Protein 4Y90 (pdb70)

CATH classification: 3.20.20.70

Organism: Deinococcus radiodurans (strain ATCC 13939 / DSM 20539 / JCM 16871 / CCUG 27074 / LMG 4051 / NBRC 15346 / NCIMB 9279 / VKM B-1422 / R1) (NCBI:txid243230)

Foldseek 3Di:
DAQEAEEEADPDDDLVRLLVLQQVCQVVDDADPRYAYEYEDDQNNLLSCVPRHDPRYAYFYAFAFLDADDDDPPGHHLLRGVVSRHQAYEFPDVCCCPVVVQALQRLLSRLVRNVVNNHAYEYEFAEEPVCVVVVNGQVVRLVSVCSNNPVPDLSYAYEYEHPCQAPPLDFDALVVLLVNLVSNLVSCCVVPNPSSVVHAYEYEGNDFLVHFLSNCPRPRHRYYNYYPLSSDSVRVVSVSVSND/DQFEAEEEADADDDLVRLLVQQQVCVVVDDDDPSYEYEYEDDQNNLLSCVVRHDDRHAYFYAFAFLDQDDDDPPGHHLQRGVVSRHAAYEFPDVCCCPVVVQALQRLLSRLVRNVVRNHAYEYEFAEEPVCVVVVNGQVVRLVSVCSNNPVHDLSYAYEYEHPCQAPPLDDDALVRLLVNLVSNLVSCCVVPNPSSVVHAYAYEGNDWLVRFLSNCVHDRHRYYHYYPLSSHSVRVVSNSVSPD/DAFEAEEEADPDDDLVRLLVQQQVCVVPDDADPRYAAEYADDQVNLLSCVPRHDPRHAYFYAFAFLDQDDDDPPGHHLLNGVVSPHQAYEFADVCCCPPVVQALQRLLSRLVRNVVNNHAYEYEFWEEPVCVVVVNGQVVRLVSVCSNNPVHDLSYAYEYEHPCQAPPLDFDALVVLLVNLVSNLVSCCVVPNPSSVVHAYAYEGNDFLVRFLSNCPRPRHRYYHYYPLSSHSVRVVSNSVSND/DAFEAEEEADPDDDLVRLLVQQQVCQVVPDDDPRYAYEYEDDQVNLLSNVPRHDPRHAYFYAFAFLDQDDDDPPGHHLLRGVVSPHQAYEFPDVCCCPVVVQALQRLLSRLVRNVVRNHAYAYEFAEEPVCVVVVNGQVVRLVSVCSNNPVPDLSYAYEYEHPCQAPPLDFDALVRLLVNLVSNLVSVCVVPNPSSVVHAYAYEGNDFLVHFLSNCVHPRHRYYHYYPLNSHSVRVVSNSVSND

Nearest PDB structures (foldseek):
  4y90-assembly2_D  TM=1.002E+00  e=3.759E-53  Deinococcus radiodurans R1 = ATCC 13939 = DSM 20539
  7skj-assembly2_C  TM=9.363E-01  e=6.442E-25  Cuscuta australis
  3psv-assembly1_A  TM=9.261E-01  e=1.115E-23  Plasmodium falciparum
  4zz9-assembly1_A  TM=9.182E-01  e=5.998E-24  Plasmodium falciparum
  4z0j-assembly1_A  TM=9.176E-01  e=5.637E-24  Plasmodium falciparum

Sequence (976 aa):
MQTLLALNWKMNKTPTEARSWAEELTTKYAPAEGVDLAVLAPALDLSALAANLPAGIAFGGQDVSAHESGAYTGEISAAMLKDAGASCVVVGHSERREYHDESDATVAAKARQAQANGLLPIVCVGENLDVRERGEHVPQTLAQLRGSLEGVGADVVVAYEPVWAIGTGKTATADDAEELAAAIRGALREQYGARAEGIRRVLYGGSVKPENIAEICGKPNVNGALVGGASLKVPDVLGMLDALRMQTLLALNWKMNKTPTEARSWAEELTTKYAPAEGVDLAVLAPALDLSALAANLPAGIAFGGQDVSAHESGAYTGEISAAMLKDAGASCVVVGHSERREYHDESDATVAAKARQAQANGLLPIVCVGENLDVRERGEHVPQTLAQLRGSLEGVGADVVVAYEPVWAIGTGKTATADDAEELAAAIRGALREQYGARAEGIRVLYGGSVKPENIAEICGKPNVNGALVGGASLKVPDVLGMLDALRMQTLLALNWKMNKTPTEARSWAEELTTKYAPAEGVDLAVLAPALDLSALAANLPAGIAFGGQDVSAHESGAYTGEISAAMLKDAGASCVVVGHSSERREYHDESDATVAAKARQAQANGLLPIVCVGENLDVRERGEHVPQTLAQLRRGSLEGVGADVVVAYEPVWAIGTGKTATADDAEELAAAIRGALREQQYGARAEGIRVLYGGSVKPENIAEICGKPNVNGALVGGASLKVPDVLGMLDALRMQTLLALNWKMNKTPTEARSSWAEELTTKYAPAEGVDLAVLAPALDLSALAANLPAGIAFGGQDVSAHESGAYTGEISAAMLKDAGASCVVVGHSSERREYHDESDATVAAKARQAQANGLLPIVCVGENLDVRERGEHVPQTLAQLRGSLEGVGADVVVAYEPVWAIGTGKTATADDAEELAAAIRGALREQYGARAEGIRVLYGGSVKPENIAEICGKPNVNGALVGGASLKVPDVLGMLDALR

Structure (mmCIF, N/CA/C/O backbone):
data_4Y90
#
_entry.id   4Y90
#
_cell.length_a   169.620
_cell.length_b   169.620
_cell.length_c   202.266
_cell.angle_alpha   90.00
_cell.angle_beta   90.00
_cell.angle_gamma   120.00
#
_symmetry.space_group_name_H-M   'H 3 2'
#
loop_
_entity.id
_entity.type
_entity.pdbx_description
1 polymer 'Triosephosphate isomerase'
2 non-polymer 'SULFATE ION'
3 non-polymer GLYCEROL
4 non-polymer 'CALCIUM ION'
5 non-polymer 'SODIUM ION'
6 water water
#
loop_
_atom_site.group_PDB
_atom_site.id
_atom_site.type_symbol
_atom_site.label_atom_id
_atom_site.label_alt_id
_atom_site.label_comp_id
_atom_site.label_asym_id
_atom_site.label_entity_id
_atom_site.label_seq_id
_atom_site.pdbx_PDB_ins_code
_atom_site.Cartn_x
_atom_site.Cartn_y
_atom_site.Cartn_z
_atom_site.occupancy
_atom_site.B_iso_or_equiv
_atom_site.auth_seq_id
_atom_site.auth_comp_id
_atom_site.auth_asym_id
_atom_site.auth_atom_id
_atom_site.pdbx_PDB_model_num
ATOM 1 N N . MET A 1 4 ? -6.989 137.508 219.955 1.00 59.09 4 MET A N 1
ATOM 2 C CA . MET A 1 4 ? -8.386 137.224 219.622 1.00 67.36 4 MET A CA 1
ATOM 3 C C . MET A 1 4 ? -9.017 136.201 220.605 1.00 58.96 4 MET A C 1
ATOM 4 O O . MET A 1 4 ? -8.391 135.797 221.592 1.00 61.42 4 MET A O 1
ATOM 17 N N . GLN A 1 5 ? -10.263 135.811 220.336 1.00 56.02 5 GLN A N 1
ATOM 18 C CA . GLN A 1 5 ? -10.989 134.849 221.171 1.00 55.08 5 GLN A CA 1
ATOM 19 C C . GLN A 1 5 ? -10.462 133.418 221.001 1.00 49.02 5 GLN A C 1
ATOM 20 O O . GLN A 1 5 ? -10.357 132.939 219.862 1.00 56.40 5 GLN A O 1
ATOM 34 N N . THR A 1 6 ? -10.126 132.739 222.103 1.00 23.43 6 THR A N 1
ATOM 35 C CA . THR A 1 6 ? -9.970 131.282 222.050 1.00 26.07 6 THR A CA 1
ATOM 36 C C . THR A 1 6 ? -11.292 130.633 221.613 1.00 22.51 6 THR A C 1
ATOM 37 O O . THR A 1 6 ? -12.340 130.973 222.144 1.00 28.49 6 THR A O 1
ATOM 48 N N . LEU A 1 7 ? -11.256 129.755 220.608 1.00 23.86 7 LEU A N 1
ATOM 49 C CA . LEU A 1 7 ? -12.468 129.022 220.177 1.00 16.53 7 LEU A CA 1
ATOM 50 C C . LEU A 1 7 ? -12.418 127.573 220.612 1.00 24.48 7 LEU A C 1
ATOM 51 O O . LEU A 1 7 ? -11.509 126.830 220.240 1.00 20.97 7 LEU A O 1
ATOM 67 N N . LEU A 1 8 ? -13.367 127.199 221.456 1.00 18.81 8 LEU A N 1
ATOM 68 C CA . LEU A 1 8 ? -13.570 125.802 221.847 1.00 18.01 8 LEU A CA 1
ATOM 69 C C . LEU A 1 8 ? -14.657 125.178 220.984 1.00 24.36 8 LEU A C 1
ATOM 70 O O . LEU A 1 8 ? -15.846 125.298 221.277 1.00 20.01 8 LEU A O 1
ATOM 86 N N . ALA A 1 9 ? -14.225 124.576 21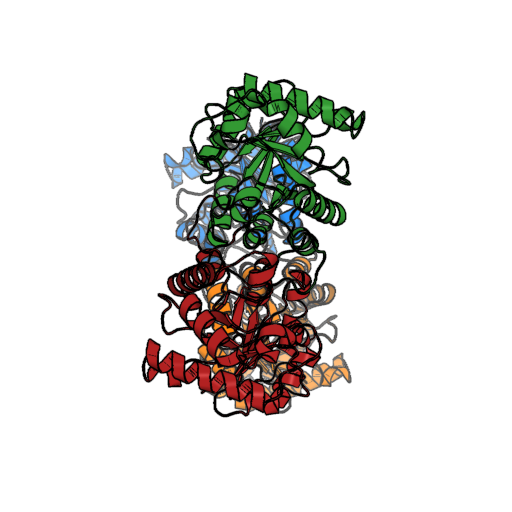9.878 1.00 20.04 9 ALA A N 1
ATOM 87 C CA . ALA A 1 9 ? -15.099 123.931 218.899 1.00 18.46 9 ALA A CA 1
ATOM 88 C C . ALA A 1 9 ? -15.334 122.476 219.285 1.00 25.58 9 ALA A C 1
ATOM 89 O O . ALA A 1 9 ? -14.387 121.703 219.427 1.00 24.37 9 ALA A O 1
ATOM 96 N N . LEU A 1 10 ? -16.593 122.110 219.475 1.00 14.84 10 LEU A N 1
ATOM 97 C CA . LEU A 1 10 ? -16.947 120.806 220.042 1.00 14.77 10 LEU A CA 1
ATOM 98 C C . LEU A 1 10 ? -17.602 119.920 218.977 1.00 19.30 10 LEU A C 1
ATOM 99 O O . LEU A 1 10 ? -18.758 120.141 218.618 1.00 17.75 10 LEU A O 1
ATOM 115 N N . ASN A 1 11 ? -16.862 118.923 218.491 1.00 14.49 11 ASN A N 1
ATOM 116 C CA . ASN A 1 11 ? -17.323 118.043 217.430 1.00 15.15 11 ASN A CA 1
ATOM 117 C C . ASN A 1 11 ? -17.797 116.725 217.997 1.00 16.23 11 ASN A C 1
ATOM 118 O O . ASN A 1 11 ? -16.999 115.854 218.346 1.00 17.48 11 ASN A O 1
ATOM 129 N N . TRP A 1 12 ? -19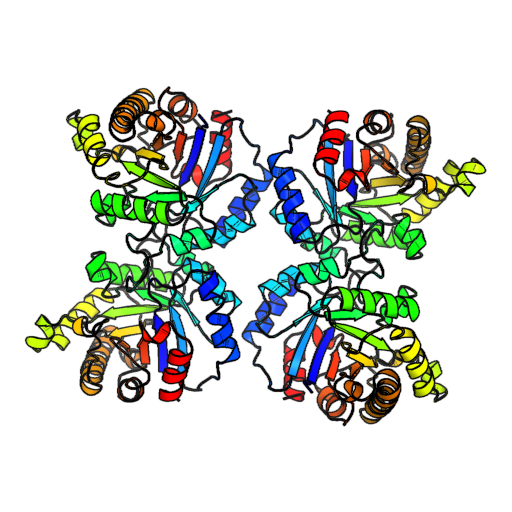.111 116.594 218.097 1.00 12.19 12 TRP A N 1
ATOM 130 C CA . TRP A 1 12 ? -19.741 115.379 218.581 1.00 16.18 12 TRP A CA 1
ATOM 131 C C . TRP A 1 12 ? -19.552 114.177 217.650 1.00 18.61 12 TRP A C 1
ATOM 132 O O . TRP A 1 12 ? -19.764 113.040 218.069 1.00 16.15 12 TRP A O 1
ATOM 153 N N . LYS A 1 13 ? -19.203 114.441 216.388 1.00 15.19 13 LYS A N 1
ATOM 154 C CA . LYS A 1 13 ? -19.178 113.414 215.324 1.00 14.75 13 LYS A CA 1
ATOM 155 C C . LYS A 1 13 ? -20.529 112.714 215.275 1.00 18.61 13 LYS A C 1
ATOM 156 O O . LYS A 1 13 ? -21.557 113.374 215.502 1.00 14.04 13 LYS A O 1
ATOM 175 N N . MET A 1 14 ? -20.575 111.412 214.974 1.00 12.90 14 MET A N 1
ATOM 176 C CA . MET A 1 14 ? -21.881 110.736 214.878 1.00 16.34 14 MET A CA 1
ATOM 177 C C . MET A 1 14 ? -22.316 110.203 216.238 1.00 16.27 14 MET A C 1
ATOM 178 O O . MET A 1 14 ? -22.333 108.983 216.520 1.00 13.35 14 MET A O 1
ATOM 192 N N . ASN A 1 15 ? -22.692 111.156 217.086 1.00 12.77 15 ASN A N 1
ATOM 193 C CA . ASN A 1 15 ? -23.222 110.870 218.419 1.00 17.09 15 ASN A CA 1
ATOM 194 C C . ASN A 1 15 ? -24.374 111.805 218.770 1.00 21.38 15 ASN A C 1
ATOM 195 O O . ASN A 1 15 ? -24.321 112.987 218.423 1.00 16.55 15 ASN A O 1
ATOM 206 N N . LYS A 1 16 ? -25.375 111.236 219.461 1.00 17.02 16 LYS A N 1
ATOM 207 C CA . LYS A 1 16 ? -26.505 111.919 220.096 1.00 16.76 16 LYS A CA 1
ATOM 208 C C . LYS A 1 16 ? -27.701 112.095 219.175 1.00 17.34 16 LYS A C 1
ATOM 209 O O . LYS A 1 16 ? -27.638 112.753 218.144 1.00 16.06 16 LYS A O 1
ATOM 228 N N . THR A 1 17 ? -28.798 111.488 219.588 1.00 17.95 17 THR A N 1
ATOM 229 C CA . THR A 1 17 ? -30.103 111.700 218.977 1.00 22.15 17 THR A CA 1
ATOM 230 C C . THR A 1 17 ? -30.597 113.092 219.316 1.00 20.33 17 THR A C 1
ATOM 231 O O . THR A 1 17 ? -30.042 113.728 220.197 1.00 16.27 17 THR A O 1
ATOM 242 N N . PRO A 1 18 ? -31.636 113.579 218.615 1.00 14.23 18 PRO A N 1
ATOM 243 C CA . PRO A 1 18 ? -32.154 114.891 218.987 1.00 19.07 18 PRO A CA 1
ATOM 244 C C . PRO A 1 18 ? -32.583 114.953 220.469 1.00 17.12 18 PRO A C 1
ATOM 245 O O . PRO A 1 18 ? -32.339 115.975 221.117 1.00 19.42 18 PRO A O 1
ATOM 256 N N . THR A 1 19 ? -33.222 113.898 220.975 1.00 17.96 19 THR A N 1
ATOM 257 C CA . THR A 1 19 ? -33.564 113.822 222.407 1.00 17.78 19 THR A CA 1
ATOM 258 C C . THR A 1 19 ? -32.308 114.001 223.279 1.00 19.74 19 THR A C 1
ATOM 259 O O . THR A 1 19 ? -32.312 114.794 224.204 1.00 19.77 19 THR A O 1
ATOM 270 N N . GLU A 1 20 ? -31.222 113.298 222.968 1.00 18.11 20 GLU A N 1
ATOM 271 C CA . GLU A 1 20 ? -29.993 113.450 223.730 1.00 23.78 20 GLU A CA 1
ATOM 272 C C . GLU A 1 20 ? -29.361 114.822 223.568 1.00 19.86 20 GLU A C 1
ATOM 273 O O . GLU A 1 20 ? -28.815 115.361 224.509 1.00 19.89 20 GLU A O 1
ATOM 285 N N . ALA A 1 21 ? -29.437 115.385 222.374 1.00 19.70 21 ALA A N 1
ATOM 286 C CA . ALA A 1 21 ? -28.895 116.708 222.125 1.00 18.17 21 ALA A CA 1
ATOM 287 C C . ALA A 1 21 ? -29.578 117.739 223.012 1.00 18.29 21 ALA A C 1
ATOM 288 O O . ALA A 1 21 ? -28.930 118.588 223.626 1.00 19.91 21 ALA A O 1
ATOM 295 N N . ARG A 1 22 ? -30.894 117.662 223.060 1.00 15.97 22 ARG A N 1
ATOM 296 C CA . ARG A 1 22 ? -31.693 118.545 223.913 1.00 28.90 22 ARG A CA 1
ATOM 297 C C . ARG A 1 22 ? -31.264 118.432 225.378 1.00 20.28 22 ARG A C 1
ATOM 298 O O . ARG A 1 22 ? -31.045 119.439 226.029 1.00 19.86 22 ARG A O 1
ATOM 319 N N . SER A 1 23 ? -31.139 117.206 225.876 1.00 19.05 23 SER A N 1
ATOM 320 C CA . SER A 1 23 ? -30.717 116.957 227.266 1.00 24.99 23 SER A CA 1
ATOM 321 C C . SER A 1 23 ? -29.339 117.534 227.548 1.00 23.32 23 SER A C 1
ATOM 322 O O . SER A 1 23 ? -29.105 118.168 228.561 1.00 26.02 23 SER A O 1
ATOM 330 N N . TRP A 1 24 ? -28.420 117.298 226.635 1.00 20.47 24 TRP A N 1
ATOM 331 C CA . TRP A 1 24 ? -27.089 117.877 226.741 1.00 19.99 24 TRP A CA 1
ATOM 332 C C . TRP A 1 24 ? -27.134 119.413 226.784 1.00 16.11 24 TRP A C 1
ATOM 333 O O . TRP A 1 24 ? -26.524 120.012 227.655 1.00 17.50 24 TRP A O 1
ATOM 354 N N . ALA A 1 25 ? -27.880 120.051 225.880 1.00 16.03 25 ALA A N 1
ATOM 355 C CA . ALA A 1 25 ? -27.927 121.516 225.864 1.00 19.36 25 ALA A CA 1
ATOM 356 C C . ALA A 1 25 ? -28.599 122.044 227.156 1.00 21.11 25 ALA A C 1
ATOM 357 O O . ALA A 1 25 ? -28.200 123.069 227.704 1.00 15.68 25 ALA A O 1
ATOM 364 N N . GLU A 1 26 ? -29.598 121.326 227.655 1.00 18.13 26 GLU A N 1
ATOM 365 C CA . GLU A 1 26 ? -30.272 121.739 228.895 1.00 18.61 26 GLU A CA 1
ATOM 366 C C . GLU A 1 26 ? -29.335 121.645 230.080 1.00 25.81 26 GLU A C 1
ATOM 367 O O . GLU A 1 26 ? -29.224 122.595 230.874 1.00 20.31 26 GLU A O 1
ATOM 379 N N . GLU A 1 27 ? -28.645 120.514 230.195 1.00 22.65 27 GLU A N 1
ATOM 380 C CA . GLU A 1 27 ? -27.658 120.353 231.257 1.00 20.36 27 GLU A CA 1
ATOM 381 C C . GLU A 1 27 ? -26.585 121.428 231.144 1.00 21.38 27 GLU A C 1
ATOM 382 O O . GLU A 1 27 ? -26.149 122.020 232.148 1.00 18.16 27 GLU A O 1
ATOM 394 N N . LEU A 1 28 ? -26.120 121.675 229.932 1.00 17.77 28 LEU A N 1
ATOM 395 C CA . LEU A 1 28 ? -25.110 122.705 229.766 1.00 12.47 28 LEU A CA 1
ATOM 396 C C . LEU A 1 28 ? -25.660 124.080 230.181 1.00 17.53 28 LEU A C 1
ATOM 397 O O . LEU A 1 28 ? -24.964 124.879 230.825 1.00 22.64 28 LEU A O 1
ATOM 413 N N . THR A 1 29 ? -26.910 124.358 229.841 1.00 21.44 29 THR A N 1
ATOM 414 C CA . THR A 1 29 ? -27.517 125.623 230.248 1.00 23.45 29 THR A CA 1
ATOM 415 C C . THR A 1 29 ? -27.445 125.803 231.762 1.00 21.28 29 THR A C 1
ATOM 416 O O . THR A 1 29 ? -27.139 126.887 232.244 1.00 19.36 29 THR A O 1
ATOM 427 N N . THR A 1 30 ? -27.694 124.747 232.521 1.00 22.18 30 THR A N 1
ATOM 428 C CA . THR A 1 30 ? -27.757 124.921 233.967 1.00 34.95 30 THR A CA 1
ATOM 429 C C . THR A 1 30 ? -26.357 125.018 234.597 1.00 29.10 30 THR A C 1
ATOM 430 O O . THR A 1 30 ? -26.206 125.575 235.692 1.00 25.95 30 THR A O 1
ATOM 441 N N . LYS A 1 31 ? -25.334 124.541 233.895 1.00 22.81 31 LYS A N 1
ATOM 442 C CA . LYS A 1 31 ? -23.989 124.473 234.482 1.00 20.06 31 LYS A CA 1
ATOM 443 C C . LYS A 1 31 ? -22.961 125.363 233.857 1.00 21.91 31 LYS A C 1
ATOM 444 O O . LYS A 1 31 ? -21.837 125.410 234.341 1.00 22.30 31 LYS A O 1
ATOM 463 N N . TYR A 1 32 ? -23.320 126.050 232.774 1.00 21.57 32 TYR A N 1
ATOM 464 C CA . TYR A 1 32 ? -22.355 126.824 232.022 1.00 19.80 32 TYR A CA 1
ATOM 465 C C . TYR A 1 32 ? -22.124 128.205 232.622 1.00 24.46 32 TYR A C 1
ATOM 466 O O . TYR A 1 32 ? -23.050 128.980 232.821 1.00 24.06 32 TYR A O 1
ATOM 484 N N . ALA A 1 33 ? -20.865 128.498 232.893 1.00 21.06 33 ALA A N 1
ATOM 485 C CA . ALA A 1 33 ? -20.438 129.817 233.337 1.00 28.64 33 ALA A CA 1
ATOM 486 C C . ALA A 1 33 ? -19.352 130.283 232.374 1.00 22.93 33 ALA A C 1
ATOM 487 O O . ALA A 1 33 ? -18.273 129.650 232.306 1.00 22.36 33 ALA A O 1
ATOM 494 N N . PRO A 1 34 ? -19.638 131.347 231.586 1.00 23.79 34 PRO A N 1
ATOM 495 C CA . PRO A 1 34 ? -18.690 131.713 230.528 1.00 25.71 34 PRO A CA 1
ATOM 496 C C . PRO A 1 34 ? -17.307 132.005 231.051 1.00 31.83 34 PRO A C 1
ATOM 497 O O . PRO A 1 34 ? -17.160 132.577 232.140 1.00 29.40 34 PRO A O 1
ATOM 508 N N . ALA A 1 35 ? -16.311 131.573 230.290 1.00 20.44 35 ALA A N 1
ATOM 509 C CA . ALA A 1 35 ? -14.924 131.923 230.540 1.00 20.07 35 ALA A CA 1
ATOM 510 C C . ALA A 1 35 ? -14.487 133.101 229.674 1.00 26.75 35 ALA A C 1
ATOM 511 O O . ALA A 1 35 ? -14.741 133.114 228.459 1.00 24.93 35 ALA A O 1
ATOM 518 N N . GLU A 1 36 ? -13.766 134.039 230.285 1.00 24.59 36 GLU A N 1
ATOM 519 C CA . GLU A 1 36 ? -13.210 135.211 229.591 1.00 32.78 36 GLU A CA 1
ATOM 520 C C . GLU A 1 36 ? -12.479 134.913 228.281 1.00 31.08 36 GLU A C 1
ATOM 521 O O . GLU A 1 36 ? -11.470 134.221 228.264 1.00 25.33 36 GLU A O 1
ATOM 533 N N . GLY A 1 37 ? -12.988 135.451 227.180 1.00 32.46 37 GLY A N 1
ATOM 534 C CA . GLY A 1 37 ? -12.317 135.300 225.902 1.00 34.03 37 GLY A CA 1
ATOM 535 C C . GLY A 1 37 ? -12.441 133.920 225.268 1.00 36.21 37 GLY A C 1
ATOM 536 O O . GLY A 1 37 ? -11.775 133.624 224.276 1.00 32.14 37 GLY A O 1
ATOM 540 N N . VAL A 1 38 ? -13.309 133.085 225.822 1.00 23.45 38 VAL A N 1
ATOM 541 C CA . VAL A 1 38 ? -13.548 131.766 225.269 1.00 22.68 38 VAL A CA 1
ATOM 542 C C . VAL A 1 38 ? -14.941 131.695 224.661 1.00 23.51 38 VAL A C 1
ATOM 543 O O . VAL A 1 38 ? -15.945 131.931 225.329 1.00 20.36 38 VAL A O 1
ATOM 556 N N . ASP A 1 39 ? -14.971 131.378 223.375 1.00 23.07 39 ASP A N 1
ATOM 557 C CA . ASP A 1 39 ? -16.201 131.140 222.629 1.00 27.46 39 ASP A CA 1
ATOM 558 C C . ASP A 1 39 ? -16.358 129.653 222.467 1.00 23.76 39 ASP A C 1
ATOM 559 O O . ASP A 1 39 ? -15.374 128.958 222.253 1.00 22.11 39 ASP A O 1
ATOM 568 N N . LEU A 1 40 ? -17.588 129.172 222.547 1.00 16.68 40 LEU A N 1
ATOM 569 C CA . LEU A 1 40 ? -17.893 127.772 222.263 1.00 15.67 40 LEU A CA 1
ATOM 570 C C . LEU A 1 40 ? -18.712 127.649 221.013 1.00 18.00 40 LEU A C 1
ATOM 571 O O . LEU A 1 40 ? -19.527 128.523 220.709 1.00 23.00 40 LEU A O 1
ATOM 587 N N . ALA A 1 41 ? -18.497 126.552 220.298 1.00 16.31 41 ALA A N 1
ATOM 588 C CA . ALA A 1 41 ? -19.342 126.179 219.199 1.00 15.88 41 ALA A CA 1
ATOM 589 C C . ALA A 1 41 ? -19.558 124.683 219.224 1.00 25.67 41 ALA A C 1
ATOM 590 O O . ALA A 1 41 ? -18.618 123.916 219.431 1.00 21.13 41 ALA A O 1
ATOM 597 N N . VAL A 1 42 ? -20.807 124.288 219.017 1.00 17.30 42 VAL A N 1
ATOM 598 C CA . VAL A 1 42 ? -21.191 122.906 219.012 1.00 13.78 42 VAL A CA 1
ATOM 599 C C . VAL A 1 42 ? -21.472 122.427 217.590 1.00 16.76 42 VAL A C 1
ATOM 600 O O . VAL A 1 42 ? -22.389 122.924 216.921 1.00 15.31 42 VAL A O 1
ATOM 613 N N . LEU A 1 43 ? -20.706 121.419 217.159 1.00 13.36 43 LEU A N 1
ATOM 614 C CA . LEU A 1 43 ? -20.775 120.891 215.801 1.00 14.21 43 LEU A CA 1
ATOM 615 C C . LEU A 1 43 ? -21.483 119.542 215.811 1.00 18.44 43 LEU A C 1
ATOM 616 O O . LEU A 1 43 ? -20.937 118.509 216.237 1.00 18.69 43 LEU A O 1
ATOM 632 N N . ALA A 1 44 ? -22.713 119.545 215.326 1.00 17.09 44 ALA A N 1
ATOM 633 C CA . ALA A 1 44 ? -23.587 118.414 215.548 1.00 16.09 44 ALA A CA 1
ATOM 634 C C . ALA A 1 44 ? -24.103 117.772 214.277 1.00 17.85 44 ALA A C 1
ATOM 635 O O . ALA A 1 44 ? -24.029 118.357 213.183 1.00 20.24 44 ALA A O 1
ATOM 642 N N . PRO A 1 45 ? -24.602 116.526 214.411 1.00 17.39 45 PRO A N 1
ATOM 643 C CA . PRO A 1 45 ? -25.412 115.909 213.362 1.00 18.43 45 PRO A CA 1
ATOM 644 C C . PRO A 1 45 ? -26.532 116.860 212.966 1.00 20.58 45 PRO A C 1
ATOM 645 O O . PRO A 1 45 ? -27.135 117.509 213.849 1.00 17.90 45 PRO A O 1
ATOM 656 N N . ALA A 1 46 ? -26.796 116.956 211.668 1.00 19.07 46 ALA A N 1
ATOM 657 C CA . ALA A 1 46 ? -27.671 117.999 211.150 1.00 17.30 46 ALA A CA 1
ATOM 658 C C . ALA A 1 46 ? -29.089 117.967 211.763 1.00 18.68 46 ALA A C 1
ATOM 659 O O . ALA A 1 46 ? -29.703 119.019 211.946 1.00 18.68 46 ALA A O 1
ATOM 666 N N . LEU A 1 47 ? -29.601 116.785 212.095 1.00 14.32 47 LEU A N 1
ATOM 667 C CA . LEU A 1 47 ? -30.954 116.697 212.639 1.00 18.76 47 LEU A CA 1
ATOM 668 C C . LEU A 1 47 ? -30.986 117.001 214.139 1.00 18.58 47 LEU A C 1
ATOM 669 O O . LEU A 1 47 ? -32.030 116.868 214.766 1.00 19.21 47 LEU A O 1
ATOM 685 N N . ASP A 1 48 ? -29.858 117.444 214.696 1.00 13.66 48 ASP A N 1
ATOM 686 C CA . ASP A 1 48 ? -29.815 117.873 216.087 1.00 13.91 48 ASP A CA 1
ATOM 687 C C . ASP A 1 48 ? -29.823 119.389 216.216 1.00 17.11 48 ASP A C 1
ATOM 688 O O . ASP A 1 48 ? -29.844 119.923 217.325 1.00 21.56 48 ASP A O 1
ATOM 697 N N . LEU A 1 49 ? -29.749 120.083 215.083 1.00 24.92 49 LEU A N 1
ATOM 698 C CA . LEU A 1 49 ? -29.559 121.528 215.093 1.00 20.12 49 LEU A CA 1
ATOM 699 C C . LEU A 1 49 ? -30.762 122.247 215.723 1.00 20.89 49 LEU A C 1
ATOM 700 O O . LEU A 1 49 ? -30.596 123.233 216.433 1.00 17.83 49 LEU A O 1
ATOM 716 N N . SER A 1 50 ? -31.957 121.740 215.453 1.00 16.90 50 SER A N 1
ATOM 717 C CA . SER A 1 50 ? -33.184 122.347 215.950 1.00 23.12 50 SER A CA 1
ATOM 718 C C . SER A 1 50 ? -33.196 122.329 217.485 1.00 21.26 50 SER A C 1
ATOM 719 O O . SER A 1 50 ? -33.487 123.348 218.116 1.00 21.62 50 SER A O 1
ATOM 727 N N . ALA A 1 51 ? -32.846 121.178 218.070 1.00 23.60 51 ALA A N 1
ATOM 728 C CA . ALA A 1 51 ? -32.699 121.034 219.526 1.00 18.52 51 ALA A CA 1
ATOM 729 C C . ALA A 1 51 ? -31.697 121.995 220.101 1.00 22.02 51 ALA A C 1
ATOM 730 O O . ALA A 1 51 ? -31.935 122.603 221.142 1.00 18.77 51 ALA A O 1
ATOM 737 N N . LEU A 1 52 ? -30.578 122.164 219.410 1.00 17.42 52 LEU A N 1
ATOM 738 C CA . LEU A 1 52 ? -29.556 123.063 219.890 1.00 17.60 52 LEU A CA 1
ATOM 739 C C . LEU A 1 52 ? -30.007 124.517 219.801 1.00 16.71 52 LEU A C 1
ATOM 740 O O . LEU A 1 52 ? -29.730 125.316 220.699 1.00 20.46 52 LEU A O 1
ATOM 756 N N . ALA A 1 53 ? -30.694 124.853 218.716 1.00 17.04 53 ALA A N 1
ATOM 757 C CA . ALA A 1 53 ? -31.139 126.218 218.499 1.00 18.20 53 ALA A CA 1
ATOM 758 C C . ALA A 1 53 ? -32.043 126.653 219.648 1.00 21.76 53 ALA A C 1
ATOM 759 O O . ALA A 1 53 ? -31.893 127.750 220.173 1.00 18.99 53 ALA A O 1
ATOM 766 N N . ALA A 1 54 ? -32.961 125.771 220.040 1.00 19.82 54 ALA A N 1
ATOM 767 C CA . ALA A 1 54 ? -33.915 126.068 221.107 1.00 21.18 54 ALA A CA 1
ATOM 768 C C . ALA A 1 54 ? -33.369 126.001 222.530 1.00 25.08 54 ALA A C 1
ATOM 769 O O . ALA A 1 54 ? -33.954 126.608 223.418 1.00 24.99 54 ALA A O 1
ATOM 776 N N . ASN A 1 55 ? -32.268 125.275 222.760 1.00 26.06 55 ASN A N 1
ATOM 777 C CA . ASN A 1 55 ? -31.865 124.929 224.123 1.00 21.07 55 ASN A CA 1
ATOM 778 C C . ASN A 1 55 ? -30.455 125.304 224.544 1.00 27.31 55 ASN A C 1
ATOM 779 O O . ASN A 1 55 ? -30.153 125.206 225.725 1.00 24.87 55 ASN A O 1
ATOM 790 N N . LEU A 1 56 ? -29.580 125.689 223.610 1.00 20.19 56 LEU A N 1
ATOM 791 C CA . LEU A 1 56 ? -28.233 126.073 224.006 1.00 23.96 56 LEU A CA 1
ATOM 792 C C . LEU A 1 56 ? -28.270 127.396 224.709 1.00 23.26 56 LEU A C 1
ATOM 793 O O . LEU A 1 56 ? -29.059 128.262 224.340 1.00 21.93 56 LEU A O 1
ATOM 809 N N . PRO A 1 57 ? -27.359 127.586 225.666 1.00 19.05 57 PRO A N 1
ATOM 810 C CA . PRO A 1 57 ? -27.339 128.863 226.367 1.00 25.82 57 PRO A CA 1
ATOM 811 C C . PRO A 1 57 ? -26.693 129.976 225.570 1.00 31.88 57 PRO A C 1
ATOM 812 O O . PRO A 1 57 ? -26.062 129.734 224.531 1.00 18.88 57 PRO A O 1
ATOM 823 N N . ALA A 1 58 ? -26.848 131.189 226.093 1.00 29.84 58 ALA A N 1
ATOM 824 C CA . ALA A 1 58 ? -26.481 132.407 225.405 1.00 32.52 58 ALA A CA 1
ATOM 825 C C . ALA A 1 58 ? -25.027 132.415 224.991 1.00 31.03 58 ALA A C 1
ATOM 826 O O . ALA A 1 58 ? -24.151 132.111 225.790 1.00 32.51 58 ALA A O 1
ATOM 833 N N . GLY A 1 59 ? -24.775 132.784 223.747 1.00 25.95 59 GLY A N 1
ATOM 834 C CA . GLY A 1 59 ? -23.415 132.979 223.291 1.00 30.88 59 GLY A CA 1
ATOM 835 C C . GLY A 1 59 ? -22.733 131.717 222.758 1.00 35.66 59 GLY A C 1
ATOM 836 O O . GLY A 1 59 ? -21.573 131.773 222.351 1.00 48.27 59 GLY A O 1
ATOM 840 N N . ILE A 1 60 ? -23.436 130.589 222.753 1.00 28.25 60 ILE A N 1
ATOM 841 C CA . ILE A 1 60 ? -22.872 129.350 222.222 1.00 27.52 60 ILE A CA 1
ATOM 842 C C . ILE A 1 60 ? -23.396 129.088 220.813 1.00 27.17 60 ILE A C 1
ATOM 843 O O . ILE A 1 60 ? -24.578 128.834 220.601 1.00 30.29 60 ILE A O 1
ATOM 859 N N . ALA A 1 61 ? -22.488 129.157 219.852 1.00 22.10 61 ALA A N 1
ATOM 860 C CA . ALA A 1 61 ? -22.814 128.933 218.451 1.00 16.97 61 ALA A CA 1
ATOM 861 C C . ALA A 1 61 ? -23.000 127.459 218.216 1.00 17.23 61 ALA A C 1
ATOM 862 O O . ALA A 1 61 ? -22.585 126.639 219.032 1.00 23.52 61 ALA A O 1
ATOM 869 N N . PHE A 1 62 ? -23.620 127.117 217.095 1.00 16.68 62 PHE A N 1
ATOM 870 C CA . PHE A 1 62 ? -23.756 125.722 216.722 1.00 15.13 62 PHE A CA 1
ATOM 871 C C . PHE A 1 62 ? -23.690 125.641 215.213 1.00 15.74 62 PHE A C 1
ATOM 872 O O . PHE A 1 62 ? -23.880 126.628 214.509 1.00 16.71 62 PHE A O 1
ATOM 889 N N . GLY A 1 63 ? -23.361 124.464 214.724 1.00 19.50 63 GLY A N 1
ATOM 890 C CA . GLY A 1 63 ? -23.092 124.283 213.324 1.00 17.40 63 GLY A CA 1
ATOM 891 C C . GLY A 1 63 ? -23.054 122.829 212.904 1.00 22.39 63 GLY A C 1
ATOM 892 O O . GLY A 1 63 ? -23.295 121.914 213.714 1.00 18.32 63 GLY A O 1
ATOM 896 N N . GLY A 1 64 ? -22.764 122.619 211.623 1.00 17.65 64 GLY A N 1
ATOM 897 C CA . GLY A 1 64 ? -22.755 121.287 211.041 1.00 16.21 64 GLY A CA 1
ATOM 898 C C . GLY A 1 64 ? -21.368 120.645 210.965 1.00 18.83 64 GLY A C 1
ATOM 899 O O . GLY A 1 64 ? -20.349 121.256 211.302 1.00 11.45 64 GLY A O 1
ATOM 903 N N . GLN A 1 65 ? -21.342 119.391 210.513 1.00 15.17 65 GLN A N 1
ATOM 904 C CA . GLN A 1 65 ? -20.122 118.590 210.463 1.00 17.83 65 GLN A CA 1
ATOM 905 C C . GLN A 1 65 ? -19.656 118.334 209.015 1.00 14.72 65 GLN A C 1
ATOM 906 O O . GLN A 1 65 ? -18.605 117.722 208.788 1.00 18.36 65 GLN A O 1
ATOM 920 N N . ASP A 1 66 ? -20.451 118.815 208.063 1.00 13.21 66 ASP A N 1
ATOM 921 C CA . ASP A 1 66 ? -20.226 118.650 206.637 1.00 17.20 66 ASP A CA 1
ATOM 922 C C . ASP A 1 66 ? -21.315 119.442 205.913 1.00 23.02 66 ASP A C 1
ATOM 923 O O . ASP A 1 66 ? -22.340 119.759 206.507 1.00 17.22 66 ASP A O 1
ATOM 932 N N . VAL A 1 67 ? -21.101 119.727 204.633 1.00 17.77 67 VAL A N 1
ATOM 933 C CA . VAL A 1 67 ? -22.033 120.492 203.812 1.00 10.93 67 VAL A CA 1
ATOM 934 C C . VAL A 1 67 ? -21.775 120.072 202.355 1.00 13.48 67 VAL A C 1
ATOM 935 O O . VAL A 1 67 ? -20.666 119.672 202.007 1.00 14.40 67 VAL A O 1
ATOM 948 N N . SER A 1 68 ? -22.809 120.094 201.530 1.00 9.27 68 SER A N 1
ATOM 949 C CA . SER A 1 68 ? -22.683 119.720 200.149 1.00 14.07 68 SER A CA 1
ATOM 950 C C . SER A 1 68 ? -21.786 120.677 199.383 1.00 19.49 68 SER A C 1
ATOM 951 O O . SER A 1 68 ? -21.676 121.837 199.718 1.00 14.20 68 SER A O 1
ATOM 959 N N . ALA A 1 69 ? -21.162 120.181 198.327 1.00 20.62 69 ALA A N 1
ATOM 960 C CA . ALA A 1 69 ? -20.456 121.071 197.407 1.00 15.75 69 ALA A CA 1
ATOM 961 C C . ALA A 1 69 ? -21.419 121.773 196.463 1.00 21.89 69 ALA A C 1
ATOM 962 O O . ALA A 1 69 ? -20.999 122.688 195.757 1.00 20.16 69 ALA A O 1
ATOM 969 N N . HIS A 1 70 ? -22.700 121.378 196.462 1.00 20.39 70 HIS A N 1
ATOM 970 C CA . HIS A 1 70 ? -23.675 121.992 195.546 1.00 12.36 70 HIS A CA 1
ATOM 971 C C . HIS A 1 70 ? -24.703 122.786 196.318 1.00 18.57 70 HIS A C 1
ATOM 972 O O . HIS A 1 70 ? -24.879 122.624 197.527 1.00 17.69 70 HIS A O 1
ATOM 986 N N . GLU A 1 71 ? -25.401 123.631 195.589 1.00 15.94 71 GLU A N 1
ATOM 987 C CA . GLU A 1 71 ? -26.322 124.580 196.169 1.00 18.69 71 GLU A CA 1
ATOM 988 C C . GLU A 1 71 ? -27.659 123.911 196.493 1.00 22.96 71 GLU A C 1
ATOM 989 O O . GLU A 1 71 ? -28.275 124.172 197.533 1.00 22.33 71 GLU A O 1
ATOM 1001 N N . SER A 1 72 ? -28.093 123.063 195.570 1.00 19.48 72 SER A N 1
ATOM 1002 C CA . SER A 1 72 ? -29.381 122.385 195.631 1.00 19.74 72 SER A CA 1
ATOM 1003 C C . SER A 1 72 ? -29.414 121.368 194.512 1.00 22.93 72 SER A C 1
ATOM 1004 O O . SER A 1 72 ? -28.628 121.465 193.569 1.00 24.02 72 SER A O 1
ATOM 1012 N N . GLY A 1 73 ? -30.321 120.405 194.596 1.00 17.85 73 GLY A N 1
ATOM 1013 C CA . GLY A 1 73 ? -30.615 119.569 193.447 1.00 19.91 73 GLY A CA 1
ATOM 1014 C C . GLY A 1 73 ? -30.583 118.079 193.725 1.00 25.50 73 GLY A C 1
ATOM 1015 O O . GLY A 1 73 ? -30.815 117.620 194.854 1.00 18.20 73 GLY A O 1
ATOM 1019 N N . ALA A 1 74 ? -30.262 117.338 192.673 1.00 18.99 74 ALA A N 1
ATOM 1020 C CA . ALA A 1 74 ? -30.384 115.878 192.649 1.00 18.46 74 ALA A CA 1
ATOM 1021 C C . ALA A 1 74 ? -29.176 115.193 193.298 1.00 16.91 74 ALA A C 1
ATOM 1022 O O . ALA A 1 74 ? -28.411 114.480 192.649 1.00 20.12 74 ALA A O 1
ATOM 1029 N N . TYR A 1 75 ? -29.039 115.406 194.601 1.00 18.21 75 TYR A N 1
ATOM 1030 C CA . TYR A 1 75 ? -27.950 114.834 195.386 1.00 19.50 75 TYR A CA 1
ATOM 1031 C C . TYR A 1 75 ? -28.485 114.152 196.648 1.00 13.45 75 TYR A C 1
ATOM 1032 O O . TYR A 1 75 ? -28.363 114.675 197.755 1.00 18.38 75 TYR A O 1
ATOM 1050 N N . THR A 1 76 ? -29.062 112.968 196.472 1.00 16.09 76 THR A N 1
ATOM 1051 C CA . THR A 1 76 ? -29.804 112.305 197.546 1.00 16.26 76 THR A CA 1
ATOM 1052 C C . THR A 1 76 ? -28.902 112.093 198.733 1.00 15.98 76 THR A C 1
ATOM 1053 O O . THR A 1 76 ? -27.763 111.604 198.589 1.00 16.54 76 THR A O 1
ATOM 1064 N N . GLY A 1 77 ? -29.399 112.492 199.896 1.00 14.61 77 GLY A N 1
ATOM 1065 C CA . GLY A 1 77 ? -28.690 112.311 201.142 1.00 20.37 77 GLY A CA 1
ATOM 1066 C C . GLY A 1 77 ? -27.728 113.428 201.500 1.00 20.53 77 GLY A C 1
ATOM 1067 O O . GLY A 1 77 ? -27.148 113.415 202.592 1.00 18.44 77 GLY A O 1
ATOM 1071 N N . GLU A 1 78 ? -27.573 114.409 200.622 1.00 18.38 78 GLU A N 1
ATOM 1072 C CA . GLU A 1 78 ? -26.686 115.531 200.927 1.00 12.44 78 GLU A CA 1
ATOM 1073 C C . GLU A 1 78 ? -27.470 116.679 201.523 1.00 20.18 78 GLU A C 1
ATOM 1074 O O . GLU A 1 78 ? -28.682 116.810 201.294 1.00 19.53 78 GLU A O 1
ATOM 1086 N N . ILE A 1 79 ? -26.757 117.503 202.292 1.00 15.91 79 ILE A N 1
ATOM 1087 C CA . ILE A 1 79 ? -27.342 118.648 202.967 1.00 15.51 79 ILE A CA 1
ATOM 1088 C C . ILE A 1 79 ? -26.607 119.926 202.589 1.00 16.89 79 ILE A C 1
ATOM 1089 O O . ILE A 1 79 ? -25.378 119.974 202.626 1.00 16.27 79 ILE A O 1
ATOM 1105 N N . SER A 1 80 ? -27.371 120.951 202.212 1.00 16.69 80 SER A N 1
ATOM 1106 C CA . SER A 1 80 ? -26.786 122.168 201.642 1.00 24.13 80 SER A CA 1
ATOM 1107 C C . SER A 1 80 ? -26.510 123.280 202.647 1.00 19.67 80 SER A C 1
ATOM 1108 O O . SER A 1 80 ? -27.075 123.313 203.738 1.00 15.76 80 SER A O 1
ATOM 1116 N N . ALA A 1 81 ? -25.633 124.199 202.250 1.00 14.04 81 ALA A N 1
ATOM 1117 C CA . ALA A 1 81 ? -25.305 125.335 203.080 1.00 15.23 81 ALA A CA 1
ATOM 1118 C C . ALA A 1 81 ? -26.530 126.180 203.402 1.00 14.29 81 ALA A C 1
ATOM 1119 O O . ALA A 1 81 ? -26.657 126.704 204.519 1.00 20.91 81 ALA A O 1
ATOM 1126 N N . ALA A 1 82 ? -27.415 126.327 202.429 1.00 16.29 82 ALA A N 1
ATOM 1127 C CA . ALA A 1 82 ? -28.617 127.123 202.633 1.00 16.07 82 ALA A CA 1
ATOM 1128 C C . ALA A 1 82 ? -29.491 126.440 203.681 1.00 18.77 82 ALA A C 1
ATOM 1129 O O . ALA A 1 82 ? -30.077 127.103 204.527 1.00 16.32 82 ALA A O 1
ATOM 1136 N N . MET A 1 83 ? -29.528 125.107 203.677 1.00 17.09 83 MET A N 1
ATOM 1137 C CA . MET A 1 83 ? -30.313 124.385 204.692 1.00 17.26 83 MET A CA 1
ATOM 1138 C C . MET A 1 83 ? -29.749 124.616 206.107 1.00 19.50 83 MET A C 1
ATOM 1139 O O . MET A 1 83 ? -30.488 124.819 207.081 1.00 22.27 83 MET A O 1
ATOM 1153 N N . LEU A 1 84 ? -28.437 124.542 206.226 1.00 18.63 84 LEU A N 1
ATOM 1154 C CA . LEU A 1 84 ? -27.779 124.666 207.524 1.00 16.77 84 LEU A CA 1
ATOM 1155 C C . LEU A 1 84 ? -28.018 126.078 208.079 1.00 14.73 84 LEU A C 1
ATOM 1156 O O . LEU A 1 84 ? -28.328 126.251 209.254 1.00 19.97 84 LEU A O 1
ATOM 1172 N N . LYS A 1 85 ? -27.897 127.071 207.202 1.00 13.56 85 LYS A N 1
ATOM 1173 C CA . LYS A 1 85 ? -28.057 128.455 207.603 1.00 15.93 85 LYS A CA 1
ATOM 1174 C C . LYS A 1 85 ? -29.469 128.651 208.147 1.00 22.18 85 LYS A C 1
ATOM 1175 O O . LYS A 1 85 ? -29.665 129.204 209.223 1.00 19.61 85 LYS A O 1
ATOM 1194 N N . ASP A 1 86 ? -30.440 128.172 207.388 1.00 23.66 86 ASP A N 1
ATOM 1195 C CA . ASP A 1 86 ? -31.836 128.329 207.746 1.00 22.18 86 ASP A CA 1
ATOM 1196 C C . ASP A 1 86 ? -32.164 127.659 209.069 1.00 23.17 86 ASP A C 1
ATOM 1197 O O . ASP A 1 86 ? -33.094 128.059 209.759 1.00 19.44 86 ASP A O 1
ATOM 1206 N N . ALA A 1 87 ? -31.402 126.630 209.408 1.00 19.54 87 ALA A N 1
ATOM 1207 C CA . ALA A 1 87 ? -31.582 125.917 210.661 1.00 15.73 87 ALA A CA 1
ATOM 1208 C C . ALA A 1 87 ? -30.942 126.653 211.846 1.00 19.62 87 ALA A C 1
ATOM 1209 O O . ALA A 1 87 ? -31.115 126.237 212.977 1.00 23.75 87 ALA A O 1
ATOM 1216 N N . GLY A 1 88 ? -30.194 127.724 211.584 1.00 18.02 88 GLY A N 1
ATOM 1217 C CA . GLY A 1 88 ? -29.537 128.488 212.650 1.00 23.72 88 GLY A CA 1
ATOM 1218 C C . GLY A 1 88 ? -28.030 128.270 212.769 1.00 21.01 88 GLY A C 1
ATOM 1219 O O . GLY A 1 88 ? -27.365 128.931 213.565 1.00 21.12 88 GLY A O 1
ATOM 1223 N N . ALA A 1 89 ? -27.490 127.337 211.988 1.00 17.69 89 ALA A N 1
ATOM 1224 C CA . ALA A 1 89 ? -26.041 127.080 211.987 1.00 18.77 89 ALA A CA 1
ATOM 1225 C C . ALA A 1 89 ? -25.324 128.386 211.682 1.00 16.39 89 ALA A C 1
ATOM 1226 O O . ALA A 1 89 ? -25.818 129.205 210.895 1.00 20.58 89 ALA A O 1
ATOM 1233 N N . SER A 1 90 ? -24.199 128.602 212.333 1.00 16.74 90 SER A N 1
ATOM 1234 C CA . SER A 1 90 ? -23.338 129.735 211.997 1.00 24.17 90 SER A CA 1
ATOM 1235 C C . SER A 1 90 ? -21.946 129.266 211.550 1.00 20.45 90 SER A C 1
ATOM 1236 O O . SER A 1 90 ? -21.104 130.074 211.162 1.00 19.62 90 SER A O 1
ATOM 1244 N N . CYS A 1 91 ? -21.704 127.959 211.586 1.00 25.22 91 CYS A N 1
ATOM 1245 C CA . CYS A 1 91 ? -20.427 127.417 211.129 1.00 19.59 91 CYS A CA 1
ATOM 1246 C C . CYS A 1 91 ? -20.589 125.980 210.659 1.00 22.06 91 CYS A C 1
ATOM 1247 O O . CYS A 1 91 ? -21.650 125.365 210.853 1.00 17.50 91 CYS A O 1
ATOM 1255 N N . VAL A 1 92 ? -19.549 125.436 210.036 1.00 16.43 92 VAL A N 1
ATOM 1256 C CA . VAL A 1 92 ? -19.596 124.036 209.592 1.00 18.29 92 VAL A CA 1
ATOM 1257 C C . VAL A 1 92 ? -18.192 123.507 209.347 1.00 14.03 92 VAL A C 1
ATOM 1258 O O . VAL A 1 92 ? -17.331 124.213 208.810 1.00 17.30 92 VAL A O 1
ATOM 1271 N N . VAL A 1 93 ? -17.975 122.267 209.780 1.00 13.90 93 VAL A N 1
ATOM 1272 C CA . VAL A 1 93 ? -16.732 121.559 209.540 1.00 15.97 93 VAL A CA 1
ATOM 1273 C C . VAL A 1 93 ? -16.697 121.119 208.106 1.00 13.68 93 VAL A C 1
ATOM 1274 O O . VAL A 1 93 ? -17.673 120.606 207.595 1.00 18.81 93 VAL A O 1
ATOM 1287 N N . VAL A 1 94 ? -15.573 121.347 207.452 1.00 10.86 94 VAL A N 1
ATOM 1288 C CA . VAL A 1 94 ? -15.340 120.790 206.126 1.00 8.20 94 VAL A CA 1
ATOM 1289 C C . VAL A 1 94 ? -13.951 120.142 206.031 1.00 16.25 94 VAL A C 1
ATOM 1290 O O . VAL A 1 94 ? -12.973 120.637 206.591 1.00 16.01 94 VAL A O 1
ATOM 1303 N N . GLY A 1 95 ? -13.871 119.030 205.306 1.00 16.46 95 GLY A N 1
ATOM 1304 C CA . GLY A 1 95 ? -12.610 118.338 205.126 1.00 10.83 95 GLY A CA 1
ATOM 1305 C C . GLY A 1 95 ? -12.065 117.632 206.354 1.00 18.09 95 GLY A C 1
ATOM 1306 O O . GLY A 1 95 ? -10.850 117.399 206.468 1.00 15.98 95 GLY A O 1
ATOM 1310 N N . HIS A 1 96 ? -12.936 117.278 207.294 1.00 15.23 96 HIS A N 1
ATOM 1311 C CA . HIS A 1 96 ? -12.465 116.479 208.422 1.00 14.71 96 HIS A CA 1
ATOM 1312 C C . HIS A 1 96 ? -11.762 115.229 207.895 1.00 16.37 96 HIS A C 1
ATOM 1313 O O . HIS A 1 96 ? -12.179 114.646 206.895 1.00 12.95 96 HIS A O 1
ATOM 1327 N N . SER A 1 97 ? -10.678 114.849 208.563 1.00 15.08 97 SER A N 1
ATOM 1328 C CA . SER A 1 97 ? -9.906 113.676 208.197 1.00 18.82 97 SER A CA 1
ATOM 1329 C C . SER A 1 97 ? -10.802 112.430 207.964 1.00 15.30 97 SER A C 1
ATOM 1330 O O . SER A 1 97 ? -10.561 111.643 207.061 1.00 17.75 97 SER A O 1
ATOM 1338 N N . GLU A 1 98 ? -11.834 112.259 208.780 1.00 14.42 98 GLU A N 1
ATOM 1339 C CA . GLU A 1 98 ? -12.706 111.091 208.640 1.00 14.84 98 GLU A CA 1
ATOM 1340 C C . GLU A 1 98 ? -13.432 111.118 207.299 1.00 12.09 98 GLU A C 1
ATOM 1341 O O . GLU A 1 98 ? -13.648 110.070 206.692 1.00 16.45 98 GLU A O 1
ATOM 1353 N N . ARG A 1 99 ? -13.777 112.309 206.816 1.00 14.11 99 ARG A N 1
ATOM 1354 C CA . ARG A 1 99 ? -14.420 112.424 205.531 1.00 14.62 99 ARG A CA 1
ATOM 1355 C C . ARG A 1 99 ? -13.437 112.364 204.354 1.00 17.14 99 ARG A C 1
ATOM 1356 O O . ARG A 1 99 ? -13.786 111.872 203.290 1.00 16.60 99 ARG A O 1
ATOM 1377 N N . ARG A 1 100 ? -12.222 112.877 204.525 1.00 15.66 100 ARG A N 1
ATOM 1378 C CA . ARG A 1 100 ? -11.200 112.687 203.497 1.00 19.11 100 ARG A CA 1
ATOM 1379 C C . ARG A 1 100 ? -10.909 111.211 203.302 1.00 20.51 100 ARG A C 1
ATOM 1380 O O . ARG A 1 100 ? -10.724 110.765 202.176 1.00 20.81 100 ARG A O 1
ATOM 1401 N N . GLU A 1 101 ? -10.887 110.458 204.403 1.00 21.98 101 GLU A N 1
ATOM 1402 C CA . GLU A 1 101 ? -10.524 109.053 204.361 1.00 19.82 101 GLU A CA 1
ATOM 1403 C C . GLU A 1 101 ? -11.710 108.195 203.982 1.00 26.80 101 GLU A C 1
ATOM 1404 O O . GLU A 1 101 ? -11.597 107.395 203.073 1.00 23.32 101 GLU A O 1
ATOM 1416 N N . TYR A 1 102 ? -12.848 108.368 204.662 1.00 26.18 102 TYR A N 1
ATOM 1417 C CA . TYR A 1 102 ? -14.011 107.493 204.434 1.00 18.00 102 TYR A CA 1
ATOM 1418 C C . TYR A 1 102 ? -14.842 107.902 203.246 1.00 25.35 102 TYR A C 1
ATOM 1419 O O . TYR A 1 102 ? -15.533 107.067 202.672 1.00 22.61 102 TYR A O 1
ATOM 1437 N N . HIS A 1 103 ? -14.821 109.185 202.891 1.00 18.00 103 HIS A N 1
ATOM 1438 C CA . HIS A 1 103 ? -15.674 109.639 201.811 1.00 17.73 103 HIS A CA 1
ATOM 1439 C C . HIS A 1 103 ? -14.880 110.232 200.647 1.00 18.83 103 HIS A C 1
ATOM 1440 O O . HIS A 1 103 ? -15.426 110.918 199.802 1.00 16.94 103 HIS A O 1
ATOM 1454 N N . ASP A 1 104 ? -13.580 109.948 200.620 1.00 23.04 104 ASP A N 1
ATOM 1455 C CA . ASP A 1 104 ? -12.698 110.332 199.511 1.00 24.14 104 ASP A CA 1
ATOM 1456 C C . ASP A 1 104 ? -12.780 111.795 199.121 1.00 24.53 104 ASP A C 1
ATOM 1457 O O . ASP A 1 104 ? -12.693 112.129 197.945 1.00 23.69 104 ASP A O 1
ATOM 1466 N N . GLU A 1 105 ? -12.946 112.673 200.094 1.00 19.93 105 GLU A N 1
ATOM 1467 C CA . GLU A 1 105 ? -13.049 114.098 199.783 1.00 16.31 105 GLU A CA 1
ATOM 1468 C C . GLU A 1 105 ? -11.662 114.622 199.423 1.00 18.68 105 GLU A C 1
ATOM 1469 O O . GLU A 1 105 ? -10.723 114.497 200.213 1.00 18.58 105 GLU A O 1
ATOM 1481 N N . SER A 1 106 ? -11.530 115.147 198.205 1.00 15.96 106 SER A N 1
ATOM 1482 C CA . SER A 1 106 ? -10.317 115.831 197.764 1.00 12.94 106 SER A CA 1
ATOM 1483 C C . SER A 1 106 ? -10.207 117.268 198.307 1.00 17.80 106 SER A C 1
ATOM 1484 O O . SER A 1 106 ? -11.201 117.862 198.777 1.00 21.31 106 SER A O 1
ATOM 1492 N N . ASP A 1 107 ? -9.008 117.833 198.201 1.00 16.65 107 ASP A N 1
ATOM 1493 C CA . ASP A 1 107 ? -8.767 119.244 198.543 1.00 14.27 107 ASP A CA 1
ATOM 1494 C C . ASP A 1 107 ? -9.729 120.165 197.802 1.00 14.44 107 ASP A C 1
ATOM 1495 O O . ASP A 1 107 ? -10.300 121.105 198.379 1.00 16.36 107 ASP A O 1
ATOM 1504 N N . ALA A 1 108 ? -9.906 119.906 196.516 1.00 15.50 108 ALA A N 1
ATOM 1505 C CA . ALA A 1 108 ? -10.750 120.774 195.672 1.00 18.44 108 ALA A CA 1
ATOM 1506 C C . ALA A 1 108 ? -12.204 120.696 196.128 1.00 18.14 108 ALA A C 1
ATOM 1507 O O . ALA A 1 108 ? -12.928 121.690 196.098 1.00 16.52 108 ALA A O 1
ATOM 1514 N N . THR A 1 109 ? -12.633 119.501 196.532 1.00 14.77 109 THR A N 1
ATOM 1515 C CA . THR A 1 109 ? -13.986 119.329 197.082 1.00 17.27 109 THR A CA 1
ATOM 1516 C C . THR A 1 109 ? -14.161 120.129 198.382 1.00 17.64 109 THR A C 1
ATOM 1517 O O . THR A 1 109 ? -15.179 120.787 198.602 1.00 13.17 109 THR A O 1
ATOM 1528 N N . VAL A 1 110 ? -13.150 120.086 199.237 1.00 12.71 110 VAL A N 1
ATOM 1529 C CA . VAL A 1 110 ? -13.214 120.814 200.492 1.00 15.69 110 VAL A CA 1
ATOM 1530 C C . VAL A 1 110 ? -13.326 122.312 200.201 1.00 15.41 110 VAL A C 1
ATOM 1531 O O . VAL A 1 110 ? -14.113 123.022 200.825 1.00 17.39 110 VAL A O 1
ATOM 1544 N N . ALA A 1 111 ? -12.554 122.783 199.227 1.00 18.36 111 ALA A N 1
ATOM 1545 C CA . ALA A 1 111 ? -12.557 124.187 198.893 1.00 17.16 111 ALA A CA 1
ATOM 1546 C C . ALA A 1 111 ? -13.934 124.577 198.386 1.00 12.39 111 ALA A C 1
ATOM 1547 O O . ALA A 1 111 ? -14.447 125.622 198.742 1.00 17.25 111 ALA A O 1
ATOM 1554 N N . ALA A 1 112 ? -14.549 123.723 197.577 1.00 13.07 112 ALA A N 1
ATOM 1555 C CA . ALA A 1 112 ? -15.906 124.002 197.092 1.00 14.60 112 ALA A CA 1
ATOM 1556 C C . ALA A 1 112 ? -16.919 124.029 198.239 1.00 14.91 112 ALA A C 1
ATOM 1557 O O . ALA A 1 112 ? -17.845 124.843 198.239 1.00 15.45 112 ALA A O 1
ATOM 1564 N N . LYS A 1 113 ? -16.759 123.134 199.216 1.00 14.42 113 LYS A N 1
ATOM 1565 C CA . LYS A 1 113 ? -17.667 123.094 200.329 1.00 11.57 113 LYS A CA 1
ATOM 1566 C C . LYS A 1 113 ? -17.509 124.359 201.143 1.00 12.20 113 LYS A C 1
ATOM 1567 O O . LYS A 1 113 ? -18.493 124.928 201.630 1.00 16.13 113 LYS A O 1
ATOM 1586 N N . ALA A 1 114 ? -16.261 124.785 201.311 1.00 16.18 114 ALA A N 1
ATOM 1587 C CA . ALA A 1 114 ? -15.978 125.969 202.108 1.00 15.19 114 ALA A CA 1
ATOM 1588 C C . ALA A 1 114 ? -16.621 127.203 201.455 1.00 19.95 114 ALA A C 1
ATOM 1589 O O . ALA A 1 114 ? -17.164 128.063 202.155 1.00 14.13 114 ALA A O 1
ATOM 1596 N N . ARG A 1 115 ? -16.595 127.254 200.123 1.00 14.65 115 ARG A N 1
ATOM 1597 C CA . ARG A 1 115 ? -17.177 128.368 199.393 1.00 20.77 115 ARG A CA 1
ATOM 1598 C C . ARG A 1 115 ? -18.703 128.373 199.495 1.00 19.64 115 ARG A C 1
ATOM 1599 O O . ARG A 1 115 ? -19.300 129.443 199.572 1.00 20.41 115 ARG A O 1
ATOM 1620 N N . GLN A 1 116 ? -19.333 127.194 199.518 1.00 16.77 116 GLN A N 1
ATOM 1621 C CA . GLN A 1 116 ? -20.782 127.124 199.716 1.00 15.18 116 GLN A CA 1
ATOM 1622 C C . GLN A 1 116 ? -21.126 127.688 201.086 1.00 17.27 116 GLN A C 1
ATOM 1623 O O . GLN A 1 116 ? -22.110 128.405 201.241 1.00 19.53 116 GLN A O 1
ATOM 1637 N N . ALA A 1 117 ? -20.331 127.325 202.086 1.00 14.07 117 ALA A N 1
ATOM 1638 C CA . ALA A 1 117 ? -20.528 127.814 203.442 1.00 15.27 117 ALA A CA 1
ATOM 1639 C C . ALA A 1 117 ? -20.510 129.346 203.442 1.00 21.22 117 ALA A C 1
ATOM 1640 O O . ALA A 1 117 ? -21.451 129.998 203.927 1.00 14.93 117 ALA A O 1
ATOM 1647 N N . GLN A 1 118 ? -19.443 129.913 202.885 1.00 21.62 118 GLN A N 1
ATOM 1648 C CA . GLN A 1 118 ? -19.251 131.365 202.882 1.00 19.11 118 GLN A CA 1
ATOM 1649 C C . GLN A 1 118 ? -20.333 132.074 202.068 1.00 21.35 118 GLN A C 1
ATOM 1650 O O . GLN A 1 118 ? -20.711 133.174 202.391 1.00 19.81 118 GLN A O 1
ATOM 1664 N N . ALA A 1 119 ? -20.818 131.450 201.004 1.00 20.17 119 ALA A N 1
ATOM 1665 C CA . ALA A 1 119 ? -21.903 132.039 200.211 1.00 24.10 119 ALA A CA 1
ATOM 1666 C C . ALA A 1 119 ? -23.236 132.072 200.955 1.00 21.99 119 ALA A C 1
ATOM 1667 O O . ALA A 1 119 ? -24.155 132.753 200.534 1.00 22.55 119 ALA A O 1
ATOM 1674 N N . ASN A 1 120 ? -23.350 131.331 202.045 1.00 22.27 120 ASN A N 1
ATOM 1675 C CA . ASN A 1 120 ? -24.592 131.279 202.816 1.00 24.05 120 ASN A CA 1
ATOM 1676 C C . ASN A 1 120 ? -24.400 131.701 204.271 1.00 25.25 120 ASN A C 1
ATOM 1677 O O . ASN A 1 120 ? -25.100 131.236 205.167 1.00 27.83 120 ASN A O 1
ATOM 1688 N N . GLY A 1 121 ? -23.436 132.580 204.494 1.00 22.60 121 GLY A N 1
ATOM 1689 C CA . GLY A 1 121 ? -23.224 133.171 205.799 1.00 19.08 121 GLY A CA 1
ATOM 1690 C C . GLY A 1 121 ? -22.822 132.201 206.901 1.00 22.26 121 GLY A C 1
ATOM 1691 O O . GLY A 1 121 ? -23.203 132.408 208.055 1.00 23.62 121 GLY A O 1
ATOM 1695 N N . LEU A 1 122 ? -22.087 131.144 206.534 1.00 18.81 122 LEU A N 1
ATOM 1696 C CA . LEU A 1 122 ? -21.559 130.154 207.473 1.00 16.60 122 LEU A CA 1
ATOM 1697 C C . LEU A 1 122 ? -20.034 130.284 207.531 1.00 17.06 122 LEU A C 1
ATOM 1698 O O . LEU A 1 122 ? -19.391 130.553 206.513 1.00 17.77 122 LEU A O 1
ATOM 1714 N N . LEU A 1 123 ? -19.467 130.100 208.720 1.00 14.60 123 LEU A N 1
ATOM 1715 C CA . LEU A 1 123 ? -18.012 130.118 208.882 1.00 17.00 123 LEU A CA 1
ATOM 1716 C C . LEU A 1 123 ? -17.474 128.698 208.680 1.00 19.07 123 LEU A C 1
ATOM 1717 O O . LEU A 1 123 ? -17.742 127.827 209.497 1.00 15.82 123 LEU A O 1
ATOM 1733 N N . PRO A 1 124 ? -16.747 128.446 207.572 1.00 16.18 124 PRO A N 1
ATOM 1734 C CA . PRO A 1 124 ? -16.179 127.102 207.433 1.00 16.22 124 PRO A CA 1
ATOM 1735 C C . PRO A 1 124 ? -14.992 126.852 208.364 1.00 16.02 124 PRO A C 1
ATOM 1736 O O . PRO A 1 124 ? -14.161 127.750 208.560 1.00 15.48 124 PRO A O 1
ATOM 1747 N N . ILE A 1 125 ? -14.929 125.633 208.906 1.00 14.17 125 ILE A N 1
ATOM 1748 C CA . ILE A 1 125 ? -13.788 125.149 209.682 1.00 15.85 125 ILE A CA 1
ATOM 1749 C C . ILE A 1 125 ? -13.103 124.098 208.845 1.00 14.91 125 ILE A C 1
ATOM 1750 O O . ILE A 1 125 ? -13.568 122.960 208.761 1.00 14.83 125 ILE A O 1
ATOM 1766 N N . VAL A 1 126 ? -12.004 124.504 208.217 1.00 13.82 126 VAL A N 1
ATOM 1767 C CA . VAL A 1 126 ? -11.278 123.690 207.247 1.00 13.86 126 VAL A CA 1
ATOM 1768 C C . VAL A 1 126 ? -10.196 122.873 207.952 1.00 15.06 126 VAL A C 1
ATOM 1769 O O . VAL A 1 126 ? -9.278 123.440 208.558 1.00 16.26 126 VAL A O 1
ATOM 1782 N N . CYS A 1 127 ? -10.313 121.551 207.882 1.00 12.08 127 CYS A N 1
ATOM 1783 C CA . CYS A 1 127 ? -9.376 120.665 208.561 1.00 11.74 127 CYS A CA 1
ATOM 1784 C C . CYS A 1 127 ? -8.285 120.203 207.631 1.00 13.04 127 CYS A C 1
ATOM 1785 O O . CYS A 1 127 ? -8.536 119.859 206.484 1.00 13.35 127 CYS A O 1
ATOM 1793 N N . VAL A 1 128 ? -7.071 120.211 208.153 1.00 14.18 128 VAL A N 1
ATOM 1794 C CA . VAL A 1 128 ? -5.903 119.708 207.458 1.00 15.87 128 VAL A CA 1
ATOM 1795 C C . VAL A 1 128 ? -5.046 118.933 208.446 1.00 21.00 128 VAL A C 1
ATOM 1796 O O . VAL A 1 128 ? -5.154 119.129 209.668 1.00 19.08 128 VAL A O 1
ATOM 1809 N N . GLY A 1 129 ? -4.195 118.052 207.931 1.00 15.15 129 GLY A N 1
ATOM 1810 C CA . GLY A 1 129 ? -3.285 117.332 208.801 1.00 15.41 129 GLY A CA 1
ATOM 1811 C C . GLY A 1 129 ? -2.759 116.073 208.173 1.00 15.15 129 GLY A C 1
ATOM 1812 O O . GLY A 1 129 ? -3.441 115.458 207.358 1.00 15.12 129 GLY A O 1
ATOM 1816 N N . GLU A 1 130 ? -1.550 115.698 208.574 1.00 12.24 130 GLU A N 1
ATOM 1817 C CA . GLU A 1 130 ? -0.796 114.591 207.965 1.00 17.99 130 GLU A CA 1
ATOM 1818 C C . GLU A 1 130 ? -0.970 113.241 208.658 1.00 13.75 130 GLU A C 1
ATOM 1819 O O . GLU A 1 130 ? -1.258 113.197 209.824 1.00 17.72 130 GLU A O 1
ATOM 1831 N N . ASN A 1 131 ? -0.761 112.146 207.933 1.00 18.15 131 ASN A N 1
ATOM 1832 C CA . ASN A 1 131 ? -0.782 110.841 208.557 1.00 18.24 131 ASN A CA 1
ATOM 1833 C C . ASN A 1 131 ? 0.568 110.518 209.179 1.00 20.21 131 ASN A C 1
ATOM 1834 O O . ASN A 1 131 ? 1.506 111.305 209.079 1.00 16.87 131 ASN A O 1
ATOM 1845 N N . LEU A 1 132 ? 0.648 109.354 209.814 1.00 21.37 132 LEU A N 1
ATOM 1846 C CA . LEU A 1 132 ? 1.815 108.965 210.592 1.00 27.57 132 LEU A CA 1
ATOM 1847 C C . LEU A 1 132 ? 3.035 108.835 209.704 1.00 20.93 132 LEU A C 1
ATOM 1848 O O . LEU A 1 132 ? 4.135 109.222 210.073 1.00 16.33 132 LEU A O 1
ATOM 1864 N N . ASP A 1 133 ? 2.813 108.282 208.528 1.00 16.00 133 ASP A N 1
ATOM 1865 C CA . ASP A 1 133 ? 3.872 108.098 207.538 1.00 19.01 133 ASP A CA 1
ATOM 1866 C C . ASP A 1 133 ? 4.585 109.425 207.195 1.00 21.68 133 ASP A C 1
ATOM 1867 O O . ASP A 1 133 ? 5.815 109.519 207.204 1.00 20.97 133 ASP A O 1
ATOM 1876 N N . VAL A 1 134 ? 3.797 110.450 206.897 1.00 14.86 134 VAL A N 1
ATOM 1877 C CA . VAL A 1 134 ? 4.333 111.756 206.558 1.00 20.17 134 VAL A CA 1
ATOM 1878 C C . VAL A 1 134 ? 5.062 112.326 207.773 1.00 21.20 134 VAL A C 1
ATOM 1879 O O . VAL A 1 134 ? 6.123 112.931 207.645 1.00 17.95 134 VAL A O 1
ATOM 1892 N N . ARG A 1 135 ? 4.490 112.132 208.955 1.00 17.23 135 ARG A N 1
ATOM 1893 C CA . ARG A 1 135 ? 5.107 112.643 210.175 1.00 19.20 135 ARG A CA 1
ATOM 1894 C C . ARG A 1 135 ? 6.481 111.963 210.388 1.00 24.76 135 ARG A C 1
ATOM 1895 O O . ARG A 1 135 ? 7.462 112.624 210.691 1.00 23.38 135 ARG A O 1
ATOM 1916 N N . GLU A 1 136 ? 6.554 110.650 210.176 1.00 19.41 136 GLU A N 1
ATOM 1917 C CA . GLU A 1 136 ? 7.793 109.899 210.379 1.00 17.26 136 GLU A CA 1
ATOM 1918 C C . GLU A 1 136 ? 8.880 110.262 209.366 1.00 20.66 136 GLU A C 1
ATOM 1919 O O . GLU A 1 136 ? 10.059 110.109 209.658 1.00 20.91 136 GLU A O 1
ATOM 1931 N N . ARG A 1 137 ? 8.494 110.759 208.196 1.00 18.57 137 ARG A N 1
ATOM 1932 C CA . ARG A 1 137 ? 9.452 111.321 207.250 1.00 24.81 137 ARG A CA 1
ATOM 1933 C C . ARG A 1 137 ? 9.877 112.717 207.626 1.00 17.34 137 ARG A C 1
ATOM 1934 O O . ARG A 1 137 ? 10.745 113.301 206.975 1.00 21.87 137 ARG A O 1
ATOM 1955 N N . GLY A 1 138 ? 9.241 113.272 208.644 1.00 17.70 138 GLY A N 1
ATOM 1956 C CA . GLY A 1 138 ? 9.489 114.650 209.037 1.00 15.99 138 GLY A CA 1
ATOM 1957 C C . GLY A 1 138 ? 8.982 115.699 208.063 1.00 17.35 138 GLY A C 1
ATOM 1958 O O . GLY A 1 138 ? 9.452 116.846 208.093 1.00 17.96 138 GLY A O 1
ATOM 1962 N N . GLU A 1 139 ? 8.013 115.332 207.220 1.00 16.55 139 GLU A N 1
ATOM 1963 C CA . GLU A 1 139 ? 7.500 116.251 206.208 1.00 16.62 139 GLU A CA 1
ATOM 1964 C C . GLU A 1 139 ? 6.107 116.772 206.514 1.00 17.14 139 GLU A C 1
ATOM 1965 O O . GLU A 1 139 ? 5.366 117.187 205.613 1.00 19.15 139 GLU A O 1
ATOM 1977 N N . HIS A 1 140 ? 5.773 116.790 207.788 1.00 13.83 140 HIS A N 1
ATOM 1978 C CA . HIS A 1 140 ? 4.442 117.194 208.232 1.00 13.36 140 HIS A CA 1
ATOM 1979 C C . HIS A 1 140 ? 4.099 118.652 207.851 1.00 15.35 140 HIS A C 1
ATOM 1980 O O . HIS A 1 140 ? 2.960 118.930 207.494 1.00 13.09 140 HIS A O 1
ATOM 1994 N N . VAL A 1 141 ? 5.069 119.565 207.901 1.00 18.25 141 VAL A N 1
ATOM 1995 C CA . VAL A 1 141 ? 4.788 120.969 207.578 1.00 17.40 141 VAL A CA 1
ATOM 1996 C C . VAL A 1 141 ? 4.570 121.165 206.081 1.00 16.37 141 VAL A C 1
ATOM 1997 O O . VAL A 1 141 ? 3.497 121.610 205.683 1.00 16.23 141 VAL A O 1
ATOM 2010 N N . PRO A 1 142 ? 5.551 120.815 205.231 1.00 15.32 142 PRO A N 1
ATOM 2011 C CA . PRO A 1 142 ? 5.295 121.055 203.794 1.00 17.43 142 PRO A CA 1
ATOM 2012 C C . PRO A 1 142 ? 4.074 120.304 203.250 1.00 16.66 142 PRO A C 1
ATOM 2013 O O . PRO A 1 142 ? 3.338 120.855 202.432 1.00 20.33 142 PRO A O 1
ATOM 2024 N N . GLN A 1 143 ? 3.812 119.087 203.702 1.00 15.32 143 GLN A N 1
ATOM 2025 C CA . GLN A 1 143 ? 2.629 118.380 203.178 1.00 18.48 143 GLN A CA 1
ATOM 2026 C C . GLN A 1 143 ? 1.314 118.976 203.707 1.00 20.74 143 GLN A C 1
ATOM 2027 O O . GLN A 1 143 ? 0.338 119.113 202.977 1.00 15.80 143 GLN A O 1
ATOM 2041 N N . THR A 1 144 ? 1.273 119.338 204.973 1.00 17.24 144 THR A N 1
ATOM 2042 C CA . THR A 1 144 ? 0.077 119.990 205.485 1.00 16.93 144 THR A CA 1
ATOM 2043 C C . THR A 1 144 ? -0.170 121.356 204.811 1.00 16.76 144 THR A C 1
ATOM 2044 O O . THR A 1 144 ? -1.307 121.704 204.518 1.00 16.66 144 THR A O 1
ATOM 2055 N N . LEU A 1 145 ? 0.880 122.135 204.566 1.00 14.36 145 LEU A N 1
ATOM 2056 C CA . LEU A 1 145 ? 0.705 123.407 203.884 1.00 17.10 145 LEU A CA 1
ATOM 2057 C C . LEU A 1 145 ? 0.277 123.206 202.425 1.00 19.95 145 LEU A C 1
ATOM 2058 O O . LEU A 1 145 ? -0.467 124.023 201.876 1.00 18.90 145 LEU A O 1
ATOM 2074 N N . ALA A 1 146 ? 0.727 122.128 201.792 1.00 13.58 146 ALA A N 1
ATOM 2075 C CA . ALA A 1 146 ? 0.290 121.870 200.422 1.00 17.38 146 ALA A CA 1
ATOM 2076 C C . ALA A 1 146 ? -1.203 121.536 200.457 1.00 21.98 146 ALA A C 1
ATOM 2077 O O . ALA A 1 146 ? -1.969 121.988 199.622 1.00 16.07 146 ALA A O 1
ATOM 2084 N N . GLN A 1 147 ? -1.612 120.753 201.449 1.00 16.80 147 GLN A N 1
ATOM 2085 C CA . GLN A 1 147 ? -3.022 120.437 201.636 1.00 14.65 147 GLN A CA 1
ATOM 2086 C C . GLN A 1 147 ? -3.847 121.703 201.932 1.00 17.52 147 GLN A C 1
ATOM 2087 O O . GLN A 1 147 ? -4.963 121.849 201.453 1.00 15.30 147 GLN A O 1
ATOM 2101 N N . LEU A 1 148 ? -3.280 122.636 202.694 1.00 15.83 148 LEU A N 1
ATOM 2102 C CA . LEU A 1 148 ? -3.980 123.856 203.032 1.00 18.89 148 LEU A CA 1
ATOM 2103 C C . LEU A 1 148 ? -4.226 124.722 201.788 1.00 17.75 148 LEU A C 1
ATOM 2104 O O . LEU A 1 148 ? -5.327 125.225 201.600 1.00 18.26 148 LEU A O 1
ATOM 2120 N N . ARG A 1 149 ? -3.209 124.884 200.950 1.00 16.04 149 ARG A N 1
ATOM 2121 C CA . ARG A 1 149 ? -3.340 125.694 199.742 1.00 20.50 149 ARG A CA 1
ATOM 2122 C C . ARG A 1 149 ? -4.481 125.190 198.888 1.00 15.57 149 ARG A C 1
ATOM 2123 O O . ARG A 1 149 ? -5.317 125.954 198.419 1.00 13.45 149 ARG A O 1
ATOM 2144 N N . GLY A 1 150 ? -4.513 123.883 198.706 1.00 14.55 150 GLY A N 1
ATOM 2145 C CA . GLY A 1 150 ? -5.532 123.279 197.882 1.00 16.16 150 GLY A CA 1
ATOM 2146 C C . GLY A 1 150 ? -6.924 123.403 198.494 1.00 21.47 150 GLY A C 1
ATOM 2147 O O . GLY A 1 150 ? -7.900 123.614 197.773 1.00 22.47 150 GLY A O 1
ATOM 2151 N N . SER A 1 151 ? -7.019 123.268 199.815 1.00 17.74 151 SER A N 1
ATOM 2152 C CA . SER A 1 151 ? -8.327 123.280 200.486 1.00 12.67 151 SER A CA 1
ATOM 2153 C C . SER A 1 151 ? -8.888 124.693 200.634 1.00 16.10 151 SER A C 1
ATOM 2154 O O . SER A 1 151 ? -10.090 124.869 200.850 1.00 18.48 151 SER A O 1
ATOM 2162 N N . LEU A 1 152 ? -8.021 125.699 200.501 1.00 13.97 152 LEU A N 1
ATOM 2163 C CA . LEU A 1 152 ? -8.434 127.102 200.598 1.00 16.13 152 LEU A CA 1
ATOM 2164 C C . LEU A 1 152 ? -8.441 127.804 199.232 1.00 17.42 152 LEU A C 1
ATOM 2165 O O . LEU A 1 152 ? -8.537 129.028 199.141 1.00 14.27 152 LEU A O 1
ATOM 2181 N N . GLU A 1 153 ? -8.331 127.031 198.169 1.00 18.01 153 GLU A N 1
ATOM 2182 C CA . GLU A 1 153 ? -8.292 127.606 196.826 1.00 19.49 153 GLU A CA 1
ATOM 2183 C C . GLU A 1 153 ? -9.609 128.326 196.517 1.00 21.23 153 GLU A C 1
ATOM 2184 O O . GLU A 1 153 ? -10.625 127.673 196.387 1.00 22.41 153 GLU A O 1
ATOM 2196 N N . GLY A 1 154 ? -9.599 129.668 196.460 1.00 19.40 154 GLY A N 1
ATOM 2197 C CA . GLY A 1 154 ? -10.820 130.443 196.264 1.00 17.85 154 GLY A CA 1
ATOM 2198 C C . GLY A 1 154 ? -11.706 130.665 197.504 1.00 21.11 154 GLY A C 1
ATOM 2199 O O . GLY A 1 154 ? -12.852 131.115 197.420 1.00 20.20 154 GLY A O 1
ATOM 2203 N N . VAL A 1 155 ? -11.178 130.308 198.661 1.00 22.55 155 VAL A N 1
ATOM 2204 C CA . VAL A 1 155 ? -11.854 130.511 199.930 1.00 19.13 155 VAL A CA 1
ATOM 2205 C C . VAL A 1 155 ? -11.471 131.858 200.498 1.00 20.47 155 VAL A C 1
ATOM 2206 O O . VAL A 1 155 ? -10.287 132.230 200.497 1.00 16.63 155 VAL A O 1
ATOM 2219 N N . GLY A 1 156 ? -12.477 132.598 200.958 1.00 17.43 156 GLY A N 1
ATOM 2220 C CA . GLY A 1 156 ? -12.269 133.899 201.569 1.00 18.81 156 GLY A CA 1
ATOM 2221 C C . GLY A 1 156 ? -11.691 133.845 202.982 1.00 24.74 156 GLY A C 1
ATOM 2222 O O . GLY A 1 156 ? -11.588 132.775 203.592 1.00 20.88 156 GLY A O 1
ATOM 2226 N N . ALA A 1 157 ? -11.281 135.003 203.493 1.00 18.33 157 ALA A N 1
ATOM 2227 C CA . ALA A 1 157 ? -10.559 135.067 204.777 1.00 24.93 157 ALA A CA 1
ATOM 2228 C C . ALA A 1 157 ? -11.428 134.794 206.005 1.00 23.28 157 ALA A C 1
ATOM 2229 O O . ALA A 1 157 ? -10.907 134.614 207.093 1.00 28.05 157 ALA A O 1
ATOM 2236 N N . ASP A 1 158 ? -12.740 134.774 205.841 1.00 20.10 158 ASP A N 1
ATOM 2237 C CA . ASP A 1 158 ? -13.625 134.403 206.935 1.00 23.42 158 ASP A CA 1
ATOM 2238 C C . ASP A 1 158 ? -13.691 132.876 207.023 1.00 18.37 158 ASP A C 1
ATOM 2239 O O . ASP A 1 158 ? -14.643 132.222 206.571 1.00 19.19 158 ASP A O 1
ATOM 2248 N N . VAL A 1 159 ? -12.644 132.326 207.620 1.00 19.78 159 VAL A N 1
ATOM 2249 C CA . VAL A 1 159 ? -12.420 130.898 207.658 1.00 13.43 159 VAL A CA 1
ATOM 2250 C C . VAL A 1 159 ? -11.696 130.599 208.961 1.00 17.12 159 VAL A C 1
ATOM 2251 O O . VAL A 1 159 ? -11.041 131.464 209.529 1.00 18.52 159 VAL A O 1
ATOM 2264 N N . VAL A 1 160 ? -11.853 129.374 209.424 1.00 14.82 160 VAL A N 1
ATOM 2265 C CA . VAL A 1 160 ? -11.100 128.842 210.529 1.00 13.88 160 VAL A CA 1
ATOM 2266 C C . VAL A 1 160 ? -10.335 127.639 209.973 1.00 18.80 160 VAL A C 1
ATOM 2267 O O . VAL A 1 160 ? -10.896 126.840 209.212 1.00 18.40 160 VAL A O 1
ATOM 2280 N N . VAL A 1 161 ? -9.060 127.525 210.340 1.00 13.28 161 VAL A N 1
ATOM 2281 C CA . VAL A 1 161 ? -8.248 126.384 209.966 1.00 11.38 161 VAL A CA 1
ATOM 2282 C C . VAL A 1 161 ? -8.020 125.513 211.194 1.00 12.33 161 VAL A C 1
ATOM 2283 O O . VAL A 1 161 ? -7.619 126.007 212.238 1.00 19.45 161 VAL A O 1
ATOM 2296 N N . ALA A 1 162 ? -8.293 124.222 211.069 1.00 14.08 162 ALA A N 1
ATOM 2297 C CA . ALA A 1 162 ? -8.090 123.285 212.168 1.00 12.04 162 ALA A CA 1
ATOM 2298 C C . ALA A 1 162 ? -7.013 122.294 211.770 1.00 12.88 162 ALA A C 1
ATOM 2299 O O . ALA A 1 162 ? -7.170 121.548 210.810 1.00 16.55 162 ALA A O 1
ATOM 2306 N N . TYR A 1 163 ? -5.904 122.307 212.493 1.00 12.86 163 TYR A N 1
ATOM 2307 C CA . TYR A 1 163 ? -4.856 121.338 212.271 1.00 14.14 163 TYR A CA 1
ATOM 2308 C C . TYR A 1 163 ? -5.103 120.105 213.159 1.00 15.61 163 TYR A C 1
ATOM 2309 O O . TYR A 1 163 ? -5.004 120.175 214.374 1.00 15.74 163 TYR A O 1
ATOM 2327 N N . GLU A 1 164 ? -5.411 118.975 212.541 1.00 12.25 164 GLU A N 1
ATOM 2328 C CA . GLU A 1 164 ? -5.605 117.720 213.261 1.00 15.25 164 GLU A CA 1
ATOM 2329 C C . GLU A 1 164 ? -4.695 116.683 212.664 1.00 18.87 164 GLU A C 1
ATOM 2330 O O . GLU A 1 164 ? -4.956 116.181 211.581 1.00 17.82 164 GLU A O 1
ATOM 2342 N N . PRO A 1 165 ? -3.621 116.347 213.364 1.00 14.47 165 PRO A N 1
ATOM 2343 C CA . PRO A 1 165 ? -2.805 115.294 212.761 1.00 15.55 165 PRO A CA 1
ATOM 2344 C C . PRO A 1 165 ? -3.539 113.965 212.852 1.00 21.65 165 PRO A C 1
ATOM 2345 O O . PRO A 1 165 ? -4.072 113.653 213.900 1.00 17.61 165 PRO A O 1
ATOM 2356 N N . VAL A 1 166 ? -3.601 113.222 211.749 1.00 12.10 166 VAL A N 1
ATOM 2357 C CA . VAL A 1 166 ? -4.441 112.036 211.673 1.00 20.72 166 VAL A CA 1
ATOM 2358 C C . VAL A 1 166 ? -4.083 111.033 212.757 1.00 18.21 166 VAL A C 1
ATOM 2359 O O . VAL A 1 166 ? -4.954 110.369 213.306 1.00 18.58 166 VAL A O 1
ATOM 2372 N N . TRP A 1 167 ? -2.801 110.952 213.084 1.00 16.29 167 TRP A N 1
ATOM 2373 C CA . TRP A 1 167 ? -2.336 110.011 214.090 1.00 16.61 167 TRP A CA 1
ATOM 2374 C C . TRP A 1 167 ? -2.752 110.430 215.485 1.00 19.79 167 TRP A C 1
ATOM 2375 O O . TRP A 1 167 ? -2.539 109.671 216.406 1.00 17.84 167 TRP A O 1
ATOM 2396 N N . ALA A 1 168 ? -3.321 111.630 215.640 1.00 16.12 168 ALA A N 1
ATOM 2397 C CA . ALA A 1 168 ? -3.802 112.076 216.957 1.00 21.34 168 ALA A CA 1
ATOM 2398 C C . ALA A 1 168 ? -5.311 111.889 217.123 1.00 24.61 168 ALA A C 1
ATOM 2399 O O . ALA A 1 168 ? -5.840 112.122 218.212 1.00 21.95 168 ALA A O 1
ATOM 2406 N N . ILE A 1 169 ? -6.004 111.497 216.050 1.00 21.68 169 ILE A N 1
ATOM 2407 C CA . ILE A 1 169 ? -7.473 111.430 216.074 1.00 23.92 169 ILE A CA 1
ATOM 2408 C C . ILE A 1 169 ? -7.993 110.074 216.618 1.00 24.99 169 ILE A C 1
ATOM 2409 O O . ILE A 1 169 ? -7.802 109.029 216.004 1.00 20.31 169 ILE A O 1
ATOM 2425 N N . GLY A 1 170 ? -8.628 110.116 217.790 1.00 20.41 170 GLY A N 1
ATOM 2426 C CA . GLY A 1 170 ? -9.208 108.948 218.430 1.00 21.31 170 GLY A CA 1
ATOM 2427 C C . GLY A 1 170 ? -8.196 107.979 219.022 1.00 28.93 170 GLY A C 1
ATOM 2428 O O . GLY A 1 170 ? -8.564 106.923 219.491 1.00 25.12 170 GLY A O 1
ATOM 2432 N N . THR A 1 171 ? -6.917 108.337 218.995 1.00 30.60 171 THR A N 1
ATOM 2433 C CA . THR A 1 171 ? -5.849 107.415 219.355 1.00 17.95 171 THR A CA 1
ATOM 2434 C C . THR A 1 171 ? -5.336 107.626 220.777 1.00 26.58 171 THR A C 1
ATOM 2435 O O . THR A 1 171 ? -4.610 106.790 221.307 1.00 27.01 171 THR A O 1
ATOM 2446 N N . GLY A 1 172 ? -5.685 108.756 221.382 1.00 28.96 172 GLY A N 1
ATOM 2447 C CA . GLY A 1 172 ? -5.086 109.138 222.641 1.00 20.98 172 GLY A CA 1
ATOM 2448 C C . GLY A 1 172 ? -3.732 109.807 222.491 1.00 23.55 172 GLY A C 1
ATOM 2449 O O . GLY A 1 172 ? -3.200 110.337 223.453 1.00 20.18 172 GLY A O 1
ATOM 2453 N N . LYS A 1 173 ? -3.154 109.791 221.296 1.00 19.17 173 LYS A N 1
ATOM 2454 C CA . LYS A 1 173 ? -1.809 110.353 221.133 1.00 25.39 173 LYS A CA 1
ATOM 2455 C C . LYS A 1 173 ? -1.842 111.833 220.733 1.00 28.04 173 LYS A C 1
ATOM 2456 O O . LYS A 1 173 ? -1.661 112.193 219.565 1.00 27.46 173 LYS A O 1
ATOM 2475 N N . THR A 1 174 ? -2.056 112.690 221.726 1.00 23.15 174 THR A N 1
ATOM 2476 C CA . THR A 1 174 ? -2.113 114.121 221.505 1.00 19.12 174 THR A CA 1
ATOM 2477 C C . THR A 1 174 ? -0.777 114.642 221.026 1.00 22.08 174 THR A C 1
ATOM 2478 O O . THR A 1 174 ? 0.256 114.251 221.550 1.00 21.87 174 THR A O 1
ATOM 2489 N N . ALA A 1 175 ? -0.777 115.524 220.034 1.00 21.61 175 ALA A N 1
ATOM 2490 C CA . ALA A 1 175 ? 0.455 116.242 219.717 1.00 21.99 175 ALA A CA 1
ATOM 2491 C C . ALA A 1 175 ? 0.929 117.003 220.965 1.00 18.89 175 ALA A C 1
ATOM 2492 O O . ALA A 1 175 ? 0.109 117.433 221.789 1.00 19.21 175 ALA A O 1
ATOM 2499 N N . THR A 1 176 ? 2.234 117.179 221.104 1.00 20.15 176 THR A N 1
ATOM 2500 C CA . THR A 1 176 ? 2.759 118.066 222.123 1.00 23.48 176 THR A CA 1
ATOM 2501 C C . THR A 1 176 ? 2.374 119.500 221.775 1.00 20.45 176 THR A C 1
ATOM 2502 O O . THR A 1 176 ? 2.109 119.817 220.615 1.00 19.19 176 THR A O 1
ATOM 2513 N N . ALA A 1 177 ? 2.341 120.368 222.779 1.00 19.57 177 ALA A N 1
ATOM 2514 C CA . ALA A 1 177 ? 2.020 121.774 222.540 1.00 19.07 177 ALA A CA 1
ATOM 2515 C C . ALA A 1 177 ? 3.009 122.371 221.566 1.00 20.26 177 ALA A C 1
ATOM 2516 O O . ALA A 1 177 ? 2.652 123.224 220.766 1.00 21.61 177 ALA A O 1
ATOM 2523 N N . ASP A 1 178 ? 4.264 121.935 221.658 1.00 22.27 178 ASP A N 1
ATOM 2524 C CA . ASP A 1 178 ? 5.305 122.424 220.775 1.00 20.21 178 ASP A CA 1
ATOM 2525 C C . ASP A 1 178 ? 5.035 122.029 219.335 1.00 16.61 178 ASP A C 1
ATOM 2526 O O . ASP A 1 178 ? 5.277 122.807 218.427 1.00 23.07 178 ASP A O 1
ATOM 2535 N N . ASP A 1 179 ? 4.590 120.791 219.121 1.00 20.39 179 ASP A N 1
ATOM 2536 C CA . ASP A 1 179 ? 4.275 120.345 217.768 1.00 19.90 179 ASP A CA 1
ATOM 2537 C C . ASP A 1 179 ? 3.002 121.015 217.224 1.00 20.88 179 ASP A C 1
ATOM 2538 O O . ASP A 1 179 ? 2.893 121.256 216.005 1.00 20.61 179 ASP A O 1
ATOM 2547 N N . ALA A 1 180 ? 2.035 121.307 218.099 1.00 17.19 180 ALA A N 1
ATOM 2548 C CA . ALA A 1 180 ? 0.844 122.052 217.662 1.00 18.25 180 ALA A CA 1
ATOM 2549 C C . ALA A 1 180 ? 1.257 123.478 217.239 1.00 20.46 180 ALA A C 1
ATOM 2550 O O . ALA A 1 180 ? 0.796 123.986 216.221 1.00 18.72 180 ALA A O 1
ATOM 2557 N N . GLU A 1 181 ? 2.140 124.114 218.012 1.00 13.75 181 GLU A N 1
ATOM 2558 C CA . GLU A 1 181 ? 2.584 125.458 217.683 1.00 17.47 181 GLU A CA 1
ATOM 2559 C C . GLU A 1 181 ? 3.425 125.434 216.404 1.00 18.49 181 GLU A C 1
ATOM 2560 O O . GLU A 1 181 ? 3.362 126.374 215.639 1.00 17.94 181 GLU A O 1
ATOM 2572 N N . GLU A 1 182 ? 4.182 124.367 216.155 1.00 16.76 182 GLU A N 1
ATOM 2573 C CA . GLU A 1 182 ? 5.001 124.316 214.951 1.00 20.99 182 GLU A CA 1
ATOM 2574 C C . GLU A 1 182 ? 4.105 124.437 213.734 1.00 17.27 182 GLU A C 1
ATOM 2575 O O . GLU A 1 182 ? 4.348 125.261 212.848 1.00 17.89 182 GLU A O 1
ATOM 2587 N N . LEU A 1 183 ? 3.029 123.667 213.715 1.00 13.97 183 LEU A N 1
ATOM 2588 C CA . LEU A 1 183 ? 2.145 123.715 212.575 1.00 17.02 183 LEU A CA 1
ATOM 2589 C C . LEU A 1 183 ? 1.354 125.018 212.557 1.00 19.86 183 LEU A C 1
ATOM 2590 O O . LEU A 1 183 ? 1.141 125.567 211.499 1.00 22.11 183 LEU A O 1
ATOM 2606 N N . ALA A 1 184 ? 0.913 125.511 213.718 1.00 17.50 184 ALA A N 1
ATOM 2607 C CA . ALA A 1 184 ? 0.097 126.728 213.743 1.00 20.15 184 ALA A CA 1
ATOM 2608 C C . ALA A 1 184 ? 0.872 127.938 213.190 1.00 22.64 184 ALA A C 1
ATOM 2609 O O . ALA A 1 184 ? 0.321 128.771 212.466 1.00 24.91 184 ALA A O 1
ATOM 2616 N N . ALA A 1 185 ? 2.145 128.019 213.549 1.00 15.33 185 ALA A N 1
ATOM 2617 C CA . ALA A 1 185 ? 3.029 129.094 213.118 1.00 15.66 185 ALA A CA 1
ATOM 2618 C C . ALA A 1 185 ? 3.338 128.984 211.615 1.00 16.99 185 ALA A C 1
ATOM 2619 O O . ALA A 1 185 ? 3.411 129.974 210.919 1.00 17.15 185 ALA A O 1
ATOM 2626 N N . ALA A 1 186 ? 3.508 127.767 211.121 1.00 16.66 186 ALA A N 1
ATOM 2627 C CA . ALA A 1 186 ? 3.741 127.563 209.685 1.00 23.52 186 ALA A CA 1
ATOM 2628 C C . ALA A 1 186 ? 2.478 127.876 208.880 1.00 25.11 186 ALA A C 1
ATOM 2629 O O . ALA A 1 186 ? 2.527 128.491 207.789 1.00 22.04 186 ALA A O 1
ATOM 2636 N N . ILE A 1 187 ? 1.345 127.444 209.427 1.00 18.03 187 ILE A N 1
ATOM 2637 C CA . ILE A 1 187 ? 0.047 127.722 208.814 1.00 17.43 187 ILE A CA 1
ATOM 2638 C C . ILE A 1 187 ? -0.179 129.235 208.764 1.00 15.00 187 ILE A C 1
ATOM 2639 O O . ILE A 1 187 ? -0.592 129.770 207.738 1.00 16.66 187 ILE A O 1
ATOM 2655 N N . ARG A 1 188 ? 0.113 129.937 209.845 1.00 15.67 188 ARG A N 1
ATOM 2656 C CA . ARG A 1 188 ? -0.053 131.368 209.798 1.00 16.48 188 ARG A CA 1
ATOM 2657 C C . ARG A 1 188 ? 0.853 132.021 208.738 1.00 15.75 188 ARG A C 1
ATOM 2658 O O . ARG A 1 188 ? 0.435 132.955 208.069 1.00 19.47 188 ARG A O 1
ATOM 2679 N N . GLY A 1 189 ? 2.052 131.494 208.522 1.00 19.35 189 GLY A N 1
ATOM 2680 C CA . GLY A 1 189 ? 2.907 132.046 207.477 1.00 22.51 189 GLY A CA 1
ATOM 2681 C C . GLY A 1 189 ? 2.279 131.847 206.108 1.00 23.14 189 GLY A C 1
ATOM 2682 O O . GLY A 1 189 ? 2.351 132.708 205.249 1.00 24.77 189 GLY A O 1
ATOM 2686 N N . ALA A 1 190 ? 1.626 130.715 205.897 1.00 24.07 190 ALA A N 1
ATOM 2687 C CA . ALA A 1 190 ? 0.979 130.489 204.608 1.00 19.95 190 ALA A CA 1
ATOM 2688 C C . ALA A 1 190 ? -0.259 131.396 204.441 1.00 22.47 190 ALA A C 1
ATOM 2689 O O . ALA A 1 190 ? -0.558 131.880 203.340 1.00 17.35 190 ALA A O 1
ATOM 2696 N N . LEU A 1 191 ? -0.997 131.596 205.531 1.00 16.05 191 LEU A N 1
ATOM 2697 C CA . LEU A 1 191 ? -2.170 132.459 205.519 1.00 19.33 191 LEU A CA 1
ATOM 2698 C C . LEU A 1 191 ? -1.790 133.897 205.172 1.00 22.25 191 LEU A C 1
ATOM 2699 O O . LEU A 1 191 ? -2.577 134.610 204.541 1.00 16.66 191 LEU A O 1
ATOM 2715 N N . ARG A 1 192 ? -0.605 134.335 205.597 1.00 21.64 192 ARG A N 1
ATOM 2716 C CA . ARG A 1 192 ? -0.156 135.687 205.270 1.00 21.83 192 ARG A CA 1
ATOM 2717 C C . ARG A 1 192 ? 0.129 135.784 203.768 1.00 24.66 192 ARG A C 1
ATOM 2718 O O . ARG A 1 192 ? -0.175 136.792 203.174 1.00 22.72 192 ARG A O 1
ATOM 2739 N N . GLU A 1 193 ? 0.693 134.736 203.159 1.00 20.70 193 GLU A N 1
ATOM 2740 C CA . GLU A 1 193 ? 0.921 134.755 201.714 1.00 25.59 193 GLU A CA 1
ATOM 2741 C C . GLU A 1 193 ? -0.410 134.880 200.984 1.00 26.51 193 GLU A C 1
ATOM 2742 O O . GLU A 1 193 ? -0.516 135.580 199.987 1.00 26.58 193 GLU A O 1
ATOM 2754 N N . GLN A 1 194 ? -1.428 134.198 201.485 1.00 25.26 194 GLN A N 1
ATOM 2755 C CA . GLN A 1 194 ? -2.683 134.098 200.747 1.00 25.89 194 GLN A CA 1
ATOM 2756 C C . GLN A 1 194 ? -3.601 135.253 201.038 1.00 21.46 194 GLN A C 1
ATOM 2757 O O . GLN A 1 194 ? -4.304 135.691 200.147 1.00 23.98 194 GLN A O 1
ATOM 2771 N N . TYR A 1 195 ? -3.591 135.731 202.290 1.00 18.72 195 TYR A N 1
ATOM 2772 C CA . TYR A 1 195 ? -4.571 136.695 202.775 1.00 25.41 195 TYR A CA 1
ATOM 2773 C C . TYR A 1 195 ? -3.984 137.997 203.300 1.00 27.68 195 TYR A C 1
ATOM 2774 O O . TYR A 1 195 ? -4.735 138.899 203.688 1.00 22.64 195 TYR A O 1
ATOM 2792 N N . GLY A 1 196 ? -2.661 138.096 203.354 1.00 21.40 196 GLY A N 1
ATOM 2793 C CA . GLY A 1 196 ? -2.040 139.331 203.835 1.00 21.41 196 GLY A CA 1
ATOM 2794 C C . GLY A 1 196 ? -2.366 139.617 205.285 1.00 23.68 196 GLY A C 1
ATOM 2795 O O . GLY A 1 196 ? -2.302 138.731 206.132 1.00 31.09 196 GLY A O 1
ATOM 2799 N N . ALA A 1 197 ? -2.753 140.853 205.576 1.00 26.22 197 ALA A N 1
ATOM 2800 C CA . ALA A 1 197 ? -2.902 141.289 206.954 1.00 30.79 197 ALA A CA 1
ATOM 2801 C C . ALA A 1 197 ? -4.070 140.609 207.649 1.00 28.44 197 ALA A C 1
ATOM 2802 O O . ALA A 1 197 ? -4.053 140.453 208.858 1.00 25.92 197 ALA A O 1
ATOM 2809 N N . ARG A 1 198 ? -5.084 140.226 206.880 1.00 31.42 198 ARG A N 1
ATOM 2810 C CA . ARG A 1 198 ? -6.223 139.493 207.414 1.00 27.94 198 ARG A CA 1
ATOM 2811 C C . ARG A 1 198 ? -5.783 138.189 208.124 1.00 27.11 198 ARG A C 1
ATOM 2812 O O . ARG A 1 198 ? -6.479 137.698 209.009 1.00 30.85 198 ARG A O 1
ATOM 2833 N N . ALA A 1 199 ? -4.624 137.649 207.748 1.00 21.57 199 ALA A N 1
ATOM 2834 C CA . ALA A 1 199 ? -4.132 136.388 208.337 1.00 26.07 199 ALA A CA 1
ATOM 2835 C C . ALA A 1 199 ? -4.017 136.458 209.858 1.00 26.80 199 ALA A C 1
ATOM 2836 O O . ALA A 1 199 ? -4.175 135.450 210.542 1.00 24.39 199 ALA A O 1
ATOM 2843 N N . GLU A 1 200 ? -3.743 137.646 210.390 1.00 28.33 200 GLU A N 1
ATOM 2844 C CA . GLU A 1 200 ? -3.538 137.790 211.836 1.00 27.14 200 GLU A CA 1
ATOM 2845 C C . GLU A 1 200 ? -4.826 137.543 212.631 1.00 26.33 200 GLU A C 1
ATOM 2846 O O . GLU A 1 200 ? -4.787 137.226 213.823 1.00 33.75 200 GLU A O 1
ATOM 2858 N N . GLY A 1 201 ? -5.967 137.679 211.981 1.00 18.15 201 GLY A N 1
ATOM 2859 C CA . GLY A 1 201 ? -7.241 137.415 212.638 1.00 24.17 201 GLY A CA 1
ATOM 2860 C C . GLY A 1 201 ? -7.863 136.062 212.329 1.00 22.37 201 GLY A C 1
ATOM 2861 O O . GLY A 1 201 ? -8.934 135.738 212.855 1.00 22.36 201 GLY A O 1
ATOM 2865 N N . ILE A 1 202 ? -7.216 135.276 211.465 1.00 18.46 202 ILE A N 1
ATOM 2866 C CA . ILE A 1 202 ? -7.731 133.968 211.120 1.00 21.89 202 ILE A CA 1
ATOM 2867 C C . ILE A 1 202 ? -7.400 133.009 212.257 1.00 21.56 202 ILE A C 1
ATOM 2868 O O . ILE A 1 202 ? -6.250 132.859 212.653 1.00 20.87 202 ILE A O 1
ATOM 2884 N N . ARG A 1 203 ? -8.427 132.399 212.809 1.00 18.19 203 ARG A N 1
ATOM 2885 C CA A ARG A 1 203 ? -8.267 131.479 213.919 0.48 19.48 203 ARG A CA 1
ATOM 2886 C CA B ARG A 1 203 ? -8.244 131.485 213.917 0.52 19.57 203 ARG A CA 1
ATOM 2887 C C . ARG A 1 203 ? -7.699 130.155 213.428 1.00 19.49 203 ARG A C 1
ATOM 2888 O O . ARG A 1 203 ? -8.212 129.571 212.463 1.00 16.85 203 ARG A O 1
ATOM 2929 N N . VAL A 1 204 ? -6.649 129.699 214.097 1.00 15.71 204 VAL A N 1
ATOM 2930 C CA . VAL A 1 204 ? -6.033 128.403 213.829 1.00 16.00 204 VAL A CA 1
ATOM 2931 C C . VAL A 1 204 ? -6.200 127.509 215.055 1.00 18.83 204 VAL A C 1
ATOM 2932 O O . VAL A 1 204 ? -5.757 127.865 216.162 1.00 20.58 204 VAL A O 1
ATOM 2945 N N . LEU A 1 205 ? -6.840 126.360 214.862 1.00 14.01 205 LEU A N 1
ATOM 2946 C CA . LEU A 1 205 ? -7.129 125.433 215.955 1.00 16.87 205 LEU A CA 1
ATOM 2947 C C . LEU A 1 205 ? -6.214 124.217 215.875 1.00 18.24 205 LEU A C 1
ATOM 2948 O O . LEU A 1 205 ? -5.796 123.840 214.782 1.00 18.17 205 LEU A O 1
ATOM 2964 N N . TYR A 1 206 ? -5.925 123.615 217.031 1.00 15.56 206 TYR A N 1
ATOM 2965 C CA . TYR A 1 206 ? -5.410 122.260 217.102 1.00 11.34 206 TYR A CA 1
ATOM 2966 C C . TYR A 1 206 ? -6.519 121.259 217.467 1.00 18.38 206 TYR A C 1
ATOM 2967 O O . TYR A 1 206 ? -7.358 121.527 218.338 1.00 17.80 206 TYR A O 1
ATOM 2985 N N . GLY A 1 207 ? -6.511 120.089 216.839 1.00 19.66 207 GLY A N 1
ATOM 2986 C CA . GLY A 1 207 ? -7.414 119.016 217.241 1.00 16.69 207 GLY A CA 1
ATOM 2987 C C . GLY A 1 207 ? -6.732 117.650 217.225 1.00 13.92 207 GLY A C 1
ATOM 2988 O O . GLY A 1 207 ? -5.772 117.442 216.509 1.00 13.10 207 GLY A O 1
ATOM 2992 N N . GLY A 1 208 ? -7.216 116.731 218.050 1.00 17.54 208 GLY A N 1
ATOM 2993 C CA . GLY A 1 208 ? -6.701 115.379 218.074 1.00 21.28 208 GLY A CA 1
ATOM 2994 C C . GLY A 1 208 ? -6.328 115.025 219.487 1.00 19.35 208 GLY A C 1
ATOM 2995 O O . GLY A 1 208 ? -5.285 115.457 220.000 1.00 17.78 208 GLY A O 1
ATOM 2999 N N . SER A 1 209 ? -7.199 114.244 220.112 1.00 16.97 209 SER A N 1
ATOM 3000 C CA . SER A 1 209 ? -7.008 113.811 221.489 1.00 19.83 209 SER A CA 1
ATOM 3001 C C . SER A 1 209 ? -6.827 114.995 222.467 1.00 16.72 209 SER A C 1
ATOM 3002 O O . SER A 1 209 ? -6.025 114.945 223.393 1.00 19.04 209 SER A O 1
ATOM 3010 N N . VAL A 1 210 ? -7.603 116.049 222.269 1.00 18.75 210 VAL A N 1
ATOM 3011 C CA . VAL A 1 210 ? -7.623 117.160 223.222 1.00 22.34 210 VAL A CA 1
ATOM 3012 C C . VAL A 1 210 ? -8.430 116.751 224.459 1.00 20.51 210 VAL A C 1
ATOM 3013 O O . VAL A 1 210 ? -9.505 116.161 224.352 1.00 20.89 210 VAL A O 1
ATOM 3026 N N . LYS A 1 211 ? -7.869 117.046 225.626 1.00 19.68 211 LYS A N 1
ATOM 3027 C CA . LYS A 1 211 ? -8.503 116.765 226.914 1.00 18.84 211 LYS A CA 1
ATOM 3028 C C . LYS A 1 211 ? -8.404 117.965 227.857 1.00 14.05 211 LYS A C 1
ATOM 3029 O O . LYS A 1 211 ? -7.555 118.856 227.664 1.00 18.97 211 LYS A O 1
ATOM 3048 N N . PRO A 1 212 ? -9.231 117.966 228.913 1.00 19.25 212 PRO A N 1
ATOM 3049 C CA . PRO A 1 212 ? -9.114 119.008 229.936 1.00 20.39 212 PRO A CA 1
ATOM 3050 C C . PRO A 1 212 ? -7.667 119.153 230.410 1.00 26.40 212 PRO A C 1
ATOM 3051 O O . PRO A 1 212 ? -7.198 120.268 230.572 1.00 20.94 212 PRO A O 1
ATOM 3062 N N . GLU A 1 213 ? -6.954 118.037 230.552 1.00 18.66 213 GLU A N 1
ATOM 3063 C CA . GLU A 1 213 ? -5.597 118.079 231.073 1.00 22.67 213 GLU A CA 1
ATOM 3064 C C . GLU A 1 213 ? -4.543 118.626 230.106 1.00 18.79 213 GLU A C 1
ATOM 3065 O O . GLU A 1 213 ? -3.454 118.953 230.547 1.00 20.75 213 GLU A O 1
ATOM 3077 N N . ASN A 1 214 ? -4.801 118.667 228.798 1.00 19.18 214 ASN A N 1
ATOM 3078 C CA . ASN A 1 214 ? -3.760 119.125 227.869 1.00 18.17 214 ASN A CA 1
ATOM 3079 C C . ASN A 1 214 ? -4.123 120.399 227.107 1.00 17.82 214 ASN A C 1
ATOM 3080 O O . ASN A 1 214 ? -3.274 120.982 226.434 1.00 19.87 214 ASN A O 1
ATOM 3091 N N . ILE A 1 215 ? -5.353 120.882 227.262 1.00 19.96 215 ILE A N 1
ATOM 3092 C CA . ILE A 1 215 ? -5.833 121.899 226.353 1.00 20.18 215 ILE A CA 1
ATOM 3093 C C . ILE A 1 215 ? -5.224 123.258 226.633 1.00 19.11 215 ILE A C 1
ATOM 3094 O O . ILE A 1 215 ? -4.960 124.012 225.704 1.00 15.29 215 ILE A O 1
ATOM 3110 N N . ALA A 1 216 ? -4.958 123.567 227.896 1.00 14.49 216 ALA A N 1
ATOM 3111 C CA . ALA A 1 216 ? -4.439 124.886 228.246 1.00 18.08 216 ALA A CA 1
ATOM 3112 C C . ALA A 1 216 ? -3.051 125.137 227.632 1.00 21.90 216 ALA A C 1
ATOM 3113 O O . ALA A 1 216 ? -2.797 126.200 227.086 1.00 21.34 216 ALA A O 1
ATOM 3120 N N . GLU A 1 217 ? -2.150 124.171 227.734 1.00 23.39 217 GLU A N 1
ATOM 3121 C CA . GLU A 1 217 ? -0.801 124.380 227.215 1.00 21.22 217 GLU A CA 1
ATOM 3122 C C . GLU A 1 217 ? -0.784 124.503 225.685 1.00 23.17 217 GLU A C 1
ATOM 3123 O O . GLU A 1 217 ? -0.020 125.286 225.120 1.00 24.04 217 GLU A O 1
ATOM 3135 N N . ILE A 1 218 ? -1.627 123.729 225.015 1.00 18.56 218 ILE A N 1
ATOM 3136 C CA . ILE A 1 218 ? -1.807 123.868 223.562 1.00 21.45 218 ILE A CA 1
ATOM 3137 C C . ILE A 1 218 ? -2.394 125.241 223.209 1.00 23.43 218 ILE A C 1
ATOM 3138 O O . ILE A 1 218 ? -1.841 125.949 222.381 1.00 18.60 218 ILE A O 1
ATOM 3154 N N . CYS A 1 219 ? -3.502 125.634 223.836 1.00 24.83 219 CYS A N 1
ATOM 3155 C CA . CYS A 1 219 ? -4.163 126.869 223.440 1.00 24.27 219 CYS A CA 1
ATOM 3156 C C . CYS A 1 219 ? -3.358 128.118 223.811 1.00 20.38 219 CYS A C 1
ATOM 3157 O O . CYS A 1 219 ? -3.552 129.182 223.214 1.00 20.50 219 CYS A O 1
ATOM 3165 N N . GLY A 1 220 ? -2.437 127.978 224.760 1.00 17.43 220 GLY A N 1
ATOM 3166 C CA . GLY A 1 220 ? -1.589 129.090 225.178 1.00 18.16 220 GLY A CA 1
ATOM 3167 C C . GLY A 1 220 ? -0.463 129.405 224.217 1.00 21.92 220 GLY A C 1
ATOM 3168 O O . GLY A 1 220 ? 0.213 130.419 224.366 1.00 23.76 220 GLY A O 1
ATOM 3172 N N . LYS A 1 221 ? -0.246 128.546 223.221 1.00 24.39 221 LYS A N 1
ATOM 3173 C CA . LYS A 1 221 ? 0.826 128.792 222.257 1.00 17.34 221 LYS A CA 1
ATOM 3174 C C . LYS A 1 221 ? 0.472 129.990 221.399 1.00 15.90 221 LYS A C 1
ATOM 3175 O O . LYS A 1 221 ? -0.708 130.213 221.115 1.00 25.64 221 LYS A O 1
ATOM 3194 N N . PRO A 1 222 ? 1.491 130.750 220.953 1.00 27.57 222 PRO A N 1
ATOM 3195 C CA . PRO A 1 222 ? 1.325 132.058 220.291 1.00 27.29 222 PRO A CA 1
ATOM 3196 C C . PRO A 1 222 ? 0.417 132.048 219.069 1.00 22.29 222 PRO A C 1
ATOM 3197 O O . PRO A 1 222 ? -0.306 133.007 218.823 1.00 24.65 222 PRO A O 1
ATOM 3208 N N . ASN A 1 223 ? 0.480 130.981 218.291 1.00 23.23 223 ASN A N 1
ATOM 3209 C CA . ASN A 1 223 ? -0.297 130.901 217.071 1.00 21.12 223 ASN A CA 1
ATOM 3210 C C . ASN A 1 223 ? -1.497 129.960 217.111 1.00 16.76 223 ASN A C 1
ATOM 3211 O O . ASN A 1 223 ? -2.171 129.798 216.097 1.00 19.14 223 ASN A O 1
ATOM 3222 N N . VAL A 1 224 ? -1.763 129.357 218.264 1.00 14.36 224 VAL A N 1
ATOM 3223 C CA . VAL A 1 224 ? -2.931 128.478 218.429 1.00 19.88 224 VAL A CA 1
ATOM 3224 C C . VAL A 1 224 ? -4.076 129.275 219.055 1.00 23.77 224 VAL A C 1
ATOM 3225 O O . VAL A 1 224 ? -3.885 129.868 220.106 1.00 24.89 224 VAL A O 1
ATOM 3238 N N . ASN A 1 225 ? -5.249 129.281 218.419 1.00 19.83 225 ASN A N 1
ATOM 3239 C CA . ASN A 1 225 ? -6.358 130.141 218.838 1.00 20.29 225 ASN A CA 1
ATOM 3240 C C . ASN A 1 225 ? -7.560 129.326 219.328 1.00 19.07 225 ASN A C 1
ATOM 3241 O O . ASN A 1 225 ? -8.674 129.841 219.467 1.00 19.61 225 ASN A O 1
ATOM 3252 N N . GLY A 1 226 ? -7.338 128.046 219.566 1.00 20.80 226 GLY A N 1
ATOM 3253 C CA . GLY A 1 226 ? -8.370 127.220 220.155 1.00 24.82 226 GLY A CA 1
ATOM 3254 C C . GLY A 1 226 ? -8.201 125.762 219.825 1.00 21.16 226 GLY A C 1
ATOM 3255 O O . GLY A 1 226 ? -7.143 125.350 219.354 1.00 15.95 226 GLY A O 1
ATOM 3259 N N . ALA A 1 227 ? -9.241 124.978 220.085 1.00 16.09 227 ALA A N 1
ATOM 3260 C CA . ALA A 1 227 ? -9.177 123.537 219.890 1.00 19.40 227 ALA A CA 1
ATOM 3261 C C . ALA A 1 227 ? -10.395 123.015 219.167 1.00 23.34 227 ALA A C 1
ATOM 3262 O O . ALA A 1 227 ? -11.493 123.557 219.307 1.00 17.10 227 ALA A O 1
ATOM 3269 N N . LEU A 1 228 ? -10.189 121.969 218.378 1.00 16.04 228 LEU A N 1
ATOM 3270 C CA . LEU A 1 228 ? -11.303 121.243 217.798 1.00 23.25 228 LEU A CA 1
ATOM 3271 C C . LEU A 1 228 ? -11.357 119.935 218.550 1.00 21.99 228 LEU A C 1
ATOM 3272 O O . LEU A 1 228 ? -10.433 119.108 218.448 1.00 17.86 228 LEU A O 1
ATOM 3288 N N . VAL A 1 229 ? -12.415 119.762 219.333 1.00 15.72 229 VAL A N 1
ATOM 3289 C CA . VAL A 1 229 ? -12.461 118.675 220.308 1.00 18.18 229 VAL A CA 1
ATOM 3290 C C . VAL A 1 229 ? -13.442 117.585 219.879 1.00 18.85 229 VAL A C 1
ATOM 3291 O O . VAL A 1 229 ? -14.596 117.870 219.544 1.00 20.77 229 VAL A O 1
ATOM 3304 N N . GLY A 1 230 ? -12.970 116.337 219.914 1.00 15.03 230 GLY A N 1
ATOM 3305 C CA . GLY A 1 230 ? -13.761 115.175 219.581 1.00 17.04 230 GLY A CA 1
ATOM 3306 C C . GLY A 1 230 ? -14.399 114.527 220.810 1.00 19.54 230 GLY A C 1
ATOM 3307 O O . GLY A 1 230 ? -15.375 115.045 221.357 1.00 18.20 230 GLY A O 1
ATOM 3311 N N . GLY A 1 231 ? -13.853 113.396 221.237 1.00 19.48 231 GLY A N 1
ATOM 3312 C CA . GLY A 1 231 ? -14.451 112.619 222.315 1.00 24.50 231 GLY A CA 1
ATOM 3313 C C . GLY A 1 231 ? -14.731 113.385 223.606 1.00 19.37 231 GLY A C 1
ATOM 3314 O O . GLY A 1 231 ? -15.725 113.129 224.288 1.00 16.55 231 GLY A O 1
ATOM 3318 N N . ALA A 1 232 ? -13.846 114.307 223.970 1.00 19.00 232 ALA A N 1
ATOM 3319 C CA . ALA A 1 232 ? -14.039 115.074 225.187 1.00 16.46 232 ALA A CA 1
ATOM 3320 C C . ALA A 1 232 ? -15.240 116.026 225.117 1.00 17.77 232 ALA A C 1
ATOM 3321 O O . ALA A 1 232 ? -15.583 116.655 226.119 1.00 18.81 232 ALA A O 1
ATOM 3328 N N . SER A 1 233 ? -15.873 116.142 223.955 1.00 19.78 233 SER A N 1
ATOM 3329 C CA . SER A 1 233 ? -17.012 117.039 223.814 1.00 19.48 233 SER A CA 1
ATOM 3330 C C . SER A 1 233 ? -18.317 116.383 224.201 1.00 21.98 233 SER A C 1
ATOM 3331 O O . SER A 1 233 ? -19.331 117.060 224.324 1.00 24.55 233 SER A O 1
ATOM 3339 N N . LEU A 1 234 ? -18.313 115.069 224.388 1.00 21.52 234 LEU A N 1
ATOM 3340 C CA . LEU A 1 234 ? -19.576 114.348 224.493 1.00 17.20 234 LEU A CA 1
ATOM 3341 C C . LEU A 1 234 ? -20.243 114.454 225.882 1.00 17.54 234 LEU A C 1
ATOM 3342 O O . LEU A 1 234 ? -21.450 114.438 225.989 1.00 13.55 234 LEU A O 1
ATOM 3358 N N . LYS A 1 235 ? -19.442 114.529 226.928 1.00 19.20 235 LYS A N 1
ATOM 3359 C CA . LYS A 1 235 ? -19.939 114.672 228.290 1.00 20.80 235 LYS A CA 1
ATOM 3360 C C . LYS A 1 235 ? -19.795 116.111 228.766 1.00 17.28 235 LYS A C 1
ATOM 3361 O O . LYS A 1 235 ? -18.732 116.703 228.629 1.00 18.62 235 LYS A O 1
ATOM 3380 N N . VAL A 1 236 ? -20.876 116.683 229.289 1.00 17.39 236 VAL A N 1
ATOM 3381 C CA . VAL A 1 236 ? -20.848 118.062 229.737 1.00 20.52 236 VAL A CA 1
ATOM 3382 C C . VAL A 1 236 ? -19.741 118.284 230.769 1.00 17.65 236 VAL A C 1
ATOM 3383 O O . VAL A 1 236 ? -19.067 119.298 230.703 1.00 20.54 236 VAL A O 1
ATOM 3396 N N . PRO A 1 237 ? -19.539 117.348 231.725 1.00 24.88 237 PRO A N 1
ATOM 3397 C CA . PRO A 1 237 ? -18.439 117.561 232.678 1.00 22.54 237 PRO A CA 1
ATOM 3398 C C . PRO A 1 237 ? -17.060 117.736 232.023 1.00 25.07 237 PRO A C 1
ATOM 3399 O O . PRO A 1 237 ? -16.254 118.517 232.525 1.00 20.87 237 PRO A O 1
ATOM 3410 N N . ASP A 1 238 ? -16.795 117.032 230.921 1.00 22.09 238 ASP A N 1
ATOM 3411 C CA . ASP A 1 238 ? -15.547 117.235 230.199 1.00 20.69 238 ASP A CA 1
ATOM 3412 C C . ASP A 1 238 ? -15.489 118.629 229.548 1.00 17.14 238 ASP A C 1
ATOM 3413 O O . ASP A 1 238 ? -14.457 119.271 229.548 1.00 19.55 238 ASP A O 1
ATOM 3422 N N . VAL A 1 239 ? -16.603 119.092 228.997 1.00 17.40 239 VAL A N 1
ATOM 3423 C CA . VAL A 1 239 ? -16.661 120.453 228.487 1.00 18.31 239 VAL A CA 1
ATOM 3424 C C . VAL A 1 239 ? -16.348 121.454 229.610 1.00 21.13 239 VAL A C 1
ATOM 3425 O O . VAL A 1 239 ? -15.575 122.395 229.422 1.00 17.77 239 VAL A O 1
ATOM 3438 N N . LEU A 1 240 ? -16.913 121.242 230.792 1.00 16.83 240 LEU A N 1
ATOM 3439 C CA . LEU A 1 240 ? -16.684 122.161 231.889 1.00 13.92 240 LEU A CA 1
ATOM 3440 C C . LEU A 1 240 ? -15.217 122.177 232.377 1.00 17.28 240 LEU A C 1
ATOM 3441 O O . LEU A 1 240 ? -14.720 123.213 232.810 1.00 19.61 240 LEU A O 1
ATOM 3457 N N . GLY A 1 241 ? -14.546 121.035 232.340 1.00 18.49 241 GLY A N 1
ATOM 3458 C CA . GLY A 1 241 ? -13.144 120.959 232.708 1.00 21.39 241 GLY A CA 1
ATOM 3459 C C . GLY A 1 241 ? -12.258 121.648 231.685 1.00 22.56 241 GLY A C 1
ATOM 3460 O O . GLY A 1 241 ? -11.309 122.324 232.055 1.00 19.50 241 GLY A O 1
ATOM 3464 N N . MET A 1 242 ? -12.593 121.531 230.404 1.00 15.36 242 MET A N 1
ATOM 3465 C CA . MET A 1 242 ? -11.782 122.170 229.357 1.00 19.27 242 MET A CA 1
ATOM 3466 C C . MET A 1 242 ? -11.942 123.651 229.534 1.00 12.89 242 MET A C 1
ATOM 3467 O O . MET A 1 242 ? -10.978 124.419 229.418 1.00 19.76 242 MET A O 1
ATOM 3481 N N . LEU A 1 243 ? -13.178 124.054 229.807 1.00 14.65 243 LEU A N 1
ATOM 3482 C CA . LEU A 1 243 ? -13.467 125.453 230.068 1.00 19.66 243 LEU A CA 1
ATOM 3483 C C . LEU A 1 243 ? -12.655 125.977 231.249 1.00 26.82 243 LEU A C 1
ATOM 3484 O O . LEU A 1 243 ? -12.051 127.044 231.154 1.00 19.52 243 LEU A O 1
ATOM 3500 N N . ASP A 1 244 ? -12.625 125.217 232.348 1.00 20.62 244 ASP A N 1
ATOM 3501 C CA . ASP A 1 244 ? -11.825 125.601 233.528 1.00 18.70 244 ASP A CA 1
ATOM 3502 C C . ASP A 1 244 ? -10.360 125.818 233.181 1.00 20.22 244 ASP A C 1
ATOM 3503 O O . ASP A 1 244 ? -9.718 126.739 233.679 1.00 16.16 244 ASP A O 1
ATOM 3512 N N . ALA A 1 245 ? -9.832 124.917 232.365 1.00 19.60 245 ALA A N 1
ATOM 3513 C CA . ALA A 1 245 ? -8.427 124.959 231.967 1.00 17.00 245 ALA A CA 1
ATOM 3514 C C . ALA A 1 245 ? -8.116 126.220 231.149 1.00 21.78 245 ALA A C 1
ATOM 3515 O O . ALA A 1 245 ? -6.978 126.659 231.093 1.00 20.02 245 ALA A O 1
ATOM 3522 N N . LEU A 1 246 ? -9.137 126.808 230.526 1.00 18.32 246 LEU A N 1
ATOM 3523 C CA . LEU A 1 246 ? -8.942 128.026 229.746 1.00 20.78 246 LEU A CA 1
ATOM 3524 C C . LEU A 1 246 ? -9.307 129.303 230.522 1.00 24.99 246 LEU A C 1
ATOM 3525 O O . LEU A 1 246 ? -9.213 130.400 229.990 1.00 23.41 246 LEU A O 1
ATOM 3541 N N . ARG A 1 247 ? -9.735 129.171 231.772 1.00 23.39 247 ARG A N 1
ATOM 3542 C CA . ARG A 1 247 ? -10.184 130.344 232.527 1.00 24.57 247 ARG A CA 1
ATOM 3543 C C . ARG A 1 247 ? -9.005 131.271 232.897 1.00 31.78 247 ARG A C 1
ATOM 3544 O O . ARG A 1 247 ? -9.186 132.468 233.131 1.00 31.74 247 ARG A O 1
ATOM 3566 N N . MET B 1 4 ? -51.807 94.347 199.832 1.00 57.75 4 MET B N 1
ATOM 3567 C CA . MET B 1 4 ? -50.634 95.174 199.538 1.00 58.02 4 MET B CA 1
ATOM 3568 C C . MET B 1 4 ? -51.015 96.665 199.474 1.00 46.42 4 MET B C 1
ATOM 3569 O O . MET B 1 4 ? -51.786 97.077 198.609 1.00 46.66 4 MET B O 1
ATOM 3582 N N . GLN B 1 5 ? -50.484 97.464 200.399 1.00 43.17 5 GLN B N 1
ATOM 3583 C CA . GLN B 1 5 ? -50.602 98.913 200.314 1.00 40.82 5 GLN B CA 1
ATOM 3584 C C . GLN B 1 5 ? -49.730 99.452 199.179 1.00 47.08 5 GLN B C 1
ATOM 3585 O O . GLN B 1 5 ? -48.512 99.250 199.179 1.00 49.91 5 GLN B O 1
ATOM 3599 N N . THR B 1 6 ? -50.345 100.114 198.202 1.00 30.28 6 THR B N 1
ATOM 3600 C CA . THR B 1 6 ? -49.578 100.873 197.231 1.00 33.16 6 THR B CA 1
ATOM 3601 C C . THR B 1 6 ? -48.782 101.944 197.988 1.00 32.54 6 THR B C 1
ATOM 3602 O O . THR B 1 6 ? -49.267 102.497 198.970 1.00 32.51 6 THR B O 1
ATOM 3613 N N . LEU B 1 7 ? -47.557 102.211 197.544 1.00 28.90 7 LEU B N 1
ATOM 3614 C CA . LEU B 1 7 ? -46.669 103.148 198.250 1.00 29.29 7 LEU B CA 1
ATOM 3615 C C . LEU B 1 7 ? -46.182 104.252 197.328 1.00 24.41 7 LEU B C 1
ATOM 3616 O O . LEU B 1 7 ? -45.539 104.002 196.306 1.00 23.01 7 LEU B O 1
ATOM 3632 N N . LEU B 1 8 ? -46.503 105.483 197.698 1.00 23.42 8 LEU B N 1
ATOM 3633 C CA . LEU B 1 8 ? -46.044 106.636 196.952 1.00 18.51 8 LEU B CA 1
ATOM 3634 C C . LEU B 1 8 ? -44.934 107.323 197.753 1.00 20.99 8 LEU B C 1
ATOM 3635 O O . LEU B 1 8 ? -45.202 108.098 198.668 1.00 20.53 8 LEU B O 1
ATOM 3651 N N . ALA B 1 9 ? -43.691 107.014 197.397 1.00 22.04 9 ALA B N 1
ATOM 3652 C CA . ALA B 1 9 ? -42.507 107.500 198.113 1.00 23.49 9 ALA B CA 1
ATOM 3653 C C . ALA B 1 9 ? -41.991 108.749 197.404 1.00 18.91 9 ALA B C 1
ATOM 3654 O O . ALA B 1 9 ? -41.805 108.743 196.185 1.00 18.00 9 ALA B O 1
ATOM 3661 N N . LEU B 1 10 ? -41.782 109.811 198.174 1.00 16.12 10 LEU B N 1
ATOM 3662 C CA . LEU B 1 10 ? -41.473 111.137 197.640 1.00 16.92 10 LEU B CA 1
ATOM 3663 C C . LEU B 1 10 ? -40.073 111.590 198.029 1.00 17.33 10 LEU B C 1
ATOM 3664 O O . LEU B 1 10 ? -39.855 112.050 199.154 1.00 18.34 10 LEU B O 1
ATOM 3680 N N . ASN B 1 11 ? -39.128 111.438 197.107 1.00 17.31 11 ASN B N 1
ATOM 3681 C CA . ASN B 1 11 ? -37.733 111.794 197.367 1.00 22.77 11 ASN B CA 1
ATOM 3682 C C . ASN B 1 11 ? -37.404 113.224 196.933 1.00 18.57 11 ASN B C 1
ATOM 3683 O O . ASN B 1 11 ? -37.165 113.457 195.758 1.00 18.51 11 ASN B O 1
ATOM 3694 N N . TRP B 1 12 ? -37.375 114.159 197.888 1.00 17.29 12 TRP B N 1
ATOM 3695 C CA . TRP B 1 12 ? -37.001 115.542 197.631 1.00 15.96 12 TRP B CA 1
ATOM 3696 C C . TRP B 1 12 ? -35.565 115.726 197.197 1.00 20.96 12 TRP B C 1
ATOM 3697 O O . TRP B 1 12 ? -35.217 116.775 196.665 1.00 16.76 12 TRP B O 1
ATOM 3718 N N . LYS B 1 13 ? -34.730 114.726 197.432 1.00 13.12 13 LYS B N 1
ATOM 3719 C CA . LYS B 1 13 ? -33.296 114.886 197.240 1.00 21.27 13 LYS B CA 1
ATOM 3720 C C . LYS B 1 13 ? -32.848 116.121 198.001 1.00 20.66 13 LYS B C 1
ATOM 3721 O O . LYS B 1 13 ? -33.389 116.404 199.065 1.00 18.99 13 LYS B O 1
ATOM 3740 N N . MET B 1 14 ? -31.867 116.855 197.483 1.00 15.42 14 MET B N 1
ATOM 3741 C CA . MET B 1 14 ? -31.322 117.959 198.253 1.00 14.75 14 MET B CA 1
ATOM 3742 C C . MET B 1 14 ? -32.063 119.230 197.907 1.00 17.77 14 MET B C 1
ATOM 3743 O O . MET B 1 14 ? -31.541 120.124 197.227 1.00 17.70 14 MET B O 1
ATOM 3757 N N . ASN B 1 15 ? -33.305 119.277 198.374 1.00 23.63 15 ASN B N 1
ATOM 3758 C CA . ASN B 1 15 ? -34.169 120.435 198.206 1.00 21.89 15 ASN B CA 1
ATOM 3759 C C . ASN B 1 15 ? -34.973 120.691 199.486 1.00 16.75 15 ASN B C 1
ATOM 3760 O O . ASN B 1 15 ? -35.371 119.756 200.172 1.00 18.07 15 ASN B O 1
ATOM 3771 N N . LYS B 1 16 ? -35.158 121.977 199.777 1.00 18.45 16 LYS B N 1
ATOM 3772 C CA . LYS B 1 16 ? -36.002 122.525 200.838 1.00 14.72 16 LYS B CA 1
ATOM 3773 C C . LYS B 1 16 ? -35.264 122.687 202.172 1.00 18.31 16 LYS B C 1
ATOM 3774 O O . LYS B 1 16 ? -34.803 121.748 202.819 1.00 18.24 16 LYS B O 1
ATOM 3793 N N . THR B 1 17 ? -35.174 123.938 202.570 1.00 15.79 17 THR B N 1
ATOM 3794 C CA . THR B 1 17 ? -34.756 124.275 203.906 1.00 19.95 17 THR B CA 1
ATOM 3795 C C . THR B 1 17 ? -35.833 123.848 204.875 1.00 20.84 17 THR B C 1
ATOM 3796 O O . THR B 1 17 ? -36.943 123.531 204.460 1.00 20.65 17 THR B O 1
ATOM 3807 N N . PRO B 1 18 ? -35.530 123.862 206.178 1.00 21.92 18 PRO B N 1
ATOM 3808 C CA . PRO B 1 18 ? -36.585 123.555 207.154 1.00 20.83 18 PRO B CA 1
ATOM 3809 C C . PRO B 1 18 ? -37.808 124.495 207.035 1.00 20.49 18 PRO B C 1
ATOM 3810 O O . PRO B 1 18 ? -38.934 124.065 207.216 1.00 19.47 18 PRO B O 1
ATOM 3821 N N . THR B 1 19 ? -37.584 125.756 206.700 1.00 21.10 19 THR B N 1
ATOM 3822 C CA . THR B 1 19 ? -38.687 126.687 206.510 1.00 24.25 19 THR B CA 1
ATOM 3823 C C . THR B 1 19 ? -39.566 126.250 205.332 1.00 23.60 19 THR B C 1
ATOM 3824 O O . THR B 1 19 ? -40.789 126.200 205.457 1.00 20.01 19 THR B O 1
ATOM 3835 N N . GLU B 1 20 ? -38.952 125.880 204.209 1.00 25.82 20 GLU B N 1
ATOM 3836 C CA . GLU B 1 20 ? -39.716 125.452 203.040 1.00 22.09 20 GLU B CA 1
ATOM 3837 C C . GLU B 1 20 ? -40.397 124.105 203.309 1.00 26.09 20 GLU B C 1
ATOM 3838 O O . GLU B 1 20 ? -41.464 123.837 202.782 1.00 24.47 20 GLU B O 1
ATOM 3850 N N . ALA B 1 21 ? -39.776 123.237 204.108 1.00 19.33 21 ALA B N 1
ATOM 3851 C CA . ALA B 1 21 ? -40.397 121.961 204.416 1.00 22.06 21 ALA B CA 1
ATOM 3852 C C . ALA B 1 21 ? -41.696 122.204 205.199 1.00 17.49 21 ALA B C 1
ATOM 3853 O O . ALA B 1 21 ? -42.686 121.535 204.989 1.00 21.57 21 ALA B O 1
ATOM 3860 N N . ARG B 1 22 ? -41.681 123.172 206.097 1.00 25.28 22 ARG B N 1
ATOM 3861 C CA . ARG B 1 22 ? -42.846 123.416 206.944 1.00 29.04 22 ARG B CA 1
ATOM 3862 C C . ARG B 1 22 ? -44.024 123.967 206.082 1.00 26.77 22 ARG B C 1
ATOM 3863 O O . ARG B 1 22 ? -45.148 123.471 206.159 1.00 24.19 22 ARG B O 1
ATOM 3884 N N . SER B 1 23 ? -43.741 124.944 205.227 1.00 23.16 23 SER B N 1
ATOM 3885 C CA . SER B 1 23 ? -44.726 125.485 204.289 1.00 30.38 23 SER B CA 1
ATOM 3886 C C . SER B 1 23 ? -45.317 124.417 203.358 1.00 32.11 23 SER B C 1
ATOM 3887 O O . SER B 1 23 ? -46.517 124.405 203.098 1.00 30.73 23 SER B O 1
ATOM 3895 N N . TRP B 1 24 ? -44.456 123.547 202.836 1.00 21.14 24 TRP B N 1
ATOM 3896 C CA . TRP B 1 24 ? -44.869 122.451 201.966 1.00 22.52 24 TRP B CA 1
ATOM 3897 C C . TRP B 1 24 ? -45.803 121.519 202.727 1.00 24.82 24 TRP B C 1
ATOM 3898 O O . TRP B 1 24 ? -46.840 121.110 202.223 1.00 21.69 24 TRP B O 1
ATOM 3919 N N . ALA B 1 25 ? -45.439 121.193 203.954 1.00 23.40 25 ALA B N 1
ATOM 3920 C CA . ALA B 1 25 ? -46.232 120.248 204.712 1.00 21.26 25 ALA B CA 1
ATOM 3921 C C . ALA B 1 25 ? -47.537 120.911 205.152 1.00 29.71 25 ALA B C 1
ATOM 3922 O O . ALA B 1 25 ? -48.565 120.245 205.230 1.00 20.18 25 ALA B O 1
ATOM 3929 N N . GLU B 1 26 ? -47.490 122.209 205.457 1.00 28.02 26 GLU B N 1
ATOM 3930 C CA . GLU B 1 26 ? -48.715 122.956 205.739 1.00 26.45 26 GLU B CA 1
ATOM 3931 C C . GLU B 1 26 ? -49.632 122.936 204.494 1.00 26.95 26 GLU B C 1
ATOM 3932 O O . GLU B 1 26 ? -50.817 122.670 204.608 1.00 26.38 26 GLU B O 1
ATOM 3944 N N . GLU B 1 27 ? -49.079 123.186 203.314 1.00 25.21 27 GLU B N 1
ATOM 3945 C CA . GLU B 1 27 ? -49.870 123.147 202.084 1.00 24.76 27 GLU B CA 1
ATOM 3946 C C . GLU B 1 27 ? -50.426 121.746 201.804 1.00 29.38 27 GLU B C 1
ATOM 3947 O O . GLU B 1 27 ? -51.610 121.608 201.466 1.00 28.00 27 GLU B O 1
ATOM 3959 N N . LEU B 1 28 ? -49.614 120.702 201.972 1.00 21.37 28 LEU B N 1
ATOM 3960 C CA . LEU B 1 28 ? -50.105 119.337 201.786 1.00 25.38 28 LEU B CA 1
ATOM 3961 C C . LEU B 1 28 ? -51.265 119.022 202.738 1.00 25.25 28 LEU B C 1
ATOM 3962 O O . LEU B 1 28 ? -52.214 118.360 202.370 1.00 24.77 28 LEU B O 1
ATOM 3978 N N . THR B 1 29 ? -51.145 119.474 203.969 1.00 22.19 29 THR B N 1
ATOM 3979 C CA . THR B 1 29 ? -52.194 119.315 204.967 1.00 30.20 29 THR B CA 1
ATOM 3980 C C . THR B 1 29 ? -53.542 119.868 204.511 1.00 33.48 29 THR B C 1
ATOM 3981 O O . THR B 1 29 ? -54.576 119.228 204.710 1.00 35.18 29 THR B O 1
ATOM 3992 N N . THR B 1 30 ? -53.539 121.047 203.903 1.00 27.32 30 THR B N 1
ATOM 3993 C CA . THR B 1 30 ? -54.800 121.663 203.524 1.00 30.70 30 THR B CA 1
ATOM 3994 C C . THR B 1 30 ? -55.415 120.872 202.393 1.00 33.35 30 THR B C 1
ATOM 3995 O O . THR B 1 30 ? -56.631 120.813 202.265 1.00 35.41 30 THR B O 1
ATOM 4006 N N . LYS B 1 31 ? -54.571 120.253 201.572 1.00 28.88 31 LYS B N 1
ATOM 4007 C CA . LYS B 1 31 ? -55.067 119.643 200.351 1.00 28.91 31 LYS B CA 1
ATOM 4008 C C . LYS B 1 31 ? -55.094 118.113 200.361 1.00 26.20 31 LYS B C 1
ATOM 4009 O O . LYS B 1 31 ? -55.524 117.496 199.391 1.00 29.99 31 LYS B O 1
ATOM 4028 N N . TYR B 1 32 ? -54.709 117.489 201.468 1.00 26.36 32 TYR B N 1
ATOM 4029 C CA . TYR B 1 32 ? -54.543 116.037 201.452 1.00 28.64 32 TYR B CA 1
ATOM 4030 C C . TYR B 1 32 ? -55.847 115.361 201.808 1.00 20.98 32 TYR B C 1
ATOM 4031 O O . TYR B 1 32 ? -56.422 115.622 202.870 1.00 22.57 32 TYR B O 1
ATOM 4049 N N . ALA B 1 33 ? -56.303 114.505 200.901 1.00 25.34 33 ALA B N 1
ATOM 4050 C CA . ALA B 1 33 ? -57.418 113.594 201.158 1.00 24.49 33 ALA B CA 1
ATOM 4051 C C . ALA B 1 33 ? -56.978 112.134 200.898 1.00 32.55 33 ALA B C 1
ATOM 4052 O O . ALA B 1 33 ? -56.657 111.767 199.745 1.00 26.30 33 ALA B O 1
ATOM 4059 N N . PRO B 1 34 ? -56.956 111.303 201.958 1.00 24.41 34 PRO B N 1
ATOM 4060 C CA . PRO B 1 34 ? -56.472 109.916 201.862 1.00 27.08 34 PRO B CA 1
ATOM 4061 C C . PRO B 1 34 ? -57.135 109.105 200.759 1.00 32.41 34 PRO B C 1
ATOM 4062 O O . PRO B 1 34 ? -58.332 109.230 200.484 1.00 36.21 34 PRO B O 1
ATOM 4073 N N . ALA B 1 35 ? -56.320 108.292 200.102 1.00 28.66 35 ALA B N 1
ATOM 4074 C CA . ALA B 1 35 ? -56.801 107.344 199.111 1.00 23.19 35 ALA B CA 1
ATOM 4075 C C . ALA B 1 35 ? -56.658 105.960 199.671 1.00 34.79 35 ALA B C 1
ATOM 4076 O O . ALA B 1 35 ? -55.551 105.574 200.073 1.00 25.03 35 ALA B O 1
ATOM 4083 N N . GLU B 1 36 ? -57.749 105.193 199.717 1.00 33.62 36 GLU B N 1
ATOM 4084 C CA . GLU B 1 36 ? -57.642 103.909 200.385 1.00 36.65 36 GLU B CA 1
ATOM 4085 C C . GLU B 1 36 ? -56.783 103.041 199.502 1.00 33.05 36 GLU B C 1
ATOM 4086 O O . GLU B 1 36 ? -56.881 103.091 198.275 1.00 31.43 36 GLU B O 1
ATOM 4098 N N . GLY B 1 37 ? -55.884 102.303 200.141 1.00 40.61 37 GLY B N 1
ATOM 4099 C CA . GLY B 1 37 ? -54.896 101.518 199.424 1.00 39.36 37 GLY B CA 1
ATOM 4100 C C . GLY B 1 37 ? -53.566 102.215 199.177 1.00 36.97 37 GLY B C 1
ATOM 4101 O O . GLY B 1 37 ? -52.671 101.597 198.625 1.00 31.78 37 GLY B O 1
ATOM 4105 N N . VAL B 1 38 ? -53.418 103.486 199.557 1.00 37.67 38 VAL B N 1
ATOM 4106 C CA . VAL B 1 38 ? -52.187 104.225 199.218 1.00 29.41 38 VAL B CA 1
ATOM 4107 C C . VAL B 1 38 ? -51.571 104.883 200.445 1.00 31.34 38 VAL B C 1
ATOM 4108 O O . VAL B 1 38 ? -52.241 105.659 201.138 1.00 25.60 38 VAL B O 1
ATOM 4121 N N . ASP B 1 39 ? -50.304 104.534 200.720 1.00 25.52 39 ASP B N 1
ATOM 4122 C CA . ASP B 1 39 ? -49.479 105.220 201.716 1.00 27.84 39 ASP B CA 1
ATOM 4123 C C . ASP B 1 39 ? -48.547 106.223 201.044 1.00 25.46 39 ASP B C 1
ATOM 4124 O O . ASP B 1 39 ? -47.979 105.938 199.995 1.00 29.39 39 ASP B O 1
ATOM 4133 N N . LEU B 1 40 ? -48.370 107.377 201.674 1.00 25.43 40 LEU B N 1
ATOM 4134 C CA . LEU B 1 40 ? -47.375 108.352 201.245 1.00 29.53 40 LEU B CA 1
ATOM 4135 C C . LEU B 1 40 ? -46.220 108.368 202.215 1.00 31.00 40 LEU B C 1
ATOM 4136 O O . LEU B 1 40 ? -46.407 108.223 203.426 1.00 24.27 40 LEU B O 1
ATOM 4152 N N . ALA B 1 41 ? -45.028 108.571 201.677 1.00 23.36 41 ALA B N 1
ATOM 4153 C CA . ALA B 1 41 ? -43.858 108.772 202.505 1.00 22.01 41 ALA B CA 1
ATOM 4154 C C . ALA B 1 41 ? -42.993 109.859 201.878 1.00 20.17 41 ALA B C 1
ATOM 4155 O O . ALA B 1 41 ? -42.739 109.851 200.666 1.00 25.78 41 ALA B O 1
ATOM 4162 N N . VAL B 1 42 ? -42.581 110.794 202.722 1.00 18.41 42 VAL B N 1
ATOM 4163 C CA . VAL B 1 42 ? -41.773 111.913 202.329 1.00 18.09 42 VAL B CA 1
ATOM 4164 C C . VAL B 1 42 ? -40.355 111.669 202.811 1.00 25.74 42 VAL B C 1
ATOM 4165 O O . VAL B 1 42 ? -40.108 111.544 204.023 1.00 18.44 42 VAL B O 1
ATOM 4178 N N . LEU B 1 43 ? -39.439 111.602 201.851 1.00 15.68 43 LEU B N 1
ATOM 4179 C CA . LEU B 1 43 ? -38.033 111.340 202.124 1.00 20.88 43 LEU B CA 1
ATOM 4180 C C . LEU B 1 43 ? -37.258 112.642 201.945 1.00 19.19 43 LEU B C 1
ATOM 4181 O O . LEU B 1 43 ? -37.082 113.157 200.833 1.00 20.78 43 LEU B O 1
ATOM 4197 N N . ALA B 1 44 ? -36.850 113.189 203.078 1.00 18.22 44 ALA B N 1
ATOM 4198 C CA . ALA B 1 44 ? -36.335 114.540 203.129 1.00 19.53 44 ALA B CA 1
ATOM 4199 C C . ALA B 1 44 ? -34.926 114.594 203.711 1.00 25.00 44 ALA B C 1
ATOM 4200 O O . ALA B 1 44 ? -34.473 113.634 204.357 1.00 18.74 44 ALA B O 1
ATOM 4207 N N . PRO B 1 45 ? -34.233 115.723 203.478 1.00 17.77 45 PRO B N 1
ATOM 4208 C CA . PRO B 1 45 ? -32.978 116.057 204.141 1.00 22.62 45 PRO B CA 1
ATOM 4209 C C . PRO B 1 45 ? -33.135 115.952 205.639 1.00 22.76 45 PRO B C 1
ATOM 4210 O O . PRO B 1 45 ? -34.187 116.331 206.162 1.00 19.98 45 PRO B O 1
ATOM 4221 N N . ALA B 1 46 ? -32.112 115.461 206.323 1.00 15.81 46 ALA B N 1
ATOM 4222 C CA . ALA B 1 46 ? -32.315 115.005 207.705 1.00 15.72 46 ALA B CA 1
ATOM 4223 C C . ALA B 1 46 ? -32.727 116.169 208.622 1.00 17.51 46 ALA B C 1
ATOM 4224 O O . ALA B 1 46 ? -33.502 115.962 209.541 1.00 20.54 46 ALA B O 1
ATOM 4231 N N . LEU B 1 47 ? -32.252 117.384 208.341 1.00 16.28 47 LEU B N 1
ATOM 4232 C CA . LEU B 1 47 ? -32.596 118.526 209.167 1.00 17.01 47 LEU B CA 1
ATOM 4233 C C . LEU B 1 47 ? -33.978 119.129 208.882 1.00 22.32 47 LEU B C 1
ATOM 4234 O O . LEU B 1 47 ? -34.330 120.148 209.485 1.00 21.86 47 LEU B O 1
ATOM 4250 N N . ASP B 1 48 ? -34.745 118.496 207.989 1.00 22.37 48 ASP B N 1
ATOM 4251 C CA . ASP B 1 48 ? -36.129 118.875 207.715 1.00 20.84 48 ASP B CA 1
ATOM 4252 C C . ASP B 1 48 ? -37.113 117.966 208.429 1.00 22.03 48 ASP B C 1
ATOM 4253 O O . ASP B 1 48 ? -38.320 118.190 208.364 1.00 20.17 48 ASP B O 1
ATOM 4262 N N . LEU B 1 49 ? -36.611 116.931 209.090 1.00 20.98 49 LEU B N 1
ATOM 4263 C CA . LEU B 1 49 ? -37.474 115.906 209.661 1.00 24.44 49 LEU B CA 1
ATOM 4264 C C . LEU B 1 49 ? -38.315 116.452 210.811 1.00 26.80 49 LEU B C 1
ATOM 4265 O O . LEU B 1 49 ? -39.478 116.077 210.971 1.00 24.26 49 LEU B O 1
ATOM 4281 N N . SER B 1 50 ? -37.722 117.335 211.602 1.00 22.47 50 SER B N 1
ATOM 4282 C CA . SER B 1 50 ? -38.428 117.952 212.722 1.00 22.53 50 SER B CA 1
ATOM 4283 C C . SER B 1 50 ? -39.647 118.766 212.225 1.00 29.64 50 SER B C 1
ATOM 4284 O O . SER B 1 50 ? -40.744 118.686 212.762 1.00 24.31 50 SER B O 1
ATOM 4292 N N . ALA B 1 51 ? -39.447 119.541 211.176 1.00 21.52 51 ALA B N 1
ATOM 4293 C CA . ALA B 1 51 ? -40.558 120.253 210.546 1.00 27.32 51 ALA B CA 1
ATOM 4294 C C . ALA B 1 51 ? -41.621 119.284 210.025 1.00 22.59 51 ALA B C 1
ATOM 4295 O O . ALA B 1 51 ? -42.821 119.529 210.149 1.00 32.77 51 ALA B O 1
ATOM 4302 N N . LEU B 1 52 ? -41.211 118.185 209.423 1.00 20.51 52 LEU B N 1
ATOM 4303 C CA . LEU B 1 52 ? -42.208 117.257 208.909 1.00 21.00 52 LEU B CA 1
ATOM 4304 C C . LEU B 1 52 ? -42.991 116.591 210.039 1.00 27.81 52 LEU B C 1
ATOM 4305 O O . LEU B 1 52 ? -44.193 116.365 209.905 1.00 28.08 52 LEU B O 1
ATOM 4321 N N . ALA B 1 53 ? -42.337 116.288 211.157 1.00 23.20 53 ALA B N 1
ATOM 4322 C CA . ALA B 1 53 ? -43.012 115.560 212.235 1.00 24.64 53 ALA B CA 1
ATOM 4323 C C . ALA B 1 53 ? -44.077 116.481 212.817 1.00 30.47 53 ALA B C 1
ATOM 4324 O O . ALA B 1 53 ? -45.151 116.044 213.181 1.00 32.98 53 ALA B O 1
ATOM 4331 N N . ALA B 1 54 ? -43.770 117.770 212.863 1.00 27.89 54 ALA B N 1
ATOM 4332 C CA . ALA B 1 54 ? -44.706 118.772 213.370 1.00 30.47 54 ALA B CA 1
ATOM 4333 C C . ALA B 1 54 ? -45.855 119.103 212.409 1.00 31.40 54 ALA B C 1
ATOM 4334 O O . ALA B 1 54 ? -46.957 119.371 212.860 1.00 27.88 54 ALA B O 1
ATOM 4341 N N . ASN B 1 55 ? -45.615 119.077 211.101 1.00 30.78 55 ASN B N 1
ATOM 4342 C CA . ASN B 1 55 ? -46.580 119.664 210.163 1.00 24.70 55 ASN B CA 1
ATOM 4343 C C . ASN B 1 55 ? -47.230 118.736 209.152 1.00 27.40 55 ASN B C 1
ATOM 4344 O O . ASN B 1 55 ? -48.149 119.158 208.469 1.00 30.88 55 ASN B O 1
ATOM 4355 N N . LEU B 1 56 ? -46.762 117.494 209.015 1.00 30.29 56 LEU B N 1
ATOM 4356 C CA . LEU B 1 56 ? -47.405 116.563 208.099 1.00 29.06 56 LEU B CA 1
ATOM 4357 C C . LEU B 1 56 ? -48.699 115.995 208.689 1.00 30.32 56 LEU B C 1
ATOM 4358 O O . LEU B 1 56 ? -48.815 115.846 209.906 1.00 34.09 56 LEU B O 1
ATOM 4374 N N . PRO B 1 57 ? -49.655 115.649 207.813 1.00 28.36 57 PRO B N 1
ATOM 4375 C CA . PRO B 1 57 ? -50.859 114.900 208.182 1.00 35.19 57 PRO B CA 1
ATOM 4376 C C . PRO B 1 57 ? -50.574 113.542 208.778 1.00 39.26 57 PRO B C 1
ATOM 4377 O O . PRO B 1 57 ? -49.526 112.929 208.532 1.00 41.11 57 PRO B O 1
ATOM 4388 N N . ALA B 1 58 ? -51.568 113.059 209.504 1.00 40.82 58 ALA B N 1
ATOM 4389 C CA . ALA B 1 58 ? -51.462 111.887 210.356 1.00 49.10 58 ALA B CA 1
ATOM 4390 C C . ALA B 1 58 ? -50.764 110.691 209.720 1.00 46.54 58 ALA B C 1
ATOM 4391 O O . ALA B 1 58 ? -49.766 110.165 210.250 1.00 54.62 58 ALA B O 1
ATOM 4398 N N . GLY B 1 59 ? -51.296 110.255 208.589 1.00 32.18 59 GLY B N 1
ATOM 4399 C CA . GLY B 1 59 ? -50.910 108.971 208.052 1.00 34.20 59 GLY B CA 1
ATOM 4400 C C . GLY B 1 59 ? -49.867 109.099 206.974 1.00 35.09 59 GLY B C 1
ATOM 4401 O O . GLY B 1 59 ? -49.657 108.172 206.196 1.00 38.51 59 GLY B O 1
ATOM 4405 N N . ILE B 1 60 ? -49.194 110.239 206.926 1.00 31.92 60 ILE B N 1
ATOM 4406 C CA . ILE B 1 60 ? -48.111 110.381 205.971 1.00 26.24 60 ILE B CA 1
ATOM 4407 C C . ILE B 1 60 ? -46.779 110.140 206.674 1.00 21.25 60 ILE B C 1
ATOM 4408 O O . ILE B 1 60 ? -46.384 110.865 207.580 1.00 24.64 60 ILE B O 1
ATOM 4424 N N . ALA B 1 61 ? -46.094 109.089 206.253 1.00 22.39 61 ALA B N 1
ATOM 4425 C CA . ALA B 1 61 ? -44.837 108.749 206.884 1.00 23.54 61 ALA B CA 1
ATOM 4426 C C . ALA B 1 61 ? -43.738 109.677 206.344 1.00 25.22 61 ALA B C 1
ATOM 4427 O O . ALA B 1 61 ? -43.892 110.315 205.291 1.00 25.97 61 ALA B O 1
ATOM 4434 N N . PHE B 1 62 ? -42.647 109.793 207.085 1.00 23.57 62 PHE B N 1
ATOM 4435 C CA . PHE B 1 62 ? -41.513 110.547 206.606 1.00 17.17 62 PHE B CA 1
ATOM 4436 C C . PHE B 1 62 ? -40.253 109.825 207.025 1.00 22.75 62 PHE B C 1
ATOM 4437 O O . PHE B 1 62 ? -40.282 108.955 207.905 1.00 24.32 62 PHE B O 1
ATOM 4454 N N . GLY B 1 63 ? -39.158 110.133 206.334 1.00 23.46 63 GLY B N 1
ATOM 4455 C CA . GLY B 1 63 ? -37.921 109.403 206.514 1.00 21.20 63 GLY B CA 1
ATOM 4456 C C . GLY B 1 63 ? -36.729 110.070 205.876 1.00 22.40 63 GLY B C 1
ATOM 4457 O O . GLY B 1 63 ? -36.834 111.170 205.337 1.00 21.99 63 GLY B O 1
ATOM 4461 N N . GLY B 1 64 ? -35.590 109.392 205.947 1.00 17.62 64 GLY B N 1
ATOM 4462 C CA . GLY B 1 64 ? -34.345 109.939 205.457 1.00 14.61 64 GLY B CA 1
ATOM 4463 C C . GLY B 1 64 ? -34.003 109.487 204.044 1.00 14.07 64 GLY B C 1
ATOM 4464 O O . GLY B 1 64 ? -34.667 108.632 203.450 1.00 19.66 64 GLY B O 1
ATOM 4468 N N . GLN B 1 65 ? -32.960 110.107 203.512 1.00 15.45 65 GLN B N 1
ATOM 4469 C CA . GLN B 1 65 ? -32.456 109.843 202.164 1.00 19.78 65 GLN B CA 1
ATOM 4470 C C . GLN B 1 65 ? -31.175 109.005 202.194 1.00 19.51 65 GLN B C 1
ATOM 4471 O O . GLN B 1 65 ? -30.652 108.639 201.141 1.00 21.90 65 GLN B O 1
ATOM 4485 N N . ASP B 1 66 ? -30.671 108.731 203.399 1.00 16.99 66 ASP B N 1
ATOM 4486 C CA . ASP B 1 66 ? -29.452 107.944 203.577 1.00 17.65 66 ASP B CA 1
ATOM 4487 C C . ASP B 1 66 ? -29.287 107.669 205.073 1.00 18.36 66 ASP B C 1
ATOM 4488 O O . ASP B 1 66 ? -29.984 108.267 205.877 1.00 15.66 66 ASP B O 1
ATOM 4497 N N . VAL B 1 67 ? -28.383 106.765 205.444 1.00 20.69 67 VAL B N 1
ATOM 4498 C CA . VAL B 1 67 ? -28.118 106.469 206.852 1.00 17.35 67 VAL B CA 1
ATOM 4499 C C . VAL B 1 67 ? -26.734 105.847 206.919 1.00 14.41 67 VAL B C 1
ATOM 4500 O O . VAL B 1 67 ? -26.323 105.168 205.994 1.00 14.89 67 VAL B O 1
ATOM 4513 N N . SER B 1 68 ? -26.039 106.063 208.022 1.00 16.42 68 SER B N 1
ATOM 4514 C CA . SER B 1 68 ? -24.729 105.469 208.235 1.00 14.99 68 SER B CA 1
ATOM 4515 C C . SER B 1 68 ? -24.751 103.945 208.258 1.00 18.52 68 SER B C 1
ATOM 4516 O O . SER B 1 68 ? -25.737 103.309 208.637 1.00 19.50 68 SER B O 1
ATOM 4524 N N . ALA B 1 69 ? -23.635 103.367 207.857 1.00 14.39 69 ALA B N 1
ATOM 4525 C CA . ALA B 1 69 ? -23.428 101.938 208.010 1.00 17.61 69 ALA B CA 1
ATOM 4526 C C . ALA B 1 69 ? -23.094 101.582 209.453 1.00 18.88 69 ALA B C 1
ATOM 4527 O O . ALA B 1 69 ? -23.145 100.411 209.826 1.00 21.93 69 ALA B O 1
ATOM 4534 N N . HIS B 1 70 ? -22.758 102.590 210.262 1.00 16.97 70 HIS B N 1
ATOM 4535 C CA . HIS B 1 70 ? -22.308 102.376 211.646 1.00 14.68 70 HIS B CA 1
ATOM 4536 C C . HIS B 1 70 ? -23.377 102.771 212.638 1.00 21.62 70 HIS B C 1
ATOM 4537 O O . HIS B 1 70 ? -24.261 103.571 212.339 1.00 17.78 70 HIS B O 1
ATOM 4551 N N . GLU B 1 71 ? -23.292 102.214 213.836 1.00 17.03 71 GLU B N 1
ATOM 4552 C CA . GLU B 1 71 ? -24.287 102.504 214.864 1.00 21.13 71 GLU B CA 1
ATOM 4553 C C . GLU B 1 71 ? -24.119 103.877 215.531 1.00 21.70 71 GLU B C 1
ATOM 4554 O O . GLU B 1 71 ? -25.082 104.590 215.819 1.00 19.25 71 GLU B O 1
ATOM 4566 N N . SER B 1 72 ? -22.875 104.211 215.803 1.00 16.69 72 SER B N 1
ATOM 4567 C CA . SER B 1 72 ? -22.495 105.489 216.378 1.00 22.90 72 SER B CA 1
ATOM 4568 C C . SER B 1 72 ? -20.981 105.611 216.303 1.00 25.22 72 SER B C 1
ATOM 4569 O O . SER B 1 72 ? -20.297 104.645 215.998 1.00 20.89 72 SER B O 1
ATOM 4577 N N . GLY B 1 73 ? -20.455 106.786 216.605 1.00 16.54 73 GLY B N 1
ATOM 4578 C CA . GLY B 1 73 ? -19.013 106.951 216.681 1.00 17.96 73 GLY B CA 1
ATOM 4579 C C . GLY B 1 73 ? -18.363 108.044 215.846 1.00 20.06 73 GLY B C 1
ATOM 4580 O O . GLY B 1 73 ? -18.975 109.057 215.493 1.00 14.95 73 GLY B O 1
ATOM 4584 N N . ALA B 1 74 ? -17.077 107.833 215.579 1.00 14.48 74 ALA B N 1
ATOM 4585 C CA . ALA B 1 74 ? -16.209 108.841 215.021 1.00 13.08 74 ALA B CA 1
ATOM 4586 C C . ALA B 1 74 ? -16.312 108.853 213.510 1.00 15.48 74 ALA B C 1
ATOM 4587 O O . ALA B 1 74 ? -15.349 108.526 212.795 1.00 15.18 74 ALA B O 1
ATOM 4594 N N . TYR B 1 75 ? -17.491 109.239 213.037 1.00 16.56 75 TYR B N 1
ATOM 4595 C CA . TYR B 1 75 ? -17.800 109.299 211.614 1.00 16.49 75 TYR B CA 1
ATOM 4596 C C . TYR B 1 75 ? -18.349 110.687 211.291 1.00 17.70 75 TYR B C 1
ATOM 4597 O O . TYR B 1 75 ? -19.550 110.870 211.098 1.00 14.45 75 TYR B O 1
ATOM 4615 N N . THR B 1 76 ? -17.461 111.676 211.259 1.00 15.11 76 THR B N 1
ATOM 4616 C CA . THR B 1 76 ? -17.898 113.069 211.129 1.00 9.88 76 THR B CA 1
ATOM 4617 C C . THR B 1 76 ? -18.786 113.256 209.902 1.00 10.89 76 THR B C 1
ATOM 4618 O O . THR B 1 76 ? -18.485 112.779 208.802 1.00 15.28 76 THR B O 1
ATOM 4629 N N . GLY B 1 77 ? -19.916 113.914 210.123 1.00 14.46 77 GLY B N 1
ATOM 4630 C CA . GLY B 1 77 ? -20.850 114.208 209.056 1.00 14.40 77 GLY B CA 1
ATOM 4631 C C . GLY B 1 77 ? -21.884 113.136 208.787 1.00 18.43 77 GLY B C 1
ATOM 4632 O O . GLY B 1 77 ? -22.808 113.391 208.021 1.00 16.66 77 GLY B O 1
ATOM 4636 N N . GLU B 1 78 ? -21.733 111.947 209.364 1.00 16.41 78 GLU B N 1
ATOM 4637 C CA . GLU B 1 78 ? -22.728 110.887 209.160 1.00 18.91 78 GLU B CA 1
ATOM 4638 C C . GLU B 1 78 ? -23.861 110.942 210.199 1.00 17.52 78 GLU B C 1
ATOM 4639 O O . GLU B 1 78 ? -23.710 111.511 211.292 1.00 14.97 78 GLU B O 1
ATOM 4651 N N . ILE B 1 79 ? -24.999 110.355 209.821 1.00 14.34 79 ILE B N 1
ATOM 4652 C CA . ILE B 1 79 ? -26.226 110.367 210.618 1.00 17.84 79 ILE B CA 1
ATOM 4653 C C . ILE B 1 79 ? -26.712 108.941 210.751 1.00 16.89 79 ILE B C 1
ATOM 4654 O O . ILE B 1 79 ? -26.863 108.232 209.749 1.00 15.39 79 ILE B O 1
ATOM 4670 N N . SER B 1 80 ? -26.976 108.521 211.987 1.00 14.31 80 SER B N 1
ATOM 4671 C CA . SER B 1 80 ? -27.285 107.118 212.249 1.00 18.21 80 SER B CA 1
ATOM 4672 C C . SER B 1 80 ? -28.777 106.762 212.195 1.00 16.68 80 SER B C 1
ATOM 4673 O O . SER B 1 80 ? -29.662 107.631 212.253 1.00 15.56 80 SER B O 1
ATOM 4681 N N . ALA B 1 81 ? -29.044 105.460 212.150 1.00 13.16 81 ALA B N 1
ATOM 4682 C CA . ALA B 1 81 ? -30.405 104.961 212.140 1.00 16.47 81 ALA B CA 1
ATOM 4683 C C . ALA B 1 81 ? -31.088 105.286 213.470 1.00 16.94 81 ALA B C 1
ATOM 4684 O O . ALA B 1 81 ? -32.259 105.616 213.488 1.00 14.20 81 ALA B O 1
ATOM 4691 N N . ALA B 1 82 ? -30.346 105.231 214.580 1.00 17.01 82 ALA B N 1
ATOM 4692 C CA . ALA B 1 82 ? -30.909 105.624 215.872 1.00 17.40 82 ALA B CA 1
ATOM 4693 C C . ALA B 1 82 ? -31.360 107.074 215.861 1.00 19.22 82 ALA B C 1
ATOM 4694 O O . ALA B 1 82 ? -32.403 107.396 216.419 1.00 21.98 82 ALA B O 1
ATOM 4701 N N . MET B 1 83 ? -30.573 107.947 215.223 1.00 14.64 83 MET B N 1
ATOM 4702 C CA . MET B 1 83 ? -30.909 109.364 215.141 1.00 15.91 83 MET B CA 1
ATOM 4703 C C . MET B 1 83 ? -32.167 109.601 214.314 1.00 14.20 83 MET B C 1
ATOM 4704 O O . MET B 1 83 ? -33.054 110.354 214.732 1.00 17.37 83 MET B O 1
ATOM 4718 N N . LEU B 1 84 ? -32.245 108.961 213.151 1.00 15.00 84 LEU B N 1
ATOM 4719 C CA . LEU B 1 84 ? -33.410 109.088 212.294 1.00 16.17 84 LEU B CA 1
ATOM 4720 C C . LEU B 1 84 ? -34.682 108.664 213.013 1.00 18.20 84 LEU B C 1
ATOM 4721 O O . LEU B 1 84 ? -35.701 109.375 213.005 1.00 17.15 84 LEU B O 1
ATOM 4737 N N . LYS B 1 85 ? -34.596 107.499 213.626 1.00 16.83 85 LYS B N 1
ATOM 4738 C CA . LYS B 1 85 ? -35.715 106.918 214.347 1.00 24.12 85 LYS B CA 1
ATOM 4739 C C . LYS B 1 85 ? -36.208 107.870 215.434 1.00 17.86 85 LYS B C 1
ATOM 4740 O O . LYS B 1 85 ? -37.413 108.058 215.618 1.00 20.02 85 LYS B O 1
ATOM 4759 N N . ASP B 1 86 ? -35.270 108.482 216.140 1.00 20.50 86 ASP B N 1
ATOM 4760 C CA . ASP B 1 86 ? -35.620 109.318 217.267 1.00 21.16 86 ASP B CA 1
ATOM 4761 C C . ASP B 1 86 ? -36.291 110.583 216.783 1.00 21.67 86 ASP B C 1
ATOM 4762 O O . ASP B 1 86 ? -37.107 111.166 217.482 1.00 16.66 86 ASP B O 1
ATOM 4771 N N . ALA B 1 87 ? -35.934 110.998 215.580 1.00 16.96 87 ALA B N 1
ATOM 4772 C CA . ALA B 1 87 ? -36.546 112.146 214.945 1.00 18.86 87 ALA B CA 1
ATOM 4773 C C . ALA B 1 87 ? -37.945 111.847 214.405 1.00 26.41 87 ALA B C 1
ATOM 4774 O O . ALA B 1 87 ? -38.629 112.749 213.919 1.00 26.15 87 ALA B O 1
ATOM 4781 N N . GLY B 1 88 ? -38.353 110.581 214.469 1.00 22.50 88 GLY B N 1
ATOM 4782 C CA . GLY B 1 88 ? -39.678 110.191 214.022 1.00 24.50 88 GLY B CA 1
ATOM 4783 C C . GLY B 1 88 ? -39.746 109.615 212.617 1.00 24.73 88 GLY B C 1
ATOM 4784 O O . GLY B 1 88 ? -40.848 109.380 212.110 1.00 24.07 88 GLY B O 1
ATOM 4788 N N . ALA B 1 89 ? -38.592 109.402 211.983 1.00 20.97 89 ALA B N 1
ATOM 4789 C CA . ALA B 1 89 ? -38.538 108.645 210.735 1.00 16.76 89 ALA B CA 1
ATOM 4790 C C . ALA B 1 89 ? -39.107 107.258 210.905 1.00 22.35 89 ALA B C 1
ATOM 4791 O O . ALA B 1 89 ? -38.937 106.629 211.959 1.00 20.01 89 ALA B O 1
ATOM 4798 N N . SER B 1 90 ? -39.765 106.769 209.854 1.00 17.23 90 SER B N 1
ATOM 4799 C CA . SER B 1 90 ? -40.182 105.359 209.832 1.00 24.56 90 SER B CA 1
ATOM 4800 C C . SER B 1 90 ? -39.603 104.581 208.641 1.00 22.45 90 SER B C 1
ATOM 4801 O O . SER B 1 90 ? -39.810 103.369 208.544 1.00 25.84 90 SER B O 1
ATOM 4809 N N . CYS B 1 91 ? -38.847 105.265 207.780 1.00 15.06 91 CYS B N 1
ATOM 4810 C CA . CYS B 1 91 ? -38.276 104.664 206.568 1.00 18.37 91 CYS B CA 1
ATOM 4811 C C . CYS B 1 91 ? -37.031 105.427 206.144 1.00 19.79 91 CYS B C 1
ATOM 4812 O O . CYS B 1 91 ? -36.772 106.523 206.646 1.00 19.60 91 CYS B O 1
ATOM 4820 N N . VAL B 1 92 ? -36.221 104.832 205.275 1.00 19.29 92 VAL B N 1
ATOM 4821 C CA . VAL B 1 92 ? -35.048 105.524 204.757 1.00 14.30 92 VAL B CA 1
ATOM 4822 C C . VAL B 1 92 ? -34.574 104.912 203.436 1.00 13.26 92 VAL B C 1
ATOM 4823 O O . VAL B 1 92 ? -34.584 103.696 203.251 1.00 17.80 92 VAL B O 1
ATOM 4836 N N . VAL B 1 93 ? -34.174 105.786 202.522 1.00 17.41 93 VAL B N 1
ATOM 4837 C CA . VAL B 1 93 ? -33.615 105.371 201.238 1.00 21.63 93 VAL B CA 1
ATOM 4838 C C . VAL B 1 93 ? -32.184 104.951 201.456 1.00 17.53 93 VAL B C 1
ATOM 4839 O O . VAL B 1 93 ? -31.429 105.675 202.091 1.00 22.73 93 VAL B O 1
ATOM 4852 N N . VAL B 1 94 ? -31.821 103.792 200.930 1.00 17.87 94 VAL B N 1
ATOM 4853 C CA . VAL B 1 94 ? -30.428 103.343 200.937 1.00 14.83 94 VAL B CA 1
ATOM 4854 C C . VAL B 1 94 ? -30.025 102.845 199.554 1.00 20.78 94 VAL B C 1
ATOM 4855 O O . VAL B 1 94 ? -30.826 102.233 198.838 1.00 17.28 94 VAL B O 1
ATOM 4868 N N . GLY B 1 95 ? -28.790 103.155 199.169 1.00 13.30 95 GLY B N 1
ATOM 4869 C CA . GLY B 1 95 ? -28.276 102.777 197.872 1.00 18.99 95 GLY B CA 1
ATOM 4870 C C . GLY B 1 95 ? -28.871 103.504 196.679 1.00 15.78 95 GLY B C 1
ATOM 4871 O O . GLY B 1 95 ? -28.836 102.992 195.558 1.00 14.22 95 GLY B O 1
ATOM 4875 N N . HIS B 1 96 ? -29.392 104.711 196.890 1.00 13.80 96 HIS B N 1
ATOM 4876 C CA . HIS B 1 96 ? -29.826 105.508 195.746 1.00 18.88 96 HIS B CA 1
ATOM 4877 C C . HIS B 1 96 ? -28.654 105.625 194.772 1.00 24.26 96 HIS B C 1
ATOM 4878 O O . HIS B 1 96 ? -27.494 105.715 195.180 1.00 16.11 96 HIS B O 1
ATOM 4892 N N . SER B 1 97 ? -28.975 105.598 193.490 1.00 17.59 97 SER B N 1
ATOM 4893 C CA . SER B 1 97 ? -27.978 105.691 192.417 1.00 20.32 97 SER B CA 1
ATOM 4894 C C . SER B 1 97 ? -27.024 106.879 192.561 1.00 17.70 97 SER B C 1
ATOM 4895 O O . SER B 1 97 ? -25.842 106.770 192.279 1.00 17.01 97 SER B O 1
ATOM 4903 N N . GLU B 1 98 ? -27.541 108.022 193.002 1.00 14.56 98 GLU B N 1
ATOM 4904 C CA . GLU B 1 98 ? -26.708 109.180 193.191 1.00 18.08 98 GLU B CA 1
ATOM 4905 C C . GLU B 1 98 ? -25.659 108.929 194.284 1.00 20.95 98 GLU B C 1
ATOM 4906 O O . GLU B 1 98 ? -24.542 109.440 194.204 1.00 20.52 98 GLU B O 1
ATOM 4918 N N . ARG B 1 99 ? -25.989 108.122 195.288 1.00 15.16 99 ARG B N 1
ATOM 4919 C CA . ARG B 1 99 ? -25.006 107.800 196.318 1.00 21.07 99 ARG B CA 1
ATOM 4920 C C . ARG B 1 99 ? -24.058 106.673 195.870 1.00 21.13 99 ARG B C 1
ATOM 4921 O O . ARG B 1 99 ? -22.892 106.681 196.223 1.00 17.76 99 ARG B O 1
ATOM 4942 N N . ARG B 1 100 ? -24.538 105.730 195.070 1.00 13.79 100 ARG B N 1
ATOM 4943 C CA . ARG B 1 100 ? -23.655 104.702 194.541 1.00 17.80 100 ARG B CA 1
ATOM 4944 C C . ARG B 1 100 ? -22.624 105.347 193.638 1.00 20.97 100 ARG B C 1
ATOM 4945 O O . ARG B 1 100 ? -21.471 104.954 193.623 1.00 22.73 100 ARG B O 1
ATOM 4966 N N . GLU B 1 101 ? -23.052 106.345 192.883 1.00 20.23 101 GLU B N 1
ATOM 4967 C CA . GLU B 1 101 ? -22.172 106.984 191.926 1.00 22.39 101 GLU B CA 1
ATOM 4968 C C . GLU B 1 101 ? -21.290 108.059 192.583 1.00 28.59 101 GLU B C 1
ATOM 4969 O O . GLU B 1 101 ? -20.066 108.001 192.505 1.00 27.55 101 GLU B O 1
ATOM 4981 N N . TYR B 1 102 ? -21.906 109.044 193.222 1.00 25.43 102 TYR B N 1
ATOM 4982 C CA . TYR B 1 102 ? -21.160 110.180 193.738 1.00 20.02 102 TYR B CA 1
ATOM 4983 C C . TYR B 1 102 ? -20.381 109.827 195.013 1.00 27.06 102 TYR B C 1
ATOM 4984 O O . TYR B 1 102 ? -19.400 110.476 195.347 1.00 24.25 102 TYR B O 1
ATOM 5002 N N . HIS B 1 103 ? -20.846 108.828 195.749 1.00 23.29 103 HIS B N 1
ATOM 5003 C CA . HIS B 1 103 ? -20.266 108.531 197.043 1.00 16.22 103 HIS B CA 1
ATOM 5004 C C . HIS B 1 103 ? -19.787 107.087 197.104 1.00 18.52 103 HIS B C 1
ATOM 5005 O O . HIS B 1 103 ? -19.523 106.548 198.179 1.00 19.20 103 HIS B O 1
ATOM 5019 N N . ASP B 1 104 ? -19.707 106.457 195.941 1.00 21.86 104 ASP B N 1
ATOM 5020 C CA . ASP B 1 104 ? -19.047 105.169 195.819 1.00 22.52 104 ASP B CA 1
ATOM 5021 C C . ASP B 1 104 ? -19.597 104.122 196.780 1.00 25.39 104 ASP B C 1
ATOM 5022 O O . ASP B 1 104 ? -18.845 103.317 197.304 1.00 26.15 104 ASP B O 1
ATOM 5031 N N . GLU B 1 105 ? -20.902 104.126 197.008 1.00 22.38 105 GLU B N 1
ATOM 5032 C CA . GLU B 1 105 ? -21.494 103.090 197.834 1.00 17.68 105 GLU B CA 1
ATOM 5033 C C . GLU B 1 105 ? -21.596 101.758 197.084 1.00 19.09 105 GLU B C 1
ATOM 5034 O O . GLU B 1 105 ? -22.158 101.689 195.999 1.00 17.63 105 GLU B O 1
ATOM 5046 N N . SER B 1 106 ? -21.019 100.715 197.684 1.00 12.81 106 SER B N 1
ATOM 5047 C CA . SER B 1 106 ? -21.065 99.357 197.149 1.00 20.83 106 SER B CA 1
ATOM 5048 C C . SER B 1 106 ? -22.344 98.617 197.564 1.00 19.98 106 SER B C 1
ATOM 5049 O O . SER B 1 106 ? -23.055 99.040 198.484 1.00 16.46 106 SER B O 1
ATOM 5057 N N . ASP B 1 107 ? -22.615 97.482 196.929 1.00 15.16 107 ASP B N 1
ATOM 5058 C CA . ASP B 1 107 ? -23.716 96.637 197.366 1.00 10.58 107 ASP B CA 1
ATOM 5059 C C . ASP B 1 107 ? -23.624 96.308 198.890 1.00 12.93 107 ASP B C 1
ATOM 5060 O O . ASP B 1 107 ? -24.618 96.374 199.614 1.00 19.23 107 ASP B O 1
ATOM 5069 N N . ALA B 1 108 ? -22.443 95.964 199.369 1.00 14.66 108 ALA B N 1
ATOM 5070 C CA . ALA B 1 108 ? -22.314 95.488 200.762 1.00 15.76 108 ALA B CA 1
ATOM 5071 C C . ALA B 1 108 ? -22.510 96.631 201.740 1.00 13.96 108 ALA B C 1
ATOM 5072 O O . ALA B 1 108 ? -23.066 96.444 202.826 1.00 14.11 108 ALA B O 1
ATOM 5079 N N . THR B 1 109 ? -22.066 97.827 201.343 1.00 13.28 109 THR B N 1
ATOM 5080 C CA . THR B 1 109 ? -22.379 99.033 202.088 1.00 14.10 109 THR B CA 1
ATOM 5081 C C . THR B 1 109 ? -23.890 99.267 202.170 1.00 14.97 109 THR B C 1
ATOM 5082 O O . THR B 1 109 ? -24.417 99.611 203.231 1.00 13.31 109 THR B O 1
ATOM 5093 N N . VAL B 1 110 ? -24.588 99.092 201.056 1.00 13.08 110 VAL B N 1
ATOM 5094 C CA . VAL B 1 110 ? -26.042 99.237 201.060 1.00 15.24 110 VAL B CA 1
ATOM 5095 C C . VAL B 1 110 ? -26.732 98.209 201.979 1.00 14.05 110 VAL B C 1
ATOM 5096 O O . VAL B 1 110 ? -27.635 98.553 202.752 1.00 14.03 110 VAL B O 1
ATOM 5109 N N . ALA B 1 111 ? -26.280 96.963 201.926 1.00 14.52 111 ALA B N 1
ATOM 5110 C CA . ALA B 1 111 ? -26.817 95.938 202.804 1.00 14.51 111 ALA B CA 1
ATOM 5111 C C . ALA B 1 111 ? -26.592 96.325 204.253 1.00 14.11 111 ALA B C 1
ATOM 5112 O O . ALA B 1 111 ? -27.491 96.203 205.083 1.00 18.67 111 ALA B O 1
ATOM 5119 N N . ALA B 1 112 ? -25.388 96.788 204.558 1.00 16.82 112 ALA B N 1
ATOM 5120 C CA . ALA B 1 112 ? -25.066 97.174 205.917 1.00 13.47 112 ALA B CA 1
ATOM 5121 C C . ALA B 1 112 ? -25.976 98.333 206.377 1.00 15.04 112 ALA B C 1
ATOM 5122 O O . ALA B 1 112 ? -26.482 98.326 207.494 1.00 16.81 112 ALA B O 1
ATOM 5129 N N . LYS B 1 113 ? -26.218 99.304 205.488 1.00 16.03 113 LYS B N 1
ATOM 5130 C CA . LYS B 1 113 ? -27.067 100.447 205.824 1.00 14.21 113 LYS B CA 1
ATOM 5131 C C . LYS B 1 113 ? -28.513 99.992 206.061 1.00 19.68 113 LYS B C 1
ATOM 5132 O O . LYS B 1 113 ? -29.176 100.404 207.034 1.00 16.82 113 LYS B O 1
ATOM 5151 N N . ALA B 1 114 ? -28.995 99.116 205.192 1.00 19.70 114 ALA B N 1
ATOM 5152 C CA . ALA B 1 114 ? -30.339 98.563 205.348 1.00 16.12 114 ALA B CA 1
ATOM 5153 C C . ALA B 1 114 ? -30.484 97.802 206.680 1.00 15.45 114 ALA B C 1
ATOM 5154 O O . ALA B 1 114 ? -31.523 97.867 207.347 1.00 12.92 114 ALA B O 1
ATOM 5161 N N . ARG B 1 115 ? -29.437 97.075 207.050 1.00 12.37 115 ARG B N 1
ATOM 5162 C CA . ARG B 1 115 ? -29.439 96.337 208.300 1.00 18.54 115 ARG B CA 1
ATOM 5163 C C . ARG B 1 115 ? -29.468 97.303 209.467 1.00 19.27 115 ARG B C 1
ATOM 5164 O O . ARG B 1 115 ? -30.184 97.060 210.435 1.00 21.17 115 ARG B O 1
ATOM 5185 N N . GLN B 1 116 ? -28.766 98.435 209.375 1.00 19.60 116 GLN B N 1
ATOM 5186 C CA . GLN B 1 116 ? -28.885 99.428 210.458 1.00 15.83 116 GLN B CA 1
ATOM 5187 C C . GLN B 1 116 ? -30.308 99.961 210.573 1.00 15.60 116 GLN B C 1
ATOM 5188 O O . GLN B 1 116 ? -30.833 100.181 211.674 1.00 15.43 116 GLN B O 1
ATOM 5202 N N . ALA B 1 117 ? -30.939 100.176 209.437 1.00 16.68 117 ALA B N 1
ATOM 5203 C CA . ALA B 1 117 ? -32.290 100.696 209.449 1.00 20.90 117 ALA B CA 1
ATOM 5204 C C . ALA B 1 117 ? -33.191 99.718 210.191 1.00 16.16 117 ALA B C 1
ATOM 5205 O O . ALA B 1 117 ? -33.945 100.094 211.077 1.00 14.22 117 ALA B O 1
ATOM 5212 N N . GLN B 1 118 ? -33.093 98.456 209.813 1.00 18.15 118 GLN B N 1
ATOM 5213 C CA . GLN B 1 118 ? -33.979 97.440 210.346 1.00 19.05 118 GLN B CA 1
ATOM 5214 C C . GLN B 1 118 ? -33.719 97.235 211.826 1.00 24.84 118 GLN B C 1
ATOM 5215 O O . GLN B 1 118 ? -34.624 96.915 212.559 1.00 22.98 118 GLN B O 1
ATOM 5229 N N . ALA B 1 119 ? -32.482 97.432 212.270 1.00 19.16 119 ALA B N 1
ATOM 5230 C CA . ALA B 1 119 ? -32.169 97.245 213.682 1.00 19.26 119 ALA B CA 1
ATOM 5231 C C . ALA B 1 119 ? -32.779 98.347 214.521 1.00 18.08 119 ALA B C 1
ATOM 5232 O O . ALA B 1 119 ? -32.873 98.235 215.749 1.00 22.01 119 ALA B O 1
ATOM 5239 N N . ASN B 1 120 ? -33.195 99.418 213.867 1.00 18.39 120 ASN B N 1
ATOM 5240 C CA . ASN B 1 120 ? -33.720 100.585 214.580 1.00 22.04 120 ASN B CA 1
ATOM 5241 C C . ASN B 1 120 ? -35.172 100.928 214.221 1.00 20.18 120 ASN B C 1
ATOM 5242 O O . ASN B 1 120 ? -35.568 102.072 214.287 1.00 24.18 120 ASN B O 1
ATOM 5253 N N . GLY B 1 121 ? -35.946 99.941 213.796 1.00 16.96 121 GLY B N 1
ATOM 5254 C CA . GLY B 1 121 ? -37.353 100.162 213.496 1.00 19.63 121 GLY B CA 1
ATOM 5255 C C . GLY B 1 121 ? -37.652 101.024 212.286 1.00 21.76 121 GLY B C 1
ATOM 5256 O O . GLY B 1 121 ? -38.713 101.649 212.238 1.00 25.95 121 GLY B O 1
ATOM 5260 N N . LEU B 1 122 ? -36.716 101.092 211.335 1.00 19.17 122 LEU B N 1
ATOM 5261 C CA . LEU B 1 122 ? -36.932 101.812 210.077 1.00 18.56 122 LEU B CA 1
ATOM 5262 C C . LEU B 1 122 ? -37.119 100.846 208.900 1.00 26.83 122 LEU B C 1
ATOM 5263 O O . LEU B 1 122 ? -36.442 99.826 208.815 1.00 20.17 122 LEU B O 1
ATOM 5279 N N . LEU B 1 123 ? -38.025 101.193 207.991 1.00 23.59 123 LEU B N 1
ATOM 5280 C CA . LEU B 1 123 ? -38.216 100.463 206.746 1.00 21.08 123 LEU B CA 1
ATOM 5281 C C . LEU B 1 123 ? -37.225 100.951 205.686 1.00 22.71 123 LEU B C 1
ATOM 5282 O O . LEU B 1 123 ? -37.377 102.066 205.186 1.00 20.86 123 LEU B O 1
ATOM 5298 N N . PRO B 1 124 ? -36.207 100.135 205.341 1.00 17.57 124 PRO B N 1
ATOM 5299 C CA . PRO B 1 124 ? -35.301 100.602 204.294 1.00 17.82 124 PRO B CA 1
ATOM 5300 C C . PRO B 1 124 ? -35.893 100.443 202.898 1.00 18.98 124 PRO B C 1
ATOM 5301 O O . PRO B 1 124 ? -36.539 99.454 202.602 1.00 15.20 124 PRO B O 1
ATOM 5312 N N . ILE B 1 125 ? -35.702 101.464 202.079 1.00 17.04 125 ILE B N 1
ATOM 5313 C CA . ILE B 1 125 ? -36.056 101.452 200.677 1.00 14.47 125 ILE B CA 1
ATOM 5314 C C . ILE B 1 125 ? -34.770 101.262 199.882 1.00 20.74 125 ILE B C 1
ATOM 5315 O O . ILE B 1 125 ? -33.994 102.207 199.712 1.00 16.29 125 ILE B O 1
ATOM 5331 N N . VAL B 1 126 ? -34.545 100.040 199.403 1.00 16.95 126 VAL B N 1
ATOM 5332 C CA . VAL B 1 126 ? -33.281 99.669 198.768 1.00 17.54 126 VAL B CA 1
ATOM 5333 C C . VAL B 1 126 ? -33.351 99.864 197.264 1.00 21.08 126 VAL B C 1
ATOM 5334 O O . VAL B 1 126 ? -34.152 99.199 196.605 1.00 18.11 126 VAL B O 1
ATOM 5347 N N . CYS B 1 127 ? -32.515 100.763 196.733 1.00 17.70 127 CYS B N 1
ATOM 5348 C CA . CYS B 1 127 ? -32.523 101.110 195.309 1.00 18.76 127 CYS B CA 1
ATOM 5349 C C . CYS B 1 127 ? -31.550 100.292 194.500 1.00 21.70 127 CYS B C 1
ATOM 5350 O O . CYS B 1 127 ? -30.383 100.122 194.891 1.00 18.85 127 CYS B O 1
ATOM 5358 N N . VAL B 1 128 ? -32.061 99.780 193.380 1.00 19.19 128 VAL B N 1
ATOM 5359 C CA . VAL B 1 128 ? -31.262 99.075 192.390 1.00 13.68 128 VAL B CA 1
ATOM 5360 C C . VAL B 1 128 ? -31.632 99.549 190.973 1.00 13.93 128 VAL B C 1
ATOM 5361 O O . VAL B 1 128 ? -32.707 100.070 190.745 1.00 19.84 128 VAL B O 1
ATOM 5374 N N . GLY B 1 129 ? -30.748 99.331 190.019 1.00 21.33 129 GLY B N 1
ATOM 5375 C CA . GLY B 1 129 ? -31.040 99.721 188.644 1.00 22.36 129 GLY B CA 1
ATOM 5376 C C . GLY B 1 129 ? -29.787 99.878 187.817 1.00 19.99 129 GLY B C 1
ATOM 5377 O O . GLY B 1 129 ? -28.729 100.222 188.343 1.00 16.37 129 GLY B O 1
ATOM 5381 N N . GLU B 1 130 ? -29.919 99.645 186.516 1.00 19.59 130 GLU B N 1
ATOM 5382 C CA . GLU B 1 130 ? -28.776 99.557 185.621 1.00 20.27 130 GLU B CA 1
ATOM 5383 C C . GLU B 1 130 ? -28.525 100.877 184.887 1.00 16.94 130 GLU B C 1
ATOM 5384 O O . GLU B 1 130 ? -29.419 101.718 184.750 1.00 19.67 130 GLU B O 1
ATOM 5396 N N . ASN B 1 131 ? -27.293 101.041 184.411 1.00 15.25 131 ASN B N 1
ATOM 5397 C CA . ASN B 1 131 ? -26.944 102.179 183.592 1.00 21.61 131 ASN B CA 1
ATOM 5398 C C . ASN B 1 131 ? -27.296 101.921 182.109 1.00 27.83 131 ASN B C 1
ATOM 5399 O O . ASN B 1 131 ? -27.636 100.798 181.722 1.00 20.42 131 ASN B O 1
ATOM 5410 N N . LEU B 1 132 ? -27.221 102.959 181.287 1.00 17.90 132 LEU B N 1
ATOM 5411 C CA . LEU B 1 132 ? -27.607 102.857 179.882 1.00 19.40 132 LEU B CA 1
ATOM 5412 C C . LEU B 1 132 ? -26.825 101.779 179.137 1.00 19.35 132 LEU B C 1
ATOM 5413 O O . LEU B 1 132 ? -27.367 101.067 178.282 1.00 19.55 132 LEU B O 1
ATOM 5429 N N . ASP B 1 133 ? -25.545 101.670 179.451 1.00 16.85 133 ASP B N 1
ATOM 5430 C CA . ASP B 1 133 ? -24.703 100.727 178.746 1.00 24.52 133 ASP B CA 1
ATOM 5431 C C . ASP B 1 133 ? -25.187 99.285 179.022 1.00 26.33 133 ASP B C 1
ATOM 5432 O O . ASP B 1 133 ? -25.204 98.451 178.128 1.00 21.87 133 ASP B O 1
ATOM 5441 N N . VAL B 1 134 ? -25.602 99.006 180.251 1.00 17.18 134 VAL B N 1
ATOM 5442 C CA . VAL B 1 134 ? -26.065 97.666 180.587 1.00 22.69 134 VAL B CA 1
ATOM 5443 C C . VAL B 1 134 ? -27.379 97.420 179.859 1.00 17.39 134 VAL B C 1
ATOM 5444 O O . VAL B 1 134 ? -27.596 96.360 179.283 1.00 18.11 134 VAL B O 1
ATOM 5457 N N . ARG B 1 135 ? -28.235 98.431 179.854 1.00 19.87 135 ARG B N 1
ATOM 5458 C CA . ARG B 1 135 ? -29.525 98.312 179.225 1.00 17.01 135 ARG B CA 1
ATOM 5459 C C . ARG B 1 135 ? -29.350 98.083 177.703 1.00 22.35 135 ARG B C 1
ATOM 5460 O O . ARG B 1 135 ? -30.054 97.283 177.121 1.00 24.27 135 ARG B O 1
ATOM 5481 N N . GLU B 1 136 ? -28.363 98.736 177.093 1.00 20.18 136 GLU B N 1
ATOM 5482 C CA . GLU B 1 136 ? -28.142 98.620 175.649 1.00 22.35 136 GLU B CA 1
ATOM 5483 C C . GLU B 1 136 ? -27.642 97.230 175.279 1.00 23.19 136 GLU B C 1
ATOM 5484 O O . GLU B 1 136 ? -27.885 96.763 174.172 1.00 24.52 136 GLU B O 1
ATOM 5496 N N . ARG B 1 137 ? -26.996 96.560 176.236 1.00 23.85 137 ARG B N 1
ATOM 5497 C CA . ARG B 1 137 ? -26.543 95.179 176.070 1.00 24.15 137 ARG B CA 1
ATOM 5498 C C . ARG B 1 137 ? -27.686 94.159 176.291 1.00 19.73 137 ARG B C 1
ATOM 5499 O O . ARG B 1 137 ? -27.504 92.961 176.095 1.00 23.11 137 ARG B O 1
ATOM 5520 N N . GLY B 1 138 ? -28.852 94.632 176.704 1.00 19.99 138 GLY B N 1
ATOM 5521 C CA . GLY B 1 138 ? -29.960 93.756 177.019 1.00 18.36 138 GLY B CA 1
ATOM 5522 C C . GLY B 1 138 ? -29.818 92.981 178.329 1.00 24.73 138 GLY B C 1
ATOM 5523 O O . GLY B 1 138 ? -30.618 92.074 178.600 1.00 25.17 138 GLY B O 1
ATOM 5527 N N . GLU B 1 139 ? -28.840 93.370 179.154 1.00 21.36 139 GLU B N 1
ATOM 5528 C CA . GLU B 1 139 ? -28.513 92.656 180.379 1.00 12.43 139 GLU B CA 1
ATOM 5529 C C . GLU B 1 139 ? -29.054 93.315 181.657 1.00 23.60 139 GLU B C 1
ATOM 5530 O O . GLU B 1 139 ? -28.598 93.002 182.772 1.00 21.52 139 GLU B O 1
ATOM 5542 N N . HIS B 1 140 ? -30.040 94.201 181.497 1.00 14.95 140 HIS B N 1
ATOM 5543 C CA . HIS B 1 140 ? -30.639 94.898 182.632 1.00 15.79 140 HIS B CA 1
ATOM 5544 C C . HIS B 1 140 ? -31.231 93.975 183.737 1.00 26.40 140 HIS B C 1
ATOM 5545 O O . HIS B 1 140 ? -31.156 94.328 184.919 1.00 22.47 140 HIS B O 1
ATOM 5559 N N . VAL B 1 141 ? -31.824 92.827 183.377 1.00 17.80 141 VAL B N 1
ATOM 5560 C CA . VAL B 1 141 ? -32.388 91.934 184.389 1.00 16.47 141 VAL B CA 1
ATOM 5561 C C . VAL B 1 141 ? -31.296 91.205 185.174 1.00 16.67 141 VAL B C 1
ATOM 5562 O O . VAL B 1 141 ? -31.240 91.325 186.405 1.00 26.22 141 VAL B O 1
ATOM 5575 N N . PRO B 1 142 ? -30.425 90.462 184.490 1.00 16.27 142 PRO B N 1
ATOM 5576 C CA . PRO B 1 142 ? -29.428 89.778 185.327 1.00 16.57 142 PRO B CA 1
ATOM 5577 C C . PRO B 1 142 ? -28.504 90.732 186.087 1.00 20.37 142 PRO B C 1
ATOM 5578 O O . PRO B 1 142 ? -28.132 90.399 187.206 1.00 20.78 142 PRO B O 1
ATOM 5589 N N . GLN B 1 143 ? -28.132 91.890 185.536 1.00 20.41 143 GLN B N 1
ATOM 5590 C CA . GLN B 1 143 ? -27.288 92.793 186.331 1.00 24.11 143 GLN B CA 1
ATOM 5591 C C . GLN B 1 143 ? -28.051 93.371 187.518 1.00 20.96 143 GLN B C 1
ATOM 5592 O O . GLN B 1 143 ? -27.502 93.476 188.602 1.00 15.89 143 GLN B O 1
ATOM 5606 N N . THR B 1 144 ? -29.308 93.744 187.337 1.00 16.83 144 THR B N 1
ATOM 5607 C CA . THR B 1 144 ? -30.028 94.331 188.446 1.00 17.04 144 THR B CA 1
ATOM 5608 C C . THR B 1 144 ? -30.302 93.286 189.562 1.00 16.36 144 THR B C 1
ATOM 5609 O O . THR B 1 144 ? -30.272 93.615 190.751 1.00 20.35 144 THR B O 1
ATOM 5620 N N . LEU B 1 145 ? -30.521 92.030 189.186 1.00 19.49 145 LEU B N 1
ATOM 5621 C CA . LEU B 1 145 ? -30.756 90.974 190.175 1.00 17.83 145 LEU B CA 1
ATOM 5622 C C . LEU B 1 145 ? -29.473 90.634 190.904 1.00 15.55 145 LEU B C 1
ATOM 5623 O O . LEU B 1 145 ? -29.491 90.315 192.083 1.00 23.82 145 LEU B O 1
ATOM 5639 N N . ALA B 1 146 ? -28.349 90.719 190.215 1.00 14.09 146 ALA B N 1
ATOM 5640 C CA . ALA B 1 146 ? -27.080 90.497 190.900 1.00 19.89 146 ALA B CA 1
ATOM 5641 C C . ALA B 1 146 ? -26.890 91.636 191.916 1.00 20.35 146 ALA B C 1
ATOM 5642 O O . ALA B 1 146 ? -26.481 91.410 193.059 1.00 20.00 146 ALA B O 1
ATOM 5649 N N . GLN B 1 147 ? -27.207 92.862 191.494 1.00 17.20 147 GLN B N 1
ATOM 5650 C CA . GLN B 1 147 ? -27.047 94.020 192.362 1.00 22.47 147 GLN B CA 1
ATOM 5651 C C . GLN B 1 147 ? -28.000 93.875 193.579 1.00 19.34 147 GLN B C 1
ATOM 5652 O O . GLN B 1 147 ? -27.635 94.190 194.695 1.00 21.39 147 GLN B O 1
ATOM 5666 N N . LEU B 1 148 ? -29.194 93.341 193.339 1.00 16.68 148 LEU B N 1
ATOM 5667 C CA . LEU B 1 148 ? -30.181 93.128 194.382 1.00 18.59 148 LEU B CA 1
ATOM 5668 C C . LEU B 1 148 ? -29.725 92.078 195.388 1.00 20.34 148 LEU B C 1
ATOM 5669 O O . LEU B 1 148 ? -29.922 92.270 196.597 1.00 19.92 148 LEU B O 1
ATOM 5685 N N . ARG B 1 149 ? -29.134 90.975 194.915 1.00 16.19 149 ARG B N 1
ATOM 5686 C CA . ARG B 1 149 ? -28.661 89.953 195.857 1.00 20.35 149 ARG B CA 1
ATOM 5687 C C . ARG B 1 149 ? -27.591 90.548 196.777 1.00 20.40 149 ARG B C 1
ATOM 5688 O O . ARG B 1 149 ? -27.641 90.358 197.985 1.00 18.29 149 ARG B O 1
ATOM 5709 N N . GLY B 1 150 ? -26.641 91.276 196.188 1.00 17.31 150 GLY B N 1
ATOM 5710 C CA . GLY B 1 150 ? -25.600 91.945 196.953 1.00 14.38 150 GLY B CA 1
ATOM 5711 C C . GLY B 1 150 ? -26.174 92.935 197.965 1.00 17.44 150 GLY B C 1
ATOM 5712 O O . GLY B 1 150 ? -25.743 92.963 199.099 1.00 15.76 150 GLY B O 1
ATOM 5716 N N . SER B 1 151 ? -27.165 93.712 197.548 1.00 21.48 151 SER B N 1
ATOM 5717 C CA . SER B 1 151 ? -27.699 94.794 198.348 1.00 15.58 151 SER B CA 1
ATOM 5718 C C . SER B 1 151 ? -28.625 94.338 199.471 1.00 16.44 151 SER B C 1
ATOM 5719 O O . SER B 1 151 ? -28.896 95.121 200.393 1.00 13.07 151 SER B O 1
ATOM 5727 N N . LEU B 1 152 ? -29.105 93.096 199.381 1.00 19.58 152 LEU B N 1
ATOM 5728 C CA . LEU B 1 152 ? -30.020 92.502 200.369 1.00 17.45 152 LEU B CA 1
ATOM 5729 C C . LEU B 1 152 ? -29.383 91.359 201.180 1.00 12.53 152 LEU B C 1
ATOM 5730 O O . LEU B 1 152 ? -30.056 90.635 201.924 1.00 15.62 152 LEU B O 1
ATOM 5746 N N . GLU B 1 153 ? -28.091 91.194 201.010 1.00 18.35 153 GLU B N 1
ATOM 5747 C CA . GLU B 1 153 ? -27.316 90.246 201.788 1.00 17.55 153 GLU B CA 1
ATOM 5748 C C . GLU B 1 153 ? -27.436 90.494 203.317 1.00 23.20 153 GLU B C 1
ATOM 5749 O O . GLU B 1 153 ? -26.918 91.475 203.853 1.00 23.24 153 GLU B O 1
ATOM 5761 N N . GLY B 1 154 ? -28.152 89.613 204.008 1.00 19.21 154 GLY B N 1
ATOM 5762 C CA . GLY B 1 154 ? -28.368 89.765 205.430 1.00 20.34 154 GLY B CA 1
ATOM 5763 C C . GLY B 1 154 ? -29.543 90.673 205.772 1.00 18.86 154 GLY B C 1
ATOM 5764 O O . GLY B 1 154 ? -29.776 90.963 206.940 1.00 19.42 154 GLY B O 1
ATOM 5768 N N . VAL B 1 155 ? -30.276 91.134 204.763 1.00 21.24 155 VAL B N 1
ATOM 5769 C CA . VAL B 1 155 ? -31.383 92.079 204.983 1.00 19.64 155 VAL B CA 1
ATOM 5770 C C . VAL B 1 155 ? -32.660 91.275 205.122 1.00 21.39 155 VAL B C 1
ATOM 5771 O O . VAL B 1 155 ? -32.895 90.357 204.354 1.00 16.92 155 VAL B O 1
ATOM 5784 N N . GLY B 1 156 ? -33.460 91.596 206.134 1.00 22.70 156 GLY B N 1
ATOM 5785 C CA . GLY B 1 156 ? -34.700 90.886 206.386 1.00 22.33 156 GLY B CA 1
ATOM 5786 C C . GLY B 1 156 ? -35.830 91.335 205.483 1.00 26.11 156 GLY B C 1
ATOM 5787 O O . GLY B 1 156 ? -35.682 92.305 204.731 1.00 19.00 156 GLY B O 1
ATOM 5791 N N . ALA B 1 157 ? -36.956 90.620 205.566 1.00 17.88 157 ALA B N 1
ATOM 5792 C CA . ALA B 1 157 ? -38.098 90.806 204.670 1.00 20.75 157 ALA B CA 1
ATOM 5793 C C . ALA B 1 157 ? -38.809 92.135 204.861 1.00 20.54 157 ALA B C 1
ATOM 5794 O O . ALA B 1 157 ? -39.586 92.538 204.009 1.00 23.09 157 ALA B O 1
ATOM 5801 N N . ASP B 1 158 ? -38.591 92.814 205.978 1.00 22.43 158 ASP B N 1
ATOM 5802 C CA . ASP B 1 158 ? -39.201 94.133 206.150 1.00 17.53 158 ASP B CA 1
ATOM 5803 C C . ASP B 1 158 ? -38.383 95.184 205.372 1.00 16.18 158 ASP B C 1
ATOM 5804 O O . ASP B 1 158 ? -37.602 95.921 205.946 1.00 19.66 158 ASP B O 1
ATOM 5813 N N . VAL B 1 159 ? -38.593 95.211 204.057 1.00 19.00 159 VAL B N 1
ATOM 5814 C CA . VAL B 1 159 ? -37.815 96.012 203.112 1.00 17.42 159 VAL B CA 1
ATOM 5815 C C . VAL B 1 159 ? -38.704 96.402 201.914 1.00 13.93 159 VAL B C 1
ATOM 5816 O O . VAL B 1 159 ? -39.740 95.775 201.651 1.00 20.77 159 VAL B O 1
ATOM 5829 N N . VAL B 1 160 ? -38.329 97.485 201.258 1.00 22.11 160 VAL B N 1
ATOM 5830 C CA . VAL B 1 160 ? -38.946 97.932 200.015 1.00 22.70 160 VAL B CA 1
ATOM 5831 C C . VAL B 1 160 ? -37.826 97.960 198.996 1.00 18.31 160 VAL B C 1
ATOM 5832 O O . VAL B 1 160 ? -36.711 98.419 199.307 1.00 16.96 160 VAL B O 1
ATOM 5845 N N . VAL B 1 161 ? -38.103 97.434 197.814 1.00 15.53 161 VAL B N 1
ATOM 5846 C CA . VAL B 1 161 ? -37.161 97.482 196.692 1.00 12.02 161 VAL B CA 1
ATOM 5847 C C . VAL B 1 161 ? -37.645 98.496 195.680 1.00 15.39 161 VAL B C 1
ATOM 5848 O O . VAL B 1 161 ? -38.794 98.444 195.240 1.00 19.82 161 VAL B O 1
ATOM 5861 N N . ALA B 1 162 ? -36.764 99.409 195.300 1.00 15.45 162 ALA B N 1
ATOM 5862 C CA . ALA B 1 162 ? -37.085 100.410 194.296 1.00 17.65 162 ALA B CA 1
ATOM 5863 C C . ALA B 1 162 ? -36.183 100.238 193.069 1.00 15.69 162 ALA B C 1
ATOM 5864 O O . ALA B 1 162 ? -34.961 100.404 193.142 1.00 16.20 162 ALA B O 1
ATOM 5871 N N . TYR B 1 163 ? -36.791 99.875 191.950 1.00 15.77 163 TYR B N 1
ATOM 5872 C CA . TYR B 1 163 ? -36.073 99.758 190.704 1.00 12.75 163 TYR B CA 1
ATOM 5873 C C . TYR B 1 163 ? -36.041 101.132 190.039 1.00 17.17 163 TYR B C 1
ATOM 5874 O O . TYR B 1 163 ? -37.084 101.675 189.673 1.00 17.85 163 TYR B O 1
ATOM 5892 N N . GLU B 1 164 ? -34.854 101.726 189.963 1.00 16.95 164 GLU B N 1
ATOM 5893 C CA . GLU B 1 164 ? -34.686 103.002 189.280 1.00 16.72 164 GLU B CA 1
ATOM 5894 C C . GLU B 1 164 ? -33.598 102.875 188.239 1.00 22.07 164 GLU B C 1
ATOM 5895 O O . GLU B 1 164 ? -32.422 102.885 188.580 1.00 20.14 164 GLU B O 1
ATOM 5907 N N . PRO B 1 165 ? -33.975 102.736 186.965 1.00 20.42 165 PRO B N 1
ATOM 5908 C CA . PRO B 1 165 ? -32.901 102.640 185.960 1.00 15.45 165 PRO B CA 1
ATOM 5909 C C . PRO B 1 165 ? -32.150 103.955 185.913 1.00 13.68 165 PRO B C 1
ATOM 5910 O O . PRO B 1 165 ? -32.754 105.021 185.924 1.00 18.78 165 PRO B O 1
ATOM 5921 N N . VAL B 1 166 ? -30.834 103.895 185.891 1.00 14.77 166 VAL B N 1
ATOM 5922 C CA . VAL B 1 166 ? -30.063 105.118 186.035 1.00 19.06 166 VAL B CA 1
ATOM 5923 C C . VAL B 1 166 ? -30.319 106.067 184.859 1.00 23.53 166 VAL B C 1
ATOM 5924 O O . VAL B 1 166 ? -30.245 107.286 185.022 1.00 25.82 166 VAL B O 1
ATOM 5937 N N . TRP B 1 167 ? -30.655 105.512 183.693 1.00 19.38 167 TRP B N 1
ATOM 5938 C CA . TRP B 1 167 ? -30.898 106.333 182.495 1.00 21.65 167 TRP B CA 1
ATOM 5939 C C . TRP B 1 167 ? -32.255 107.036 182.554 1.00 25.44 167 TRP B C 1
ATOM 5940 O O . TRP B 1 167 ? -32.579 107.886 181.717 1.00 28.37 167 TRP B O 1
ATOM 5961 N N . ALA B 1 168 ? -33.032 106.708 183.579 1.00 20.90 168 ALA B N 1
ATOM 5962 C CA . ALA B 1 168 ? -34.341 107.316 183.776 1.00 11.57 168 ALA B CA 1
ATOM 5963 C C . ALA B 1 168 ? -34.314 108.406 184.847 1.00 23.99 168 ALA B C 1
ATOM 5964 O O . ALA B 1 168 ? -35.303 109.107 185.077 1.00 25.08 168 ALA B O 1
ATOM 5971 N N . ILE B 1 169 ? -33.180 108.558 185.509 1.00 29.07 169 ILE B N 1
ATOM 5972 C CA . ILE B 1 169 ? -33.115 109.471 186.642 1.00 24.72 169 ILE B CA 1
ATOM 5973 C C . ILE B 1 169 ? -32.713 110.859 186.182 1.00 26.07 169 ILE B C 1
ATOM 5974 O O . ILE B 1 169 ? -31.590 111.070 185.702 1.00 23.15 169 ILE B O 1
ATOM 5990 N N . GLY B 1 170 ? -33.647 111.791 186.346 1.00 27.84 170 GLY B N 1
ATOM 5991 C CA . GLY B 1 170 ? -33.425 113.190 186.042 1.00 27.61 170 GLY B CA 1
ATOM 5992 C C . GLY B 1 170 ? -33.376 113.525 184.562 1.00 34.27 170 GLY B C 1
ATOM 5993 O O . GLY B 1 170 ? -33.156 114.680 184.197 1.00 32.72 170 GLY B O 1
ATOM 5997 N N . THR B 1 171 ? -33.591 112.523 183.714 1.00 33.11 171 THR B N 1
ATOM 5998 C CA . THR B 1 171 ? -33.390 112.673 182.273 1.00 28.86 171 THR B CA 1
ATOM 5999 C C . THR B 1 171 ? -34.669 112.975 181.501 1.00 27.47 171 THR B C 1
ATOM 6000 O O . THR B 1 171 ? -34.608 113.323 180.333 1.00 31.57 171 THR B O 1
ATOM 6011 N N . GLY B 1 172 ? -35.823 112.793 182.131 1.00 29.32 172 GLY B N 1
ATOM 6012 C CA . GLY B 1 172 ? -37.074 112.814 181.396 1.00 28.90 172 GLY B CA 1
ATOM 6013 C C . GLY B 1 172 ? -37.365 111.509 180.668 1.00 26.62 172 GLY B C 1
ATOM 6014 O O . GLY B 1 172 ? -38.438 111.336 180.125 1.00 29.24 172 GLY B O 1
ATOM 6018 N N . LYS B 1 173 ? -36.422 110.576 180.647 1.00 28.72 173 LYS B N 1
ATOM 6019 C CA . LYS B 1 173 ? -36.657 109.322 179.919 1.00 23.48 173 LYS B CA 1
ATOM 6020 C C . LYS B 1 173 ? -37.280 108.235 180.797 1.00 31.15 173 LYS B C 1
ATOM 6021 O O . LYS B 1 173 ? -36.606 107.291 181.204 1.00 34.20 173 LYS B O 1
ATOM 6040 N N . THR B 1 174 ? -38.572 108.367 181.061 1.00 30.74 174 THR B N 1
ATOM 6041 C CA . THR B 1 174 ? -39.307 107.379 181.841 1.00 28.11 174 THR B CA 1
ATOM 6042 C C . THR B 1 174 ? -39.298 105.993 181.194 1.00 26.50 174 THR B C 1
ATOM 6043 O O . THR B 1 174 ? -39.431 105.852 179.984 1.00 28.16 174 THR B O 1
ATOM 6054 N N . ALA B 1 175 ? -39.149 104.960 182.008 1.00 23.01 175 ALA B N 1
ATOM 6055 C CA . ALA B 1 175 ? -39.280 103.607 181.512 1.00 25.91 175 ALA B CA 1
ATOM 6056 C C . ALA B 1 175 ? -40.725 103.389 181.077 1.00 20.38 175 ALA B C 1
ATOM 6057 O O . ALA B 1 175 ? -41.645 104.014 181.627 1.00 22.61 175 ALA B O 1
ATOM 6064 N N . THR B 1 176 ? -40.931 102.530 180.080 1.00 22.50 176 THR B N 1
ATOM 6065 C CA . THR B 1 176 ? -42.287 102.144 179.705 1.00 29.48 176 THR B CA 1
ATOM 6066 C C . THR B 1 176 ? -42.845 101.318 180.849 1.00 25.68 176 THR B C 1
ATOM 6067 O O . THR B 1 176 ? -42.078 100.698 181.584 1.00 23.92 176 THR B O 1
ATOM 6078 N N . ALA B 1 177 ? -44.165 101.301 180.994 1.00 21.18 177 ALA B N 1
ATOM 6079 C CA . ALA B 1 177 ? -44.795 100.501 182.012 1.00 25.50 177 ALA B CA 1
ATOM 6080 C C . ALA B 1 177 ? -44.416 99.023 181.846 1.00 29.23 177 ALA B C 1
ATOM 6081 O O . ALA B 1 177 ? -44.258 98.304 182.837 1.00 28.15 177 ALA B O 1
ATOM 6088 N N . ASP B 1 178 ? -44.282 98.589 180.597 1.00 21.81 178 ASP B N 1
ATOM 6089 C CA . ASP B 1 178 ? -43.875 97.222 180.292 1.00 27.95 178 ASP B CA 1
ATOM 6090 C C . ASP B 1 178 ? -42.474 96.956 180.825 1.00 24.29 178 ASP B C 1
ATOM 6091 O O . ASP B 1 178 ? -42.214 95.889 181.381 1.00 24.31 178 ASP B O 1
ATOM 6100 N N . ASP B 1 179 ? -41.565 97.911 180.616 1.00 22.98 179 ASP B N 1
ATOM 6101 C CA . ASP B 1 179 ? -40.187 97.758 181.091 1.00 27.01 179 ASP B CA 1
ATOM 6102 C C . ASP B 1 179 ? -40.113 97.754 182.609 1.00 24.60 179 ASP B C 1
ATOM 6103 O O . ASP B 1 179 ? -39.323 96.984 183.178 1.00 20.30 179 ASP B O 1
ATOM 6112 N N . ALA B 1 180 ? -40.921 98.594 183.258 1.00 19.23 180 ALA B N 1
ATOM 6113 C CA . ALA B 1 180 ? -41.054 98.560 184.716 1.00 23.88 180 ALA B CA 1
ATOM 6114 C C . ALA B 1 180 ? -41.525 97.203 185.210 1.00 27.50 180 ALA B C 1
ATOM 6115 O O . ALA B 1 180 ? -40.955 96.653 186.148 1.00 20.08 180 ALA B O 1
ATOM 6122 N N . GLU B 1 181 ? -42.586 96.676 184.602 1.00 23.93 181 GLU B N 1
ATOM 6123 C CA . GLU B 1 181 ? -43.126 95.389 185.032 1.00 22.34 181 GLU B CA 1
ATOM 6124 C C . GLU B 1 181 ? -42.141 94.244 184.760 1.00 22.20 181 GLU B C 1
ATOM 6125 O O . GLU B 1 181 ? -42.082 93.294 185.530 1.00 23.16 181 GLU B O 1
ATOM 6137 N N . GLU B 1 182 ? -41.376 94.329 183.672 1.00 14.51 182 GLU B N 1
ATOM 6138 C CA . GLU B 1 182 ? -40.363 93.337 183.409 1.00 23.76 182 GLU B CA 1
ATOM 6139 C C . GLU B 1 182 ? -39.450 93.168 184.635 1.00 23.24 182 GLU B C 1
ATOM 6140 O O . GLU B 1 182 ? -39.243 92.042 185.106 1.00 23.44 182 GLU B O 1
ATOM 6152 N N . LEU B 1 183 ? -38.923 94.277 185.153 1.00 20.76 183 LEU B N 1
ATOM 6153 C CA . LEU B 1 183 ? -37.962 94.197 186.248 1.00 26.06 183 LEU B CA 1
ATOM 6154 C C . LEU B 1 183 ? -38.666 93.869 187.543 1.00 24.77 183 LEU B C 1
ATOM 6155 O O . LEU B 1 183 ? -38.143 93.112 188.355 1.00 25.52 183 LEU B O 1
ATOM 6171 N N . ALA B 1 184 ? -39.838 94.468 187.746 1.00 20.18 184 ALA B N 1
ATOM 6172 C CA . ALA B 1 184 ? -40.623 94.201 188.936 1.00 18.22 184 ALA B CA 1
ATOM 6173 C C . ALA B 1 184 ? -40.955 92.710 189.057 1.00 26.79 184 ALA B C 1
ATOM 6174 O O . ALA B 1 184 ? -40.865 92.140 190.148 1.00 25.97 184 ALA B O 1
ATOM 6181 N N . ALA B 1 185 ? -41.336 92.080 187.944 1.00 23.74 185 ALA B N 1
ATOM 6182 C CA . ALA B 1 185 ? -41.601 90.645 187.933 1.00 24.69 185 ALA B CA 1
ATOM 6183 C C . ALA B 1 185 ? -40.346 89.809 188.210 1.00 22.72 185 ALA B C 1
ATOM 6184 O O . ALA B 1 185 ? -40.404 88.831 188.953 1.00 23.42 185 ALA B O 1
ATOM 6191 N N . ALA B 1 186 ? -39.220 90.176 187.606 1.00 20.41 186 ALA B N 1
ATOM 6192 C CA . ALA B 1 186 ? -37.971 89.436 187.830 1.00 19.14 186 ALA B CA 1
ATOM 6193 C C . ALA B 1 186 ? -37.478 89.624 189.256 1.00 24.42 186 ALA B C 1
ATOM 6194 O O . ALA B 1 186 ? -36.940 88.703 189.871 1.00 21.18 186 ALA B O 1
ATOM 6201 N N . ILE B 1 187 ? -37.693 90.819 189.785 1.00 20.01 187 ILE B N 1
ATOM 6202 C CA . ILE B 1 187 ? -37.313 91.118 191.158 1.00 18.15 187 ILE B CA 1
ATOM 6203 C C . ILE B 1 187 ? -38.147 90.269 192.088 1.00 23.84 187 ILE B C 1
ATOM 6204 O O . ILE B 1 187 ? -37.614 89.712 193.048 1.00 23.29 187 ILE B O 1
ATOM 6220 N N . ARG B 1 188 ? -39.438 90.120 191.801 1.00 23.59 188 ARG B N 1
ATOM 6221 C CA . ARG B 1 188 ? -40.252 89.320 192.691 1.00 23.81 188 ARG B CA 1
ATOM 6222 C C . ARG B 1 188 ? -39.830 87.838 192.676 1.00 23.18 188 ARG B C 1
ATOM 6223 O O . ARG B 1 188 ? -39.892 87.153 193.699 1.00 22.57 188 ARG B O 1
ATOM 6244 N N . GLY B 1 189 ? -39.383 87.352 191.534 1.00 20.97 189 GLY B N 1
ATOM 6245 C CA . GLY B 1 189 ? -38.867 85.991 191.455 1.00 24.33 189 GLY B CA 1
ATOM 6246 C C . GLY B 1 189 ? -37.671 85.791 192.379 1.00 27.03 189 GLY B C 1
ATOM 6247 O O . GLY B 1 189 ? -37.595 84.803 193.106 1.00 23.46 189 GLY B O 1
ATOM 6251 N N . ALA B 1 190 ? -36.742 86.743 192.349 1.00 21.57 190 ALA B N 1
ATOM 6252 C CA . ALA B 1 190 ? -35.553 86.712 193.186 1.00 20.92 190 ALA B CA 1
ATOM 6253 C C . ALA B 1 190 ? -35.941 86.784 194.665 1.00 21.52 190 ALA B C 1
ATOM 6254 O O . ALA B 1 190 ? -35.381 86.076 195.492 1.00 22.14 190 ALA B O 1
ATOM 6261 N N . LEU B 1 191 ? -36.889 87.658 194.990 1.00 15.40 191 LEU B N 1
ATOM 6262 C CA . LEU B 1 191 ? -37.359 87.798 196.372 1.00 22.96 191 LEU B CA 1
ATOM 6263 C C . LEU B 1 191 ? -37.980 86.496 196.894 1.00 28.44 191 LEU B C 1
ATOM 6264 O O . LEU B 1 191 ? -37.838 86.170 198.071 1.00 24.08 191 LEU B O 1
ATOM 6280 N N . ARG B 1 192 ? -38.684 85.762 196.033 1.00 25.56 192 ARG B N 1
ATOM 6281 C CA . ARG B 1 192 ? -39.207 84.459 196.428 1.00 21.79 192 ARG B CA 1
ATOM 6282 C C . ARG B 1 192 ? -38.090 83.500 196.774 1.00 22.43 192 ARG B C 1
ATOM 6283 O O . ARG B 1 192 ? -38.199 82.778 197.744 1.00 24.47 192 ARG B O 1
ATOM 6304 N N . GLU B 1 193 ? -37.031 83.489 195.964 1.00 26.43 193 GLU B N 1
ATOM 6305 C CA . GLU B 1 193 ? -35.869 82.643 196.225 1.00 28.06 193 GLU B CA 1
ATOM 6306 C C . GLU B 1 193 ? -35.257 82.958 197.588 1.00 27.80 193 GLU B C 1
ATOM 6307 O O . GLU B 1 193 ? -34.846 82.054 198.323 1.00 26.79 193 GLU B O 1
ATOM 6319 N N . GLN B 1 194 ? -35.192 84.243 197.909 1.00 24.03 194 GLN B N 1
ATOM 6320 C CA . GLN B 1 194 ? -34.510 84.694 199.115 1.00 28.36 194 GLN B CA 1
ATOM 6321 C C . GLN B 1 194 ? -35.421 84.615 200.318 1.00 18.19 194 GLN B C 1
ATOM 6322 O O . GLN B 1 194 ? -34.987 84.248 201.399 1.00 32.22 194 GLN B O 1
ATOM 6336 N N . TYR B 1 195 ? -36.691 84.932 200.127 1.00 17.10 195 TYR B N 1
ATOM 6337 C CA . TYR B 1 195 ? -37.592 85.133 201.253 1.00 22.04 195 TYR B CA 1
ATOM 6338 C C . TYR B 1 195 ? -38.796 84.207 201.266 1.00 31.50 195 TYR B C 1
ATOM 6339 O O . TYR B 1 195 ? -39.581 84.254 202.208 1.00 28.91 195 TYR B O 1
ATOM 6357 N N . GLY B 1 196 ? -38.964 83.385 200.231 1.00 27.67 196 GLY B N 1
ATOM 6358 C CA . GLY B 1 196 ? -40.143 82.544 200.147 1.00 24.15 196 GLY B CA 1
ATOM 6359 C C . GLY B 1 196 ? -41.439 83.341 200.055 1.00 25.05 196 GLY B C 1
ATOM 6360 O O . GLY B 1 196 ? -41.540 84.355 199.361 1.00 30.76 196 GLY B O 1
ATOM 6364 N N . ALA B 1 197 ? -42.448 82.851 200.756 1.00 28.66 197 ALA B N 1
ATOM 6365 C CA . ALA B 1 197 ? -43.790 83.416 200.751 1.00 34.05 197 ALA B CA 1
ATOM 6366 C C . ALA B 1 197 ? -43.875 84.870 201.177 1.00 37.29 197 ALA B C 1
ATOM 6367 O O . ALA B 1 197 ? -44.783 85.589 200.744 1.00 33.78 197 ALA B O 1
ATOM 6374 N N . ARG B 1 198 ? -42.977 85.309 202.052 1.00 41.50 198 ARG B N 1
ATOM 6375 C CA . ARG B 1 198 ? -42.948 86.719 202.418 1.00 33.00 198 ARG B CA 1
ATOM 6376 C C . ARG B 1 198 ? -42.771 87.586 201.161 1.00 27.30 198 ARG B C 1
ATOM 6377 O O . ARG B 1 198 ? -43.150 88.746 201.158 1.00 27.40 198 ARG B O 1
ATOM 6398 N N . ALA B 1 199 ? -42.238 87.018 200.076 1.00 23.56 199 ALA B N 1
ATOM 6399 C CA . ALA B 1 199 ? -41.974 87.804 198.876 1.00 27.63 199 ALA B CA 1
ATOM 6400 C C . ALA B 1 199 ? -43.232 88.449 198.319 1.00 34.26 199 ALA B C 1
ATOM 6401 O O . ALA B 1 199 ? -43.168 89.518 197.704 1.00 32.57 199 ALA B O 1
ATOM 6408 N N . GLU B 1 200 ? -44.382 87.816 198.540 1.00 36.43 200 GLU B N 1
ATOM 6409 C CA . GLU B 1 200 ? -45.624 88.319 197.954 1.00 34.41 200 GLU B CA 1
ATOM 6410 C C . GLU B 1 200 ? -46.042 89.632 198.621 1.00 28.28 200 GLU B C 1
ATOM 6411 O O . GLU B 1 200 ? -46.789 90.409 198.048 1.00 31.89 200 GLU B O 1
ATOM 6423 N N . GLY B 1 201 ? -45.558 89.885 199.829 1.00 28.15 201 GLY B N 1
ATOM 6424 C CA . GLY B 1 201 ? -45.891 91.112 200.539 1.00 23.51 201 GLY B CA 1
ATOM 6425 C C . GLY B 1 201 ? -44.844 92.224 200.438 1.00 31.48 201 GLY B C 1
ATOM 6426 O O . GLY B 1 201 ? -45.052 93.339 200.949 1.00 26.19 201 GLY B O 1
ATOM 6430 N N . ILE B 1 202 ? -43.709 91.935 199.795 1.00 26.71 202 ILE B N 1
ATOM 6431 C CA . ILE B 1 202 ? -42.621 92.903 199.735 1.00 28.79 202 ILE B CA 1
ATOM 6432 C C . ILE B 1 202 ? -42.923 93.878 198.619 1.00 26.40 202 ILE B C 1
ATOM 6433 O O . ILE B 1 202 ? -43.134 93.473 197.486 1.00 22.94 202 ILE B O 1
ATOM 6449 N N . ARG B 1 203 ? -42.970 95.162 198.937 1.00 19.07 203 ARG B N 1
ATOM 6450 C CA . ARG B 1 203 ? -43.298 96.147 197.909 1.00 20.61 203 ARG B CA 1
ATOM 6451 C C . ARG B 1 203 ? -42.114 96.436 196.979 1.00 24.58 203 ARG B C 1
ATOM 6452 O O . ARG B 1 203 ? -40.979 96.647 197.414 1.00 23.03 203 ARG B O 1
ATOM 6473 N N . VAL B 1 204 ? -42.395 96.411 195.687 1.00 17.73 204 VAL B N 1
ATOM 6474 C CA . VAL B 1 204 ? -41.413 96.735 194.649 1.00 15.09 204 VAL B CA 1
ATOM 6475 C C . VAL B 1 204 ? -41.874 98.007 193.948 1.00 23.32 204 VAL B C 1
ATOM 6476 O O . VAL B 1 204 ? -42.971 98.048 193.410 1.00 22.80 204 VAL B O 1
ATOM 6489 N N . LEU B 1 205 ? -41.051 99.043 193.978 1.00 21.54 205 LEU B N 1
ATOM 6490 C CA . LEU B 1 205 ? -41.423 100.328 193.412 1.00 18.33 205 LEU B CA 1
ATOM 6491 C C . LEU B 1 205 ? -40.706 100.526 192.094 1.00 17.83 205 LEU B C 1
ATOM 6492 O O . LEU B 1 205 ? -39.676 99.887 191.836 1.00 19.75 205 LEU B O 1
ATOM 6508 N N . TYR B 1 206 ? -41.241 101.434 191.284 1.00 15.24 206 TYR B N 1
ATOM 6509 C CA . TYR B 1 206 ? -40.528 101.956 190.130 1.00 20.29 206 TYR B CA 1
ATOM 6510 C C . TYR B 1 206 ? -40.179 103.411 190.384 1.00 14.66 206 TYR B C 1
ATOM 6511 O O . TYR B 1 206 ? -41.006 104.175 190.891 1.00 19.13 206 TYR B O 1
ATOM 6529 N N . GLY B 1 207 ? -38.979 103.816 189.980 1.00 22.01 207 GLY B N 1
ATOM 6530 C CA . GLY B 1 207 ? -38.598 105.223 190.049 1.00 20.62 207 GLY B CA 1
ATOM 6531 C C . GLY B 1 207 ? -37.829 105.642 188.808 1.00 21.95 207 GLY B C 1
ATOM 6532 O O . GLY B 1 207 ? -37.235 104.790 188.137 1.00 20.01 207 GLY B O 1
ATOM 6536 N N . GLY B 1 208 ? -37.834 106.940 188.497 1.00 20.22 208 GLY B N 1
ATOM 6537 C CA . GLY B 1 208 ? -37.140 107.445 187.324 1.00 18.51 208 GLY B CA 1
ATOM 6538 C C . GLY B 1 208 ? -38.045 108.235 186.404 1.00 26.66 208 GLY B C 1
ATOM 6539 O O . GLY B 1 208 ? -38.723 107.650 185.561 1.00 21.62 208 GLY B O 1
ATOM 6543 N N . SER B 1 209 ? -38.051 109.563 186.567 1.00 21.75 209 SER B N 1
ATOM 6544 C CA . SER B 1 209 ? -38.894 110.439 185.755 1.00 19.55 209 SER B CA 1
ATOM 6545 C C . SER B 1 209 ? -40.368 110.018 185.890 1.00 23.11 209 SER B C 1
ATOM 6546 O O . SER B 1 209 ? -41.089 109.897 184.894 1.00 22.46 209 SER B O 1
ATOM 6554 N N . VAL B 1 210 ? -40.798 109.763 187.121 1.00 25.40 210 VAL B N 1
ATOM 6555 C CA . VAL B 1 210 ? -42.209 109.468 187.389 1.00 22.72 210 VAL B CA 1
ATOM 6556 C C . VAL B 1 210 ? -42.926 110.823 187.475 1.00 28.74 210 VAL B C 1
ATOM 6557 O O . VAL B 1 210 ? -42.381 111.806 188.027 1.00 22.12 210 VAL B O 1
ATOM 6570 N N . LYS B 1 211 ? -44.099 110.888 186.843 1.00 20.84 211 LYS B N 1
ATOM 6571 C CA . LYS B 1 211 ? -44.900 112.108 186.780 1.00 23.72 211 LYS B CA 1
ATOM 6572 C C . LYS B 1 211 ? -46.361 111.733 186.885 1.00 27.30 211 LYS B C 1
ATOM 6573 O O . LYS B 1 211 ? -46.716 110.565 186.668 1.00 24.51 211 LYS B O 1
ATOM 6592 N N . PRO B 1 212 ? -47.213 112.718 187.215 1.00 24.93 212 PRO B N 1
ATOM 6593 C CA . PRO B 1 212 ? -48.661 112.515 187.289 1.00 26.98 212 PRO B CA 1
ATOM 6594 C C . PRO B 1 212 ? -49.226 111.828 186.030 1.00 23.49 212 PRO B C 1
ATOM 6595 O O . PRO B 1 212 ? -50.059 110.935 186.169 1.00 27.15 212 PRO B O 1
ATOM 6606 N N . GLU B 1 213 ? -48.725 112.160 184.847 1.00 25.41 213 GLU B N 1
ATOM 6607 C CA . GLU B 1 213 ? -49.265 111.582 183.598 1.00 30.35 213 GLU B CA 1
ATOM 6608 C C . GLU B 1 213 ? -48.824 110.158 183.252 1.00 28.71 213 GLU B C 1
ATOM 6609 O O . GLU B 1 213 ? -49.449 109.523 182.412 1.00 29.39 213 GLU B O 1
ATOM 6621 N N . ASN B 1 214 ? -47.741 109.655 183.840 1.00 28.35 214 ASN B N 1
ATOM 6622 C CA . ASN B 1 214 ? -47.337 108.267 183.593 1.00 22.60 214 ASN B CA 1
ATOM 6623 C C . ASN B 1 214 ? -47.477 107.300 184.784 1.00 25.88 214 ASN B C 1
ATOM 6624 O O . ASN B 1 214 ? -47.195 106.113 184.636 1.00 26.84 214 ASN B O 1
ATOM 6635 N N . ILE B 1 215 ? -47.894 107.767 185.959 1.00 25.66 215 ILE B N 1
ATOM 6636 C CA . ILE B 1 215 ? -47.713 106.924 187.144 1.00 20.38 215 ILE B CA 1
ATOM 6637 C C . ILE B 1 215 ? -48.791 105.847 187.228 1.00 29.64 215 ILE B C 1
ATOM 6638 O O . ILE B 1 215 ? -48.528 104.741 187.693 1.00 20.70 215 ILE B O 1
ATOM 6654 N N . ALA B 1 216 ? -50.006 106.166 186.780 1.00 26.51 216 ALA B N 1
ATOM 6655 C CA . ALA B 1 216 ? -51.101 105.196 186.863 1.00 22.50 216 ALA B CA 1
ATOM 6656 C C . ALA B 1 216 ? -50.767 103.930 186.086 1.00 24.16 216 ALA B C 1
ATOM 6657 O O . ALA B 1 216 ? -50.906 102.831 186.602 1.00 26.12 216 ALA B O 1
ATOM 6664 N N . GLU B 1 217 ? -50.325 104.076 184.845 1.00 23.58 217 GLU B N 1
ATOM 6665 C CA . GLU B 1 217 ? -50.081 102.909 184.014 1.00 26.83 217 GLU B CA 1
ATOM 6666 C C . GLU B 1 217 ? -48.914 102.046 184.551 1.00 29.26 217 GLU B C 1
ATOM 6667 O O . GLU B 1 217 ? -48.937 100.818 184.456 1.00 26.53 217 GLU B O 1
ATOM 6679 N N . ILE B 1 218 ? -47.897 102.691 185.109 1.00 23.33 218 ILE B N 1
ATOM 6680 C CA . ILE B 1 218 ? -46.734 101.972 185.640 1.00 23.73 218 ILE B CA 1
ATOM 6681 C C . ILE B 1 218 ? -47.161 101.186 186.886 1.00 21.63 218 ILE B C 1
ATOM 6682 O O . ILE B 1 218 ? -46.925 99.994 186.985 1.00 25.45 218 ILE B O 1
ATOM 6698 N N . CYS B 1 219 ? -47.803 101.858 187.835 1.00 22.29 219 CYS B N 1
ATOM 6699 C CA . CYS B 1 219 ? -48.192 101.195 189.068 1.00 23.97 219 CYS B CA 1
ATOM 6700 C C . CYS B 1 219 ? -49.362 100.224 188.878 1.00 31.50 219 CYS B C 1
ATOM 6701 O O . CYS B 1 219 ? -49.605 99.354 189.714 1.00 30.48 219 CYS B O 1
ATOM 6709 N N . GLY B 1 220 ? -50.080 100.356 187.771 1.00 33.86 220 GLY B N 1
ATOM 6710 C CA . GLY B 1 220 ? -51.156 99.427 187.484 1.00 27.13 220 GLY B CA 1
ATOM 6711 C C . GLY B 1 220 ? -50.677 98.034 187.091 1.00 30.90 220 GLY B C 1
ATOM 6712 O O . GLY B 1 220 ? -51.469 97.114 187.106 1.00 32.50 220 GLY B O 1
ATOM 6716 N N . LYS B 1 221 ? -49.388 97.861 186.787 1.00 29.93 221 LYS B N 1
ATOM 6717 C CA . LYS B 1 221 ? -48.875 96.546 186.409 1.00 28.74 221 LYS B CA 1
ATOM 6718 C C . LYS B 1 221 ? -48.827 95.612 187.624 1.00 28.07 221 LYS B C 1
ATOM 6719 O O . LYS B 1 221 ? -48.714 96.079 188.751 1.00 26.63 221 LYS B O 1
ATOM 6738 N N . PRO B 1 222 ? -48.893 94.283 187.392 1.00 29.62 222 PRO B N 1
ATOM 6739 C CA . PRO B 1 222 ? -49.081 93.255 188.433 1.00 38.28 222 PRO B CA 1
ATOM 6740 C C . PRO B 1 222 ? -48.035 93.201 189.561 1.00 33.21 222 PRO B C 1
ATOM 6741 O O . PRO B 1 222 ? -48.393 92.864 190.691 1.00 26.76 222 PRO B O 1
ATOM 6752 N N . ASN B 1 223 ? -46.770 93.476 189.256 1.00 28.78 223 ASN B N 1
ATOM 6753 C CA . ASN B 1 223 ? -45.711 93.371 190.266 1.00 33.52 223 ASN B CA 1
ATOM 6754 C C . ASN B 1 223 ? -45.111 94.705 190.737 1.00 26.73 223 ASN B C 1
ATOM 6755 O O . ASN B 1 223 ? -44.167 94.715 191.509 1.00 26.70 223 ASN B O 1
ATOM 6766 N N . VAL B 1 224 ? -45.687 95.815 190.282 1.00 31.80 224 VAL B N 1
ATOM 6767 C CA . VAL B 1 224 ? -45.259 97.147 190.683 1.00 32.98 224 VAL B CA 1
ATOM 6768 C C . VAL B 1 224 ? -46.197 97.582 191.785 1.00 26.82 224 VAL B C 1
ATOM 6769 O O . VAL B 1 224 ? -47.389 97.512 191.608 1.00 29.99 224 VAL B O 1
ATOM 6782 N N . ASN B 1 225 ? -45.665 97.998 192.929 1.00 20.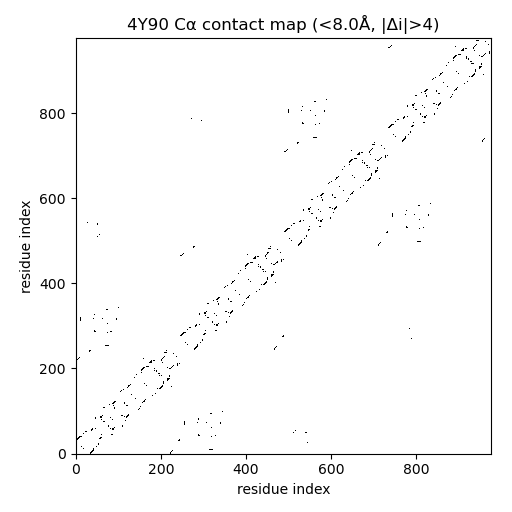75 225 ASN B N 1
ATOM 6783 C CA . ASN B 1 225 ? -46.493 98.321 194.084 1.00 19.54 225 ASN B CA 1
ATOM 6784 C C . ASN B 1 225 ? -46.454 99.789 194.480 1.00 24.85 225 ASN B C 1
ATOM 6785 O O . ASN B 1 225 ? -46.797 100.160 195.607 1.00 23.49 225 ASN B O 1
ATOM 6796 N N . GLY B 1 226 ? -46.015 100.624 193.557 1.00 19.21 226 GLY B N 1
ATOM 6797 C CA . GLY B 1 226 ? -45.884 102.033 193.827 1.00 19.56 226 GLY B CA 1
ATOM 6798 C C . GLY B 1 226 ? -44.689 102.652 193.122 1.00 21.93 226 GLY B C 1
ATOM 6799 O O . GLY B 1 226 ? -44.138 102.080 192.176 1.00 18.79 226 GLY B O 1
ATOM 6803 N N . ALA B 1 227 ? -44.288 103.825 193.594 1.00 16.87 227 ALA B N 1
ATOM 6804 C CA . ALA B 1 227 ? -43.274 104.619 192.913 1.00 23.26 227 ALA B CA 1
ATOM 6805 C C . ALA B 1 227 ? -42.340 105.334 193.873 1.00 22.76 227 ALA B C 1
ATOM 6806 O O . ALA B 1 227 ? -42.737 105.732 194.960 1.00 24.08 227 ALA B O 1
ATOM 6813 N N . LEU B 1 228 ? -41.109 105.526 193.421 1.00 19.45 228 LEU B N 1
ATOM 6814 C CA . LEU B 1 228 ? -40.159 106.391 194.086 1.00 19.67 228 LEU B CA 1
ATOM 6815 C C . LEU B 1 228 ? -40.028 107.627 193.219 1.00 18.64 228 LEU B C 1
ATOM 6816 O O . LEU B 1 228 ? -39.508 107.538 192.108 1.00 20.31 228 LEU B O 1
ATOM 6832 N N . VAL B 1 229 ? -40.508 108.766 193.719 1.00 20.49 229 VAL B N 1
ATOM 6833 C CA . VAL B 1 229 ? -40.649 109.956 192.882 1.00 27.54 229 VAL B CA 1
ATOM 6834 C C . VAL B 1 229 ? -39.607 111.009 193.236 1.00 23.67 229 VAL B C 1
ATOM 6835 O O . VAL B 1 229 ? -39.448 111.357 194.400 1.00 24.12 229 VAL B O 1
ATOM 6848 N N . GLY B 1 230 ? -38.915 111.514 192.218 1.00 23.76 230 GLY B N 1
ATOM 6849 C CA . GLY B 1 230 ? -37.924 112.569 192.377 1.00 25.37 230 GLY B CA 1
ATOM 6850 C C . GLY B 1 230 ? -38.512 113.966 192.235 1.00 22.26 230 GLY B C 1
ATOM 6851 O O . GLY B 1 230 ? -39.235 114.447 193.120 1.00 19.40 230 GLY B O 1
ATOM 6855 N N . GLY B 1 231 ? -38.197 114.616 191.116 1.00 21.74 231 GLY B N 1
ATOM 6856 C CA . GLY B 1 231 ? -38.622 115.983 190.844 1.00 17.42 231 GLY B CA 1
ATOM 6857 C C . GLY B 1 231 ? -40.101 116.283 191.011 1.00 20.21 231 GLY B C 1
ATOM 6858 O O . GLY B 1 231 ? -40.458 117.341 191.531 1.00 20.00 231 GLY B O 1
ATOM 6862 N N . ALA B 1 232 ? -40.974 115.352 190.622 1.00 24.42 232 ALA B N 1
ATOM 6863 C CA . ALA B 1 232 ? -42.408 115.604 190.751 1.00 26.23 232 ALA B CA 1
ATOM 6864 C C . ALA B 1 232 ? -42.860 115.609 192.219 1.00 30.41 232 ALA B C 1
ATOM 6865 O O . ALA B 1 232 ? -44.024 115.907 192.520 1.00 28.06 232 ALA B O 1
ATOM 6872 N N . SER B 1 233 ? -41.954 115.318 193.147 1.00 19.49 233 SER B N 1
ATOM 6873 C CA . SER B 1 233 ? -42.339 115.362 194.554 1.00 16.03 233 SER B CA 1
ATOM 6874 C C . SER B 1 233 ? -42.242 116.777 195.131 1.00 21.23 233 SER B C 1
ATOM 6875 O O . SER B 1 233 ? -42.755 117.053 196.213 1.00 16.19 233 SER B O 1
ATOM 6883 N N . LEU B 1 234 ? -41.578 117.682 194.428 1.00 21.79 234 LEU B N 1
ATOM 6884 C CA . LEU B 1 234 ? -41.233 118.963 195.041 1.00 24.07 234 LEU B CA 1
ATOM 6885 C C . LEU B 1 234 ? -42.416 119.928 195.166 1.00 26.52 234 LEU B C 1
ATOM 6886 O O . LEU B 1 234 ? -42.399 120.818 196.016 1.00 20.41 234 LEU B O 1
ATOM 6902 N N . LYS B 1 235 ? -43.432 119.745 194.330 1.00 21.10 235 LYS B N 1
ATOM 6903 C CA . LYS B 1 235 ? -44.611 120.625 194.315 1.00 23.42 235 LYS B CA 1
ATOM 6904 C C . LYS B 1 235 ? -45.866 119.860 194.727 1.00 20.10 235 LYS B C 1
ATOM 6905 O O . LYS B 1 235 ? -46.169 118.803 194.172 1.00 20.34 235 LYS B O 1
ATOM 6924 N N . VAL B 1 236 ? -46.593 120.388 195.701 1.00 18.43 236 VAL B N 1
ATOM 6925 C CA . VAL B 1 236 ? -47.771 119.701 196.208 1.00 19.58 236 VAL B CA 1
ATOM 6926 C C . VAL B 1 236 ? -48.786 119.365 195.100 1.00 23.49 236 VAL B C 1
ATOM 6927 O O . VAL B 1 236 ? -49.294 118.253 195.077 1.00 30.24 236 VAL B O 1
ATOM 6940 N N . PRO B 1 237 ? -49.053 120.293 194.160 1.00 23.25 237 PRO B N 1
ATOM 6941 C CA . PRO B 1 237 ? -49.997 119.894 193.092 1.00 23.16 237 PRO B CA 1
ATOM 6942 C C . PRO B 1 237 ? -49.595 118.630 192.347 1.00 26.08 237 PRO B C 1
ATOM 6943 O O . PRO B 1 237 ? -50.467 117.852 191.969 1.00 24.51 237 PRO B O 1
ATOM 6954 N N . ASP B 1 238 ? -48.298 118.437 192.116 1.00 24.48 238 ASP B N 1
ATOM 6955 C CA . ASP B 1 238 ? -47.826 117.240 191.433 1.00 23.31 238 ASP B CA 1
ATOM 6956 C C . ASP B 1 238 ? -48.107 116.036 192.318 1.00 19.54 238 ASP B C 1
ATOM 6957 O O . ASP B 1 238 ? -48.532 114.986 191.836 1.00 22.69 238 ASP B O 1
ATOM 6966 N N . VAL B 1 239 ? -47.873 116.193 193.620 1.00 17.75 239 VAL B N 1
ATOM 6967 C CA . VAL B 1 239 ? -48.099 115.080 194.548 1.00 22.40 239 VAL B CA 1
ATOM 6968 C C . VAL B 1 239 ? -49.568 114.697 194.495 1.00 21.46 239 VAL B C 1
ATOM 6969 O O . VAL B 1 239 ? -49.939 113.523 194.420 1.00 19.90 239 VAL B O 1
ATOM 6982 N N . LEU B 1 240 ? -50.408 115.712 194.501 1.00 21.28 240 LEU B N 1
ATOM 6983 C CA . LEU B 1 240 ? -51.846 115.509 194.528 1.00 24.93 240 LEU B CA 1
ATOM 6984 C C . LEU B 1 240 ? -52.318 114.810 193.246 1.00 18.94 240 LEU B C 1
ATOM 6985 O O . LEU B 1 240 ? -53.178 113.930 193.291 1.00 20.76 240 LEU B O 1
ATOM 7001 N N . GLY B 1 241 ? -51.738 115.181 192.110 1.00 26.48 241 GLY B N 1
ATOM 7002 C CA . GLY B 1 241 ? -52.059 114.515 190.854 1.00 23.29 241 GLY B CA 1
ATOM 7003 C C . GLY B 1 241 ? -51.642 113.058 190.858 1.00 31.38 241 GLY B C 1
ATOM 7004 O O . GLY B 1 241 ? -52.383 112.190 190.355 1.00 23.11 241 GLY B O 1
ATOM 7008 N N . MET B 1 242 ? -50.456 112.775 191.405 1.00 25.74 242 MET B N 1
ATOM 7009 C CA . MET B 1 242 ? -49.942 111.390 191.400 1.00 28.03 242 MET B CA 1
ATOM 7010 C C . MET B 1 242 ? -50.821 110.553 192.303 1.00 22.17 242 MET B C 1
ATOM 7011 O O . MET B 1 242 ? -51.190 109.419 191.972 1.00 17.55 242 MET B O 1
ATOM 7025 N N . LEU B 1 243 ? -51.206 111.139 193.426 1.00 21.62 243 LEU B N 1
ATOM 7026 C CA . LEU B 1 243 ? -52.073 110.440 194.343 1.00 27.66 243 LEU B CA 1
ATOM 7027 C C . LEU B 1 243 ? -53.398 110.095 193.637 1.00 29.53 243 LEU B C 1
ATOM 7028 O O . LEU B 1 243 ? -53.878 108.968 193.734 1.00 28.27 243 LEU B O 1
ATOM 7044 N N . ASP B 1 244 ? -53.968 111.060 192.919 1.00 25.88 244 ASP B N 1
ATOM 7045 C CA . ASP B 1 244 ? -55.205 110.832 192.179 1.00 28.42 244 ASP B CA 1
ATOM 7046 C C . ASP B 1 244 ? -55.071 109.657 191.236 1.00 28.83 244 ASP B C 1
ATOM 7047 O O . ASP B 1 244 ? -55.993 108.856 191.091 1.00 27.33 244 ASP B O 1
ATOM 7056 N N . ALA B 1 245 ? -53.922 109.567 190.580 1.00 29.15 245 ALA B N 1
ATOM 7057 C CA . ALA B 1 245 ? -53.717 108.550 189.564 1.00 30.19 245 ALA B CA 1
ATOM 7058 C C . ALA B 1 245 ? -53.707 107.160 190.189 1.00 32.46 245 ALA B C 1
ATOM 7059 O O . ALA B 1 245 ? -53.954 106.173 189.503 1.00 37.70 245 ALA B O 1
ATOM 7066 N N . LEU B 1 246 ? -53.457 107.093 191.497 1.00 32.21 246 LEU B N 1
ATOM 7067 C CA . LEU B 1 246 ? -53.388 105.818 192.200 1.00 25.32 246 LEU B CA 1
ATOM 7068 C C . LEU B 1 246 ? -54.662 105.486 192.987 1.00 36.57 246 LEU B C 1
ATOM 7069 O O . LEU B 1 246 ? -54.727 104.428 193.630 1.00 33.59 246 LEU B O 1
ATOM 7085 N N . ARG B 1 247 ? -55.657 106.379 192.958 1.00 27.94 247 ARG B N 1
ATOM 7086 C CA . ARG B 1 247 ? -56.885 106.187 193.732 1.00 31.88 247 ARG B CA 1
ATOM 7087 C C . ARG B 1 247 ? -57.730 105.021 193.188 1.00 33.25 247 ARG B C 1
ATOM 7088 O O . ARG B 1 247 ? -58.572 104.446 193.884 1.00 40.42 247 ARG B O 1
ATOM 7110 N N . MET C 1 4 ? -32.901 130.428 252.031 1.00 72.73 4 MET C N 1
ATOM 7111 C CA . MET C 1 4 ? -34.086 130.664 251.201 1.00 80.78 4 MET C CA 1
ATOM 7112 C C . MET C 1 4 ? -33.730 131.271 249.834 1.00 76.66 4 MET C C 1
ATOM 7113 O O . MET C 1 4 ? -32.950 132.218 249.741 1.00 83.01 4 MET C O 1
ATOM 7118 N N . GLN C 1 5 ? -34.326 130.722 248.781 1.00 64.28 5 GLN C N 1
ATOM 7119 C CA . GLN C 1 5 ? -34.082 131.159 247.403 1.00 60.02 5 GLN C CA 1
ATOM 7120 C C . GLN C 1 5 ? -35.038 132.295 246.977 1.00 55.06 5 GLN C C 1
ATOM 7121 O O . GLN C 1 5 ? -36.264 132.154 247.101 1.00 65.73 5 GLN C O 1
ATOM 7135 N N . THR C 1 6 ? -34.496 133.415 246.491 1.00 35.61 6 THR C N 1
ATOM 7136 C CA . THR C 1 6 ? -35.331 134.503 245.955 1.00 37.35 6 THR C CA 1
ATOM 7137 C C . THR C 1 6 ? -36.135 134.064 244.723 1.00 43.46 6 THR C C 1
ATOM 7138 O O . THR C 1 6 ? -35.613 133.384 243.835 1.00 39.16 6 THR C O 1
ATOM 7149 N N . LEU C 1 7 ? -37.403 134.457 244.669 1.00 37.18 7 LEU C N 1
ATOM 7150 C CA . LEU C 1 7 ? -38.253 134.108 243.519 1.00 30.98 7 LEU C CA 1
ATOM 7151 C C . LEU C 1 7 ? -38.704 135.345 242.782 1.00 33.13 7 LEU C C 1
ATOM 7152 O O . LEU C 1 7 ? -39.392 136.217 243.342 1.00 29.79 7 LEU C O 1
ATOM 7168 N N . LEU C 1 8 ? -38.298 135.427 241.520 1.00 29.03 8 LEU C N 1
ATOM 7169 C CA . LEU C 1 8 ? -38.789 136.460 240.635 1.00 22.10 8 LEU C CA 1
ATOM 7170 C C . LEU C 1 8 ? -39.869 135.854 239.753 1.00 28.50 8 LEU C C 1
ATOM 7171 O O . LEU C 1 8 ? -39.592 135.131 238.807 1.00 28.41 8 LEU C O 1
ATOM 7187 N N . ALA C 1 9 ? -41.113 136.133 240.106 1.00 27.44 9 ALA C N 1
ATOM 7188 C CA . ALA C 1 9 ? -42.262 135.578 239.410 1.00 18.40 9 ALA C CA 1
ATOM 7189 C C . ALA C 1 9 ? -42.787 136.631 238.463 1.00 22.48 9 ALA C C 1
ATOM 7190 O O . ALA C 1 9 ? -43.060 137.767 238.857 1.00 23.49 9 ALA C O 1
ATOM 7197 N N . LEU C 1 10 ? -42.898 136.246 237.200 1.00 20.27 10 LEU C N 1
ATOM 7198 C CA . LEU C 1 10 ? -43.186 137.171 236.126 1.00 25.55 10 LEU C CA 1
ATOM 7199 C C . LEU C 1 10 ? -44.597 136.929 235.625 1.00 28.02 10 LEU C C 1
ATOM 7200 O O . LEU C 1 10 ? -44.867 135.914 234.970 1.00 22.90 10 LEU C O 1
ATOM 7216 N N . ASN C 1 11 ? -45.504 137.842 235.954 1.00 18.71 11 ASN C N 1
ATOM 7217 C CA . ASN C 1 11 ? -46.908 137.699 235.547 1.00 15.58 11 ASN C CA 1
ATOM 7218 C C . ASN C 1 11 ? -47.206 138.570 234.338 1.00 17.66 11 ASN C C 1
ATOM 7219 O O . ASN C 1 11 ? -47.451 139.783 234.461 1.00 21.04 11 ASN C O 1
ATOM 7230 N N . TRP C 1 12 ? -47.238 137.938 233.164 1.00 19.49 12 TRP C N 1
ATOM 7231 C CA . TRP C 1 12 ? -47.515 138.661 231.921 1.00 14.45 12 TRP C CA 1
ATOM 7232 C C . TRP C 1 12 ? -48.932 139.199 231.850 1.00 16.26 12 TRP C C 1
ATOM 7233 O O . TRP C 1 12 ? -49.226 140.008 230.981 1.00 20.37 12 TRP C O 1
ATOM 7254 N N . LYS C 1 13 ? -49.811 138.667 232.695 1.00 15.03 13 LYS C N 1
ATOM 7255 C CA . LYS C 1 13 ? -51.260 138.917 232.595 1.00 15.32 13 LYS C CA 1
ATOM 7256 C C . LYS C 1 13 ? -51.750 138.581 231.185 1.00 21.07 13 LYS C C 1
ATOM 7257 O O . LYS C 1 13 ? -51.276 137.601 230.603 1.00 21.69 13 LYS C O 1
ATOM 7276 N N . MET C 1 14 ? -52.695 139.342 230.633 1.00 15.60 14 MET C N 1
ATOM 7277 C CA . MET C 1 14 ? -53.229 139.000 229.320 1.00 18.45 14 MET C CA 1
ATOM 7278 C C . MET C 1 14 ? -52.436 139.695 228.221 1.00 16.25 14 MET C C 1
ATOM 7279 O O . MET C 1 14 ? -52.916 140.610 227.551 1.00 14.78 14 MET C O 1
ATOM 7293 N N . ASN C 1 15 ? -51.215 139.211 228.047 1.00 23.24 15 ASN C N 1
ATOM 7294 C CA . ASN C 1 15 ? -50.300 139.697 227.020 1.00 21.59 15 ASN C CA 1
ATOM 7295 C C . ASN C 1 15 ? -49.533 138.515 226.415 1.00 18.22 15 ASN C C 1
ATOM 7296 O O . ASN C 1 15 ? -49.252 137.529 227.114 1.00 18.21 15 ASN C O 1
ATOM 7307 N N . LYS C 1 16 ? -49.265 138.630 225.111 1.00 16.46 16 LYS C N 1
ATOM 7308 C CA . LYS C 1 16 ? -48.453 137.711 224.299 1.00 17.17 16 LYS C CA 1
ATOM 7309 C C . LYS C 1 16 ? -49.243 136.525 223.725 1.00 19.65 16 LYS C C 1
ATOM 7310 O O . LYS C 1 16 ? -49.751 135.661 224.436 1.00 17.94 16 LYS C O 1
ATOM 7329 N N . THR C 1 17 ? -49.330 136.513 222.399 1.00 19.66 17 THR C N 1
ATOM 7330 C CA . THR C 1 17 ? -49.786 135.348 221.667 1.00 16.48 17 THR C CA 1
ATOM 7331 C C . THR C 1 17 ? -48.744 134.254 221.791 1.00 21.58 17 THR C C 1
ATOM 7332 O O . THR C 1 17 ? -47.623 134.509 222.242 1.00 16.97 17 THR C O 1
ATOM 7343 N N . PRO C 1 18 ? -49.097 133.024 221.392 1.00 19.55 18 PRO C N 1
ATOM 7344 C CA . PRO C 1 18 ? -48.063 131.992 221.478 1.00 19.03 18 PRO C CA 1
ATOM 7345 C C . PRO C 1 18 ? -46.810 132.343 220.654 1.00 23.26 18 PRO C C 1
ATOM 7346 O O . PRO C 1 18 ? -45.694 132.053 221.064 1.00 21.42 18 PRO C O 1
ATOM 7357 N N . THR C 1 19 ? -47.020 132.961 219.502 1.00 21.70 19 THR C N 1
ATOM 7358 C CA . THR C 1 19 ? -45.917 133.396 218.633 1.00 22.03 19 THR C CA 1
ATOM 7359 C C . THR C 1 19 ? -45.026 134.386 219.367 1.00 25.42 19 THR C C 1
ATOM 7360 O O . THR C 1 19 ? -43.802 134.210 219.408 1.00 21.06 19 THR C O 1
ATOM 7371 N N . GLU C 1 20 ? -45.642 135.396 219.986 1.00 20.78 20 GLU C N 1
ATOM 7372 C CA . GLU C 1 20 ? -44.911 136.362 220.810 1.00 18.45 20 GLU C CA 1
ATOM 7373 C C . GLU C 1 20 ? -44.252 135.728 222.041 1.00 22.15 20 GLU C C 1
ATOM 7374 O O . GLU C 1 20 ? -43.205 136.171 222.464 1.00 16.23 20 GLU C O 1
ATOM 7386 N N . ALA C 1 21 ? -44.859 134.707 222.622 1.00 19.36 21 ALA C N 1
ATOM 7387 C CA . ALA C 1 21 ? -44.259 134.065 223.790 1.00 17.72 21 ALA C CA 1
ATOM 7388 C C . ALA C 1 21 ? -42.955 133.379 223.382 1.00 18.56 21 ALA C C 1
ATOM 7389 O O . ALA C 1 21 ? -41.970 133.389 224.119 1.00 19.55 21 ALA C O 1
ATOM 7396 N N . ARG C 1 22 ? -42.972 132.768 222.201 1.00 21.91 22 ARG C N 1
ATOM 7397 C CA . ARG C 1 22 ? -41.783 132.120 221.673 1.00 28.45 22 ARG C CA 1
ATOM 7398 C C . ARG C 1 22 ? -40.645 133.134 221.446 1.00 20.78 22 ARG C C 1
ATOM 7399 O O . ARG C 1 22 ? -39.495 132.909 221.861 1.00 20.11 22 ARG C O 1
ATOM 7420 N N . SER C 1 23 ? -40.978 134.245 220.801 1.00 20.80 23 SER C N 1
ATOM 7421 C CA . SER C 1 23 ? -40.004 135.278 220.463 1.00 23.21 23 SER C CA 1
ATOM 7422 C C . SER C 1 23 ? -39.363 135.819 221.700 1.00 23.04 23 SER C C 1
ATOM 7423 O O . SER C 1 23 ? -38.168 136.043 221.743 1.00 23.44 23 SER C O 1
ATOM 7431 N N . TRP C 1 24 ? -40.181 136.022 222.721 1.00 25.41 24 TRP C N 1
ATOM 7432 C CA . TRP C 1 24 ? -39.707 136.527 223.989 1.00 23.66 24 TRP C CA 1
ATOM 7433 C C . TRP C 1 24 ? -38.755 135.514 224.644 1.00 27.20 24 TRP C C 1
ATOM 7434 O O . TRP C 1 24 ? -37.718 135.901 225.197 1.00 21.24 24 TRP C O 1
ATOM 7455 N N . ALA C 1 25 ? -39.104 134.223 224.581 1.00 23.07 25 ALA C N 1
ATOM 7456 C CA . ALA C 1 25 ? -38.289 133.182 225.218 1.00 21.18 25 ALA C CA 1
ATOM 7457 C C . ALA C 1 25 ? -36.944 133.066 224.465 1.00 28.76 25 ALA C C 1
ATOM 7458 O O . ALA C 1 25 ? -35.875 132.936 225.073 1.00 22.25 25 ALA C O 1
ATOM 7465 N N . GLU C 1 26 ? -37.017 133.164 223.140 1.00 23.16 26 GLU C N 1
ATOM 7466 C CA . GLU C 1 26 ? -35.827 133.221 222.292 1.00 26.92 26 GLU C CA 1
ATOM 7467 C C . GLU C 1 26 ? -34.950 134.411 222.632 1.00 28.69 26 GLU C C 1
ATOM 7468 O O . GLU C 1 26 ? -33.743 134.248 222.749 1.00 27.99 26 GLU C O 1
ATOM 7480 N N . GLU C 1 27 ? -35.540 135.590 222.811 1.00 21.86 27 GLU C N 1
ATOM 7481 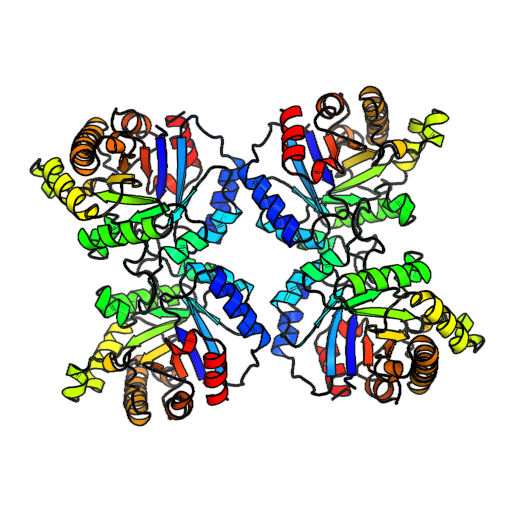C CA . GLU C 1 27 ? -34.754 136.752 223.160 1.00 24.94 27 GLU C CA 1
ATOM 7482 C C . GLU C 1 27 ? -34.114 136.569 224.515 1.00 33.11 27 GLU C C 1
ATOM 7483 O O . GLU C 1 27 ? -32.914 136.813 224.678 1.00 33.78 27 GLU C O 1
ATOM 7495 N N . LEU C 1 28 ? -34.914 136.156 225.491 1.00 27.33 28 LEU C N 1
ATOM 7496 C CA . LEU C 1 28 ? -34.397 135.898 226.824 1.00 28.97 28 LEU C CA 1
ATOM 7497 C C . LEU C 1 28 ? -33.215 134.916 226.780 1.00 36.26 28 LEU C C 1
ATOM 7498 O O . LEU C 1 28 ? -32.219 135.112 227.480 1.00 35.88 28 LEU C O 1
ATOM 7514 N N . THR C 1 29 ? -33.339 133.861 225.974 1.00 26.43 29 THR C N 1
ATOM 7515 C CA . THR C 1 29 ? -32.288 132.860 225.858 1.00 32.08 29 THR C CA 1
ATOM 7516 C C . THR C 1 29 ? -30.941 133.459 225.428 1.00 40.74 29 THR C C 1
ATOM 7517 O O . THR C 1 29 ? -29.913 132.978 225.868 1.00 41.47 29 THR C O 1
ATOM 7528 N N . THR C 1 30 ? -30.948 134.502 224.597 1.00 38.69 30 THR C N 1
ATOM 7529 C CA . THR C 1 30 ? -29.700 135.089 224.104 1.00 48.98 30 THR C CA 1
ATOM 7530 C C . THR C 1 30 ? -29.069 136.071 225.086 1.00 56.06 30 THR C C 1
ATOM 7531 O O . THR C 1 30 ? -27.991 136.592 224.818 1.00 58.70 30 THR C O 1
ATOM 7542 N N . LYS C 1 31 ? -29.728 136.340 226.208 1.00 52.01 31 LYS C N 1
ATOM 7543 C CA . LYS C 1 31 ? -29.231 137.359 227.138 1.00 47.06 31 LYS C CA 1
ATOM 7544 C C . LYS C 1 31 ? -29.279 136.896 228.580 1.00 43.81 31 LYS C C 1
ATOM 7545 O O . LYS C 1 31 ? -28.793 137.592 229.458 1.00 45.20 31 LYS C O 1
ATOM 7564 N N . TYR C 1 32 ? -29.854 135.723 228.831 1.00 37.17 32 TYR C N 1
ATOM 7565 C CA . TYR C 1 32 ? -30.085 135.292 230.201 1.00 33.85 32 TYR C CA 1
ATOM 7566 C C . TYR C 1 32 ? -28.810 134.762 230.828 1.00 48.25 32 TYR C C 1
ATOM 7567 O O . TYR C 1 32 ? -28.210 133.788 230.350 1.00 48.35 32 TYR C O 1
ATOM 7585 N N . ALA C 1 33 ? -28.411 135.428 231.903 1.00 49.16 33 ALA C N 1
ATOM 7586 C CA . ALA C 1 33 ? -27.330 134.972 232.755 1.00 49.25 33 ALA C CA 1
ATOM 7587 C C . ALA C 1 33 ? -27.918 134.773 234.150 1.00 49.76 33 ALA C C 1
ATOM 7588 O O . ALA C 1 33 ? -28.320 135.742 234.773 1.00 57.69 33 ALA C O 1
ATOM 7595 N N . PRO C 1 34 ? -27.999 133.521 234.629 1.00 43.89 34 PRO C N 1
ATOM 7596 C CA . PRO C 1 34 ? -28.522 133.283 235.980 1.00 46.85 34 PRO C CA 1
ATOM 7597 C C . PRO C 1 34 ? -27.933 134.230 237.030 1.00 56.83 34 PRO C C 1
ATOM 7598 O O . PRO C 1 34 ? -26.801 134.686 236.891 1.00 57.08 34 PRO C O 1
ATOM 7609 N N . ALA C 1 35 ? -28.732 134.565 238.037 1.00 61.36 35 ALA C N 1
ATOM 7610 C CA . ALA C 1 35 ? -28.234 135.239 239.225 1.00 60.45 35 ALA C CA 1
ATOM 7611 C C . ALA C 1 35 ? -28.154 134.174 240.302 1.00 56.60 35 ALA C C 1
ATOM 7612 O O . ALA C 1 35 ? -28.946 133.227 240.290 1.00 62.23 35 ALA C O 1
ATOM 7619 N N . GLU C 1 36 ? -27.182 134.280 241.206 1.00 54.34 36 GLU C N 1
ATOM 7620 C CA . GLU C 1 36 ? -27.095 133.301 242.279 1.00 50.57 36 GLU C CA 1
ATOM 7621 C C . GLU C 1 36 ? -28.237 133.582 243.233 1.00 35.57 36 GLU C C 1
ATOM 7622 O O . GLU C 1 36 ? -28.475 134.719 243.620 1.00 37.26 36 GLU C O 1
ATOM 7634 N N . GLY C 1 37 ? -28.955 132.534 243.590 1.00 41.45 37 GLY C N 1
ATOM 7635 C CA . GLY C 1 37 ? -30.036 132.647 244.548 1.00 52.45 37 GLY C CA 1
ATOM 7636 C C . GLY C 1 37 ? -31.352 133.154 243.985 1.00 48.47 37 GLY C C 1
ATOM 7637 O O . GLY C 1 37 ? -32.301 133.338 244.747 1.00 42.92 37 GLY C O 1
ATOM 7641 N N . VAL C 1 38 ? -31.424 133.364 242.669 1.00 38.19 38 VAL C N 1
ATOM 7642 C CA . VAL C 1 38 ? -32.658 133.837 242.041 1.00 34.43 38 VAL C CA 1
ATOM 7643 C C . VAL C 1 38 ? -33.255 132.805 241.100 1.00 36.49 38 VAL C C 1
ATOM 7644 O O . VAL C 1 38 ? -32.635 132.430 240.110 1.00 41.62 38 VAL C O 1
ATOM 7657 N N . ASP C 1 39 ? -34.453 132.333 241.442 1.00 34.81 39 ASP C N 1
ATOM 7658 C CA . ASP C 1 39 ? -35.252 131.489 240.564 1.00 33.45 39 ASP C CA 1
ATOM 7659 C C . ASP C 1 39 ? -36.203 132.365 239.782 1.00 35.41 39 ASP C C 1
ATOM 7660 O O . ASP C 1 39 ? -36.772 133.291 240.352 1.00 33.02 39 ASP C O 1
ATOM 7669 N N . LEU C 1 40 ? -36.374 132.065 238.495 1.00 26.48 40 LEU C N 1
ATOM 7670 C CA . LEU C 1 40 ? -37.336 132.750 237.640 1.00 23.80 40 LEU C CA 1
ATOM 7671 C C . LEU C 1 40 ? -38.515 131.819 237.344 1.00 24.16 40 LEU C C 1
ATOM 7672 O O . LEU C 1 40 ? -38.338 130.625 237.100 1.00 27.39 40 LEU C O 1
ATOM 7688 N N . ALA C 1 41 ? -39.712 132.378 237.392 1.00 21.95 41 ALA C N 1
ATOM 7689 C CA . ALA C 1 41 ? -40.907 131.699 236.943 1.00 20.19 41 ALA C CA 1
ATOM 7690 C C . ALA C 1 41 ? -41.682 132.633 236.022 1.00 22.17 41 ALA C C 1
ATOM 7691 O O . ALA C 1 41 ? -41.794 133.820 236.299 1.00 24.11 41 ALA C O 1
ATOM 7698 N N . VAL C 1 42 ? -42.197 132.100 234.921 1.00 19.12 42 VAL C N 1
ATOM 7699 C CA . VAL C 1 42 ? -42.949 132.881 233.969 1.00 17.30 42 VAL C CA 1
ATOM 7700 C C . VAL C 1 42 ? -44.402 132.414 234.022 1.00 22.22 42 VAL C C 1
ATOM 7701 O O . VAL C 1 42 ? -44.686 131.226 233.813 1.00 20.35 42 VAL C O 1
ATOM 7714 N N . LEU C 1 43 ? -45.318 133.338 234.305 1.00 19.38 43 LEU C N 1
ATOM 7715 C CA . LEU C 1 43 ? -46.732 132.989 234.480 1.00 17.18 43 LEU C CA 1
ATOM 7716 C C . LEU C 1 43 ? -47.511 133.562 233.308 1.00 20.92 43 LEU C C 1
ATOM 7717 O O . LEU C 1 43 ? -47.701 134.783 233.174 1.00 17.41 43 LEU C O 1
ATOM 7733 N N . ALA C 1 44 ? -47.953 132.650 232.453 1.00 18.70 44 ALA C N 1
ATOM 7734 C CA . ALA C 1 44 ? -48.409 133.007 231.128 1.00 14.56 44 ALA C CA 1
ATOM 7735 C C . ALA C 1 44 ? -49.850 132.622 230.854 1.00 17.82 44 ALA C C 1
ATOM 7736 O O . ALA C 1 44 ? -50.391 131.744 231.523 1.00 26.85 44 ALA C O 1
ATOM 7743 N N . PRO C 1 45 ? -50.473 133.267 229.841 1.00 21.34 45 PRO C N 1
ATOM 7744 C CA . PRO C 1 45 ? -51.724 132.757 229.259 1.00 16.73 45 PRO C CA 1
ATOM 7745 C C . PRO C 1 45 ? -51.581 131.258 228.998 1.00 18.16 45 PRO C C 1
ATOM 7746 O O . PRO C 1 45 ? -50.534 130.846 228.518 1.00 15.60 45 PRO C O 1
ATOM 7757 N N . ALA C 1 46 ? -52.614 130.471 229.267 1.00 20.94 46 ALA C N 1
ATOM 7758 C CA . ALA C 1 46 ? -52.442 129.035 229.310 1.00 24.48 46 ALA C CA 1
ATOM 7759 C C . ALA C 1 46 ? -52.000 128.456 227.973 1.00 18.74 46 ALA C C 1
ATOM 7760 O O . ALA C 1 46 ? -51.262 127.490 227.960 1.00 24.55 46 ALA C O 1
ATOM 7767 N N . LEU C 1 47 ? -52.422 129.064 226.862 1.00 16.12 47 LEU C N 1
ATOM 7768 C CA . LEU C 1 47 ? -52.125 128.528 225.546 1.00 19.77 47 LEU C CA 1
ATOM 7769 C C . LEU C 1 47 ? -50.711 128.935 225.060 1.00 21.16 47 LEU C C 1
ATOM 7770 O O . LEU C 1 47 ? -50.312 128.585 223.952 1.00 22.82 47 LEU C O 1
ATOM 7786 N N . ASP C 1 48 ? -49.956 129.631 225.912 1.00 24.09 48 ASP C N 1
ATOM 7787 C CA . ASP C 1 48 ? -48.554 129.972 225.643 1.00 18.78 48 ASP C CA 1
ATOM 7788 C C . ASP C 1 48 ? -47.573 128.993 226.271 1.00 19.22 48 ASP C C 1
ATOM 7789 O O . ASP C 1 48 ? -46.358 129.102 226.071 1.00 24.85 48 ASP C O 1
ATOM 7798 N N . LEU C 1 49 ? -48.075 128.062 227.065 1.00 18.19 49 LEU C N 1
ATOM 7799 C CA . LEU C 1 49 ? -47.198 127.217 227.861 1.00 17.66 49 LEU C CA 1
ATOM 7800 C C . LEU C 1 49 ? -46.345 126.328 226.962 1.00 22.39 49 LEU C C 1
ATOM 7801 O O . LEU C 1 49 ? -45.178 126.080 227.250 1.00 22.03 49 LEU C O 1
ATOM 7817 N N . SER C 1 50 ? -46.936 125.836 225.883 1.00 21.60 50 SER C N 1
ATOM 7818 C CA . SER C 1 50 ? -46.202 124.989 224.938 1.00 19.66 50 SER C CA 1
ATOM 7819 C C . SER C 1 50 ? -44.975 125.717 224.388 1.00 21.46 50 SER C C 1
ATOM 7820 O O . SER C 1 50 ? -43.878 125.156 224.348 1.00 23.41 50 SER C O 1
ATOM 7828 N N . ALA C 1 51 ? -45.172 126.958 223.948 1.00 16.70 51 ALA C N 1
ATOM 7829 C CA . ALA C 1 51 ? -44.067 127.805 223.510 1.00 20.83 51 ALA C CA 1
ATOM 7830 C C . ALA C 1 51 ? -42.963 127.919 224.549 1.00 25.77 51 ALA C C 1
ATOM 7831 O O . ALA C 1 51 ? -41.791 127.869 224.218 1.00 28.81 51 ALA C O 1
ATOM 7838 N N . LEU C 1 52 ? -43.331 128.056 225.814 1.00 23.62 52 LEU C N 1
ATOM 7839 C CA . LEU C 1 52 ? -42.336 128.219 226.846 1.00 20.56 52 LEU C CA 1
ATOM 7840 C C . LEU C 1 52 ? -41.649 126.893 227.170 1.00 23.72 52 LEU C C 1
ATOM 7841 O O . LEU C 1 52 ? -40.447 126.865 227.480 1.00 17.08 52 LEU C O 1
ATOM 7857 N N . ALA C 1 53 ? -42.404 125.795 227.099 1.00 17.50 53 ALA C N 1
ATOM 7858 C CA . ALA C 1 53 ? -41.837 124.485 227.361 1.00 18.77 53 ALA C CA 1
ATOM 7859 C C . ALA C 1 53 ? -40.695 124.248 226.358 1.00 29.12 53 ALA C C 1
ATOM 7860 O O . ALA C 1 53 ? -39.635 123.701 226.704 1.00 25.60 53 ALA C O 1
ATOM 7867 N N . ALA C 1 54 ? -40.924 124.673 225.115 1.00 21.76 54 ALA C N 1
ATOM 7868 C CA . ALA C 1 54 ? -39.978 124.416 224.028 1.00 27.73 54 ALA C CA 1
ATOM 7869 C C . ALA C 1 54 ? -38.766 125.359 224.044 1.00 29.27 54 ALA C C 1
ATOM 7870 O O . ALA C 1 54 ? -37.650 124.922 223.746 1.00 24.38 54 ALA C O 1
ATOM 7877 N N . ASN C 1 55 ? -38.984 126.627 224.411 1.00 27.20 55 ASN C N 1
ATOM 7878 C CA . ASN C 1 55 ? -37.992 127.680 224.206 1.00 28.77 55 ASN C CA 1
ATOM 7879 C C . ASN C 1 55 ? -37.419 128.425 225.410 1.00 28.46 55 ASN C C 1
ATOM 7880 O O . ASN C 1 55 ? -36.498 129.208 225.231 1.00 26.54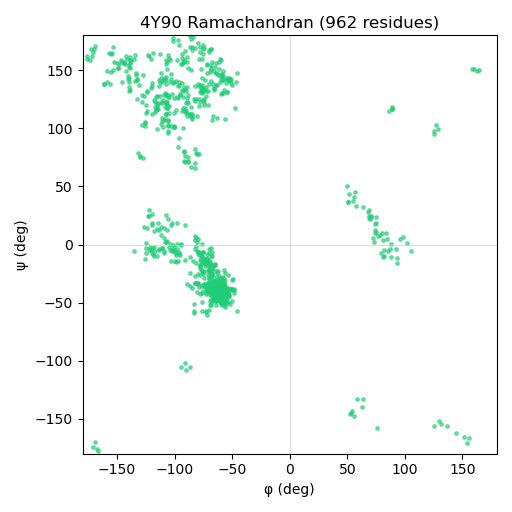 55 ASN C O 1
ATOM 7891 N N . LEU C 1 56 ? -37.943 128.221 226.618 1.00 26.90 56 LEU C N 1
ATOM 7892 C CA . LEU C 1 56 ? -37.321 128.854 227.784 1.00 23.30 56 LEU C CA 1
ATOM 7893 C C . LEU C 1 56 ? -36.054 128.107 228.160 1.00 23.65 56 LEU C C 1
ATOM 7894 O O . LEU C 1 56 ? -36.036 126.873 228.120 1.00 26.11 56 LEU C O 1
ATOM 7910 N N . PRO C 1 57 ? -35.023 128.843 228.596 1.00 22.42 57 PRO C N 1
ATOM 7911 C CA . PRO C 1 57 ? -33.852 128.210 229.208 1.00 26.23 57 PRO C CA 1
ATOM 7912 C C . PRO C 1 57 ? -34.207 127.226 230.314 1.00 26.11 57 PRO C C 1
ATOM 7913 O O . PRO C 1 57 ? -35.072 127.494 231.152 1.00 21.76 57 PRO C O 1
ATOM 7924 N N . ALA C 1 58 ? -33.525 126.088 230.304 1.00 22.99 58 ALA C N 1
ATOM 7925 C CA . ALA C 1 58 ? -33.672 125.090 231.348 1.00 28.26 58 ALA C CA 1
ATOM 7926 C C . ALA C 1 58 ? -33.466 125.746 232.712 1.00 20.92 58 ALA C C 1
ATOM 7927 O O . ALA C 1 58 ? -32.651 126.653 232.835 1.00 21.86 58 ALA C O 1
ATOM 7934 N N . GLY C 1 59 ? -34.218 125.309 233.722 1.00 28.53 59 GLY C N 1
ATOM 7935 C CA . GLY C 1 59 ? -34.103 125.899 235.048 1.00 34.11 59 GLY C CA 1
ATOM 7936 C C . GLY C 1 59 ? -35.081 127.034 235.334 1.00 33.90 59 GLY C C 1
ATOM 7937 O O . GLY C 1 59 ? -35.260 127.395 236.496 1.00 32.19 59 GLY C O 1
ATOM 7941 N N . ILE C 1 60 ? -35.699 127.595 234.290 1.00 27.47 60 ILE C N 1
ATOM 7942 C CA . ILE C 1 60 ? -36.716 128.649 234.442 1.00 22.99 60 ILE C CA 1
ATOM 7943 C C . ILE C 1 60 ? -38.104 128.018 234.469 1.00 28.38 60 ILE C C 1
ATOM 7944 O O . ILE C 1 60 ? -38.542 127.432 233.486 1.00 26.53 60 ILE C O 1
ATOM 7960 N N . ALA C 1 61 ? -38.796 128.132 235.595 1.00 23.06 61 ALA C N 1
ATOM 7961 C CA . ALA C 1 61 ? -40.150 127.557 235.726 1.00 23.09 61 ALA C CA 1
ATOM 7962 C C . ALA C 1 61 ? -41.169 128.366 234.911 1.00 18.87 61 ALA C C 1
ATOM 7963 O O . ALA C 1 61 ? -40.941 129.525 234.588 1.00 22.91 61 ALA C O 1
ATOM 7970 N N . PHE C 1 62 ? -42.266 127.729 234.522 1.00 22.39 62 PHE C N 1
ATOM 7971 C CA . PHE C 1 62 ? -43.353 128.444 233.865 1.00 17.96 62 PHE C CA 1
ATOM 7972 C C . PHE C 1 62 ? -44.649 127.816 234.347 1.00 22.55 62 PHE C C 1
ATOM 7973 O O . PHE C 1 62 ? -44.668 126.668 234.814 1.00 18.15 62 PHE C O 1
ATOM 7990 N N . GLY C 1 63 ? -45.723 128.585 234.269 1.00 18.88 63 GLY C N 1
ATOM 7991 C CA . GLY C 1 63 ? -46.967 128.187 234.881 1.00 21.15 63 GLY C CA 1
ATOM 7992 C C . GLY C 1 63 ? -48.084 129.107 234.461 1.00 16.70 63 GLY C C 1
ATOM 7993 O O . GLY C 1 63 ? -47.899 129.976 233.618 1.00 18.24 63 GLY C O 1
ATOM 7997 N N . GLY C 1 64 ? -49.255 128.905 235.052 1.00 18.12 64 GLY C N 1
ATOM 7998 C CA . GLY C 1 64 ? -50.436 129.645 234.657 1.00 19.78 64 GLY C CA 1
ATOM 7999 C C . GLY C 1 64 ? -50.799 130.785 235.592 1.00 17.60 64 GLY C C 1
ATOM 8000 O O . GLY C 1 64 ? -50.146 131.039 236.622 1.00 18.40 64 GLY C O 1
ATOM 8004 N N . GLN C 1 65 ? -51.857 131.470 235.186 1.00 14.07 65 GLN C N 1
ATOM 8005 C CA . GLN C 1 65 ? -52.375 132.652 235.834 1.00 16.42 65 GLN C CA 1
ATOM 8006 C C . GLN C 1 65 ? -53.699 132.430 236.555 1.00 16.31 65 GLN C C 1
ATOM 8007 O O . GLN C 1 65 ? -54.175 133.310 237.279 1.00 17.46 65 GLN C O 1
ATOM 8021 N N . ASP C 1 66 ? -54.278 131.251 236.369 1.00 18.84 66 ASP C N 1
ATOM 8022 C CA . ASP C 1 66 ? -55.560 130.882 237.005 1.00 19.91 66 ASP C CA 1
ATOM 8023 C C . ASP C 1 66 ? -55.839 129.412 236.715 1.00 18.03 66 ASP C C 1
ATOM 8024 O O . ASP C 1 66 ? -55.286 128.841 235.785 1.00 14.21 66 ASP C O 1
ATOM 8033 N N . VAL C 1 67 ? -56.684 128.796 237.527 1.00 20.05 67 VAL C N 1
ATOM 8034 C CA . VAL C 1 67 ? -57.067 127.412 237.312 1.00 13.86 67 VAL C CA 1
ATOM 8035 C C . VAL C 1 67 ? -58.490 127.200 237.826 1.00 19.78 67 VAL C C 1
ATOM 8036 O O . VAL C 1 67 ? -58.947 127.905 238.716 1.00 18.66 67 VAL C O 1
ATOM 8049 N N . SER C 1 68 ? -59.193 126.249 237.234 1.00 12.47 68 SER C N 1
ATOM 8050 C CA . SER C 1 68 ? -60.571 125.943 237.640 1.00 22.25 68 SER C CA 1
ATOM 8051 C C . SER C 1 68 ? -60.653 125.410 239.074 1.00 17.95 68 SER C C 1
ATOM 8052 O O . SER C 1 68 ? -59.748 124.711 239.511 1.00 18.93 68 SER C O 1
ATOM 8060 N N . ALA C 1 69 ? -61.746 125.705 239.784 1.00 19.16 69 ALA C N 1
ATOM 8061 C CA . ALA C 1 69 ? -62.000 125.089 241.093 1.00 17.72 69 ALA C CA 1
ATOM 8062 C C . ALA C 1 69 ? -62.389 123.630 240.946 1.00 19.23 69 ALA C C 1
ATOM 8063 O O . ALA C 1 69 ? -62.331 122.873 241.908 1.00 20.71 69 ALA C O 1
ATOM 8070 N N . HIS C 1 70 ? -62.759 123.239 239.728 1.00 18.61 70 HIS C N 1
ATOM 8071 C CA . HIS C 1 70 ? -63.226 121.882 239.444 1.00 16.86 70 HIS C CA 1
ATOM 8072 C C . HIS C 1 70 ? -62.149 121.049 238.736 1.00 23.45 70 HIS C C 1
ATOM 8073 O O . HIS C 1 70 ? -61.239 121.580 238.100 1.00 22.26 70 HIS C O 1
ATOM 8087 N N . GLU C 1 71 ? -62.296 119.735 238.826 1.00 22.63 71 GLU C N 1
ATOM 8088 C CA . GLU C 1 71 ? -61.355 118.782 238.278 1.00 24.49 71 GLU C CA 1
ATOM 8089 C C . GLU C 1 71 ? -61.518 118.616 236.771 1.00 24.72 71 GLU C C 1
ATOM 8090 O O . GLU C 1 71 ? -60.535 118.548 236.041 1.00 23.29 71 GLU C O 1
ATOM 8102 N N . SER C 1 72 ? -62.776 118.537 236.346 1.00 17.98 72 SER C N 1
ATOM 8103 C CA . SER C 1 72 ? -63.204 118.356 234.960 1.00 27.55 72 SER C CA 1
ATOM 8104 C C . SER C 1 72 ? -64.722 118.414 234.930 1.00 25.59 72 SER C C 1
ATOM 8105 O O . SER C 1 72 ? -65.358 118.227 235.951 1.00 27.30 72 SER C O 1
ATOM 8113 N N . GLY C 1 73 ? -65.302 118.680 233.770 1.00 24.81 73 GLY C N 1
ATOM 8114 C CA . GLY C 1 73 ? -66.742 118.598 233.613 1.00 21.14 73 GLY C CA 1
ATOM 8115 C C . GLY C 1 73 ? -67.333 119.749 232.833 1.00 19.73 73 GLY C C 1
ATOM 8116 O O . GLY C 1 73 ? -66.668 120.392 232.017 1.00 16.54 73 GLY C O 1
ATOM 8120 N N . ALA C 1 74 ? -68.615 119.984 233.081 1.00 21.20 74 ALA C N 1
ATOM 8121 C CA . ALA C 1 74 ? -69.404 120.892 232.277 1.00 16.03 74 ALA C CA 1
ATOM 8122 C C . ALA C 1 74 ? -69.167 122.334 232.732 1.00 20.38 74 ALA C C 1
ATOM 8123 O O . ALA C 1 74 ? -70.040 122.955 233.324 1.00 19.89 74 ALA C O 1
ATOM 8130 N N . TYR C 1 75 ? -67.973 122.854 232.463 1.00 21.40 75 TYR C N 1
ATOM 8131 C CA . TYR C 1 75 ? -67.625 124.213 232.854 1.00 18.08 75 TYR C CA 1
ATOM 8132 C C . TYR C 1 75 ? -67.002 124.917 231.651 1.00 20.19 75 TYR C C 1
ATOM 8133 O O . TYR C 1 75 ? -65.768 125.058 231.551 1.00 21.79 75 TYR C O 1
ATOM 8151 N N . THR C 1 76 ? -67.858 125.351 230.732 1.00 17.19 76 THR C N 1
ATOM 8152 C CA . THR C 1 76 ? -67.387 125.864 229.452 1.00 22.72 76 THR C CA 1
ATOM 8153 C C . THR C 1 76 ? -66.443 127.045 229.690 1.00 24.26 76 THR C C 1
ATOM 8154 O O . THR C 1 76 ? -66.751 127.932 230.470 1.00 16.18 76 THR C O 1
ATOM 8165 N N . GLY C 1 77 ? -65.269 127.006 229.052 1.00 21.17 77 GLY C N 1
ATOM 8166 C CA . GLY C 1 77 ? -64.325 128.101 229.093 1.00 22.40 77 GLY C CA 1
ATOM 8167 C C . GLY C 1 77 ? -63.273 127.987 230.180 1.00 20.32 77 GLY C C 1
ATOM 8168 O O . GLY C 1 77 ? -62.290 128.721 230.167 1.00 24.12 77 GLY C O 1
ATOM 8172 N N . GLU C 1 78 ? -63.465 127.056 231.109 1.00 19.54 78 GLU C N 1
ATOM 8173 C CA . GLU C 1 78 ? -62.531 126.859 232.224 1.00 17.72 78 GLU C CA 1
ATOM 8174 C C . GLU C 1 78 ? -61.414 125.898 231.862 1.00 18.14 78 GLU C C 1
ATOM 8175 O O . GLU C 1 78 ? -61.586 125.016 230.987 1.00 17.04 78 GLU C O 1
ATOM 8187 N N . ILE C 1 79 ? -60.268 126.091 232.524 1.00 16.72 79 ILE C N 1
ATOM 8188 C CA . ILE C 1 79 ? -59.081 125.269 232.311 1.00 11.89 79 ILE C CA 1
ATOM 8189 C C . ILE C 1 79 ? -58.636 124.677 233.635 1.00 16.18 79 ILE C C 1
ATOM 8190 O O . ILE C 1 79 ? -58.509 125.367 234.637 1.00 13.99 79 ILE C O 1
ATOM 8206 N N . SER C 1 80 ? -58.376 123.373 233.613 1.00 13.46 80 SER C N 1
ATOM 8207 C CA . SER C 1 80 ? -58.150 122.615 234.844 1.00 20.09 80 SER C CA 1
ATOM 8208 C C . SER C 1 80 ? -56.675 122.498 235.227 1.00 19.99 80 SER C C 1
ATOM 8209 O O . SER C 1 80 ? -55.788 122.712 234.413 1.00 16.74 80 SER C O 1
ATOM 8217 N N . ALA C 1 81 ? -56.423 122.114 236.472 1.00 22.32 81 ALA C N 1
ATOM 8218 C CA . ALA C 1 81 ? -55.066 121.891 236.938 1.00 23.67 81 ALA C CA 1
ATOM 8219 C C . ALA C 1 81 ? -54.420 120.731 236.170 1.00 15.78 81 ALA C C 1
ATOM 8220 O O . ALA C 1 81 ? -53.249 120.786 235.850 1.00 17.57 81 ALA C O 1
ATOM 8227 N N . ALA C 1 82 ? -55.180 119.675 235.889 1.00 16.48 82 ALA C N 1
ATOM 8228 C CA . ALA C 1 82 ? -54.633 118.553 235.120 1.00 21.02 82 ALA C CA 1
ATOM 8229 C C . ALA C 1 82 ? -54.194 119.016 233.733 1.00 26.94 82 ALA C C 1
ATOM 8230 O O . ALA C 1 82 ? -53.148 118.602 233.227 1.00 22.78 82 ALA C O 1
ATOM 8237 N N . MET C 1 83 ? -54.988 119.886 233.125 1.00 16.77 83 MET C N 1
ATOM 8238 C CA . MET C 1 83 ? -54.621 120.450 231.821 1.00 18.50 83 MET C CA 1
ATOM 8239 C C . MET C 1 83 ? -53.323 121.229 231.912 1.00 23.12 83 MET C C 1
ATOM 8240 O O . MET C 1 83 ? -52.418 121.035 231.090 1.00 16.89 83 MET C O 1
ATOM 8254 N N . LEU C 1 84 ? -53.211 122.099 232.919 1.00 21.05 84 LEU C N 1
ATOM 8255 C CA . LEU C 1 84 ? -51.998 122.900 233.069 1.00 20.63 84 LEU C CA 1
ATOM 8256 C C . LEU C 1 84 ? -50.779 122.015 233.284 1.00 19.78 84 LEU C C 1
ATOM 8257 O O . LEU C 1 84 ? -49.755 122.234 232.653 1.00 18.23 84 LEU C O 1
ATOM 8273 N N . LYS C 1 85 ? -50.886 121.039 234.188 1.00 17.27 85 LYS C N 1
ATOM 8274 C CA . LYS C 1 85 ? -49.766 120.159 234.522 1.00 21.10 85 LYS C CA 1
ATOM 8275 C C . LYS C 1 85 ? -49.328 119.443 233.252 1.00 25.55 85 LYS C C 1
ATOM 8276 O O . LYS C 1 85 ? -48.154 119.397 232.941 1.00 18.16 85 LYS C O 1
ATOM 8295 N N . ASP C 1 86 ? -50.291 118.915 232.502 1.00 23.59 86 ASP C N 1
ATOM 8296 C CA . ASP C 1 86 ? -49.968 118.167 231.308 1.00 20.14 86 ASP C CA 1
ATOM 8297 C C . ASP C 1 86 ? -49.214 119.046 230.293 1.00 22.93 86 ASP C C 1
ATOM 8298 O O . ASP C 1 86 ? -48.394 118.541 229.534 1.00 19.45 86 ASP C O 1
ATOM 8307 N N . ALA C 1 87 ? -49.457 120.357 230.308 1.00 22.36 87 ALA C N 1
ATOM 8308 C CA . ALA C 1 87 ? -48.755 121.278 229.407 1.00 24.83 87 ALA C CA 1
ATOM 8309 C C . ALA C 1 87 ? -47.366 121.656 229.933 1.00 21.07 87 ALA C C 1
ATOM 8310 O O . ALA C 1 87 ? -46.635 122.410 229.294 1.00 25.99 87 ALA C O 1
ATOM 8317 N N . GLY C 1 88 ? -47.006 121.146 231.098 1.00 23.37 88 GLY C N 1
ATOM 8318 C CA . GLY C 1 88 ? -45.695 121.416 231.662 1.00 24.95 88 GLY C CA 1
ATOM 8319 C C . GLY C 1 88 ? -45.656 122.463 232.758 1.00 26.01 88 GLY C C 1
ATOM 8320 O O . GLY C 1 88 ? -44.586 122.753 233.281 1.00 21.79 88 GLY C O 1
ATOM 8324 N N . ALA C 1 89 ? -46.805 123.026 233.123 1.00 18.55 89 ALA C N 1
ATOM 8325 C CA . ALA C 1 89 ? -46.827 124.008 234.205 1.00 20.10 89 ALA C CA 1
ATOM 8326 C C . ALA C 1 89 ? -46.289 123.359 235.476 1.00 14.94 89 ALA C C 1
ATOM 8327 O O . ALA C 1 89 ? -46.557 122.187 235.738 1.00 20.18 89 ALA C O 1
ATOM 8334 N N . SER C 1 90 ? -45.517 124.108 236.259 1.00 16.52 90 SER C N 1
ATOM 8335 C CA . SER C 1 90 ? -45.165 123.658 237.606 1.00 22.29 90 SER C CA 1
ATOM 8336 C C . SER C 1 90 ? -45.777 124.556 238.693 1.00 23.44 90 SER C C 1
ATOM 8337 O O . SER C 1 90 ? -45.622 124.262 239.876 1.00 19.28 90 SER C O 1
ATOM 8345 N N . CYS C 1 91 ? -46.450 125.641 238.295 1.00 19.91 91 CYS C N 1
ATOM 8346 C CA . CYS C 1 91 ? -47.003 126.619 239.246 1.00 16.77 91 CYS C CA 1
ATOM 8347 C C . CYS C 1 91 ? -48.185 127.352 238.626 1.00 23.86 91 CYS C C 1
ATOM 8348 O O . CYS C 1 91 ? -48.383 127.285 237.416 1.00 17.56 91 CYS C O 1
ATOM 8356 N N . VAL C 1 92 ? -48.981 128.042 239.447 1.00 18.48 92 VAL C N 1
ATOM 8357 C CA . VAL C 1 92 ? -50.116 128.803 238.920 1.00 12.64 92 VAL C CA 1
ATOM 8358 C C . VAL C 1 92 ? -50.546 129.835 239.945 1.00 19.05 92 VAL C C 1
ATOM 8359 O O . VAL C 1 92 ? -50.566 129.559 241.147 1.00 15.97 92 VAL C O 1
ATOM 8372 N N . VAL C 1 93 ? -50.855 131.031 239.461 1.00 15.35 93 VAL C N 1
ATOM 8373 C CA . VAL C 1 93 ? -51.370 132.101 240.312 1.00 21.90 93 VAL C CA 1
ATOM 8374 C C . VAL C 1 93 ? -52.836 131.801 240.605 1.00 18.25 93 VAL C C 1
ATOM 8375 O O . VAL C 1 93 ? -53.592 131.434 239.704 1.00 19.89 93 VAL C O 1
ATOM 8388 N N . VAL C 1 94 ? -53.235 131.937 241.863 1.00 18.48 94 VAL C N 1
ATOM 8389 C CA . VAL C 1 94 ? -54.665 131.883 242.200 1.00 16.58 94 VAL C CA 1
ATOM 8390 C C . VAL C 1 94 ? -55.058 133.113 243.029 1.00 22.19 94 VAL C C 1
ATOM 8391 O O . VAL C 1 94 ? -54.271 133.628 243.801 1.00 18.11 94 VAL C O 1
ATOM 8404 N N . GLY C 1 95 ? -56.280 133.596 242.848 1.00 19.46 95 GLY C N 1
ATOM 8405 C CA . GLY C 1 95 ? -56.765 134.687 243.663 1.00 22.64 95 GLY C CA 1
ATOM 8406 C C . GLY C 1 95 ? -56.086 136.028 243.407 1.00 21.67 95 GLY C C 1
ATOM 8407 O O . GLY C 1 95 ? -56.064 136.901 244.280 1.00 21.94 95 GLY C O 1
ATOM 8411 N N . HIS C 1 96 ? -55.508 136.211 242.227 1.00 17.55 96 HIS C N 1
ATOM 8412 C CA . HIS C 1 96 ? -55.029 137.547 241.857 1.00 22.35 96 HIS C CA 1
ATOM 8413 C C . HIS C 1 96 ? -56.151 138.545 242.081 1.00 15.01 96 HIS C C 1
ATOM 8414 O O . HIS C 1 96 ? -57.329 138.244 241.830 1.00 16.30 96 HIS C O 1
ATOM 8428 N N . SER C 1 97 ? -55.803 139.732 242.547 1.00 12.87 97 SER C N 1
ATOM 8429 C CA A SER C 1 97 ? -56.783 140.771 242.836 0.48 15.33 97 SER C CA 1
ATOM 8430 C CA B SER C 1 97 ? -56.821 140.729 242.858 0.52 14.86 97 SER C CA 1
ATOM 8431 C C . SER C 1 97 ? -57.683 141.058 241.635 1.00 18.73 97 SER C C 1
ATOM 8432 O O . SER C 1 97 ? -58.852 141.418 241.779 1.00 18.05 97 SER C O 1
ATOM 8447 N N . GLU C 1 98 ? -57.135 140.908 240.434 1.00 17.03 98 GLU C N 1
ATOM 8448 C CA . GLU C 1 98 ? -57.893 141.218 239.234 1.00 21.42 98 GLU C CA 1
ATOM 8449 C C . GLU C 1 98 ? -59.020 140.210 239.046 1.00 22.66 98 GLU C C 1
ATOM 8450 O O . GLU C 1 98 ? -60.104 140.546 238.553 1.00 24.22 98 GLU C O 1
ATOM 8462 N N . ARG C 1 99 ? -58.788 138.982 239.477 1.00 15.32 99 ARG C N 1
ATOM 8463 C CA . ARG C 1 99 ? -59.844 137.983 239.425 1.00 18.29 99 ARG C CA 1
ATOM 8464 C C . ARG C 1 99 ? -60.808 138.088 240.619 1.00 24.53 99 ARG C C 1
ATOM 8465 O O . ARG C 1 99 ? -62.000 137.811 240.490 1.00 24.24 99 ARG C O 1
ATOM 8486 N N . ARG C 1 100 ? -60.301 138.475 241.783 1.00 19.94 100 ARG C N 1
ATOM 8487 C CA . ARG C 1 100 ? -61.180 138.707 242.918 1.00 21.73 100 ARG C CA 1
ATOM 8488 C C . ARG C 1 100 ? -62.146 139.861 242.582 1.00 24.26 100 ARG C C 1
ATOM 8489 O O . ARG C 1 100 ? -63.331 139.792 242.891 1.00 25.23 100 ARG C O 1
ATOM 8510 N N . GLU C 1 101 ? -61.642 140.895 241.919 1.00 23.18 101 GLU C N 1
ATOM 8511 C CA . GLU C 1 101 ? -62.472 142.013 241.476 1.00 26.44 101 GLU C CA 1
ATOM 8512 C C . GLU C 1 101 ? -63.341 141.720 240.243 1.00 27.68 101 GLU C C 1
ATOM 8513 O O . GLU C 1 101 ? -64.555 141.871 240.300 1.00 31.70 101 GLU C O 1
ATOM 8525 N N . TYR C 1 102 ? -62.740 141.317 239.129 1.00 30.26 102 TYR C N 1
ATOM 8526 C CA . TYR C 1 102 ? -63.498 141.153 237.871 1.00 24.16 102 TYR C CA 1
ATOM 8527 C C . TYR C 1 102 ? -64.274 139.867 237.783 1.00 25.50 102 TYR C C 1
ATOM 8528 O O . TYR C 1 102 ? -65.245 139.800 237.051 1.00 28.59 102 TYR C O 1
ATOM 8546 N N . HIS C 1 103 ? -63.851 138.829 238.496 1.00 22.31 103 HIS C N 1
ATOM 8547 C CA . HIS C 1 103 ? -64.560 137.546 238.399 1.00 19.26 103 HIS C CA 1
ATOM 8548 C C . HIS C 1 103 ? -65.134 137.070 239.741 1.00 22.32 103 HIS C C 1
ATOM 8549 O O . HIS C 1 103 ? -65.432 135.891 239.927 1.00 21.65 103 HIS C O 1
ATOM 8563 N N . ASP C 1 104 ? -65.251 138.010 240.677 1.00 27.41 104 ASP C N 1
ATOM 8564 C CA . ASP C 1 104 ? -65.913 137.800 241.973 1.00 33.06 104 ASP C CA 1
ATOM 8565 C C . ASP C 1 104 ? -65.423 136.559 242.711 1.00 27.81 104 ASP C C 1
ATOM 8566 O O . ASP C 1 104 ? -66.201 135.873 243.369 1.00 30.82 104 ASP C O 1
ATOM 8575 N N . GLU C 1 105 ? -64.133 136.267 242.617 1.00 27.30 105 GLU C N 1
ATOM 8576 C CA . GLU C 1 105 ? -63.593 135.097 243.302 1.00 17.91 105 GLU C CA 1
ATOM 8577 C C . GLU C 1 105 ? -63.497 135.360 244.815 1.00 17.46 105 GLU C C 1
ATOM 8578 O O . GLU C 1 105 ? -62.902 136.335 245.268 1.00 20.73 105 GLU C O 1
ATOM 8590 N N . SER C 1 106 ? -64.109 134.484 245.589 1.00 16.96 106 SER C N 1
ATOM 8591 C CA . SER C 1 106 ? -64.076 134.584 247.042 1.00 26.69 106 SER C CA 1
ATOM 8592 C C . SER C 1 106 ? -62.842 133.885 247.620 1.00 26.03 106 SER C C 1
ATOM 8593 O O . SER C 1 106 ? -62.143 133.147 246.914 1.00 16.13 106 SER C O 1
ATOM 8601 N N . ASP C 1 107 ? -62.603 134.082 248.914 1.00 17.75 107 ASP C N 1
ATOM 8602 C CA . ASP C 1 107 ? -61.527 133.384 249.590 1.00 20.66 107 ASP C CA 1
ATOM 8603 C C . ASP C 1 107 ? -61.687 131.879 249.433 1.00 19.49 107 ASP C C 1
ATOM 8604 O O . ASP C 1 107 ? -60.715 131.161 249.234 1.00 17.30 107 ASP C O 1
ATOM 8613 N N . ALA C 1 108 ? -62.924 131.418 249.538 1.00 17.21 108 ALA C N 1
ATOM 8614 C CA . ALA C 1 108 ? -63.212 129.997 249.507 1.00 13.18 108 ALA C CA 1
ATOM 8615 C C . ALA C 1 108 ? -62.886 129.455 248.123 1.00 13.49 108 ALA C C 1
ATOM 8616 O O . ALA C 1 108 ? -62.330 128.378 247.993 1.00 17.45 108 ALA C O 1
ATOM 8623 N N . THR C 1 109 ? -63.232 130.217 247.091 1.00 19.82 109 THR C N 1
ATOM 8624 C CA . THR C 1 109 ? -62.954 129.815 245.715 1.00 17.42 109 THR C CA 1
ATOM 8625 C C . THR C 1 109 ? -61.440 129.709 245.496 1.00 20.78 109 THR C C 1
ATOM 8626 O O . THR C 1 109 ? -60.938 128.778 244.832 1.00 18.92 109 THR C O 1
ATOM 8637 N N . VAL C 1 110 ? -60.714 130.651 246.080 1.00 15.01 110 VAL C N 1
ATOM 8638 C CA . VAL C 1 110 ? -59.276 130.695 245.918 1.00 17.81 110 VAL C CA 1
ATOM 8639 C C . VAL C 1 110 ? -58.695 129.456 246.547 1.00 21.28 110 VAL C C 1
ATOM 8640 O O . VAL C 1 110 ? -57.839 128.814 245.954 1.00 21.97 110 VAL C O 1
ATOM 8653 N N . ALA C 1 111 ? -59.183 129.093 247.729 1.00 20.46 111 ALA C N 1
ATOM 8654 C CA . ALA C 1 111 ? -58.649 127.922 248.421 1.00 21.48 111 ALA C CA 1
ATOM 8655 C C . ALA C 1 111 ? -58.939 126.646 247.637 1.00 18.28 111 ALA C C 1
ATOM 8656 O O . ALA C 1 111 ? -58.076 125.760 247.526 1.00 18.23 111 ALA C O 1
ATOM 8663 N N . ALA C 1 112 ? -60.149 126.558 247.103 1.00 17.02 112 ALA C N 1
ATOM 8664 C CA . ALA C 1 112 ? -60.497 125.454 246.221 1.00 23.72 112 ALA C CA 1
ATOM 8665 C C . ALA C 1 112 ? -59.511 125.372 245.027 1.00 25.29 112 ALA C C 1
ATOM 8666 O O . ALA C 1 112 ? -58.991 124.292 244.703 1.00 17.63 112 ALA C O 1
ATOM 8673 N N . LYS C 1 113 ? -59.248 126.513 244.393 1.00 22.90 113 LYS C N 1
ATOM 8674 C CA . LYS C 1 113 ? -58.298 126.571 243.272 1.00 19.83 113 LYS C CA 1
ATOM 8675 C C . LYS C 1 113 ? -56.884 126.151 243.702 1.00 19.57 113 LYS C C 1
ATOM 8676 O O . LYS C 1 113 ? -56.225 125.369 243.011 1.00 18.43 113 LYS C O 1
ATOM 8695 N N . ALA C 1 114 ? -56.421 126.631 244.859 1.00 22.35 114 ALA C N 1
ATOM 8696 C CA . ALA C 1 114 ? -55.101 126.246 245.325 1.00 13.85 114 ALA C CA 1
ATOM 8697 C C . ALA C 1 114 ? -55.058 124.718 245.544 1.00 19.56 114 ALA C C 1
ATOM 8698 O O . ALA C 1 114 ? -54.062 124.064 245.216 1.00 16.99 114 ALA C O 1
ATOM 8705 N N . ARG C 1 115 ? -56.149 124.147 246.065 1.00 16.76 115 ARG C N 1
ATOM 8706 C CA . ARG C 1 115 ? -56.189 122.715 246.346 1.00 21.77 115 ARG C CA 1
ATOM 8707 C C . ARG C 1 115 ? -56.127 121.886 245.052 1.00 22.77 115 ARG C C 1
ATOM 8708 O O . ARG C 1 115 ? -55.490 120.843 245.017 1.00 19.64 115 ARG C O 1
ATOM 8729 N N . GLN C 1 116 ? -56.796 122.349 244.001 1.00 16.77 116 GLN C N 1
ATOM 8730 C CA . GLN C 1 116 ? -56.725 121.685 242.688 1.00 18.24 116 GLN C CA 1
ATOM 8731 C C . GLN C 1 116 ? -55.296 121.675 242.174 1.00 22.15 116 GLN C C 1
ATOM 8732 O O . GLN C 1 116 ? -54.817 120.669 241.632 1.00 21.74 116 GLN C O 1
ATOM 8746 N N . ALA C 1 117 ? -54.623 122.805 242.360 1.00 21.15 117 ALA C N 1
ATOM 8747 C CA . ALA C 1 117 ? -53.232 122.950 241.953 1.00 18.73 117 ALA C CA 1
ATOM 8748 C C . ALA C 1 117 ? -52.376 121.921 242.659 1.00 20.11 117 ALA C C 1
ATOM 8749 O O . ALA C 1 117 ? -51.648 121.173 242.015 1.00 16.60 117 ALA C O 1
ATOM 8756 N N . GLN C 1 118 ? -52.486 121.862 243.979 1.00 19.25 118 GLN C N 1
ATOM 8757 C CA . GLN C 1 118 ? -51.665 120.943 244.751 1.00 16.39 118 GLN C CA 1
ATOM 8758 C C . GLN C 1 118 ? -51.969 119.481 244.451 1.00 20.69 118 GLN C C 1
ATOM 8759 O O . GLN C 1 118 ? -51.094 118.636 244.552 1.00 21.96 118 GLN C O 1
ATOM 8773 N N . ALA C 1 119 ? -53.214 119.179 244.117 1.00 18.79 119 ALA C N 1
ATOM 8774 C CA . ALA C 1 119 ? -53.596 117.819 243.793 1.00 23.23 119 ALA C CA 1
ATOM 8775 C C . ALA C 1 119 ? -53.009 117.377 242.462 1.00 23.53 119 ALA C C 1
ATOM 8776 O O . ALA C 1 119 ? -53.020 116.203 242.159 1.00 24.23 119 ALA C O 1
ATOM 8783 N N . ASN C 1 120 ? -52.497 118.315 241.677 1.00 22.51 120 ASN C N 1
ATOM 8784 C CA . ASN C 1 120 ? -51.990 118.007 240.346 1.00 20.41 120 ASN C CA 1
ATOM 8785 C C . ASN C 1 120 ? -50.514 118.400 240.170 1.00 23.06 120 ASN C C 1
ATOM 8786 O O . ASN C 1 120 ? -50.051 118.651 239.063 1.00 23.70 120 ASN C O 1
ATOM 8797 N N . GLY C 1 121 ? -49.787 118.464 241.273 1.00 22.03 121 GLY C N 1
ATOM 8798 C CA . GLY C 1 121 ? -48.369 118.733 241.224 1.00 20.98 121 GLY C CA 1
ATOM 8799 C C . GLY C 1 121 ? -48.009 120.149 240.771 1.00 28.49 121 GLY C C 1
ATOM 8800 O O . GLY C 1 121 ? -46.933 120.351 240.222 1.00 21.23 121 GLY C O 1
ATOM 8804 N N . LEU C 1 122 ? -48.889 121.124 241.003 1.00 22.08 122 LEU C N 1
ATOM 8805 C CA . LEU C 1 122 ? -48.581 122.528 240.727 1.00 22.66 122 LEU C CA 1
ATOM 8806 C C . LEU C 1 122 ? -48.412 123.307 242.026 1.00 26.73 122 LEU C C 1
ATOM 8807 O O . LEU C 1 122 ? -49.134 123.064 242.991 1.00 22.87 122 LEU C O 1
ATOM 8823 N N . LEU C 1 123 ? -47.458 124.230 242.035 1.00 17.66 123 LEU C N 1
ATOM 8824 C CA . LEU C 1 123 ? -47.273 125.146 243.147 1.00 21.17 123 LEU C CA 1
ATOM 8825 C C . LEU C 1 123 ? -48.192 126.367 243.026 1.00 20.45 123 LEU C C 1
ATOM 8826 O O . LEU C 1 123 ? -47.986 127.236 242.175 1.00 23.45 123 LEU C O 1
ATOM 8842 N N . PRO C 1 124 ? -49.204 126.455 243.894 1.00 23.09 124 PRO C N 1
ATOM 8843 C CA . PRO C 1 124 ? -50.052 127.637 243.823 1.00 20.08 124 PRO C CA 1
ATOM 8844 C C . PRO C 1 124 ? -49.389 128.888 244.426 1.00 21.60 124 PRO C C 1
ATOM 8845 O O . PRO C 1 124 ? -48.729 128.818 245.471 1.00 18.77 124 PRO C O 1
ATOM 8856 N N . ILE C 1 125 ? -49.548 130.010 243.731 1.00 14.23 125 ILE C N 1
ATOM 8857 C CA . ILE C 1 125 ? -49.125 131.291 244.232 1.00 20.70 125 ILE C CA 1
ATOM 8858 C C . ILE C 1 125 ? -50.389 132.035 244.635 1.00 18.30 125 ILE C C 1
ATOM 8859 O O . ILE C 1 125 ? -51.108 132.525 243.768 1.00 19.97 125 ILE C O 1
ATOM 8875 N N . VAL C 1 126 ? -50.654 132.090 245.939 1.00 15.95 126 VAL C N 1
ATOM 8876 C CA . VAL C 1 126 ? -51.892 132.663 246.456 1.00 22.19 126 VAL C CA 1
ATOM 8877 C C . VAL C 1 126 ? -51.721 134.147 246.709 1.00 19.04 126 VAL C C 1
ATOM 8878 O O . VAL C 1 126 ? -50.857 134.547 247.486 1.00 21.11 126 VAL C O 1
ATOM 8891 N N . CYS C 1 127 ? -52.552 134.963 246.067 1.00 18.95 127 CYS C N 1
ATOM 8892 C CA . CYS C 1 127 ? -52.457 136.422 246.204 1.00 19.46 127 CYS C CA 1
ATOM 8893 C C . CYS C 1 127 ? -53.431 136.930 247.266 1.00 21.07 127 CYS C C 1
ATOM 8894 O O . CYS C 1 127 ? -54.576 136.460 247.366 1.00 20.98 127 CYS C O 1
ATOM 8902 N N . VAL C 1 128 ? -52.967 137.891 248.058 1.00 19.39 128 VAL C N 1
ATOM 8903 C CA . VAL C 1 128 ? -53.813 138.585 249.050 1.00 14.73 128 VAL C CA 1
ATOM 8904 C C . VAL C 1 128 ? -53.343 140.027 249.078 1.00 18.31 128 VAL C C 1
ATOM 8905 O O . VAL C 1 128 ? -52.199 140.327 248.716 1.00 21.58 128 VAL C O 1
ATOM 8918 N N . GLY C 1 129 ? -54.205 140.928 249.506 1.00 18.83 129 GLY C N 1
ATOM 8919 C CA . GLY C 1 129 ? -53.812 142.313 249.693 1.00 18.66 129 GLY C CA 1
ATOM 8920 C C . GLY C 1 129 ? -55.038 143.218 249.809 1.00 18.97 129 GLY C C 1
ATOM 8921 O O . GLY C 1 129 ? -56.064 142.933 249.216 1.00 17.43 129 GLY C O 1
ATOM 8925 N N . GLU C 1 130 ? -54.901 144.312 250.550 1.00 19.49 130 GLU C N 1
ATOM 8926 C CA . GLU C 1 130 ? -56.019 145.197 250.885 1.00 22.39 130 GLU C CA 1
ATOM 8927 C C . GLU C 1 130 ? -56.198 146.345 249.897 1.00 24.83 130 GLU C C 1
ATOM 8928 O O . GLU C 1 130 ? -55.243 146.750 249.223 1.00 17.36 130 GLU C O 1
ATOM 8940 N N . ASN C 1 131 ? -57.411 146.896 249.827 1.00 15.87 131 ASN C N 1
ATOM 8941 C CA . ASN C 1 131 ? -57.632 148.050 248.987 1.00 19.38 131 ASN C CA 1
ATOM 8942 C C . ASN C 1 131 ? -57.304 149.345 249.724 1.00 27.54 131 ASN C C 1
ATOM 8943 O O . ASN C 1 131 ? -56.927 149.341 250.911 1.00 20.04 131 ASN C O 1
ATOM 8954 N N . LEU C 1 132 ? -57.459 150.467 249.032 1.00 23.26 132 LEU C N 1
ATOM 8955 C CA . LEU C 1 132 ? -56.993 151.723 249.596 1.00 26.22 132 LEU C CA 1
ATOM 8956 C C . LEU C 1 132 ? -57.760 152.138 250.851 1.00 21.54 132 LEU C C 1
ATOM 8957 O O . LEU C 1 132 ? -57.181 152.726 251.759 1.00 23.55 132 LEU C O 1
ATOM 8973 N N . ASP C 1 133 ? -59.049 151.830 250.896 1.00 22.31 133 ASP C N 1
ATOM 8974 C CA . ASP C 1 133 ? -59.868 152.195 252.039 1.00 24.94 133 ASP C CA 1
ATOM 8975 C C . ASP C 1 133 ? -59.346 151.526 253.301 1.00 29.05 133 ASP C C 1
ATOM 8976 O O . ASP C 1 133 ? -59.221 152.161 254.346 1.00 29.55 133 ASP C O 1
ATOM 8985 N N . VAL C 1 134 ? -59.050 150.238 253.196 1.00 24.98 134 VAL C N 1
ATOM 8986 C CA . VAL C 1 134 ? -58.582 149.462 254.336 1.00 25.88 134 VAL C CA 1
ATOM 8987 C C . VAL C 1 134 ? -57.226 149.980 254.798 1.00 23.93 134 VAL C C 1
ATOM 8988 O O . VAL C 1 134 ? -56.987 150.082 256.004 1.00 21.31 134 VAL C O 1
ATOM 9001 N N . ARG C 1 135 ? -56.362 150.332 253.840 1.00 17.06 135 ARG C N 1
ATOM 9002 C CA . ARG C 1 135 ? -55.065 150.889 254.150 1.00 23.51 135 ARG C CA 1
ATOM 9003 C C . ARG C 1 135 ? -55.236 152.210 254.873 1.00 27.88 135 ARG C C 1
ATOM 9004 O O . ARG C 1 135 ? -54.523 152.493 255.826 1.00 23.89 135 ARG C O 1
ATOM 9025 N N . GLU C 1 136 ? -56.202 153.010 254.442 1.00 22.94 136 GLU C N 1
ATOM 9026 C CA . GLU C 1 136 ? -56.379 154.330 255.032 1.00 21.92 136 GLU C CA 1
ATOM 9027 C C . GLU C 1 136 ? -56.928 154.241 256.469 1.00 23.19 136 GLU C C 1
ATOM 9028 O O . GLU C 1 136 ? -56.663 155.100 257.284 1.00 24.84 136 GLU C O 1
ATOM 9040 N N . ARG C 1 137 ? -57.645 153.169 256.777 1.00 20.55 137 ARG C N 1
ATOM 9041 C CA . ARG C 1 137 ? -58.106 152.917 258.130 1.00 23.34 137 ARG C CA 1
ATOM 9042 C C . ARG C 1 137 ? -57.003 152.319 259.003 1.00 22.29 137 ARG C C 1
ATOM 9043 O O . ARG C 1 137 ? -57.200 152.134 260.195 1.00 26.87 137 ARG C O 1
ATOM 9064 N N . GLY C 1 138 ? -55.859 151.996 258.416 1.00 20.58 138 GLY C N 1
ATOM 9065 C CA . GLY C 1 138 ? -54.786 151.345 259.162 1.00 17.59 138 GLY C CA 1
ATOM 9066 C C . GLY C 1 138 ? -55.036 149.870 259.487 1.00 18.14 138 GLY C C 1
ATOM 9067 O O . GLY C 1 138 ? -54.358 149.280 260.338 1.00 19.03 138 GLY C O 1
ATOM 9071 N N . GLU C 1 139 ? -55.980 149.265 258.777 1.00 17.17 139 GLU C N 1
ATOM 9072 C CA . GLU C 1 139 ? -56.370 147.871 259.008 1.00 17.21 139 GLU C CA 1
ATOM 9073 C C . GLU C 1 139 ? -55.817 146.867 257.972 1.00 18.09 139 GLU C C 1
ATOM 9074 O O . GLU C 1 139 ? -56.288 145.713 257.871 1.00 17.83 139 GLU C O 1
ATOM 9086 N N . HIS C 1 140 ? -54.808 147.297 257.230 1.00 18.20 140 HIS C N 1
ATOM 9087 C CA . HIS C 1 140 ? -54.185 146.454 256.201 1.00 17.43 140 HIS C CA 1
ATOM 9088 C C . HIS C 1 140 ? -53.701 145.101 256.759 1.00 22.05 140 HIS C C 1
ATOM 9089 O O . HIS C 1 140 ? -53.867 144.081 256.097 1.00 20.29 140 HIS C O 1
ATOM 9103 N N . VAL C 1 141 ? -53.141 145.062 257.969 1.00 20.50 141 VAL C N 1
ATOM 9104 C CA . VAL C 1 141 ? -52.658 143.776 258.496 1.00 22.15 141 VAL C CA 1
ATOM 9105 C C . VAL C 1 141 ? -53.806 142.828 258.890 1.00 19.83 141 VAL C C 1
ATOM 9106 O O . VAL C 1 141 ? -53.926 141.766 258.305 1.00 19.69 141 VAL C O 1
ATOM 9119 N N . PRO C 1 142 ? -54.670 143.206 259.845 1.00 20.65 142 PRO C N 1
ATOM 9120 C CA . PRO C 1 142 ? -55.761 142.285 260.218 1.00 18.99 142 PRO C CA 1
ATOM 9121 C C . PRO C 1 142 ? -56.597 141.797 259.041 1.00 21.23 142 PRO C C 1
ATOM 9122 O O . PRO C 1 142 ? -56.873 140.601 258.959 1.00 23.03 142 PRO C O 1
ATOM 9133 N N . GLN C 1 143 ? -56.963 142.688 258.122 1.00 23.38 143 GLN C N 1
ATOM 9134 C CA . GLN C 1 143 ? -57.809 142.286 256.997 1.00 21.04 143 GLN C CA 1
ATOM 9135 C C . GLN C 1 143 ? -57.093 141.344 256.036 1.00 20.08 143 GLN C C 1
ATOM 9136 O O . GLN C 1 143 ? -57.691 140.418 255.514 1.00 21.42 143 GLN C O 1
ATOM 9150 N N . THR C 1 144 ? -55.825 141.610 255.775 1.00 15.28 144 THR C N 1
ATOM 9151 C CA . THR C 1 144 ? -55.081 140.775 254.863 1.00 13.49 144 THR C CA 1
ATOM 9152 C C . THR C 1 144 ? -54.865 139.398 255.476 1.00 11.69 144 THR C C 1
ATOM 9153 O O . THR C 1 144 ? -54.915 138.398 254.770 1.00 18.52 144 THR C O 1
ATOM 9164 N N . LEU C 1 145 ? -54.616 139.327 256.782 1.00 16.19 145 LEU C N 1
ATOM 9165 C CA . LEU C 1 145 ? -54.436 138.031 257.392 1.00 17.19 145 LEU C CA 1
ATOM 9166 C C . LEU C 1 145 ? -55.751 137.230 257.418 1.00 17.50 145 LEU C C 1
ATOM 9167 O O . LEU C 1 145 ? -55.734 135.995 257.305 1.00 18.24 145 LEU C O 1
ATOM 9183 N N . ALA C 1 146 ? -56.878 137.912 257.585 1.00 17.04 146 ALA C N 1
ATOM 9184 C CA . ALA C 1 146 ? -58.164 137.232 257.556 1.00 16.78 146 ALA C CA 1
ATOM 9185 C C . ALA C 1 146 ? -58.401 136.673 256.148 1.00 17.43 146 ALA C C 1
ATOM 9186 O O . ALA C 1 146 ? -58.834 135.535 255.973 1.00 21.88 146 ALA C O 1
ATOM 9193 N N . GLN C 1 147 ? -58.109 137.489 255.147 1.00 16.53 147 GLN C N 1
ATOM 9194 C CA . GLN C 1 147 ? -58.148 137.046 253.759 1.00 18.19 147 GLN C CA 1
ATOM 9195 C C . GLN C 1 147 ? -57.199 135.837 253.518 1.00 18.91 147 GLN C C 1
ATOM 9196 O O . GLN C 1 147 ? -57.581 134.848 252.868 1.00 19.11 147 GLN C O 1
ATOM 9210 N N . LEU C 1 148 ? -55.999 135.886 254.093 1.00 22.40 148 LEU C N 1
ATOM 9211 C CA . LEU C 1 148 ? -55.039 134.782 253.980 1.00 20.65 148 LEU C CA 1
ATOM 9212 C C . LEU C 1 148 ? -55.607 133.493 254.589 1.00 25.30 148 LEU C C 1
ATOM 9213 O O . LEU C 1 148 ? -55.547 132.431 253.954 1.00 22.01 148 LEU C O 1
ATOM 9229 N N . ARG C 1 149 ? -56.178 133.581 255.791 1.00 22.27 149 ARG C N 1
ATOM 9230 C CA A ARG C 1 149 ? -56.729 132.397 256.439 0.32 16.39 149 ARG C CA 1
ATOM 9231 C CA B ARG C 1 149 ? -56.757 132.415 256.452 0.68 16.08 149 ARG C CA 1
ATOM 9232 C C . ARG C 1 149 ? -57.791 131.751 255.568 1.00 17.12 149 ARG C C 1
ATOM 9233 O O . ARG C 1 149 ? -57.782 130.533 255.376 1.00 19.13 149 ARG C O 1
ATOM 9274 N N . GLY C 1 150 ? -58.708 132.558 255.045 1.00 20.17 150 GLY C N 1
ATOM 9275 C CA . GLY C 1 150 ? -59.763 132.026 254.182 1.00 23.49 150 GLY C CA 1
ATOM 9276 C C . GLY C 1 150 ? -59.219 131.414 252.885 1.00 20.01 150 GLY C C 1
ATOM 9277 O O . GLY C 1 150 ? -59.668 130.342 252.451 1.00 22.23 150 GLY C O 1
ATOM 9281 N N . SER C 1 151 ? -58.250 132.104 252.277 1.00 22.59 151 SER C N 1
ATOM 9282 C CA . SER C 1 151 ? -57.669 131.695 251.002 1.00 21.71 151 SER C CA 1
ATOM 9283 C C . SER C 1 151 ? -56.721 130.495 251.119 1.00 23.95 151 SER C C 1
ATOM 9284 O O . SER C 1 151 ? -56.406 129.877 250.105 1.00 19.01 151 SER C O 1
ATOM 9292 N N . LEU C 1 152 ? -56.279 130.161 252.338 1.00 17.74 152 LEU C N 1
ATOM 9293 C CA . LEU C 1 152 ? -55.423 128.981 252.563 1.00 16.92 152 LEU C CA 1
ATOM 9294 C C . LEU C 1 152 ? -56.146 127.851 253.294 1.00 18.16 152 LEU C C 1
ATOM 9295 O O . LEU C 1 152 ? -55.520 126.896 253.787 1.00 17.40 152 LEU C O 1
ATOM 9311 N N . GLU C 1 153 ? -57.459 127.961 253.357 1.00 18.26 153 GLU C N 1
ATOM 9312 C CA . GLU C 1 153 ? -58.271 127.006 254.080 1.00 24.24 153 GLU C CA 1
ATOM 9313 C C . GLU C 1 153 ? -58.215 125.632 253.412 1.00 20.87 153 GLU C C 1
ATOM 9314 O O . GLU C 1 153 ? -58.751 125.461 252.324 1.00 24.47 153 GLU C O 1
ATOM 9326 N N . GLY C 1 154 ? -57.573 124.660 254.062 1.00 16.39 154 GLY C N 1
ATOM 9327 C CA . GLY C 1 154 ? -57.351 123.352 253.475 1.00 24.24 154 GLY C CA 1
ATOM 9328 C C . GLY C 1 154 ? -56.204 123.283 252.469 1.00 20.86 154 GLY C C 1
ATOM 9329 O O . GLY C 1 154 ? -56.041 122.258 251.791 1.00 22.24 154 GLY C O 1
ATOM 9333 N N . VAL C 1 155 ? -55.420 124.362 252.354 1.00 22.96 155 VAL C N 1
ATOM 9334 C CA . VAL C 1 155 ? -54.286 124.418 251.423 1.00 18.92 155 VAL C CA 1
ATOM 9335 C C . VAL C 1 155 ? -53.017 123.910 252.148 1.00 20.44 155 VAL C C 1
ATOM 9336 O O . VAL C 1 155 ? -52.758 124.278 253.302 1.00 21.97 155 VAL C O 1
ATOM 9349 N N . GLY C 1 156 ? -52.272 123.012 251.507 1.00 16.41 156 GLY C N 1
ATOM 9350 C CA . GLY C 1 156 ? -51.071 122.446 252.093 1.00 18.73 156 GLY C CA 1
ATOM 9351 C C . GLY C 1 156 ? -49.915 123.437 252.074 1.00 21.62 156 GLY C C 1
ATOM 9352 O O . GLY C 1 156 ? -50.024 124.488 251.458 1.00 19.46 156 GLY C O 1
ATOM 9356 N N . ALA C 1 157 ? -48.812 123.087 252.731 1.00 20.88 157 ALA C N 1
ATOM 9357 C CA . ALA C 1 157 ? -47.702 124.017 252.947 1.00 26.48 157 ALA C CA 1
ATOM 9358 C C . ALA C 1 157 ? -46.887 124.257 251.687 1.00 30.36 157 ALA C C 1
ATOM 9359 O O . ALA C 1 157 ? -46.067 125.176 251.657 1.00 24.03 157 ALA C O 1
ATOM 9366 N N . ASP C 1 158 ? -47.101 123.446 250.650 1.00 26.80 158 ASP C N 1
ATOM 9367 C CA . ASP C 1 158 ? -46.402 123.671 249.386 1.00 24.43 158 ASP C CA 1
ATOM 9368 C C . ASP C 1 158 ? -47.122 124.782 248.610 1.00 22.55 158 ASP C C 1
ATOM 9369 O O . ASP C 1 158 ? -47.867 124.528 247.661 1.00 18.71 158 ASP C O 1
ATOM 9378 N N . VAL C 1 159 ? -46.871 126.014 249.026 1.00 19.12 159 VAL C N 1
ATOM 9379 C CA . VAL C 1 159 ? -47.617 127.174 248.570 1.00 23.54 159 VAL C CA 1
ATOM 9380 C C . VAL C 1 159 ? -46.682 128.393 248.571 1.00 17.06 159 VAL C C 1
ATOM 9381 O O . VAL C 1 159 ? -45.720 128.465 249.339 1.00 20.81 159 VAL C O 1
ATOM 9394 N N . VAL C 1 160 ? -46.971 129.342 247.693 1.00 20.94 160 VAL C N 1
ATOM 9395 C CA . VAL C 1 160 ? -46.341 130.658 247.730 1.00 15.79 160 VAL C CA 1
ATOM 9396 C C . VAL C 1 160 ? -47.421 131.666 248.070 1.00 20.49 160 VAL C C 1
ATOM 9397 O O . VAL C 1 160 ? -48.533 131.571 247.526 1.00 19.77 160 VAL C O 1
ATOM 9410 N N . VAL C 1 161 ? -47.108 132.603 248.969 1.00 15.62 161 VAL C N 1
ATOM 9411 C CA . VAL C 1 161 ? -48.000 133.727 249.273 1.00 18.52 161 VAL C CA 1
ATOM 9412 C C . VAL C 1 161 ? -47.467 134.997 248.632 1.00 18.24 161 VAL C C 1
ATOM 9413 O O . VAL C 1 161 ? -46.295 135.364 248.789 1.00 19.51 161 VAL C O 1
ATOM 9426 N N . ALA C 1 162 ? -48.312 135.660 247.871 1.00 18.72 162 ALA C N 1
ATOM 9427 C CA . ALA C 1 162 ? -47.920 136.941 247.291 1.00 22.21 162 ALA C CA 1
ATOM 9428 C C . ALA C 1 162 ? -48.783 138.044 247.867 1.00 23.46 162 ALA C C 1
ATOM 9429 O O . ALA C 1 162 ? -50.003 138.008 247.721 1.00 18.81 162 ALA C O 1
ATOM 9436 N N . TYR C 1 163 ? -48.159 139.001 248.539 1.00 19.77 163 TYR C N 1
ATOM 9437 C CA . TYR C 1 163 ? -48.892 140.152 249.072 1.00 17.66 163 TYR C CA 1
ATOM 9438 C C . TYR C 1 163 ? -48.867 141.264 248.028 1.00 20.14 163 TYR C C 1
ATOM 9439 O O . TYR C 1 163 ? -47.802 141.740 247.651 1.00 21.81 163 TYR C O 1
ATOM 9457 N N . GLU C 1 164 ? -50.032 141.625 247.515 1.00 17.64 164 GLU C N 1
ATOM 9458 C CA . GLU C 1 164 ? -50.139 142.694 246.550 1.00 20.52 164 GLU C CA 1
ATOM 9459 C C . GLU C 1 164 ? -51.194 143.686 246.990 1.00 19.47 164 GLU C C 1
ATOM 9460 O O . GLU C 1 164 ? -52.376 143.425 246.826 1.00 24.04 164 GLU C O 1
ATOM 9472 N N . PRO C 1 165 ? -50.768 144.833 247.533 1.00 23.17 165 PRO C N 1
ATOM 9473 C CA . PRO C 1 165 ? -51.792 145.803 247.898 1.00 22.20 165 PRO C CA 1
ATOM 9474 C C . PRO C 1 165 ? -52.486 146.306 246.641 1.00 25.62 165 PRO C C 1
ATOM 9475 O O . PRO C 1 165 ? -51.820 146.593 245.664 1.00 25.02 165 PRO C O 1
ATOM 9486 N N . VAL C 1 166 ? -53.813 146.350 246.648 1.00 23.70 166 VAL C N 1
ATOM 9487 C CA . VAL C 1 166 ? -54.548 146.598 245.424 1.00 24.72 166 VAL C CA 1
ATOM 9488 C C . VAL C 1 166 ? -54.203 148.001 244.914 1.00 24.25 166 VAL C C 1
ATOM 9489 O O . VAL C 1 166 ? -54.059 148.216 243.704 1.00 27.01 166 VAL C O 1
ATOM 9502 N N . TRP C 1 167 ? -53.979 148.926 245.837 1.00 23.12 167 TRP C N 1
ATOM 9503 C CA . TRP C 1 167 ? -53.652 150.301 245.454 1.00 23.84 167 TRP C CA 1
ATOM 9504 C C . TRP C 1 167 ? -52.256 150.391 244.781 1.00 27.63 167 TRP C C 1
ATOM 9505 O O . TRP C 1 167 ? -51.902 151.415 244.203 1.00 23.75 167 TRP C O 1
ATOM 9526 N N . ALA C 1 168 ? -51.476 149.306 244.820 1.00 28.14 168 ALA C N 1
ATOM 9527 C CA . ALA C 1 168 ? -50.154 149.306 244.191 1.00 28.13 168 ALA C CA 1
ATOM 9528 C C . ALA C 1 168 ? -50.161 148.635 242.800 1.00 28.93 168 ALA C C 1
ATOM 9529 O O . ALA C 1 168 ? -49.153 148.665 242.104 1.00 31.70 168 ALA C O 1
ATOM 9536 N N . ILE C 1 169 ? -51.283 148.028 242.412 1.00 23.24 169 ILE C N 1
ATOM 9537 C CA . ILE C 1 169 ? -51.353 147.242 241.168 1.00 26.22 169 ILE C CA 1
ATOM 9538 C C . ILE C 1 169 ? -51.680 148.141 239.981 1.00 32.60 169 ILE C C 1
ATOM 9539 O O . ILE C 1 169 ? -52.794 148.671 239.888 1.00 25.91 169 ILE C O 1
ATOM 9555 N N . GLY C 1 170 ? -50.689 148.313 239.105 1.00 31.23 170 GLY C N 1
ATOM 9556 C CA . GLY C 1 170 ? -50.837 149.035 237.849 1.00 34.58 170 GLY C CA 1
ATOM 9557 C C . GLY C 1 170 ? -50.919 150.541 238.019 1.00 39.35 170 GLY C C 1
ATOM 9558 O O . GLY C 1 170 ? -51.222 151.257 237.066 1.00 33.77 170 GLY C O 1
ATOM 9562 N N . THR C 1 171 ? -50.637 151.019 239.231 1.00 42.21 171 THR C N 1
ATOM 9563 C CA . THR C 1 171 ? -50.848 152.422 239.589 1.00 33.22 171 THR C CA 1
ATOM 9564 C C . THR C 1 171 ? -49.546 153.225 239.608 1.00 31.03 171 THR C C 1
ATOM 9565 O O . THR C 1 171 ? -49.574 154.452 239.671 1.00 33.80 171 THR C O 1
ATOM 9576 N N . GLY C 1 172 ? -48.410 152.535 239.595 1.00 33.32 172 GLY C N 1
ATOM 9577 C CA . GLY C 1 172 ? -47.131 153.184 239.832 1.00 29.90 172 GLY C CA 1
ATOM 9578 C C . GLY C 1 172 ? -46.827 153.405 241.314 1.00 37.17 172 GLY C C 1
ATOM 9579 O O . GLY C 1 172 ? -45.694 153.736 241.670 1.00 26.63 172 GLY C O 1
ATOM 9583 N N . LYS C 1 173 ? -47.814 153.192 242.188 1.00 40.65 173 LYS C N 1
ATOM 9584 C CA . LYS C 1 173 ? -47.639 153.505 243.613 1.00 38.02 173 LYS C CA 1
ATOM 9585 C C . LYS C 1 173 ? -47.136 152.277 244.380 1.00 31.41 173 LYS C C 1
ATOM 9586 O O . LYS C 1 173 ? -47.899 151.593 245.042 1.00 27.64 173 LYS C O 1
ATOM 9605 N N . THR C 1 174 ? -45.831 152.036 244.289 1.00 28.05 174 THR C N 1
ATOM 9606 C CA . THR C 1 174 ? -45.173 150.906 244.938 1.00 34.08 174 THR C CA 1
ATOM 9607 C C . THR C 1 174 ? -45.200 151.042 246.459 1.00 31.55 174 THR C C 1
ATOM 9608 O O . THR C 1 174 ? -44.957 152.127 246.989 1.00 24.27 174 THR C O 1
ATOM 9619 N N . ALA C 1 175 ? -45.462 149.961 247.180 1.00 25.79 175 ALA C N 1
ATOM 9620 C CA . ALA C 1 175 ? -45.302 150.040 248.631 1.00 31.75 175 ALA C CA 1
ATOM 9621 C C . ALA C 1 175 ? -43.839 150.337 248.926 1.00 26.41 175 ALA C C 1
ATOM 9622 O O . ALA C 1 175 ? -42.950 149.886 248.198 1.00 28.87 175 ALA C O 1
ATOM 9629 N N . THR C 1 176 ? -43.578 151.092 249.980 1.00 29.41 176 THR C N 1
ATOM 9630 C CA . THR C 1 176 ? -42.216 151.198 250.462 1.00 23.74 176 THR C CA 1
ATOM 9631 C C . THR C 1 176 ? -41.758 149.799 250.874 1.00 30.41 176 THR C C 1
ATOM 9632 O O . THR C 1 176 ? -42.589 148.917 251.167 1.00 25.47 176 THR C O 1
ATOM 9643 N N . ALA C 1 177 ? -40.449 149.585 250.889 1.00 24.69 177 ALA C N 1
ATOM 9644 C CA . ALA C 1 177 ? -39.925 148.294 251.311 1.00 29.28 177 ALA C CA 1
ATOM 9645 C C . ALA C 1 177 ? -40.355 148.009 252.760 1.00 25.90 177 ALA C C 1
ATOM 9646 O O . ALA C 1 177 ? -40.638 146.865 253.119 1.00 23.30 177 ALA C O 1
ATOM 9653 N N . ASP C 1 178 ? -40.456 149.052 253.578 1.00 30.75 178 ASP C N 1
ATOM 9654 C CA . ASP C 1 178 ? -40.860 148.877 254.976 1.00 23.50 178 ASP C CA 1
ATOM 9655 C C . ASP C 1 178 ? -42.284 148.346 255.075 1.00 20.51 178 ASP C C 1
ATOM 9656 O O . ASP C 1 178 ? -42.589 147.458 255.878 1.00 28.57 178 ASP C O 1
ATOM 9665 N N . ASP C 1 179 ? -43.170 148.908 254.270 1.00 20.99 179 ASP C N 1
ATOM 9666 C CA . ASP C 1 179 ? -44.531 148.408 254.218 1.00 16.87 179 ASP C CA 1
ATOM 9667 C C . ASP C 1 179 ? -44.631 146.982 253.663 1.00 24.69 179 ASP C C 1
ATOM 9668 O O . ASP C 1 179 ? -45.467 146.173 254.152 1.00 21.26 179 ASP C O 1
ATOM 9677 N N . ALA C 1 180 ? -43.808 146.653 252.665 1.00 20.15 180 ALA C N 1
ATOM 9678 C CA . ALA C 1 180 ? -43.782 145.271 252.165 1.00 26.23 180 ALA C CA 1
ATOM 9679 C C . ALA C 1 180 ? -43.310 144.348 253.297 1.00 22.17 180 ALA C C 1
ATOM 9680 O O . ALA C 1 180 ? -43.920 143.304 253.545 1.00 23.40 180 ALA C O 1
ATOM 9687 N N . GLU C 1 181 ? -42.263 144.739 254.019 1.00 20.02 181 GLU C N 1
ATOM 9688 C CA . GLU C 1 181 ? -41.781 143.908 255.131 1.00 26.52 181 GLU C CA 1
ATOM 9689 C C . GLU C 1 181 ? -42.802 143.795 256.268 1.00 23.77 181 GLU C C 1
ATOM 9690 O O . GLU C 1 181 ? -42.879 142.759 256.902 1.00 18.99 181 GLU C O 1
ATOM 9702 N N . GLU C 1 182 ? -43.560 144.854 256.543 1.00 23.58 182 GLU C N 1
ATOM 9703 C CA . GLU C 1 182 ? -44.560 144.790 257.610 1.00 23.56 182 GLU C CA 1
ATOM 9704 C C . GLU C 1 182 ? -45.547 143.652 257.336 1.00 25.53 182 GLU C C 1
ATOM 9705 O O . GLU C 1 182 ? -45.842 142.850 258.226 1.00 19.65 182 GLU C O 1
ATOM 9717 N N . LEU C 1 183 ? -46.050 143.587 256.099 1.00 19.33 183 LEU C N 1
ATOM 9718 C CA . LEU C 1 183 ? -47.013 142.557 255.746 1.00 18.75 183 LEU C CA 1
ATOM 9719 C C . LEU C 1 183 ? -46.363 141.192 255.634 1.00 20.52 183 LEU C C 1
ATOM 9720 O O . LEU C 1 183 ? -46.915 140.213 256.113 1.00 21.10 183 LEU C O 1
ATOM 9736 N N . ALA C 1 184 ? -45.192 141.111 255.018 1.00 20.22 184 ALA C N 1
ATOM 9737 C CA . ALA C 1 184 ? -44.493 139.828 254.945 1.00 17.69 184 ALA C CA 1
ATOM 9738 C C . ALA C 1 184 ? -44.208 139.254 256.345 1.00 20.15 184 ALA C C 1
ATOM 9739 O O . ALA C 1 184 ? -44.425 138.062 256.592 1.00 20.47 184 ALA C O 1
ATOM 9746 N N . ALA C 1 185 ? -43.755 140.089 257.271 1.00 20.54 185 ALA C N 1
ATOM 9747 C CA . ALA C 1 185 ? -43.553 139.628 258.646 1.00 21.25 185 ALA C CA 1
ATOM 9748 C C . ALA C 1 185 ? -44.869 139.163 259.285 1.00 25.85 185 ALA C C 1
ATOM 9749 O O . ALA C 1 185 ? -44.894 138.140 259.998 1.00 20.47 185 ALA C O 1
ATOM 9756 N N . ALA C 1 186 ? -45.956 139.900 259.036 1.00 18.70 186 ALA C N 1
ATOM 9757 C CA . ALA C 1 186 ? -47.236 139.572 259.658 1.00 20.33 186 ALA C CA 1
ATOM 9758 C C . ALA C 1 186 ? -47.759 138.245 259.087 1.00 25.09 186 ALA C C 1
ATOM 9759 O O . ALA C 1 186 ? -48.269 137.369 259.800 1.00 17.66 186 ALA C O 1
ATOM 9766 N N . ILE C 1 187 ? -47.611 138.123 257.781 1.00 21.42 187 ILE C N 1
ATOM 9767 C CA . ILE C 1 187 ? -48.010 136.935 257.056 1.00 19.66 187 ILE C CA 1
ATOM 9768 C C . ILE C 1 187 ? -47.227 135.740 257.587 1.00 21.32 187 ILE C C 1
ATOM 9769 O O . ILE C 1 187 ? -47.799 134.669 257.803 1.00 20.53 187 ILE C O 1
ATOM 9785 N N . ARG C 1 188 ? -45.935 135.921 257.853 1.00 15.17 188 ARG C N 1
ATOM 9786 C CA . ARG C 1 188 ? -45.153 134.769 258.266 1.00 19.98 188 ARG C CA 1
ATOM 9787 C C . ARG C 1 188 ? -45.595 134.318 259.639 1.00 21.51 188 ARG C C 1
ATOM 9788 O O . ARG C 1 188 ? -45.572 133.120 259.928 1.00 23.57 188 ARG C O 1
ATOM 9809 N N . GLY C 1 189 ? -46.011 135.272 260.476 1.00 27.28 189 GLY C N 1
ATOM 9810 C CA . GLY C 1 189 ? -46.508 134.951 261.800 1.00 21.85 189 GLY C CA 1
ATOM 9811 C C . GLY C 1 189 ? -47.745 134.076 261.665 1.00 20.61 189 GLY C C 1
ATOM 9812 O O . GLY C 1 189 ? -47.891 133.067 262.344 1.00 24.16 189 GLY C O 1
ATOM 9816 N N . ALA C 1 190 ? -48.628 134.439 260.744 1.00 20.80 190 ALA C N 1
ATOM 9817 C CA . ALA C 1 190 ? -49.844 133.669 260.538 1.00 24.04 190 ALA C CA 1
ATOM 9818 C C . ALA C 1 190 ? -49.547 132.273 259.958 1.00 29.40 190 ALA C C 1
ATOM 9819 O O . ALA C 1 190 ? -50.214 131.293 260.309 1.00 24.8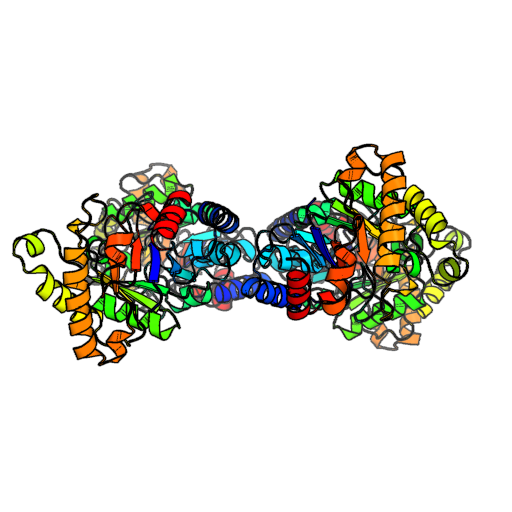6 190 ALA C O 1
ATOM 9826 N N . LEU C 1 191 ? -48.564 132.193 259.063 1.00 20.41 191 LEU C N 1
ATOM 9827 C CA . LEU C 1 191 ? -48.164 130.916 258.487 1.00 20.30 191 LEU C CA 1
ATOM 9828 C C . LEU C 1 191 ? -47.598 129.999 259.549 1.00 17.82 191 LEU C C 1
ATOM 9829 O O . LEU C 1 191 ? -47.844 128.808 259.528 1.00 28.81 191 LEU C O 1
ATOM 9845 N N . ARG C 1 192 ? -46.832 130.550 260.478 1.00 16.75 192 ARG C N 1
ATOM 9846 C CA . ARG C 1 192 ? -46.372 129.756 261.612 1.00 18.35 192 ARG C CA 1
ATOM 9847 C C . ARG C 1 192 ? -47.519 129.139 262.386 1.00 20.33 192 ARG C C 1
ATOM 9848 O O . ARG C 1 192 ? -47.421 128.036 262.899 1.00 22.47 192 ARG C O 1
ATOM 9869 N N . GLU C 1 193 ? -48.595 129.893 262.509 1.00 17.12 193 GLU C N 1
ATOM 9870 C CA . GLU C 1 193 ? -49.762 129.452 263.226 1.00 17.15 193 GLU C CA 1
ATOM 9871 C C . GLU C 1 193 ? -50.464 128.309 262.523 1.00 30.38 193 GLU C C 1
ATOM 9872 O O . GLU C 1 193 ? -50.942 127.363 263.166 1.00 23.91 193 GLU C O 1
ATOM 9884 N N . GLN C 1 194 ? -50.514 128.412 261.196 1.00 18.54 194 GLN C N 1
ATOM 9885 C CA A GLN C 1 194 ? -51.223 127.449 260.377 0.47 24.19 194 GLN C CA 1
ATOM 9886 C CA B GLN C 1 194 ? -51.220 127.446 260.365 0.53 24.19 194 GLN C CA 1
ATOM 9887 C C . GLN C 1 194 ? -50.360 126.229 260.044 1.00 25.07 194 GLN C C 1
ATOM 9888 O O . GLN C 1 194 ? -50.862 125.125 259.973 1.00 30.06 194 GLN C O 1
ATOM 9915 N N . TYR C 1 195 ? -49.058 126.428 259.867 1.00 20.48 195 TYR C N 1
ATOM 9916 C CA . TYR C 1 195 ? -48.197 125.345 259.379 1.00 25.16 195 TYR C CA 1
ATOM 9917 C C . TYR C 1 195 ? -47.008 125.028 260.256 1.00 27.00 195 TYR C C 1
ATOM 9918 O O . TYR C 1 195 ? -46.191 124.193 259.886 1.00 26.37 195 TYR C O 1
ATOM 9936 N N . GLY C 1 196 ? -46.869 125.724 261.373 1.00 23.12 196 GLY C N 1
ATOM 9937 C CA . GLY C 1 196 ? -45.732 125.509 262.249 1.00 24.69 196 GLY C CA 1
ATOM 9938 C C . GLY C 1 196 ? -44.403 125.741 261.545 1.00 26.71 196 GLY C C 1
ATOM 9939 O O . GLY C 1 196 ? -44.222 126.731 260.821 1.00 29.06 196 GLY C O 1
ATOM 9943 N N . ALA C 1 197 ? -43.479 124.803 261.739 1.00 37.25 197 ALA C N 1
ATOM 9944 C CA . ALA C 1 197 ? -42.087 124.944 261.293 1.00 39.82 197 ALA C CA 1
ATOM 9945 C C . ALA C 1 197 ? -41.924 125.131 259.787 1.00 34.40 197 ALA C C 1
ATOM 9946 O O . ALA C 1 197 ? -40.969 125.777 259.333 1.00 32.90 197 ALA C O 1
ATOM 9953 N N . ARG C 1 198 ? -42.839 124.563 259.010 1.00 34.24 198 ARG C N 1
ATOM 9954 C CA . ARG C 1 198 ? -42.768 124.699 257.561 1.00 36.97 198 ARG C CA 1
ATOM 9955 C C . ARG C 1 198 ? -42.886 126.156 257.114 1.00 27.16 198 ARG C C 1
ATOM 9956 O O . ARG C 1 198 ? -42.450 126.526 256.018 1.00 30.76 198 ARG C O 1
ATOM 9977 N N . ALA C 1 199 ? -43.477 126.981 257.965 1.00 25.04 199 ALA C N 1
ATOM 9978 C CA . ALA C 1 199 ? -43.691 128.387 257.638 1.00 25.40 199 ALA C CA 1
ATOM 9979 C C . ALA C 1 199 ? -42.374 129.076 257.320 1.00 30.40 199 ALA C C 1
ATOM 9980 O O . ALA C 1 199 ? -42.331 130.054 256.569 1.00 26.22 199 ALA C O 1
ATOM 9987 N N . GLU C 1 200 ? -41.287 128.576 257.895 1.00 34.70 200 GLU C N 1
ATOM 9988 C CA . GLU C 1 200 ? -40.020 129.255 257.708 1.00 33.09 200 GLU C CA 1
ATOM 9989 C C . GLU C 1 200 ? -39.583 129.122 256.265 1.00 28.73 200 GLU C C 1
ATOM 9990 O O . GLU C 1 200 ? -38.846 129.968 255.770 1.00 30.11 200 GLU C O 1
ATOM 10002 N N . GLY C 1 201 ? -40.082 128.091 255.584 1.00 27.75 201 GLY C N 1
ATOM 10003 C CA . GLY C 1 201 ? -39.685 127.815 254.213 1.00 29.28 201 GLY C CA 1
ATOM 10004 C C . GLY C 1 201 ? -40.692 128.188 253.137 1.00 29.78 201 GLY C C 1
ATOM 10005 O O . GLY C 1 201 ? -40.453 127.959 251.946 1.00 29.04 201 GLY C O 1
ATOM 10009 N N . ILE C 1 202 ? -41.830 128.729 253.554 1.00 24.65 202 ILE C N 1
ATOM 10010 C CA . ILE C 1 202 ? -42.839 129.192 252.630 1.00 24.12 202 ILE C CA 1
ATOM 10011 C C . ILE C 1 202 ? -42.387 130.529 252.114 1.00 25.94 202 ILE C C 1
ATOM 10012 O O . ILE C 1 202 ? -42.096 131.442 252.897 1.00 22.02 202 ILE C O 1
ATOM 10028 N N . ARG C 1 203 ? -42.304 130.645 250.799 1.00 19.05 203 ARG C N 1
ATOM 10029 C CA . ARG C 1 203 ? -41.930 131.906 250.178 1.00 18.22 203 ARG C CA 1
ATOM 10030 C C . ARG C 1 203 ? -43.083 132.928 250.186 1.00 21.72 203 ARG C C 1
ATOM 10031 O O . ARG C 1 203 ? -44.222 132.608 249.831 1.00 20.25 203 ARG C O 1
ATOM 10052 N N . VAL C 1 204 ? -42.768 134.143 250.621 1.00 18.48 204 VAL C N 1
ATOM 10053 C CA . VAL C 1 204 ? -43.706 135.245 250.632 1.00 18.23 204 VAL C CA 1
ATOM 10054 C C . VAL C 1 204 ? -43.186 136.334 249.709 1.00 18.87 204 VAL C C 1
ATOM 10055 O O . VAL C 1 204 ? -42.068 136.815 249.890 1.00 22.12 204 VAL C O 1
ATOM 10068 N N . LEU C 1 205 ? -43.990 136.712 248.723 1.00 21.41 205 LEU C N 1
ATOM 10069 C CA . LEU C 1 205 ? -43.588 137.709 247.717 1.00 16.93 205 LEU C CA 1
ATOM 10070 C C . LEU C 1 205 ? -44.293 139.039 247.920 1.00 24.68 205 LEU C C 1
ATOM 10071 O O . LEU C 1 205 ? -45.374 139.099 248.520 1.00 19.57 205 LEU C O 1
ATOM 10087 N N . TYR C 1 206 ? -43.649 140.098 247.437 1.00 19.50 206 TYR C N 1
ATOM 10088 C CA . TYR C 1 206 ? -44.300 141.389 247.263 1.00 22.85 206 TYR C CA 1
ATOM 10089 C C . TYR C 1 206 ? -44.653 141.567 245.789 1.00 17.93 206 TYR C C 1
ATOM 10090 O O . TYR C 1 206 ? -43.846 141.272 244.915 1.00 20.20 206 TYR C O 1
ATOM 10108 N N . GLY C 1 207 ? -45.833 142.097 245.504 1.00 17.32 207 GLY C N 1
ATOM 10109 C CA . GLY C 1 207 ? -46.174 142.452 244.131 1.00 23.49 207 GLY C CA 1
ATOM 10110 C C . GLY C 1 207 ? -46.898 143.773 244.158 1.00 24.69 207 GLY C C 1
ATOM 10111 O O . GLY C 1 207 ? -47.506 144.107 245.176 1.00 20.50 207 GLY C O 1
ATOM 10115 N N . GLY C 1 208 ? -46.798 144.533 243.073 1.00 25.40 208 GLY C N 1
ATOM 10116 C CA . GLY C 1 208 ? -47.474 145.818 242.959 1.00 29.42 208 GLY C CA 1
ATOM 10117 C C . GLY C 1 208 ? -46.493 146.909 242.540 1.00 27.28 208 GLY C C 1
ATOM 10118 O O . GLY C 1 208 ? -45.772 147.442 243.369 1.00 24.22 208 GLY C O 1
ATOM 10122 N N . SER C 1 209 ? -46.495 147.247 241.253 1.00 28.06 209 SER C N 1
ATOM 10123 C CA . SER C 1 209 ? -45.560 148.210 240.690 1.00 25.50 209 SER C CA 1
ATOM 10124 C C . SER C 1 209 ? -44.087 147.889 241.047 1.00 24.69 209 SER C C 1
ATOM 10125 O O . SER C 1 209 ? -43.309 148.797 241.371 1.00 27.96 209 SER C O 1
ATOM 10133 N N . VAL C 1 210 ? -43.685 146.621 240.955 1.00 23.22 210 VAL C N 1
ATOM 10134 C CA . VAL C 1 210 ? -42.255 146.271 241.139 1.00 28.68 210 VAL C CA 1
ATOM 10135 C C . VAL C 1 210 ? -41.510 146.685 239.860 1.00 28.81 210 VAL C C 1
ATOM 10136 O O . VAL C 1 210 ? -42.000 146.443 238.740 1.00 25.87 210 VAL C O 1
ATOM 10149 N N . LYS C 1 211 ? -40.352 147.327 240.032 1.00 29.21 211 LYS C N 1
ATOM 10150 C CA . LYS C 1 211 ? -39.508 147.786 238.911 1.00 26.13 211 LYS C CA 1
ATOM 10151 C C . LYS C 1 211 ? -38.023 147.543 239.196 1.00 31.26 211 LYS C C 1
ATOM 10152 O O . LYS C 1 211 ? -37.634 147.360 240.358 1.00 25.99 211 LYS C O 1
ATOM 10171 N N . PRO C 1 212 ? -37.173 147.555 238.145 1.00 33.81 212 PRO C N 1
ATOM 10172 C CA . PRO C 1 212 ? -35.731 147.372 238.373 1.00 33.61 212 PRO C CA 1
ATOM 10173 C C . PRO C 1 212 ? -35.148 148.310 239.432 1.00 33.43 212 PRO C C 1
ATOM 10174 O O . PRO C 1 212 ? -34.328 147.857 240.232 1.00 31.85 212 PRO C O 1
ATOM 10185 N N . GLU C 1 213 ? -35.595 149.563 239.482 1.00 29.31 213 GLU C N 1
ATOM 10186 C CA . GLU C 1 213 ? -35.079 150.494 240.474 1.00 31.03 213 GLU C CA 1
ATOM 10187 C C . GLU C 1 213 ? -35.507 150.204 241.930 1.00 38.67 213 GLU C C 1
ATOM 10188 O O . GLU C 1 213 ? -34.837 150.679 242.848 1.00 37.77 213 GLU C O 1
ATOM 10200 N N . ASN C 1 214 ? -36.603 149.469 242.167 1.00 32.88 214 ASN C N 1
ATOM 10201 C CA . ASN C 1 214 ? -37.070 149.295 243.554 1.00 27.09 214 ASN C CA 1
ATOM 10202 C C . ASN C 1 214 ? -37.009 147.855 244.081 1.00 27.04 214 ASN C C 1
ATOM 10203 O O . ASN C 1 214 ? -37.138 147.641 245.288 1.00 26.35 214 ASN C O 1
ATOM 10214 N N . ILE C 1 215 ? -36.739 146.881 243.209 1.00 25.01 215 ILE C N 1
ATOM 10215 C CA . ILE C 1 215 ? -36.861 145.470 243.585 1.00 21.53 215 ILE C CA 1
ATOM 10216 C C . ILE C 1 215 ? -35.818 144.962 244.598 1.00 28.21 215 ILE C C 1
ATOM 10217 O O . ILE C 1 215 ? -36.132 144.126 245.446 1.00 23.15 215 ILE C O 1
ATOM 10233 N N . ALA C 1 216 ? -34.584 145.457 244.517 1.00 24.91 216 ALA C N 1
ATOM 10234 C CA . ALA C 1 216 ? -33.531 145.032 245.432 1.00 22.61 216 ALA C CA 1
ATOM 10235 C C . ALA C 1 216 ? -33.866 145.349 246.880 1.00 25.77 216 ALA C C 1
ATOM 10236 O O . ALA C 1 216 ? -33.685 144.519 247.763 1.00 29.83 216 ALA C O 1
ATOM 10243 N N . GLU C 1 217 ? -34.351 146.550 247.127 1.00 26.53 217 GLU C N 1
ATOM 10244 C CA . GLU C 1 217 ? -34.624 146.957 248.489 1.00 32.45 217 GLU C CA 1
ATOM 10245 C C . GLU C 1 217 ? -35.783 146.132 249.059 1.00 34.54 217 GLU C C 1
ATOM 10246 O O . GLU C 1 217 ? -35.751 145.706 250.205 1.00 24.40 217 GLU C O 1
ATOM 10258 N N . ILE C 1 218 ? -36.783 145.864 248.236 1.00 27.90 218 ILE C N 1
ATOM 10259 C CA . ILE C 1 218 ? -37.925 145.094 248.689 1.00 26.24 218 ILE C CA 1
ATOM 10260 C C . ILE C 1 218 ? -37.530 143.642 248.978 1.00 28.43 218 ILE C C 1
ATOM 10261 O O . ILE C 1 218 ? -37.814 143.126 250.053 1.00 23.66 218 ILE C O 1
ATOM 10277 N N . CYS C 1 219 ? -36.843 142.998 248.043 1.00 24.29 219 CYS C N 1
ATOM 10278 C CA . CYS C 1 219 ? -36.457 141.603 248.228 1.00 22.22 219 CYS C CA 1
ATOM 10279 C C . CYS C 1 219 ? -35.382 141.404 249.284 1.00 27.16 219 CYS C C 1
ATOM 10280 O O . CYS C 1 219 ? -35.196 140.287 249.791 1.00 27.84 219 CYS C O 1
ATOM 10288 N N . GLY C 1 220 ? -34.678 142.481 249.619 1.00 20.26 220 GLY C N 1
ATOM 10289 C CA . GLY C 1 220 ? -33.670 142.416 250.667 1.00 28.24 220 GLY C CA 1
ATOM 10290 C C . GLY C 1 220 ? -34.252 142.405 252.073 1.00 30.19 220 GLY C C 1
ATOM 10291 O O . GLY C 1 220 ? -33.542 142.126 253.040 1.00 24.81 220 GLY C O 1
ATOM 10295 N N . LYS C 1 221 ? -35.541 142.703 252.210 1.00 27.24 221 LYS C N 1
ATOM 10296 C CA . LYS C 1 221 ? -36.136 142.698 253.541 1.00 20.53 221 LYS C CA 1
ATOM 10297 C C . LYS C 1 221 ? -36.185 141.277 254.053 1.00 20.80 221 LYS C C 1
ATOM 10298 O O . LYS C 1 221 ? -36.286 140.343 253.262 1.00 23.62 221 LYS C O 1
ATOM 10317 N N . PRO C 1 222 ? -36.143 141.107 255.384 1.00 26.84 222 PRO C N 1
ATOM 10318 C CA . PRO C 1 222 ? -35.924 139.777 255.977 1.00 25.87 222 PRO C CA 1
ATOM 10319 C C . PRO C 1 222 ? -37.061 138.769 255.770 1.00 27.90 222 PRO C C 1
ATOM 10320 O O . PRO C 1 222 ? -36.774 137.563 255.801 1.00 22.11 222 PRO C O 1
ATOM 10331 N N . ASN C 1 223 ? -38.309 139.213 255.600 1.00 22.31 223 ASN C N 1
ATOM 10332 C CA . ASN C 1 223 ? -39.383 138.246 255.390 1.00 21.07 223 ASN C CA 1
ATOM 10333 C C . ASN C 1 223 ? -39.915 138.227 253.967 1.00 24.29 223 ASN C C 1
ATOM 10334 O O . ASN C 1 223 ? -40.840 137.463 253.684 1.00 25.42 223 ASN C O 1
ATOM 10345 N N . VAL C 1 224 ? -39.317 139.037 253.086 1.00 24.46 224 VAL C N 1
ATOM 10346 C CA . VAL C 1 224 ? -39.693 139.049 251.677 1.00 19.79 224 VAL C CA 1
ATOM 10347 C C . VAL C 1 224 ? -38.753 138.144 250.895 1.00 28.72 224 VAL C C 1
ATOM 10348 O O . VAL C 1 224 ? -37.538 138.269 250.992 1.00 27.73 224 VAL C O 1
ATOM 10361 N N . ASN C 1 225 ? -39.336 137.257 250.093 1.00 25.36 225 ASN C N 1
ATOM 10362 C CA . ASN C 1 225 ? -38.598 136.184 249.465 1.00 27.29 225 ASN C CA 1
ATOM 10363 C C . ASN C 1 225 ? -38.639 136.314 247.962 1.00 23.08 225 ASN C C 1
ATOM 10364 O O . ASN C 1 225 ? -38.266 135.406 247.259 1.00 24.45 225 ASN C O 1
ATOM 10375 N N . GLY C 1 226 ? -39.100 137.450 247.472 1.00 17.65 226 GLY C N 1
ATOM 10376 C CA . GLY C 1 226 ? -39.241 137.609 246.046 1.00 19.86 226 GLY C CA 1
ATOM 10377 C C . GLY C 1 226 ? -40.295 138.622 245.677 1.00 21.74 226 GLY C C 1
ATOM 10378 O O . GLY C 1 226 ? -40.841 139.350 246.515 1.00 19.39 226 GLY C O 1
ATOM 10382 N N . ALA C 1 227 ? -40.575 138.651 244.388 1.00 20.74 227 ALA C N 1
ATOM 10383 C CA . ALA C 1 227 ? -41.443 139.644 243.805 1.00 19.47 227 ALA C CA 1
ATOM 10384 C C . ALA C 1 227 ? -42.331 138.970 242.776 1.00 27.59 227 ALA C C 1
ATOM 10385 O O . ALA C 1 227 ? -41.873 138.081 242.060 1.00 22.52 227 ALA C O 1
ATOM 10392 N N . LEU C 1 228 ? -43.599 139.379 242.744 1.00 20.28 228 LEU C N 1
ATOM 10393 C CA . LEU C 1 228 ? -44.532 138.986 241.706 1.00 22.92 228 LEU C CA 1
ATOM 10394 C C . LEU C 1 228 ? -44.678 140.238 240.865 1.00 19.32 228 LEU C C 1
ATOM 10395 O O . LEU C 1 228 ? -45.114 141.294 241.377 1.00 22.88 228 LEU C O 1
ATOM 10411 N N . VAL C 1 229 ? -44.285 140.141 239.598 1.00 18.03 229 VAL C N 1
ATOM 10412 C CA . VAL C 1 229 ? -44.020 141.326 238.783 1.00 20.32 229 VAL C CA 1
ATOM 10413 C C . VAL C 1 229 ? -45.002 141.404 237.626 1.00 24.52 229 VAL C C 1
ATOM 10414 O O . VAL C 1 229 ? -45.158 140.442 236.884 1.00 24.70 229 VAL C O 1
ATOM 10427 N N . GLY C 1 230 ? -45.665 142.549 237.491 1.00 23.76 230 GLY C N 1
ATOM 10428 C CA . GLY C 1 230 ? -46.624 142.765 236.424 1.00 20.90 230 GLY C CA 1
ATOM 10429 C C . GLY C 1 230 ? -45.969 143.268 235.147 1.00 20.20 230 GLY C C 1
ATOM 10430 O O . GLY C 1 230 ? -45.292 142.507 234.427 1.00 20.22 230 GLY C O 1
ATOM 10434 N N . GLY C 1 231 ? -46.159 144.558 234.890 1.00 24.38 231 GLY C N 1
ATOM 10435 C CA . GLY C 1 231 ? -45.755 145.214 233.655 1.00 24.07 231 GLY C CA 1
ATOM 10436 C C . GLY C 1 231 ? -44.274 145.113 233.290 1.00 23.94 231 GLY C C 1
ATOM 10437 O O . GLY C 1 231 ? -43.939 145.028 232.114 1.00 22.50 231 GLY C O 1
ATOM 10441 N N . ALA C 1 232 ? -43.398 145.095 234.290 1.00 21.49 232 ALA C N 1
ATOM 10442 C CA . ALA C 1 232 ? -41.959 144.949 234.060 1.00 23.73 232 ALA C CA 1
ATOM 10443 C C . ALA C 1 232 ? -41.558 143.543 233.570 1.00 24.09 232 ALA C C 1
ATOM 10444 O O . ALA C 1 232 ? -40.424 143.334 233.184 1.00 28.48 232 ALA C O 1
ATOM 10451 N N . SER C 1 233 ? -42.489 142.589 233.558 1.00 24.52 233 SER C N 1
ATOM 10452 C CA . SER C 1 233 ? -42.185 141.246 233.041 1.00 21.37 233 SER C CA 1
ATOM 10453 C C . SER C 1 233 ? -42.263 141.187 231.528 1.00 16.71 233 SER C C 1
ATOM 10454 O O . SER C 1 233 ? -41.757 140.250 230.906 1.00 21.79 233 SER C O 1
ATOM 10462 N N . LEU C 1 234 ? -42.893 142.191 230.921 1.00 22.33 234 LEU C N 1
ATOM 10463 C CA . LEU C 1 234 ? -43.261 142.112 229.504 1.00 24.56 234 LEU C CA 1
ATOM 10464 C C . LEU C 1 234 ? -42.079 142.264 228.525 1.00 24.15 234 LEU C C 1
ATOM 10465 O O . LEU C 1 234 ? -42.043 141.613 227.460 1.00 19.59 234 LEU C O 1
ATOM 10481 N N . LYS C 1 235 ? -41.120 143.111 228.877 1.00 30.09 235 LYS C N 1
ATOM 10482 C CA . LYS C 1 235 ? -39.950 143.369 228.024 1.00 31.92 235 LYS C CA 1
ATOM 10483 C C . LYS C 1 235 ? -38.707 142.709 228.629 1.00 23.98 235 LYS C C 1
ATOM 10484 O O . LYS C 1 235 ? -38.342 142.941 229.774 1.00 23.65 235 LYS C O 1
ATOM 10503 N N . VAL C 1 236 ? -38.080 141.853 227.852 1.00 21.76 236 VAL C N 1
ATOM 10504 C CA . VAL C 1 236 ? -36.899 141.140 228.309 1.00 24.24 236 VAL C CA 1
ATOM 10505 C C . VAL C 1 236 ? -35.855 142.060 228.954 1.00 28.08 236 VAL C C 1
ATOM 10506 O O . VAL C 1 236 ? -35.295 141.696 229.988 1.00 27.11 236 VAL C O 1
ATOM 10519 N N . PRO C 1 237 ? -35.604 143.256 228.375 1.00 29.38 237 PRO C N 1
ATOM 10520 C CA . PRO C 1 237 ? -34.638 144.177 229.007 1.00 30.69 237 PRO C CA 1
ATOM 10521 C C . PRO C 1 237 ? -35.023 144.596 230.438 1.00 33.69 237 PRO C C 1
ATOM 10522 O O . PRO C 1 237 ? -34.151 144.648 231.320 1.00 27.54 237 PRO C O 1
ATOM 10533 N N . ASP C 1 238 ? -36.308 144.846 230.688 1.00 29.25 238 ASP C N 1
ATOM 10534 C CA . ASP C 1 238 ? -36.774 145.072 232.063 1.00 29.65 238 ASP C CA 1
ATOM 10535 C C . ASP C 1 238 ? -36.538 143.854 232.954 1.00 30.77 238 ASP C C 1
ATOM 10536 O O . ASP C 1 238 ? -36.176 143.996 234.120 1.00 25.89 238 ASP C O 1
ATOM 10545 N N . VAL C 1 239 ? -36.766 142.652 232.425 1.00 26.86 239 VAL C N 1
ATOM 10546 C CA . VAL C 1 239 ? -36.548 141.455 233.240 1.00 28.83 239 VAL C CA 1
ATOM 10547 C C . VAL C 1 239 ? -35.068 141.402 233.619 1.00 32.07 239 VAL C C 1
ATOM 10548 O O . VAL C 1 239 ? -34.727 141.134 234.777 1.00 27.56 239 VAL C O 1
ATOM 10561 N N . LEU C 1 240 ? -34.203 141.715 232.648 1.00 24.17 240 LEU C N 1
ATOM 10562 C CA . LEU C 1 240 ? -32.753 141.640 232.826 1.00 24.04 240 LEU C CA 1
ATOM 10563 C C . LEU C 1 240 ? -32.288 142.699 233.831 1.00 25.35 240 LEU C C 1
ATOM 10564 O O . LEU C 1 240 ? -31.418 142.451 234.660 1.00 31.38 240 LEU C O 1
ATOM 10580 N N . GLY C 1 241 ? -32.885 143.877 233.755 1.00 25.23 241 GLY C N 1
ATOM 10581 C CA . GLY C 1 241 ? -32.652 144.910 234.749 1.00 38.31 241 GLY C CA 1
ATOM 10582 C C . GLY C 1 241 ? -32.972 144.442 236.164 1.00 41.96 241 GLY C C 1
ATOM 10583 O O . GLY C 1 241 ? -32.229 144.720 237.099 1.00 35.07 241 GLY C O 1
ATOM 10587 N N . MET C 1 242 ? -34.074 143.719 236.337 1.00 32.95 242 MET C N 1
ATOM 10588 C CA . MET C 1 242 ? -34.500 143.342 237.679 1.00 25.62 242 MET C CA 1
ATOM 10589 C C . MET C 1 242 ? -33.533 142.326 238.211 1.00 31.45 242 MET C C 1
ATOM 10590 O O . MET C 1 242 ? -33.092 142.403 239.360 1.00 33.17 242 MET C O 1
ATOM 10604 N N . LEU C 1 243 ? -33.179 141.394 237.335 1.00 23.13 243 LEU C N 1
ATOM 10605 C CA . LEU C 1 243 ? -32.210 140.369 237.634 1.00 28.96 243 LEU C CA 1
ATOM 10606 C C . LEU C 1 243 ? -30.876 140.986 238.062 1.00 36.88 243 LEU C C 1
ATOM 10607 O O . LEU C 1 243 ? -30.261 140.532 239.041 1.00 34.57 243 LEU C O 1
ATOM 10623 N N . ASP C 1 244 ? -30.435 142.014 237.332 1.00 33.37 244 ASP C N 1
ATOM 10624 C CA . ASP C 1 244 ? -29.187 142.709 237.674 1.00 37.51 244 ASP C CA 1
ATOM 10625 C C . ASP C 1 244 ? -29.297 143.298 239.079 1.00 37.28 244 ASP C C 1
ATOM 10626 O O . ASP C 1 244 ? -28.432 143.078 239.922 1.00 36.69 244 ASP C O 1
ATOM 10635 N N . ALA C 1 245 ? -30.376 144.036 239.318 1.00 32.60 245 ALA C N 1
ATOM 10636 C CA . ALA C 1 245 ? -30.641 144.612 240.636 1.00 30.70 245 ALA C CA 1
ATOM 10637 C C . ALA C 1 245 ? -30.522 143.581 241.751 1.00 33.04 245 ALA C C 1
ATOM 10638 O O . ALA C 1 245 ? -30.154 143.922 242.874 1.00 37.65 245 ALA C O 1
ATOM 10645 N N . LEU C 1 246 ? -30.823 142.323 241.437 1.00 30.78 246 LEU C N 1
ATOM 10646 C CA . LEU C 1 246 ? -30.831 141.260 242.442 1.00 36.32 246 LEU C CA 1
ATOM 10647 C C . LEU C 1 246 ? -29.522 140.469 242.557 1.00 40.44 246 LEU C C 1
ATOM 10648 O O . LEU C 1 246 ? -29.424 139.554 243.375 1.00 41.21 246 LEU C O 1
ATOM 10664 N N . ARG C 1 247 ? -28.523 140.812 241.751 1.00 47.10 247 ARG C N 1
ATOM 10665 C CA . ARG C 1 247 ? -27.263 140.069 241.753 1.00 52.11 247 ARG C CA 1
ATOM 10666 C C . ARG C 1 247 ? -26.351 140.500 242.894 1.00 56.49 247 ARG C C 1
ATOM 10667 O O . ARG C 1 247 ? -26.464 141.606 243.440 1.00 52.26 247 ARG C O 1
ATOM 10689 N N . MET D 1 4 ? -77.835 125.690 202.524 1.00 54.77 4 MET D N 1
ATOM 10690 C CA . MET D 1 4 ? -76.914 126.065 203.603 1.00 57.94 4 MET D CA 1
ATOM 10691 C C . MET D 1 4 ? -76.290 124.837 204.296 1.00 51.75 4 MET D C 1
ATOM 10692 O O . MET D 1 4 ? -76.982 123.840 204.522 1.00 51.20 4 MET D O 1
ATOM 10705 N N . GLN D 1 5 ? -74.998 124.922 204.648 1.00 35.85 5 GLN D N 1
ATOM 10706 C CA . GLN D 1 5 ? -74.290 123.801 205.277 1.00 33.30 5 GLN D CA 1
ATOM 10707 C C . GLN D 1 5 ? -74.724 123.593 206.741 1.00 38.47 5 GLN D C 1
ATOM 10708 O O . GLN D 1 5 ? -74.837 124.556 207.509 1.00 38.99 5 GLN D O 1
ATOM 10722 N N . THR D 1 6 ? -74.944 122.335 207.116 1.00 23.62 6 THR D N 1
ATOM 10723 C CA . THR D 1 6 ? -75.230 121.968 208.497 1.00 25.16 6 THR D CA 1
ATOM 10724 C C . THR D 1 6 ? -73.954 122.011 209.358 1.00 27.16 6 THR D C 1
ATOM 10725 O O . THR D 1 6 ? -72.928 121.461 208.965 1.00 30.74 6 THR D O 1
ATOM 10736 N N . LEU D 1 7 ? -74.015 122.648 210.533 1.00 24.17 7 LEU D N 1
ATOM 10737 C CA . LEU D 1 7 ? -72.831 122.769 211.405 1.00 19.70 7 LEU D CA 1
ATOM 10738 C C . LEU D 1 7 ? -72.983 121.850 212.630 1.00 30.81 7 LEU D C 1
ATOM 10739 O O . LEU D 1 7 ? -73.964 121.946 213.384 1.00 23.11 7 LEU D O 1
ATOM 10755 N N . LEU D 1 8 ? -72.029 120.940 212.809 1.00 24.07 8 LEU D N 1
ATOM 10756 C CA . LEU D 1 8 ? -72.004 120.075 213.983 1.00 23.13 8 LEU D CA 1
ATOM 10757 C C . LEU D 1 8 ? -70.884 120.586 214.874 1.00 21.32 8 LEU D C 1
ATOM 10758 O O . LEU D 1 8 ? -69.722 120.313 214.628 1.00 23.74 8 LEU D O 1
ATOM 10774 N N . ALA D 1 9 ? -71.250 121.424 215.843 1.00 22.51 9 ALA D N 1
ATOM 10775 C CA . ALA D 1 9 ? -70.303 122.086 216.737 1.00 19.87 9 ALA D CA 1
ATOM 10776 C C . ALA D 1 9 ? -70.140 121.241 217.976 1.00 23.10 9 ALA D C 1
ATOM 10777 O O . ALA D 1 9 ? -71.124 120.883 218.636 1.00 23.64 9 ALA D O 1
ATOM 10784 N N . LEU D 1 10 ? -68.892 120.927 218.286 1.00 20.69 10 LEU D N 1
ATOM 10785 C CA . LEU D 1 10 ? -68.562 119.970 219.345 1.00 19.27 10 LEU D CA 1
ATOM 10786 C C . LEU D 1 10 ? -67.889 120.645 220.530 1.00 18.43 10 LEU D C 1
ATOM 10787 O O . LEU D 1 10 ? -66.706 120.984 220.469 1.00 24.02 10 LEU D O 1
ATOM 10803 N N . ASN D 1 11 ? -68.653 120.838 221.608 1.00 17.88 11 ASN D N 1
ATOM 10804 C CA . ASN D 1 11 ? -68.162 121.531 222.803 1.00 17.15 11 ASN D CA 1
ATOM 10805 C C . ASN D 1 11 ? -67.765 120.555 223.889 1.00 18.82 11 ASN D C 1
ATOM 10806 O O . ASN D 1 11 ? -68.624 119.993 224.601 1.00 20.91 11 ASN D O 1
ATOM 10817 N N . TRP D 1 12 ? -66.452 120.335 223.986 1.00 17.03 12 TRP D N 1
ATOM 10818 C CA . TRP D 1 12 ? -65.864 119.487 225.017 1.00 22.46 12 TRP D CA 1
ATOM 10819 C C . TRP D 1 12 ? -66.085 120.009 226.426 1.00 16.68 12 TRP D C 1
ATOM 10820 O O . TRP D 1 12 ? -65.969 119.255 227.364 1.00 17.74 12 TRP D O 1
ATOM 10841 N N . LYS D 1 13 ? -66.297 121.315 226.557 1.00 15.09 13 LYS D N 1
ATOM 10842 C CA . LYS D 1 13 ? -66.285 121.963 227.858 1.00 18.19 13 LYS D CA 1
ATOM 10843 C C . LYS D 1 13 ? -64.946 121.676 228.537 1.00 21.48 13 LYS D C 1
ATOM 10844 O O . LYS D 1 13 ? -63.931 121.574 227.847 1.00 18.73 13 LYS D O 1
ATOM 10863 N N . MET D 1 14 ? -64.909 121.569 229.865 1.00 16.54 14 MET D N 1
ATOM 10864 C CA . MET D 1 14 ? -63.619 121.414 230.534 1.00 18.25 14 MET D CA 1
ATOM 10865 C C . MET D 1 14 ? -63.240 119.942 230.632 1.00 19.56 14 MET D C 1
ATOM 10866 O O . MET D 1 14 ? -63.307 119.321 231.699 1.00 13.97 14 MET D O 1
ATOM 10880 N N . ASN D 1 15 ? -62.819 119.410 229.492 1.00 18.14 15 ASN D N 1
ATOM 10881 C CA . ASN D 1 15 ? -62.445 118.015 229.346 1.00 17.01 15 ASN D CA 1
ATOM 10882 C C . ASN D 1 15 ? -61.308 117.939 228.349 1.00 21.22 15 ASN D C 1
ATOM 10883 O O . ASN D 1 15 ? -61.306 118.671 227.355 1.00 19.21 15 ASN D O 1
ATOM 10894 N N . LYS D 1 16 ? -60.352 117.066 228.653 1.00 21.64 16 LYS D N 1
ATOM 10895 C CA . LYS D 1 16 ? -59.224 116.692 227.784 1.00 21.64 16 LYS D CA 1
ATOM 10896 C C . LYS D 1 16 ? -57.993 117.608 227.984 1.00 23.07 16 LYS D C 1
ATOM 10897 O O . LYS D 1 16 ? -58.007 118.832 227.753 1.00 21.76 16 LYS D O 1
ATOM 10916 N N . THR D 1 17 ? -56.930 116.970 228.444 1.00 19.31 17 THR D N 1
ATOM 10917 C CA . THR D 1 17 ? -55.600 117.536 228.476 1.00 18.27 17 THR D CA 1
ATOM 10918 C C . THR D 1 17 ? -55.116 117.633 227.029 1.00 17.72 17 THR D C 1
ATOM 10919 O O . THR D 1 17 ? -55.725 117.033 226.149 1.00 19.02 17 THR D O 1
ATOM 10930 N N . PRO D 1 18 ? -54.012 118.357 226.782 1.00 21.86 18 PRO D N 1
ATOM 10931 C CA . PRO D 1 18 ? -53.491 118.396 225.416 1.00 18.97 18 PRO D CA 1
ATOM 10932 C C . PRO D 1 18 ? -53.149 117.000 224.910 1.00 25.87 18 PRO D C 1
ATOM 10933 O O . PRO D 1 18 ? -53.388 116.705 223.739 1.00 21.21 18 PRO D O 1
ATOM 10944 N N . THR D 1 19 ? -52.659 116.135 225.795 1.00 24.26 19 THR D N 1
ATOM 10945 C CA . THR D 1 19 ? -52.330 114.765 225.407 1.00 23.65 19 THR D CA 1
ATOM 10946 C C . THR D 1 19 ? -53.581 113.988 224.968 1.00 23.73 19 THR D C 1
ATOM 10947 O O . THR D 1 19 ? -53.564 113.294 223.961 1.00 23.28 19 THR D O 1
ATOM 10958 N N . GLU D 1 20 ? -54.655 114.101 225.737 1.00 20.96 20 GLU D N 1
ATOM 10959 C CA . GLU D 1 20 ? -55.927 113.480 225.381 1.00 22.07 20 GLU D CA 1
ATOM 10960 C C . GLU D 1 20 ? -56.529 114.119 224.111 1.00 23.12 20 GLU D C 1
ATOM 10961 O O . GLU D 1 20 ? -57.046 113.417 223.260 1.00 21.19 20 GLU D O 1
ATOM 10973 N N . ALA D 1 21 ? -56.428 115.439 223.965 1.00 21.11 21 ALA D N 1
ATOM 10974 C CA . ALA D 1 21 ? -56.892 116.119 222.740 1.00 20.04 21 ALA D CA 1
ATOM 10975 C C . ALA D 1 21 ? -56.191 115.555 221.496 1.00 21.21 21 ALA D C 1
ATOM 10976 O O . ALA D 1 21 ? -56.817 115.325 220.466 1.00 19.73 21 ALA D O 1
ATOM 10983 N N . ARG D 1 22 ? -54.894 115.310 221.604 1.00 22.82 22 ARG D N 1
ATOM 10984 C CA . ARG D 1 22 ? -54.143 114.745 220.489 1.00 29.51 22 ARG D CA 1
ATOM 10985 C C . ARG D 1 22 ? -54.663 113.343 220.140 1.00 25.94 22 ARG D C 1
ATOM 10986 O O . ARG D 1 22 ? -54.941 113.046 218.974 1.00 24.22 22 ARG D O 1
ATOM 11007 N N . SER D 1 23 ? -54.828 112.505 221.150 1.00 28.08 23 SER D N 1
ATOM 11008 C CA A SER D 1 23 ? -55.251 111.128 220.926 0.42 32.51 23 SER D CA 1
ATOM 11009 C CA B SER D 1 23 ? -55.261 111.127 220.942 0.58 32.89 23 SER D CA 1
ATOM 11010 C C . SER D 1 23 ? -56.639 111.066 220.276 1.00 29.56 23 SER D C 1
ATOM 11011 O O . SER D 1 23 ? -56.858 110.291 219.359 1.00 25.67 23 SER D O 1
ATOM 11026 N N . TRP D 1 24 ? -57.557 111.885 220.767 1.00 18.66 24 TRP D N 1
ATOM 11027 C CA . TRP D 1 24 ? -58.912 111.997 220.230 1.00 27.40 24 TRP D CA 1
ATOM 11028 C C . TRP D 1 24 ? -58.914 112.468 218.798 1.00 28.01 24 TRP D C 1
ATOM 11029 O O . TRP D 1 24 ? -59.623 111.905 217.977 1.00 24.25 24 TRP D O 1
ATOM 11050 N N . ALA D 1 25 ? -58.116 113.493 218.493 1.00 25.21 25 ALA D N 1
ATOM 11051 C CA . ALA D 1 25 ? -58.066 114.008 217.134 1.00 19.69 25 ALA D CA 1
ATOM 11052 C C . ALA D 1 25 ? -57.454 112.966 216.184 1.00 21.82 25 ALA D C 1
ATOM 11053 O O . ALA D 1 25 ? -57.855 112.848 215.032 1.00 23.15 25 ALA D O 1
ATOM 11060 N N . GLU D 1 26 ? -56.497 112.195 216.683 1.00 26.44 26 GLU D N 1
ATOM 11061 C CA . GLU D 1 26 ? -55.892 111.129 215.898 1.00 27.86 26 GLU D CA 1
ATOM 11062 C C . GLU D 1 26 ? -56.907 110.029 215.598 1.00 28.53 26 GLU D C 1
ATOM 11063 O O . GLU D 1 26 ? -56.978 109.559 214.478 1.00 25.84 26 GLU D O 1
ATOM 11075 N N . GLU D 1 27 ? -57.721 109.659 216.589 1.00 25.80 27 GLU D N 1
ATOM 11076 C CA . GLU D 1 27 ? -58.764 108.661 216.394 1.00 22.78 27 GLU D CA 1
ATOM 11077 C C . GLU D 1 27 ? -59.789 109.171 215.395 1.00 32.74 27 GLU D C 1
ATOM 11078 O O . GLU D 1 27 ? -60.173 108.453 214.472 1.00 27.68 27 GLU D O 1
ATOM 11090 N N . LEU D 1 28 ? -60.254 110.402 215.583 1.00 19.87 28 LEU D N 1
ATOM 11091 C CA . LEU D 1 28 ? -61.233 110.974 214.654 1.00 20.25 28 LEU D CA 1
ATOM 11092 C C . LEU D 1 28 ? -60.708 110.965 213.211 1.00 31.04 28 LEU D C 1
ATOM 11093 O O . LEU D 1 28 ? -61.428 110.625 212.277 1.00 26.82 28 LEU D O 1
ATOM 11109 N N . THR D 1 29 ? -59.452 111.364 213.051 1.00 33.83 29 THR D N 1
ATOM 11110 C CA . THR D 1 29 ? -58.818 111.451 211.747 1.00 25.56 29 THR D CA 1
ATOM 11111 C C . THR D 1 29 ? -58.793 110.102 211.029 1.00 29.44 29 THR D C 1
ATOM 11112 O O . THR D 1 29 ? -59.042 110.055 209.828 1.00 26.93 29 THR D O 1
ATOM 11123 N N . THR D 1 30 ? -58.524 109.002 211.735 1.00 25.30 30 THR D N 1
ATOM 11124 C CA . THR D 1 30 ? -58.500 107.714 211.046 1.00 34.76 30 THR D CA 1
ATOM 11125 C C . THR D 1 30 ? -59.929 107.241 210.753 1.00 31.71 30 THR D C 1
ATOM 11126 O O . THR D 1 30 ? -60.141 106.465 209.832 1.00 34.93 30 THR D O 1
ATOM 11137 N N . LYS D 1 31 ? -60.911 107.726 211.508 1.00 27.06 31 LYS D N 1
ATOM 11138 C CA . LYS D 1 31 ? -62.279 107.243 211.334 1.00 27.02 31 LYS D CA 1
ATOM 11139 C C . LYS D 1 31 ? -63.232 108.188 210.547 1.00 27.01 31 LYS D C 1
ATOM 11140 O O . LYS D 1 31 ? -64.381 107.841 210.287 1.00 23.06 31 LYS D O 1
ATOM 11159 N N . TYR D 1 32 ? -62.759 109.374 210.185 1.00 21.97 32 TYR D N 1
ATOM 11160 C CA . TYR D 1 32 ? -63.627 110.429 209.698 1.00 21.41 32 TYR D CA 1
ATOM 11161 C C . TYR D 1 32 ? -63.860 110.296 208.219 1.00 19.01 32 TYR D C 1
ATOM 11162 O O . TYR D 1 32 ? -62.924 110.406 207.457 1.00 25.06 32 TYR D O 1
ATOM 11180 N N . ALA D 1 33 ? -65.113 110.094 207.823 1.00 17.83 33 ALA D N 1
ATOM 11181 C CA . ALA D 1 33 ? -65.475 110.164 206.419 1.00 25.94 33 ALA D CA 1
ATOM 11182 C C . ALA D 1 33 ? -66.443 111.331 206.221 1.00 24.15 33 ALA D C 1
ATOM 11183 O O . ALA D 1 33 ? -67.553 111.316 206.750 1.00 23.60 33 ALA D O 1
ATOM 11190 N N . PRO D 1 34 ? -66.025 112.350 205.459 1.00 26.38 34 PRO D N 1
ATOM 11191 C CA . PRO D 1 34 ? -66.881 113.536 205.365 1.00 27.96 34 PRO D CA 1
ATOM 11192 C C . PRO D 1 34 ? -68.276 113.251 204.822 1.00 32.40 34 PRO D C 1
ATOM 11193 O O . PRO D 1 34 ? -68.481 112.334 204.023 1.00 34.73 34 PRO D O 1
ATOM 11204 N N . ALA D 1 35 ? -69.230 114.020 205.332 1.00 26.01 35 ALA D N 1
ATOM 11205 C CA . ALA D 1 35 ? -70.588 114.117 204.800 1.00 34.03 35 ALA D CA 1
ATOM 11206 C C . ALA D 1 35 ? -70.720 115.469 204.113 1.00 37.32 35 ALA D C 1
ATOM 11207 O O . ALA D 1 35 ? -70.543 116.514 204.729 1.00 30.50 35 ALA D O 1
ATOM 11214 N N . GLU D 1 36 ? -71.054 115.438 202.840 1.00 32.90 36 GLU D N 1
ATOM 11215 C CA . GLU D 1 36 ? -70.926 116.596 201.967 1.00 45.75 36 GLU D CA 1
ATOM 11216 C C . GLU D 1 36 ? -71.601 117.885 202.467 1.00 38.79 36 GLU D C 1
ATOM 11217 O O . GLU D 1 36 ? -71.056 118.995 202.313 1.00 35.42 36 GLU D O 1
ATOM 11229 N N . GLY D 1 37 ? -72.784 117.729 203.044 1.00 24.59 37 GLY D N 1
ATOM 11230 C CA . GLY D 1 37 ? -73.554 118.857 203.542 1.00 28.24 37 GLY D CA 1
ATOM 11231 C C . GLY D 1 37 ? -73.289 119.207 205.011 1.00 28.66 37 GLY D C 1
ATOM 11232 O O . GLY D 1 37 ? -74.066 119.965 205.611 1.00 26.38 37 GLY D O 1
ATOM 11236 N N . VAL D 1 38 ? -72.188 118.708 205.584 1.00 34.63 38 VAL D N 1
ATOM 11237 C CA . VAL D 1 38 ? -71.933 118.840 207.032 1.00 32.18 38 VAL D CA 1
ATOM 11238 C C . VAL D 1 38 ? -70.527 119.315 207.378 1.00 29.60 38 VAL D C 1
ATOM 11239 O O . VAL D 1 38 ? -69.550 118.704 206.973 1.00 25.81 38 VAL D O 1
ATOM 11252 N N . ASP D 1 39 ? -70.447 120.396 208.156 1.00 23.92 39 ASP D N 1
ATOM 11253 C CA . ASP D 1 39 ? -69.189 120.939 208.659 1.00 18.27 39 ASP D CA 1
ATOM 11254 C C . ASP D 1 39 ? -69.013 120.594 210.117 1.00 19.16 39 ASP D C 1
ATOM 11255 O O . ASP D 1 39 ? -69.958 120.670 210.882 1.00 20.54 39 ASP D O 1
ATOM 11264 N N . LEU D 1 40 ? -67.794 120.250 210.505 1.00 19.19 40 LEU D N 1
ATOM 11265 C CA . LEU D 1 40 ? -67.522 119.914 211.899 1.00 22.20 40 LEU D CA 1
ATOM 11266 C C . LEU D 1 40 ? -66.691 121.027 212.475 1.00 32.02 40 LEU D C 1
ATOM 11267 O O . LEU D 1 40 ? -65.841 121.580 211.782 1.00 28.31 40 LEU D O 1
ATOM 11283 N N . ALA D 1 41 ? -66.948 121.340 213.740 1.00 25.11 41 ALA D N 1
ATOM 11284 C CA . ALA D 1 41 ? -66.115 122.270 214.500 1.00 24.51 41 ALA D CA 1
ATOM 11285 C C . ALA D 1 41 ? -65.929 121.731 215.913 1.00 26.32 41 ALA D C 1
ATOM 11286 O O . ALA D 1 41 ? -66.911 121.295 216.553 1.00 18.48 41 ALA D O 1
ATOM 11293 N N . VAL D 1 42 ? -64.681 121.742 216.380 1.00 19.16 42 VAL D N 1
ATOM 11294 C CA . VAL D 1 42 ? -64.344 121.290 217.719 1.00 23.54 42 VAL D CA 1
ATOM 11295 C C . VAL D 1 42 ? -64.014 122.497 218.608 1.00 25.72 42 VAL D C 1
ATOM 11296 O O . VAL D 1 42 ? -63.123 123.287 218.305 1.00 16.91 42 VAL D O 1
ATOM 11309 N N . LEU D 1 43 ? -64.750 122.626 219.706 1.00 19.57 43 LEU D N 1
ATOM 11310 C CA . LEU D 1 43 ? -64.593 123.758 220.605 1.00 21.75 43 LEU D CA 1
ATOM 11311 C C . LEU D 1 43 ? -63.914 123.247 221.875 1.00 17.36 43 LEU D C 1
ATOM 11312 O O . LEU D 1 43 ? -64.524 122.504 222.664 1.00 18.65 43 LEU D O 1
ATOM 11328 N N . ALA D 1 44 ? -62.644 123.613 222.034 1.00 19.34 44 ALA D N 1
ATOM 11329 C CA . ALA D 1 44 ? -61.789 123.014 223.042 1.00 18.23 44 ALA D CA 1
ATOM 11330 C C . ALA D 1 44 ? -61.277 124.022 224.053 1.00 18.56 44 ALA D C 1
ATOM 11331 O O . ALA D 1 44 ? -61.327 125.240 223.802 1.00 20.39 44 ALA D O 1
ATOM 11338 N N . PRO D 1 45 ? -60.745 123.515 225.184 1.00 19.99 45 PRO D N 1
ATOM 11339 C CA . PRO D 1 45 ? -59.939 124.341 226.096 1.00 22.52 45 PRO D CA 1
ATOM 11340 C C . PRO D 1 45 ? -58.783 124.992 225.361 1.00 20.27 45 PRO D C 1
ATOM 11341 O O . PRO D 1 45 ? -58.147 124.338 224.517 1.00 20.30 45 PRO D O 1
ATOM 11352 N N . ALA D 1 46 ? -58.506 126.251 225.672 1.00 17.49 46 ALA D N 1
ATOM 11353 C CA . ALA D 1 46 ? -57.613 127.049 224.835 1.00 18.90 46 ALA D CA 1
ATOM 11354 C C . ALA D 1 46 ? -56.239 126.381 224.614 1.00 21.67 46 ALA D C 1
ATOM 11355 O O . ALA D 1 46 ? -55.678 126.412 223.507 1.00 24.00 46 ALA D O 1
ATOM 11362 N N . LEU D 1 47 ? -55.717 125.733 225.646 1.00 17.93 47 LEU D N 1
ATOM 11363 C CA . LEU D 1 47 ? -54.403 125.096 225.534 1.00 18.09 47 LEU D CA 1
ATOM 11364 C C . LEU D 1 47 ? -54.426 123.717 224.852 1.00 16.86 47 LEU D C 1
ATOM 11365 O O . LEU D 1 47 ? -53.398 123.050 224.794 1.00 21.45 47 LEU D O 1
ATOM 11381 N N . ASP D 1 48 ? -55.588 123.310 224.339 1.00 23.52 48 ASP D N 1
ATOM 11382 C CA . ASP D 1 48 ? -55.700 122.130 223.489 1.00 24.70 48 ASP D CA 1
ATOM 11383 C C . ASP D 1 48 ? -55.668 122.481 221.995 1.00 28.72 48 ASP D C 1
ATOM 11384 O O . ASP D 1 48 ? -55.629 121.569 221.148 1.00 22.56 48 ASP D O 1
ATOM 11393 N N . LEU D 1 49 ? -55.714 123.775 221.662 1.00 20.44 49 LEU D N 1
ATOM 11394 C CA . LEU D 1 49 ? -55.876 124.174 220.265 1.00 22.79 49 LEU D CA 1
ATOM 11395 C C . LEU D 1 49 ? -54.703 123.691 219.413 1.00 25.88 49 LEU D C 1
ATOM 11396 O O . LEU D 1 49 ? -54.891 123.235 218.279 1.00 24.38 49 LEU D O 1
ATOM 11412 N N . SER D 1 50 ? -53.505 123.788 219.967 1.00 19.82 50 SER D N 1
ATOM 11413 C CA . SER D 1 50 ? -52.308 123.365 219.270 1.00 24.34 50 SER D CA 1
ATOM 11414 C C . SER D 1 50 ? -52.363 121.865 218.911 1.00 23.78 50 SER D C 1
ATOM 11415 O O . SER D 1 50 ? -52.054 121.468 217.781 1.00 24.60 50 SER D O 1
ATOM 11423 N N . ALA D 1 51 ? -52.780 121.039 219.857 1.00 22.06 51 ALA D N 1
ATOM 11424 C CA . ALA D 1 51 ? -52.982 119.626 219.578 1.00 25.19 51 ALA D CA 1
ATOM 11425 C C . ALA D 1 51 ? -53.952 119.437 218.410 1.00 26.04 51 ALA D C 1
ATOM 11426 O O . ALA D 1 51 ? -53.740 118.587 217.558 1.00 22.50 51 ALA D O 1
ATOM 11433 N N . LEU D 1 52 ? -55.008 120.243 218.359 1.00 21.18 52 LEU D N 1
ATOM 11434 C CA . LEU D 1 52 ? -56.002 120.087 217.320 1.00 20.77 52 LEU D CA 1
ATOM 11435 C C . LEU D 1 52 ? -55.459 120.596 215.970 1.00 22.81 52 LEU D C 1
ATOM 11436 O O . LEU D 1 52 ? -55.735 120.032 214.905 1.00 21.81 52 LEU D O 1
ATOM 11452 N N . ALA D 1 53 ? -54.685 121.664 216.027 1.00 19.32 53 ALA D N 1
ATOM 11453 C CA . ALA D 1 53 ? -54.104 122.256 214.823 1.00 20.79 53 ALA D CA 1
ATOM 11454 C C . ALA D 1 53 ? -53.245 121.210 214.110 1.00 24.07 53 ALA D C 1
ATOM 11455 O O . ALA D 1 53 ? -53.222 121.123 212.891 1.00 27.96 53 ALA D O 1
ATOM 11462 N N . ALA D 1 54 ? -52.561 120.390 214.894 1.00 29.97 54 ALA D N 1
ATOM 11463 C CA . ALA D 1 54 ? -51.627 119.425 214.341 1.00 33.48 54 ALA D CA 1
ATOM 11464 C C . ALA D 1 54 ? -52.304 118.101 213.941 1.00 36.23 54 ALA D C 1
ATOM 11465 O O . ALA D 1 54 ? -51.811 117.406 213.066 1.00 29.31 54 ALA D O 1
ATOM 11472 N N . ASN D 1 55 ? -53.446 117.766 214.540 1.00 27.95 55 ASN D N 1
ATOM 11473 C CA . ASN D 1 55 ? -53.947 116.402 214.420 1.00 24.60 55 ASN D CA 1
ATOM 11474 C C . ASN D 1 55 ? -55.367 116.212 213.882 1.00 26.38 55 ASN D C 1
ATOM 11475 O O . ASN D 1 55 ? -55.807 115.076 213.703 1.00 30.45 55 ASN D O 1
ATOM 11486 N N . LEU D 1 56 ? -56.080 117.295 213.612 1.00 22.69 56 LEU D N 1
ATOM 11487 C CA . LEU D 1 56 ? -57.383 117.186 212.954 1.00 23.81 56 LEU D CA 1
ATOM 11488 C C . LEU D 1 56 ? -57.220 117.145 211.452 1.00 26.76 56 LEU D C 1
ATOM 11489 O O . LEU D 1 56 ? -56.287 117.739 210.923 1.00 33.59 56 LEU D O 1
ATOM 11505 N N . PRO D 1 57 ? -58.142 116.473 210.745 1.00 26.86 57 PRO D N 1
ATOM 11506 C CA . PRO D 1 57 ? -58.095 116.652 209.288 1.00 32.44 57 PRO D CA 1
ATOM 11507 C C . PRO D 1 57 ? -58.394 118.082 208.924 1.00 32.46 57 PRO D C 1
ATOM 11508 O O . PRO D 1 57 ? -59.025 118.793 209.706 1.00 31.48 57 PRO D O 1
ATOM 11519 N N . ALA D 1 58 ? -57.936 118.515 207.764 1.00 34.95 58 ALA D N 1
ATOM 11520 C CA . ALA D 1 58 ? -57.884 119.943 207.502 1.00 40.05 58 ALA D CA 1
ATOM 11521 C C . ALA D 1 58 ? -59.281 120.498 207.315 1.00 33.92 58 ALA D C 1
ATOM 11522 O O . ALA D 1 58 ? -59.500 121.686 207.527 1.00 34.29 58 ALA D O 1
ATOM 11529 N N . GLY D 1 59 ? -60.234 119.648 206.944 1.00 21.85 59 GLY D N 1
ATOM 11530 C CA . GLY D 1 59 ? -61.600 120.137 206.753 1.00 27.98 59 GLY D CA 1
ATOM 11531 C C . GLY D 1 59 ? -62.413 120.303 208.051 1.00 31.70 59 GLY D C 1
ATOM 11532 O O . GLY D 1 59 ? -63.592 120.651 208.009 1.00 30.81 59 GLY D O 1
ATOM 11536 N N . ILE D 1 60 ? -61.801 120.033 209.201 1.00 26.90 60 ILE D N 1
ATOM 11537 C CA . ILE D 1 60 ? -62.482 120.197 210.495 1.00 29.07 60 ILE D CA 1
ATOM 11538 C C . ILE D 1 60 ? -61.928 121.398 211.248 1.00 29.09 60 ILE D C 1
ATOM 11539 O O . ILE D 1 60 ? -60.736 121.471 211.575 1.00 22.65 60 ILE D O 1
ATOM 11555 N N . ALA D 1 61 ? -62.821 122.346 211.492 1.00 19.01 61 ALA D N 1
ATOM 11556 C CA . ALA D 1 61 ? -62.476 123.596 212.135 1.00 24.10 61 ALA D CA 1
ATOM 11557 C C . ALA D 1 61 ? -62.295 123.375 213.626 1.00 28.70 61 ALA D C 1
ATOM 11558 O O . ALA D 1 61 ? -62.809 122.403 214.175 1.00 24.10 61 ALA D O 1
ATOM 11565 N N . PHE D 1 62 ? -61.587 124.291 214.277 1.00 23.72 62 PHE D N 1
ATOM 11566 C CA . PHE D 1 62 ? -61.462 124.257 215.730 1.00 22.22 62 PHE D CA 1
ATOM 11567 C C . PHE D 1 62 ? -61.398 125.669 216.303 1.00 20.75 62 PHE D C 1
ATOM 11568 O O . PHE D 1 62 ? -61.036 126.657 215.620 1.00 20.51 62 PHE D O 1
ATOM 11585 N N . GLY D 1 63 ? -61.762 125.761 217.573 1.00 19.42 63 GLY D N 1
ATOM 11586 C CA . GLY D 1 63 ? -61.865 127.042 218.217 1.00 20.26 63 GLY D CA 1
ATOM 11587 C C . GLY D 1 63 ? -62.041 126.948 219.714 1.00 23.66 63 GLY D C 1
ATOM 11588 O O . GLY D 1 63 ? -61.903 125.871 220.313 1.00 19.13 63 GLY D O 1
ATOM 11592 N N . GLY D 1 64 ? -62.354 128.093 220.313 1.00 21.17 64 GLY D N 1
ATOM 11593 C CA . GLY D 1 64 ? -62.391 128.218 221.760 1.00 18.41 64 GLY D CA 1
ATOM 11594 C C . GLY D 1 64 ? -63.776 128.188 222.366 1.00 19.47 64 GLY D C 1
ATOM 11595 O O . GLY D 1 64 ? -64.800 128.166 221.672 1.00 20.59 64 GLY D O 1
ATOM 11599 N N . GLN D 1 65 ? -63.788 128.195 223.694 1.00 22.72 65 GLN D N 1
ATOM 11600 C CA . GLN D 1 65 ? -65.013 128.097 224.473 1.00 20.78 65 GLN D CA 1
ATOM 11601 C C . GLN D 1 65 ? -65.382 129.397 225.175 1.00 19.69 65 GLN D C 1
ATOM 11602 O O . GLN D 1 65 ? -66.449 129.499 225.803 1.00 20.13 65 GLN D O 1
ATOM 11616 N N . ASP D 1 66 ? -64.497 130.388 225.071 1.00 13.35 66 ASP D N 1
ATOM 11617 C CA . ASP D 1 66 ? -64.719 131.693 225.687 1.00 18.17 66 ASP D CA 1
ATOM 11618 C C . ASP D 1 66 ? -63.641 132.592 225.170 1.00 21.14 66 ASP D C 1
ATOM 11619 O O . ASP D 1 66 ? -62.666 132.119 224.584 1.00 20.71 66 ASP D O 1
ATOM 11628 N N . VAL D 1 67 ? -63.814 133.897 225.365 1.00 20.91 67 VAL D N 1
ATOM 11629 C CA . VAL D 1 67 ? -62.769 134.845 225.034 1.00 16.38 67 VAL D CA 1
ATOM 11630 C C . VAL D 1 67 ? -62.946 136.057 225.914 1.00 22.52 67 VAL D C 1
ATOM 11631 O O . VAL D 1 67 ? -64.076 136.373 226.307 1.00 16.06 67 VAL D O 1
ATOM 11644 N N . SER D 1 68 ? -61.843 136.735 226.230 1.00 19.35 68 SER D N 1
ATOM 11645 C CA . SER D 1 68 ? -61.907 137.997 226.970 1.00 18.84 68 SER D CA 1
ATOM 11646 C C . SER D 1 68 ? -62.697 139.072 226.234 1.00 21.63 68 SER D C 1
ATOM 11647 O O . SER D 1 68 ? -62.672 139.180 224.997 1.00 17.69 68 SER D O 1
ATOM 11655 N N . ALA D 1 69 ? -63.377 139.897 227.013 1.00 16.38 69 ALA D N 1
ATOM 11656 C CA . ALA D 1 69 ? -64.017 141.095 226.494 1.00 18.40 69 ALA D CA 1
ATOM 11657 C C . ALA D 1 69 ? -63.024 142.178 226.143 1.00 22.98 69 ALA D C 1
ATOM 11658 O O . ALA D 1 69 ? -63.384 143.153 225.485 1.00 17.61 69 ALA D O 1
ATOM 11665 N N . HIS D 1 70 ? -61.780 142.000 226.574 1.00 16.50 70 HIS D N 1
ATOM 11666 C CA . HIS D 1 70 ? -60.745 143.022 226.401 1.00 15.40 70 HIS D CA 1
ATOM 11667 C C . HIS D 1 70 ? -59.759 142.599 225.335 1.00 19.91 70 HIS D C 1
ATOM 11668 O O . HIS D 1 70 ? -59.621 141.411 225.056 1.00 22.24 70 HIS D O 1
ATOM 11682 N N . GLU D 1 71 ? -59.043 143.567 224.771 1.00 22.20 71 GLU D N 1
ATOM 11683 C CA . GLU D 1 71 ? -58.074 143.313 223.709 1.00 26.08 71 GLU D CA 1
ATOM 11684 C C . GLU D 1 71 ? -56.773 142.691 224.246 1.00 27.97 71 GLU D C 1
ATOM 11685 O O . GLU D 1 71 ? -56.245 141.692 223.721 1.00 26.77 71 GLU D O 1
ATOM 11697 N N . SER D 1 72 ? -56.259 143.335 225.281 1.00 24.41 72 SER D N 1
ATOM 11698 C CA . SER D 1 72 ? -55.067 142.907 225.986 1.00 26.10 72 SER D CA 1
ATOM 11699 C C . SER D 1 72 ? -54.944 143.740 227.249 1.00 20.84 72 SER D C 1
ATOM 11700 O O . SER D 1 72 ? -55.650 144.723 227.416 1.00 26.83 72 SER D O 1
ATOM 11708 N N . GLY D 1 73 ? -54.067 143.344 228.153 1.00 20.53 73 GLY D N 1
ATOM 11709 C CA . GLY D 1 73 ? -53.834 144.153 229.342 1.00 21.91 73 GLY D CA 1
ATOM 11710 C C . GLY D 1 73 ? -53.857 143.402 230.658 1.00 16.20 73 GLY D C 1
ATOM 11711 O O . GLY D 1 73 ? -53.599 142.189 230.732 1.00 19.41 73 GLY D O 1
ATOM 11715 N N . ALA D 1 74 ? -54.169 144.134 231.711 1.00 17.33 74 ALA D N 1
ATOM 11716 C CA . ALA D 1 74 ? -53.989 143.609 233.061 1.00 20.01 74 ALA D CA 1
ATOM 11717 C C . ALA D 1 74 ? -55.245 142.867 233.491 1.00 22.51 74 ALA D C 1
ATOM 11718 O O . ALA D 1 74 ? -56.013 143.330 234.327 1.00 23.01 74 ALA D O 1
ATOM 11725 N N . TYR D 1 75 ? -55.450 141.707 232.867 1.00 15.92 75 TYR D N 1
ATOM 11726 C CA . TYR D 1 75 ? -56.582 140.843 233.151 1.00 16.51 75 TYR D CA 1
ATOM 11727 C C . TYR D 1 75 ? -56.086 139.430 233.394 1.00 16.99 75 TYR D C 1
ATOM 11728 O O . TYR D 1 75 ? -56.221 138.536 232.551 1.00 16.38 75 TYR D O 1
ATOM 11746 N N . THR D 1 76 ? -55.507 139.242 234.570 1.00 16.81 76 THR D N 1
ATOM 11747 C CA . THR D 1 76 ? -54.847 137.985 234.909 1.00 19.51 76 THR D CA 1
ATOM 11748 C C . THR D 1 76 ? -55.802 136.801 234.714 1.00 17.49 76 THR D C 1
ATOM 11749 O O . THR D 1 76 ? -56.950 136.813 235.148 1.00 18.62 76 THR D O 1
ATOM 11760 N N . GLY D 1 77 ? -55.309 135.787 234.032 1.00 17.00 77 GLY D N 1
ATOM 11761 C CA . GLY D 1 77 ? -56.072 134.583 233.768 1.00 17.76 77 GLY D CA 1
ATOM 11762 C C . GLY D 1 77 ? -56.970 134.648 232.545 1.00 18.84 77 GLY D C 1
ATOM 11763 O O . GLY D 1 77 ? -57.583 133.649 232.186 1.00 15.64 77 GLY D O 1
ATOM 11767 N N . GLU D 1 78 ? -57.079 135.805 231.902 1.00 22.20 78 GLU D N 1
ATOM 11768 C CA . GLU D 1 78 ? -57.939 135.887 230.729 1.00 17.18 78 GLU D CA 1
ATOM 11769 C C . GLU D 1 78 ? -57.129 135.612 229.451 1.00 19.40 78 GLU D C 1
ATOM 11770 O O . GLU D 1 78 ? -55.895 135.740 229.432 1.00 16.58 78 GLU D O 1
ATOM 11782 N N . ILE D 1 79 ? -57.838 135.194 228.410 1.00 16.00 79 ILE D N 1
ATOM 11783 C CA . ILE D 1 79 ? -57.245 134.824 227.126 1.00 22.48 79 ILE D CA 1
ATOM 11784 C C . ILE D 1 79 ? -57.942 135.607 226.038 1.00 21.88 79 ILE D C 1
ATOM 11785 O O . ILE D 1 79 ? -59.163 135.627 225.984 1.00 18.96 79 ILE D O 1
ATOM 11801 N N . SER D 1 80 ? -57.171 136.292 225.198 1.00 15.33 80 SER D N 1
ATOM 11802 C CA . SER D 1 80 ? -57.752 137.188 224.201 1.00 18.75 80 SER D CA 1
ATOM 11803 C C . SER D 1 80 ? -58.071 136.518 222.866 1.00 22.19 80 SER D C 1
ATOM 11804 O O . SER D 1 80 ? -57.544 135.441 222.537 1.00 20.43 80 SER D O 1
ATOM 11812 N N . ALA D 1 81 ? -58.934 137.183 222.100 1.00 20.02 81 ALA D N 1
ATOM 11813 C CA . ALA D 1 81 ? -59.237 136.786 220.727 1.00 19.80 81 ALA D CA 1
ATOM 11814 C C . ALA D 1 81 ? -57.983 136.739 219.862 1.00 23.06 81 ALA D C 1
ATOM 11815 O O . ALA D 1 81 ? -57.831 135.826 219.039 1.00 20.34 81 ALA D O 1
ATOM 11822 N N . ALA D 1 82 ? -57.071 137.692 220.047 1.00 23.02 82 ALA D N 1
ATOM 11823 C CA . ALA D 1 82 ? -55.828 137.661 219.275 1.00 20.05 82 ALA D CA 1
ATOM 11824 C C . ALA D 1 82 ? -55.054 136.380 219.596 1.00 20.83 82 ALA D C 1
ATOM 11825 O O . ALA D 1 82 ? -54.461 135.754 218.710 1.00 17.79 82 ALA D O 1
ATOM 11832 N N . MET D 1 83 ? -55.074 135.983 220.866 1.00 17.37 83 MET D N 1
ATOM 11833 C CA . MET D 1 83 ? -54.354 134.805 221.298 1.00 19.45 83 MET D CA 1
ATOM 11834 C C . MET D 1 83 ? -54.956 133.568 220.628 1.00 19.69 83 MET D C 1
ATOM 11835 O O . MET D 1 83 ? -54.234 132.743 220.050 1.00 20.46 83 MET D O 1
ATOM 11849 N N . LEU D 1 84 ? -56.276 133.467 220.657 1.00 19.77 84 LEU D N 1
ATOM 11850 C CA . LEU D 1 84 ? -56.954 132.303 220.075 1.00 25.93 84 LEU D CA 1
ATOM 11851 C C . LEU D 1 84 ? -56.703 132.233 218.575 1.00 20.61 84 LEU D C 1
ATOM 11852 O O . LEU D 1 84 ? -56.413 131.178 218.027 1.00 16.78 84 LEU D O 1
ATOM 11868 N N . LYS D 1 85 ? -56.795 133.376 217.923 1.00 20.71 85 LYS D N 1
ATOM 11869 C CA . LYS D 1 85 ? -56.564 133.443 216.499 1.00 21.78 85 LYS D CA 1
ATOM 11870 C C . LYS D 1 85 ? -55.149 132.948 216.174 1.00 24.84 85 LYS D C 1
ATOM 11871 O O . LYS D 1 85 ? -54.978 132.104 215.314 1.00 23.21 85 LYS D O 1
ATOM 11890 N N . ASP D 1 86 ? -54.145 133.454 216.887 1.00 23.01 86 ASP D N 1
ATOM 11891 C CA . ASP D 1 86 ? -52.764 133.044 216.649 1.00 21.91 86 ASP D CA 1
ATOM 11892 C C . ASP D 1 86 ? -52.540 131.526 216.790 1.00 21.29 86 ASP D C 1
ATOM 11893 O O . ASP D 1 86 ? -51.719 130.948 216.084 1.00 21.49 86 ASP D O 1
ATOM 11902 N N . ALA D 1 87 ? -53.258 130.896 217.717 1.00 22.74 87 ALA D N 1
ATOM 11903 C CA . ALA D 1 87 ? -53.228 129.447 217.905 1.00 18.72 87 ALA D CA 1
ATOM 11904 C C . ALA D 1 87 ? -54.020 128.676 216.839 1.00 20.75 87 ALA D C 1
ATOM 11905 O O . ALA D 1 87 ? -54.091 127.446 216.882 1.00 23.31 87 ALA D O 1
ATOM 11912 N N . GLY D 1 88 ? -54.614 129.393 215.892 1.00 20.47 88 GLY D N 1
ATOM 11913 C CA . GLY D 1 88 ? -55.301 128.763 214.785 1.00 23.37 88 GLY D CA 1
ATOM 11914 C C . GLY D 1 88 ? -56.808 128.594 214.940 1.00 27.75 88 GLY D C 1
ATOM 11915 O O . GLY D 1 88 ? -57.447 127.989 214.074 1.00 21.75 88 GLY D O 1
ATOM 11919 N N . ALA D 1 89 ? -57.395 129.120 216.014 1.00 26.27 89 ALA D N 1
ATOM 11920 C CA . ALA D 1 89 ? -58.860 129.104 216.123 1.00 23.52 89 ALA D CA 1
ATOM 11921 C C . ALA D 1 89 ? -59.529 129.848 214.959 1.00 18.76 89 ALA D C 1
ATOM 11922 O O . ALA D 1 89 ? -59.009 130.838 214.471 1.00 21.90 89 ALA D O 1
ATOM 11929 N N . SER D 1 90 ? -60.688 129.360 214.517 1.00 18.98 90 SER D N 1
ATOM 11930 C CA . SER D 1 90 ? -61.511 130.099 213.568 1.00 19.44 90 SER D CA 1
ATOM 11931 C C . SER D 1 90 ? -62.884 130.449 214.144 1.00 23.66 90 SER D C 1
ATOM 11932 O O . SER D 1 90 ? -63.655 131.124 213.503 1.00 18.21 90 SER D O 1
ATOM 11940 N N . CYS D 1 91 ? -63.165 130.024 215.374 1.00 15.70 91 CYS D N 1
ATOM 11941 C CA . CYS D 1 91 ? -64.443 130.312 215.999 1.00 17.28 91 CYS D CA 1
ATOM 11942 C C . CYS D 1 91 ? -64.315 130.228 217.514 1.00 20.71 91 CYS D C 1
ATOM 11943 O O . CYS D 1 91 ? -63.345 129.666 218.043 1.00 17.17 91 CYS D O 1
ATOM 11951 N N . VAL D 1 92 ? -65.305 130.768 218.214 1.00 20.52 92 VAL D N 1
ATOM 11952 C CA . VAL D 1 92 ? -65.303 130.724 219.664 1.00 26.47 92 VAL D CA 1
ATOM 11953 C C . VAL D 1 92 ? -66.717 130.841 220.211 1.00 21.73 92 VAL D C 1
ATOM 11954 O O . VAL D 1 92 ? -67.544 131.605 219.711 1.00 21.41 92 VAL D O 1
ATOM 11967 N N . VAL D 1 93 ? -67.002 130.034 221.223 1.00 22.51 93 VAL D N 1
ATOM 11968 C CA . VAL D 1 93 ? -68.272 130.130 221.913 1.00 19.54 93 VAL D CA 1
ATOM 11969 C C . VAL D 1 93 ? -68.233 131.339 222.825 1.00 20.75 93 VAL D C 1
ATOM 11970 O O . VAL D 1 93 ? -67.233 131.562 223.540 1.00 20.98 93 VAL D O 1
ATOM 11983 N N . VAL D 1 94 ? -69.318 132.113 222.818 1.00 20.08 94 VAL D N 1
ATOM 11984 C CA . VAL D 1 94 ? -69.470 133.192 223.803 1.00 22.05 94 VAL D CA 1
ATOM 11985 C C . VAL D 1 94 ? -70.875 133.191 224.397 1.00 17.45 94 VAL D C 1
ATOM 11986 O O . VAL D 1 94 ? -71.870 132.915 223.699 1.00 20.37 94 VAL D O 1
ATOM 11999 N N . GLY D 1 95 ? -70.939 133.459 225.702 1.00 15.73 95 GLY D N 1
ATOM 12000 C CA . GLY D 1 95 ? -72.202 133.532 226.418 1.00 21.17 95 GLY D CA 1
ATOM 12001 C C . GLY D 1 95 ? -72.823 132.179 226.673 1.00 18.39 95 GLY D C 1
ATOM 12002 O O . GLY D 1 95 ? -74.037 132.087 226.858 1.00 26.48 95 GLY D O 1
ATOM 12006 N N . HIS D 1 96 ? -72.025 131.114 226.692 1.00 19.27 96 HIS D N 1
ATOM 12007 C CA . HIS D 1 96 ? -72.589 129.829 227.095 1.00 18.47 96 HIS D CA 1
ATOM 12008 C C . HIS D 1 96 ? -73.299 129.992 228.467 1.00 22.33 96 HIS D C 1
ATOM 12009 O O . HIS D 1 96 ? -72.812 130.720 229.331 1.00 14.96 96 HIS D O 1
ATOM 12023 N N . SER D 1 97 ? -74.427 129.318 228.665 1.00 17.89 97 SER D N 1
ATOM 12024 C CA A SER D 1 97 ? -75.207 129.424 229.899 0.42 19.98 97 SER D CA 1
ATOM 12025 C CA C SER D 1 97 ? -75.186 129.510 229.900 0.58 20.52 97 SER D CA 1
ATOM 12026 C C . SER D 1 97 ? -74.343 129.169 231.131 1.00 21.61 97 SER D C 1
ATOM 12027 O O . SER D 1 97 ? -74.522 129.787 232.182 1.00 16.94 97 SER D O 1
ATOM 12042 N N . GLU D 1 98 ? -73.395 128.240 231.001 1.00 16.59 98 GLU D N 1
ATOM 12043 C CA . GLU D 1 98 ? -72.511 127.922 232.111 1.00 19.77 98 GLU D CA 1
ATOM 12044 C C . GLU D 1 98 ? -71.704 129.159 232.532 1.00 20.48 98 GLU D C 1
ATOM 12045 O O . GLU D 1 98 ? -71.525 129.410 233.716 1.00 18.34 98 GLU D O 1
ATOM 12057 N N . ARG D 1 99 ? -71.252 129.956 231.566 1.00 18.32 99 ARG D N 1
ATOM 12058 C CA . ARG D 1 99 ? -70.574 131.213 231.888 1.00 19.99 99 ARG D CA 1
ATOM 12059 C C . ARG D 1 99 ? -71.540 132.339 232.340 1.00 18.03 99 ARG D C 1
ATOM 12060 O O . ARG D 1 99 ? -71.211 133.126 233.218 1.00 19.74 99 ARG D O 1
ATOM 12081 N N . ARG D 1 100 ? -72.734 132.401 231.774 1.00 19.06 100 ARG D N 1
ATOM 12082 C CA . ARG D 1 100 ? -73.696 133.402 232.222 1.00 23.39 100 ARG D CA 1
ATOM 12083 C C . ARG D 1 100 ? -74.051 133.144 233.697 1.00 25.85 100 ARG D C 1
ATOM 12084 O O . ARG D 1 100 ? -74.218 134.077 234.477 1.00 24.12 100 ARG D O 1
ATOM 12105 N N . GLU D 1 101 ? -74.149 131.872 234.074 1.00 24.31 101 GLU D N 1
ATOM 12106 C CA . GLU D 1 101 ? -74.521 131.503 235.439 1.00 24.94 101 GLU D CA 1
ATOM 12107 C C . GL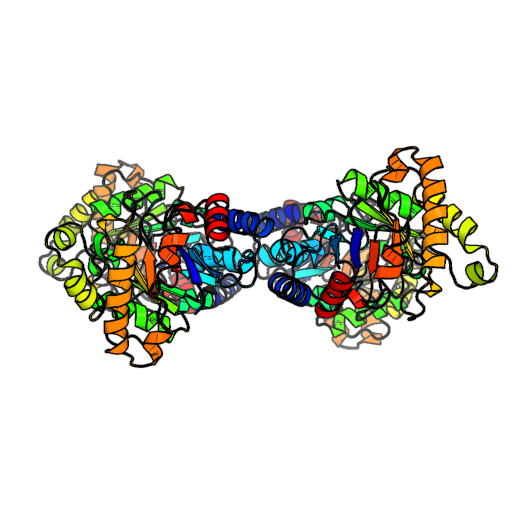U D 1 101 ? -73.313 131.535 236.367 1.00 30.75 101 GLU D C 1
ATOM 12108 O O . GLU D 1 101 ? -73.320 132.266 237.353 1.00 28.91 101 GLU D O 1
ATOM 12120 N N . TYR D 1 102 ? -72.282 130.752 236.058 1.00 29.35 102 TYR D N 1
ATOM 12121 C CA . TYR D 1 102 ? -71.139 130.626 236.961 1.00 26.96 102 TYR D CA 1
ATOM 12122 C C . TYR D 1 102 ? -70.200 131.842 236.988 1.00 30.15 102 TYR D C 1
ATOM 12123 O O . TYR D 1 102 ? -69.454 132.010 237.935 1.00 29.36 102 TYR D O 1
ATOM 12141 N N . HIS D 1 103 ? -70.196 132.663 235.942 1.00 20.72 103 HIS D N 1
ATOM 12142 C CA . HIS D 1 103 ? -69.248 133.752 235.863 1.00 17.52 103 HIS D CA 1
ATOM 12143 C C . HIS D 1 103 ? -69.951 135.070 235.614 1.00 24.11 103 HIS D C 1
ATOM 12144 O O . HIS D 1 103 ? -69.315 136.028 235.232 1.00 20.62 103 HIS D O 1
ATOM 12158 N N . ASP D 1 104 ? -71.269 135.101 235.819 1.00 26.35 104 ASP D N 1
ATOM 12159 C CA . ASP D 1 104 ? -72.015 136.351 235.835 1.00 25.87 104 ASP D CA 1
ATOM 12160 C C . ASP D 1 104 ? -71.884 137.176 234.562 1.00 25.78 104 ASP D C 1
ATOM 12161 O O . ASP D 1 104 ? -71.901 138.392 234.609 1.00 24.86 104 ASP D O 1
ATOM 12170 N N . GLU D 1 105 ? -71.759 136.512 233.423 1.00 24.09 105 GLU D N 1
ATOM 12171 C CA . GLU D 1 105 ? -71.673 137.232 232.165 1.00 18.71 105 GLU D CA 1
ATOM 12172 C C . GLU D 1 105 ? -73.040 137.754 231.790 1.00 17.42 105 GLU D C 1
ATOM 12173 O O . GLU D 1 105 ? -74.000 136.990 231.706 1.00 21.09 105 GLU D O 1
ATOM 12185 N N . SER D 1 106 ? -73.133 139.070 231.617 1.00 17.50 106 SER D N 1
ATOM 12186 C CA . SER D 1 106 ? -74.352 139.734 231.101 1.00 22.21 106 SER D CA 1
ATOM 12187 C C . SER D 1 106 ? -74.436 139.691 229.569 1.00 17.72 106 SER D C 1
ATOM 12188 O O . SER D 1 106 ? -73.440 139.395 228.900 1.00 21.19 106 SER D O 1
ATOM 12196 N N . ASP D 1 107 ? -75.592 140.055 229.025 1.00 20.68 107 ASP D N 1
ATOM 12197 C CA . ASP D 1 107 ? -75.761 140.218 227.583 1.00 17.79 107 ASP D CA 1
ATOM 12198 C C . ASP D 1 107 ? -74.706 141.173 226.995 1.00 20.87 107 ASP D C 1
ATOM 12199 O O . ASP D 1 107 ? -74.098 140.897 225.952 1.00 17.75 107 ASP D O 1
ATOM 12208 N N . ALA D 1 108 ? -74.478 142.284 227.679 1.00 16.31 108 ALA D N 1
ATOM 12209 C CA . ALA D 1 108 ? -73.495 143.279 227.241 1.00 19.44 108 ALA D CA 1
ATOM 12210 C C . ALA D 1 108 ? -72.088 142.691 227.212 1.00 18.60 108 ALA D C 1
ATOM 12211 O O . ALA D 1 108 ? -71.290 142.984 226.302 1.00 18.23 108 ALA D O 1
ATOM 12218 N N . THR D 1 109 ? -71.769 141.869 228.214 1.00 17.08 109 THR D N 1
ATOM 12219 C CA . THR D 1 109 ? -70.456 141.196 228.247 1.00 21.79 109 THR D CA 1
ATOM 12220 C C . THR D 1 109 ? -70.313 140.281 227.033 1.00 18.58 109 THR D C 1
ATOM 12221 O O . THR D 1 109 ? -69.288 140.302 226.349 1.00 21.77 109 THR D O 1
ATOM 12232 N N . VAL D 1 110 ? -71.359 139.502 226.761 1.00 22.26 110 VAL D N 1
ATOM 12233 C CA . VAL D 1 110 ? -71.366 138.596 225.616 1.00 21.22 110 VAL D CA 1
ATOM 12234 C C . VAL D 1 110 ? -71.210 139.342 224.283 1.00 17.21 110 VAL D C 1
ATOM 12235 O O . VAL D 1 110 ? -70.449 138.913 223.422 1.00 21.36 110 VAL D O 1
ATOM 12248 N N . ALA D 1 111 ? -71.921 140.449 224.109 1.00 13.91 111 ALA D N 1
ATOM 12249 C CA . ALA D 1 111 ? -71.790 141.237 222.879 1.00 20.02 111 ALA D CA 1
ATOM 12250 C C . ALA D 1 111 ? -70.334 141.687 222.741 1.00 18.56 111 ALA D C 1
ATOM 12251 O O . ALA D 1 111 ? -69.747 141.639 221.661 1.00 20.38 111 ALA D O 1
ATOM 12258 N N . ALA D 1 112 ? -69.745 142.079 223.861 1.00 19.73 112 ALA D N 1
ATOM 12259 C CA . ALA D 1 112 ? -68.405 142.650 223.855 1.00 17.44 112 ALA D CA 1
ATOM 12260 C C . ALA D 1 112 ? -67.417 141.567 223.447 1.00 22.76 112 ALA D C 1
ATOM 12261 O O . ALA D 1 112 ? -66.516 141.806 222.668 1.00 16.36 112 ALA D O 1
ATOM 12268 N N . LYS D 1 113 ? -67.638 140.359 223.946 1.00 17.30 113 LYS D N 1
ATOM 12269 C CA . LYS D 1 113 ? -66.804 139.226 223.614 1.00 22.94 113 LYS D CA 1
ATOM 12270 C C . LYS D 1 113 ? -66.946 138.850 222.141 1.00 23.56 113 LYS D C 1
ATOM 12271 O O . LYS D 1 113 ? -65.949 138.605 221.468 1.00 22.31 113 LYS D O 1
ATOM 12290 N N . ALA D 1 114 ? -68.180 138.826 221.643 1.00 20.54 114 ALA D N 1
ATOM 12291 C CA . ALA D 1 114 ? -68.431 138.535 220.246 1.00 25.47 114 ALA D CA 1
ATOM 12292 C C . ALA D 1 114 ? -67.717 139.548 219.337 1.00 20.60 114 ALA D C 1
ATOM 12293 O O . ALA D 1 114 ? -67.193 139.201 218.273 1.00 19.29 114 ALA D O 1
ATOM 12300 N N . ARG D 1 115 ? -67.699 140.797 219.776 1.00 19.19 115 ARG D N 1
ATOM 12301 C CA . ARG D 1 115 ? -67.052 141.865 219.021 1.00 20.20 115 ARG D CA 1
ATOM 12302 C C . ARG D 1 115 ? -65.531 141.673 219.026 1.00 22.34 115 ARG D C 1
ATOM 12303 O O . ARG D 1 115 ? -64.878 141.897 218.010 1.00 18.41 115 ARG D O 1
ATOM 12324 N N . GLN D 1 116 ? -64.963 141.238 220.148 1.00 17.87 116 GLN D N 1
ATOM 12325 C CA . GLN D 1 116 ? -63.549 140.922 220.156 1.00 14.64 116 GLN D CA 1
ATOM 12326 C C . GLN D 1 116 ? -63.258 139.807 219.172 1.00 24.21 116 GLN D C 1
ATOM 12327 O O . GLN D 1 116 ? -62.293 139.884 218.426 1.00 21.19 116 GLN D O 1
ATOM 12341 N N . ALA D 1 117 ? -64.105 138.782 219.180 1.00 20.30 117 ALA D N 1
ATOM 12342 C CA . ALA D 1 117 ? -63.932 137.682 218.280 1.00 23.82 117 ALA D CA 1
ATOM 12343 C C . ALA D 1 117 ? -63.897 138.204 216.831 1.00 19.87 117 ALA D C 1
ATOM 12344 O O . ALA D 1 117 ? -62.973 137.897 216.081 1.00 18.25 117 ALA D O 1
ATOM 12351 N N . GLN D 1 118 ? -64.892 138.994 216.453 1.00 21.01 118 GLN D N 1
ATOM 12352 C CA . GLN D 1 118 ? -65.013 139.442 215.066 1.00 24.16 118 GLN D CA 1
ATOM 12353 C C . GLN D 1 118 ? -63.887 140.385 214.694 1.00 24.95 118 GLN D C 1
ATOM 12354 O O . GLN D 1 118 ? -63.553 140.499 213.539 1.00 26.46 118 GLN D O 1
ATOM 12368 N N . ALA D 1 119 ? -63.304 141.070 215.669 1.00 27.52 119 ALA D N 1
ATOM 12369 C CA . ALA D 1 119 ? -62.196 141.960 215.375 1.00 22.79 119 ALA D CA 1
ATOM 12370 C C . ALA D 1 119 ? -60.906 141.172 215.124 1.00 27.23 119 ALA D C 1
ATOM 12371 O O . ALA D 1 119 ? -59.924 141.732 214.690 1.00 25.34 119 ALA D O 1
ATOM 12378 N N . ASN D 1 120 ? -60.913 139.871 215.404 1.00 25.92 120 ASN D N 1
ATOM 12379 C CA . ASN D 1 120 ? -59.720 139.052 215.250 1.00 25.38 120 ASN D CA 1
ATOM 12380 C C . ASN D 1 120 ? -59.891 137.850 214.322 1.00 23.10 120 ASN D C 1
ATOM 12381 O O . ASN D 1 120 ? -59.171 136.858 214.430 1.00 26.72 120 ASN D O 1
ATOM 12392 N N . GLY D 1 121 ? -60.847 137.955 213.406 1.00 21.36 121 GLY D N 1
ATOM 12393 C CA . GLY D 1 121 ? -61.070 136.920 212.420 1.00 27.56 121 GLY D CA 1
ATOM 12394 C C . GLY D 1 121 ? -61.617 135.621 212.993 1.00 26.48 121 GLY D C 1
ATOM 12395 O O . GLY D 1 121 ? -61.358 134.562 212.453 1.00 26.81 121 GLY D O 1
ATOM 12399 N N . LEU D 1 122 ? -62.371 135.707 214.085 1.00 23.56 122 LEU D N 1
ATOM 12400 C CA . LEU D 1 122 ? -63.035 134.553 214.668 1.00 20.09 122 LEU D CA 1
ATOM 12401 C C . LEU D 1 122 ? -64.558 134.661 214.529 1.00 24.29 122 LEU D C 1
ATOM 12402 O O . LEU D 1 122 ? -65.144 135.728 214.741 1.00 21.57 122 LEU D O 1
ATOM 12418 N N . LEU D 1 123 ? -65.186 133.534 214.224 1.00 20.05 123 LEU D N 1
ATOM 12419 C CA . LEU D 1 123 ? -66.629 133.429 214.174 1.00 19.34 123 LEU D CA 1
ATOM 12420 C C . LEU D 1 123 ? -67.191 133.146 215.574 1.00 28.59 123 LEU D C 1
ATOM 12421 O O . LEU D 1 123 ? -66.954 132.065 216.130 1.00 20.97 123 LEU D O 1
ATOM 12437 N N . PRO D 1 124 ? -67.917 134.115 216.156 1.00 18.71 124 PRO D N 1
ATOM 12438 C CA . PRO D 1 124 ? -68.496 133.912 217.481 1.00 21.10 124 PRO D CA 1
ATOM 12439 C C . PRO D 1 124 ? -69.760 133.068 217.384 1.00 21.90 124 PRO D C 1
ATOM 12440 O O . PRO D 1 124 ? -70.569 133.265 216.478 1.00 18.09 124 PRO D O 1
ATOM 12451 N N . ILE D 1 125 ? -69.880 132.119 218.305 1.00 21.60 125 ILE D N 1
ATOM 12452 C CA . ILE D 1 125 ? -71.061 131.320 218.470 1.00 21.14 125 ILE D CA 1
ATOM 12453 C C . ILE D 1 125 ? -71.751 131.833 219.741 1.00 20.46 125 ILE D C 1
ATOM 12454 O O . ILE D 1 125 ? -71.331 131.524 220.867 1.00 19.19 125 ILE D O 1
ATOM 12470 N N . VAL D 1 126 ? -72.800 132.626 219.540 1.00 16.61 126 VAL D N 1
ATOM 12471 C CA . VAL D 1 126 ? -73.454 133.365 220.624 1.00 17.04 126 VAL D CA 1
ATOM 12472 C C . VAL D 1 126 ? -74.561 132.495 221.207 1.00 23.73 126 VAL D C 1
ATOM 12473 O O . VAL D 1 126 ? -75.496 132.140 220.503 1.00 16.49 126 VAL D O 1
ATOM 12486 N N . CYS D 1 127 ? -74.427 132.077 222.469 1.00 23.84 127 CYS D N 1
ATOM 12487 C CA . CYS D 1 127 ? -75.454 131.233 223.085 1.00 14.41 127 CYS D CA 1
ATOM 12488 C C . CYS D 1 127 ? -76.568 132.023 223.773 1.00 18.32 127 CYS D C 1
ATOM 12489 O O . CYS D 1 127 ? -76.309 132.978 224.522 1.00 16.70 127 CYS D O 1
ATOM 12497 N N . VAL D 1 128 ? -77.806 131.588 223.537 1.00 17.36 128 VAL D N 1
ATOM 12498 C CA . VAL D 1 128 ? -78.983 132.160 224.175 1.00 13.81 128 VAL D CA 1
ATOM 12499 C C . VAL D 1 128 ? -79.951 131.023 224.552 1.00 23.63 128 VAL D C 1
ATOM 12500 O O . VAL D 1 128 ? -79.941 129.974 223.914 1.00 21.20 128 VAL D O 1
ATOM 12513 N N . GLY D 1 129 ? -80.800 131.233 225.555 1.00 17.93 129 GLY D N 1
ATOM 12514 C CA . GLY D 1 129 ? -81.784 130.219 225.927 1.00 20.01 129 GLY D CA 1
ATOM 12515 C C . GLY D 1 129 ? -82.343 130.464 227.313 1.00 23.89 129 GLY D C 1
ATOM 12516 O O . GLY D 1 129 ? -81.628 131.002 228.179 1.00 16.15 129 GLY D O 1
ATOM 12520 N N . GLU D 1 130 ? -83.604 130.068 227.521 1.00 24.76 130 GLU D N 1
ATOM 12521 C CA . GLU D 1 130 ? -84.344 130.368 228.747 1.00 26.30 130 GLU D CA 1
ATOM 12522 C C . GLU D 1 130 ? -84.234 129.283 229.819 1.00 27.08 130 GLU D C 1
ATOM 12523 O O . GLU D 1 130 ? -83.979 128.132 229.512 1.00 20.41 130 GLU D O 1
ATOM 12535 N N . ASN D 1 131 ? -84.499 129.651 231.068 1.00 20.69 131 ASN D N 1
ATOM 12536 C CA . ASN D 1 131 ? -84.533 128.678 232.146 1.00 19.26 131 ASN D CA 1
ATOM 12537 C C . ASN D 1 131 ? -85.915 128.022 232.258 1.00 20.56 131 ASN D C 1
ATOM 12538 O O . ASN D 1 131 ? -86.847 128.373 231.519 1.00 18.46 131 ASN D O 1
ATOM 12549 N N . LEU D 1 132 ? -86.054 127.070 233.172 1.00 26.72 132 LEU D N 1
ATOM 12550 C CA . LEU D 1 132 ? -87.268 126.249 233.236 1.00 24.55 132 LEU D CA 1
ATOM 12551 C C . LEU D 1 132 ? -88.489 127.087 233.625 1.00 22.44 132 LEU D C 1
ATOM 12552 O O . LEU D 1 132 ? -89.596 126.864 233.131 1.00 22.66 132 LEU D O 1
ATOM 12568 N N . ASP D 1 133 ? -88.276 128.053 234.505 1.00 22.61 133 ASP D N 1
ATOM 12569 C CA . ASP D 1 133 ? -89.336 128.954 234.953 1.00 24.88 133 ASP D CA 1
ATOM 12570 C C . ASP D 1 133 ? -89.962 129.706 233.777 1.00 22.02 133 ASP D C 1
ATOM 12571 O O . ASP D 1 133 ? -91.180 129.772 233.645 1.00 23.02 133 ASP D O 1
ATOM 12580 N N . VAL D 1 134 ? -89.120 130.310 232.953 1.00 23.93 134 VAL D N 1
ATOM 12581 C CA . VAL D 1 134 ? -89.602 131.044 231.801 1.00 21.60 134 VAL D CA 1
ATOM 12582 C C . VAL D 1 134 ? -90.362 130.119 230.839 1.00 21.42 134 VAL D C 1
ATOM 12583 O O . VAL D 1 134 ? -91.430 130.477 230.326 1.00 21.27 134 VAL D O 1
ATOM 12596 N N . ARG D 1 135 ? -89.823 128.930 230.598 1.00 18.15 135 ARG D N 1
ATOM 12597 C CA . ARG D 1 135 ? -90.482 127.969 229.726 1.00 18.31 135 ARG D CA 1
ATOM 12598 C C . ARG D 1 135 ? -91.858 127.611 230.287 1.00 16.59 135 ARG D C 1
ATOM 12599 O O . ARG D 1 135 ? -92.837 127.533 229.552 1.00 19.50 135 ARG D O 1
ATOM 12620 N N . GLU D 1 136 ? -91.954 127.416 231.596 1.00 21.80 136 GLU D N 1
ATOM 12621 C CA . GLU D 1 136 ? -93.237 127.039 232.198 1.00 23.22 136 GLU D CA 1
ATOM 12622 C C . GLU D 1 136 ? -94.260 128.168 232.056 1.00 18.93 136 GLU D C 1
ATOM 12623 O O . GLU D 1 136 ? -95.454 127.910 231.927 1.00 20.85 136 GLU D O 1
ATOM 12635 N N . ARG D 1 137 ? -93.788 129.407 232.057 1.00 18.75 137 ARG D N 1
ATOM 12636 C CA . ARG D 1 137 ? -94.645 130.574 231.835 1.00 27.79 137 ARG D CA 1
ATOM 12637 C C . ARG D 1 137 ? -95.065 130.695 230.362 1.00 25.06 137 ARG D C 1
ATOM 12638 O O . ARG D 1 137 ? -95.963 131.476 230.026 1.00 25.08 137 ARG D O 1
ATOM 12659 N N . GLY D 1 138 ? -94.420 129.923 229.493 1.00 22.06 138 GLY D N 1
ATOM 12660 C CA . GLY D 1 138 ? -94.663 130.012 228.060 1.00 15.07 138 GLY D CA 1
ATOM 12661 C C . GLY D 1 138 ? -94.051 131.245 227.403 1.00 17.52 138 GLY D C 1
ATOM 12662 O O . GLY D 1 138 ? -94.424 131.624 226.296 1.00 21.16 138 GLY D O 1
ATOM 12666 N N . GLU D 1 139 ? -93.092 131.868 228.079 1.00 17.38 139 GLU D N 1
ATOM 12667 C CA . GLU D 1 139 ? -92.477 133.081 227.586 1.00 16.99 139 GLU D CA 1
ATOM 12668 C C . GLU D 1 139 ? -91.058 132.840 227.038 1.00 23.97 139 GLU D C 1
ATOM 12669 O O . GLU D 1 139 ? -90.264 133.782 226.942 1.00 20.32 139 GLU D O 1
ATOM 12681 N N . HIS D 1 140 ? -90.759 131.596 226.656 1.00 22.87 140 HIS D N 1
ATOM 12682 C CA . HIS D 1 140 ? -89.438 131.242 226.091 1.00 22.99 140 HIS D CA 1
ATOM 12683 C C . HIS D 1 140 ? -89.055 132.078 224.863 1.00 27.69 140 HIS D C 1
ATOM 12684 O O . HIS D 1 140 ? -87.912 132.510 224.740 1.00 24.21 140 HIS D O 1
ATOM 12698 N N . VAL D 1 141 ? -90.002 132.339 223.967 1.00 18.39 141 VAL D N 1
ATOM 12699 C CA . VAL D 1 141 ? -89.654 133.063 222.760 1.00 17.98 141 VAL D CA 1
ATOM 12700 C C . VAL D 1 141 ? -89.329 134.549 223.060 1.00 22.11 141 VAL D C 1
ATOM 12701 O O . VAL D 1 141 ? -88.247 135.006 222.736 1.00 19.69 141 VAL D O 1
ATOM 12714 N N . PRO D 1 142 ? -90.244 135.300 223.694 1.00 17.22 142 PRO D N 1
ATOM 12715 C CA . PRO D 1 142 ? -89.879 136.711 223.934 1.00 21.08 142 PRO D CA 1
ATOM 12716 C C . PRO D 1 142 ? -88.665 136.895 224.846 1.00 25.58 142 PRO D C 1
ATOM 12717 O O . PRO D 1 142 ? -87.865 137.776 224.577 1.00 19.46 142 PRO D O 1
ATOM 12728 N N . GLN D 1 143 ? -88.481 136.070 225.873 1.00 22.03 143 GLN D N 1
ATOM 12729 C CA . GLN D 1 143 ? -87.286 136.236 226.710 1.00 22.44 143 GLN D CA 1
ATOM 12730 C C . GLN D 1 143 ? -86.015 135.905 225.966 1.00 22.27 143 GLN D C 1
ATOM 12731 O O . GLN D 1 143 ? -85.015 136.585 226.108 1.00 18.50 143 GLN D O 1
ATOM 12745 N N . THR D 1 144 ? -86.037 134.847 225.172 1.00 22.86 144 THR D N 1
ATOM 12746 C CA . THR D 1 144 ? -84.853 134.488 224.415 1.00 23.00 144 THR D CA 1
ATOM 12747 C C . THR D 1 144 ? -84.541 135.539 223.362 1.00 23.29 144 THR D C 1
ATOM 12748 O O . THR D 1 144 ? -83.364 135.815 223.130 1.00 17.07 144 THR D O 1
ATOM 12759 N N . LEU D 1 145 ? -85.556 136.172 222.758 1.00 15.52 145 LEU D N 1
ATOM 12760 C CA . LEU D 1 145 ? -85.251 137.188 221.759 1.00 20.72 145 LEU D CA 1
ATOM 12761 C C . LEU D 1 145 ? -84.741 138.482 222.395 1.00 16.15 145 LEU D C 1
ATOM 12762 O O . LEU D 1 145 ? -83.976 139.214 221.786 1.00 24.66 145 LEU D O 1
ATOM 12778 N N . ALA D 1 146 ? -85.155 138.765 223.617 1.00 16.50 146 ALA D N 1
ATOM 12779 C CA . ALA D 1 146 ? -84.641 139.935 224.296 1.00 26.21 146 ALA D CA 1
ATOM 12780 C C . ALA D 1 146 ? -83.178 139.684 224.666 1.00 18.99 146 ALA D C 1
ATOM 12781 O O . ALA D 1 146 ? -82.357 140.555 224.517 1.00 18.76 146 ALA D O 1
ATOM 12788 N N . GLN D 1 147 ? -82.870 138.473 225.121 1.00 19.17 147 GLN D N 1
ATOM 12789 C CA . GLN D 1 147 ? -81.508 138.084 225.472 1.00 24.05 147 GLN D CA 1
ATOM 12790 C C . GLN D 1 147 ? -80.633 138.174 224.235 1.00 20.62 147 GLN D C 1
ATOM 12791 O O . GLN D 1 147 ? -79.480 138.603 224.295 1.00 19.78 147 GLN D O 1
ATOM 12805 N N . LEU D 1 148 ? -81.227 137.843 223.094 1.00 21.83 148 LEU D N 1
ATOM 12806 C CA . LEU D 1 148 ? -80.510 137.821 221.846 1.00 20.39 148 LEU D CA 1
ATOM 12807 C C . LEU D 1 148 ? -80.144 139.231 221.426 1.00 18.44 148 LEU D C 1
ATOM 12808 O O . LEU D 1 148 ? -78.985 139.511 221.082 1.00 21.32 148 LEU D O 1
ATOM 12824 N N . ARG D 1 149 ? -81.139 140.115 221.466 1.00 15.57 149 ARG D N 1
ATOM 12825 C CA . ARG D 1 149 ? -80.928 141.509 221.110 1.00 19.13 149 ARG D CA 1
ATOM 12826 C C . ARG D 1 149 ? -79.795 142.094 221.939 1.00 17.00 149 ARG D C 1
ATOM 12827 O O . ARG D 1 149 ? -78.878 142.695 221.400 1.00 23.98 149 ARG D O 1
ATOM 12848 N N . GLY D 1 150 ? -79.852 141.907 223.257 1.00 16.17 150 GLY D N 1
ATOM 12849 C CA . GLY D 1 150 ? -78.792 142.405 224.104 1.00 16.37 150 GLY D CA 1
ATOM 12850 C C . GLY D 1 150 ? -77.415 141.830 223.728 1.00 22.12 150 GLY D C 1
ATOM 12851 O O . GLY D 1 150 ? -76.403 142.544 223.705 1.00 23.20 150 GLY D O 1
ATOM 12855 N N . SER D 1 151 ? -77.376 140.535 223.433 1.00 16.24 151 SER D N 1
ATOM 12856 C CA . SER D 1 151 ? -76.118 139.834 223.180 1.00 20.02 151 SER D CA 1
ATOM 12857 C C . SER D 1 151 ? -75.509 140.064 221.798 1.00 25.73 151 SER D C 1
ATOM 12858 O O . SER D 1 151 ? -74.339 139.689 221.547 1.00 21.17 151 SER D O 1
ATOM 12866 N N . LEU D 1 152 ? -76.298 140.635 220.893 1.00 17.63 152 LEU D N 1
ATOM 12867 C CA . LEU D 1 152 ? -75.821 140.933 219.538 1.00 13.46 152 LEU D CA 1
ATOM 12868 C C . LEU D 1 152 ? -75.704 142.425 219.292 1.00 21.52 152 LEU D C 1
ATOM 12869 O O . LEU D 1 152 ? -75.578 142.867 218.151 1.00 23.08 152 LEU D O 1
ATOM 12885 N N . GLU D 1 153 ? -75.727 143.186 220.374 1.00 21.67 153 GLU D N 1
ATOM 12886 C CA . GLU D 1 153 ? -75.653 144.642 220.323 1.00 30.20 153 GLU D CA 1
ATOM 12887 C C . GLU D 1 153 ? -74.278 145.088 219.822 1.00 28.89 153 GLU D C 1
ATOM 12888 O O . GLU D 1 153 ? -73.292 144.978 220.549 1.00 26.92 153 GLU D O 1
ATOM 12900 N N . GLY D 1 154 ? -74.220 145.574 218.578 1.00 21.04 154 GLY D N 1
ATOM 12901 C CA . GLY D 1 154 ? -72.971 145.964 217.952 1.00 24.35 154 GLY D CA 1
ATOM 12902 C C . GLY D 1 154 ? -72.228 144.801 217.321 1.00 25.69 154 GLY D C 1
ATOM 12903 O O . GLY D 1 154 ? -71.078 144.941 216.917 1.00 22.99 154 GLY D O 1
ATOM 12907 N N . VAL D 1 155 ? -72.884 143.647 217.244 1.00 28.52 155 VAL D N 1
ATOM 12908 C CA . VAL D 1 155 ? -72.279 142.459 216.683 1.00 19.65 155 VAL D CA 1
ATOM 12909 C C . VAL D 1 155 ? -72.619 142.414 215.191 1.00 27.11 155 VAL D C 1
ATOM 12910 O O . VAL D 1 155 ? -73.758 142.690 214.788 1.00 24.00 155 VAL D O 1
ATOM 12923 N N . GLY D 1 156 ? -71.613 142.102 214.381 1.00 22.20 156 GLY D N 1
ATOM 12924 C CA . GLY D 1 156 ? -71.785 141.955 212.942 1.00 22.82 156 GLY D CA 1
ATOM 12925 C C . GLY D 1 156 ? -72.467 140.653 212.548 1.00 24.32 156 GLY D C 1
ATOM 12926 O O . GLY D 1 156 ? -72.617 139.735 213.360 1.00 19.74 156 GLY D O 1
ATOM 12930 N N . ALA D 1 157 ? -72.865 140.559 211.284 1.00 22.15 157 ALA D N 1
ATOM 12931 C CA . ALA D 1 157 ? -73.685 139.444 210.823 1.00 26.03 157 ALA D CA 1
ATOM 12932 C C . ALA D 1 157 ? -72.881 138.160 210.637 1.00 27.15 157 ALA D C 1
ATOM 12933 O O . ALA D 1 157 ? -73.462 137.103 210.407 1.00 31.87 157 ALA D O 1
ATOM 12940 N N . ASP D 1 158 ? -71.561 138.232 210.754 1.00 24.51 158 ASP D N 1
ATOM 12941 C CA . ASP D 1 158 ? -70.750 137.013 210.722 1.00 27.24 158 ASP D CA 1
ATOM 12942 C C . ASP D 1 158 ? -70.765 136.395 212.115 1.00 25.56 158 ASP D C 1
ATOM 12943 O O . ASP D 1 158 ? -69.844 136.599 212.931 1.00 21.64 158 ASP D O 1
ATOM 12952 N N . VAL D 1 159 ? -71.834 135.653 212.381 1.00 22.21 159 VAL D N 1
ATOM 12953 C CA . VAL D 1 159 ? -72.115 135.144 213.707 1.00 18.22 159 VAL D CA 1
ATOM 12954 C C . VAL D 1 159 ? -72.920 133.876 213.542 1.00 24.28 159 VAL D C 1
ATOM 12955 O O . VAL D 1 159 ? -73.534 133.654 212.493 1.00 26.64 159 VAL D O 1
ATOM 12968 N N . VAL D 1 160 ? -72.876 133.035 214.564 1.00 19.02 160 VAL D N 1
ATOM 12969 C CA . VAL D 1 160 ? -73.747 131.877 214.682 1.00 20.39 160 VAL D CA 1
ATOM 12970 C C . VAL D 1 160 ? -74.536 132.090 215.969 1.00 16.53 160 VAL D C 1
ATOM 12971 O O . VAL D 1 160 ? -73.967 132.549 216.961 1.00 19.46 160 VAL D O 1
ATOM 12984 N N . VAL D 1 161 ? -75.827 131.786 215.957 1.00 16.60 161 VAL D N 1
ATOM 12985 C CA . VAL D 1 161 ? -76.613 131.789 217.194 1.00 16.82 161 VAL D CA 1
ATOM 12986 C C . VAL D 1 161 ? -76.874 130.347 217.607 1.00 23.14 161 VAL D C 1
ATOM 12987 O O . VAL D 1 161 ? -77.331 129.548 216.810 1.00 26.98 161 VAL D O 1
ATOM 13000 N N . ALA D 1 162 ? -76.539 130.010 218.843 1.00 21.58 162 ALA D N 1
ATOM 13001 C CA . ALA D 1 162 ? -76.914 128.724 219.405 1.00 16.84 162 ALA D CA 1
ATOM 13002 C C . ALA D 1 162 ? -78.018 128.885 220.438 1.00 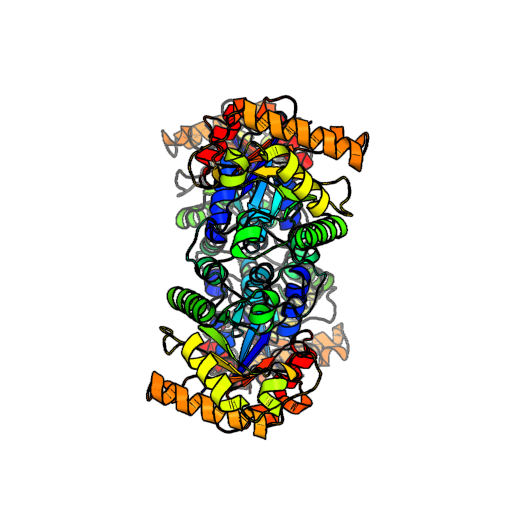15.35 162 ALA D C 1
ATOM 13003 O O . ALA D 1 162 ? -77.784 129.447 221.502 1.00 19.74 162 ALA D O 1
ATOM 13010 N N . TYR D 1 163 ? -79.213 128.379 220.124 1.00 15.49 163 TYR D N 1
ATOM 13011 C CA . TYR D 1 163 ? -80.303 128.258 221.100 1.00 20.69 163 TYR D CA 1
ATOM 13012 C C . TYR D 1 163 ? -80.067 127.013 221.951 1.00 23.04 163 TYR D C 1
ATOM 13013 O O . TYR D 1 163 ? -80.125 125.868 221.452 1.00 18.30 163 TYR D O 1
ATOM 13031 N N . GLU D 1 164 ? -79.743 127.232 223.218 1.00 18.47 164 GLU D N 1
ATOM 13032 C CA . GLU D 1 164 ? -79.711 126.153 224.187 1.00 12.06 164 GLU D CA 1
ATOM 13033 C C . GLU D 1 164 ? -80.585 126.468 225.401 1.00 17.41 164 GLU D C 1
ATOM 13034 O O . GLU D 1 164 ? -80.183 127.242 226.261 1.00 22.22 164 GLU D O 1
ATOM 13046 N N . PRO D 1 165 ? -81.767 125.841 225.497 1.00 15.66 165 PRO D N 1
ATOM 13047 C CA . PRO D 1 165 ? -82.531 126.055 226.725 1.00 18.72 165 PRO D CA 1
ATOM 13048 C C . PRO D 1 165 ? -81.784 125.461 227.915 1.00 22.39 165 PRO D C 1
ATOM 13049 O O . PRO D 1 165 ? -81.265 124.349 227.861 1.00 20.62 165 PRO D O 1
ATOM 13060 N N . VAL D 1 166 ? -81.730 126.226 228.984 1.00 22.78 166 VAL D N 1
ATOM 13061 C CA . VAL D 1 166 ? -80.903 125.884 230.140 1.00 23.69 166 VAL D CA 1
ATOM 13062 C C . VAL D 1 166 ? -81.389 124.568 230.767 1.00 20.27 166 VAL D C 1
ATOM 13063 O O . VAL D 1 166 ? -80.586 123.754 231.196 1.00 19.63 166 VAL D O 1
ATOM 13076 N N . TRP D 1 167 ? -82.700 124.340 230.754 1.00 19.54 167 TRP D N 1
ATOM 13077 C CA . TRP D 1 167 ? -83.267 123.124 231.296 1.00 21.33 167 TRP D CA 1
ATOM 13078 C C . TRP D 1 167 ? -82.892 121.890 230.465 1.00 22.26 167 TRP D C 1
ATOM 13079 O O . TRP D 1 167 ? -83.145 120.757 230.887 1.00 23.34 167 TRP D O 1
ATOM 13100 N N . ALA D 1 168 ? -82.302 122.108 229.287 1.00 20.53 168 ALA D N 1
ATOM 13101 C CA . ALA D 1 168 ? -81.839 121.007 228.440 1.00 18.14 168 ALA D CA 1
ATOM 13102 C C . ALA D 1 168 ? -80.335 120.741 228.592 1.00 22.66 168 ALA D C 1
ATOM 13103 O O . ALA D 1 168 ? -79.812 119.742 228.064 1.00 21.52 168 ALA D O 1
ATOM 13110 N N . ILE D 1 169 ? -79.627 121.624 229.288 1.00 18.71 169 ILE D N 1
ATOM 13111 C CA . ILE D 1 169 ? -78.179 121.482 229.351 1.00 24.50 169 ILE D CA 1
ATOM 13112 C C . ILE D 1 169 ? -77.769 120.518 230.462 1.00 24.70 169 ILE D C 1
ATOM 13113 O O . ILE D 1 169 ? -77.920 120.820 231.634 1.00 31.41 169 ILE D O 1
ATOM 13129 N N . GLY D 1 170 ? -77.259 119.362 230.052 1.00 24.13 170 GLY D N 1
ATOM 13130 C CA . GLY D 1 170 ? -76.730 118.351 230.947 1.00 25.11 170 GLY D CA 1
ATOM 13131 C C . GLY D 1 170 ? -77.783 117.524 231.675 1.00 33.07 170 GLY D C 1
ATOM 13132 O O . GLY D 1 170 ? -77.453 116.725 232.541 1.00 28.33 170 GLY D O 1
ATOM 13136 N N . THR D 1 171 ? -79.048 117.711 231.314 1.00 26.37 171 THR D N 1
ATOM 13137 C CA . THR D 1 171 ? -80.156 117.161 232.066 1.00 26.36 171 THR D CA 1
ATOM 13138 C C . THR D 1 171 ? -80.698 115.876 231.465 1.00 25.09 171 THR D C 1
ATOM 13139 O O . THR D 1 171 ? -81.428 115.151 232.125 1.00 28.35 171 THR D O 1
ATOM 13150 N N . GLY D 1 172 ? -80.334 115.597 230.219 1.00 25.22 172 GLY D N 1
ATOM 13151 C CA . GLY D 1 172 ? -80.943 114.520 229.473 1.00 22.20 172 GLY D CA 1
ATOM 13152 C C . GLY D 1 172 ? -82.279 114.935 228.862 1.00 26.84 172 GLY D C 1
ATOM 13153 O O . GLY D 1 172 ? -82.878 114.168 228.114 1.00 28.83 172 GLY D O 1
ATOM 13157 N N . LYS D 1 173 ? -82.748 116.148 229.160 1.00 22.22 173 LYS D N 1
ATOM 13158 C CA . LYS D 1 173 ? -84.084 116.584 228.689 1.00 22.39 173 LYS D CA 1
ATOM 13159 C C . LYS D 1 173 ? -83.942 117.410 227.421 1.00 29.17 173 LYS D C 1
ATOM 13160 O O . LYS D 1 173 ? -83.899 118.637 227.465 1.00 28.65 173 LYS D O 1
ATOM 13179 N N . THR D 1 174 ? -83.853 116.725 226.293 1.00 24.28 174 THR D N 1
ATOM 13180 C CA . THR D 1 174 ? -83.738 117.362 224.998 1.00 22.72 174 THR D CA 1
ATOM 13181 C C . THR D 1 174 ? -85.019 118.080 224.618 1.00 28.92 174 THR D C 1
ATOM 13182 O O . THR D 1 174 ? -86.103 117.571 224.871 1.00 21.00 174 THR D O 1
ATOM 13193 N N . ALA D 1 175 ? -84.920 119.251 224.000 1.00 24.09 175 ALA D N 1
ATOM 13194 C CA . ALA D 1 175 ? -86.126 119.884 223.468 1.00 30.17 175 ALA D CA 1
ATOM 13195 C C . ALA D 1 175 ? -86.697 118.993 222.356 1.00 25.30 175 ALA D C 1
ATOM 13196 O O . ALA D 1 175 ? -85.937 118.309 221.670 1.00 24.48 175 ALA D O 1
ATOM 13203 N N . THR D 1 176 ? -88.017 118.962 222.174 1.00 22.16 176 THR D N 1
ATOM 13204 C CA . THR D 1 176 ? -88.539 118.336 220.977 1.00 21.95 176 THR D CA 1
ATOM 13205 C C . THR D 1 176 ? -87.984 119.081 219.737 1.00 26.72 176 THR D C 1
ATOM 13206 O O . THR D 1 176 ? -87.555 120.233 219.821 1.00 24.23 176 THR D O 1
ATOM 13217 N N . ALA D 1 177 ? -88.006 118.427 218.587 1.00 20.00 177 ALA D N 1
ATOM 13218 C CA . ALA D 1 177 ? -87.648 119.078 217.334 1.00 21.37 177 ALA D CA 1
ATOM 13219 C C . ALA D 1 177 ? -88.566 120.245 217.022 1.00 21.73 177 ALA D C 1
ATOM 13220 O O . ALA D 1 177 ? -88.121 121.269 216.499 1.00 30.82 177 ALA D O 1
ATOM 13227 N N . ASP D 1 178 ? -89.855 120.088 217.318 1.00 23.80 178 ASP D N 1
ATOM 13228 C CA . ASP D 1 178 ? -90.797 121.191 217.163 1.00 23.86 178 ASP D CA 1
ATOM 13229 C C . ASP D 1 178 ? -90.396 122.387 218.033 1.00 26.43 178 ASP D C 1
ATOM 13230 O O . ASP D 1 178 ? -90.431 123.531 217.557 1.00 25.46 178 ASP D O 1
ATOM 13239 N N . ASP D 1 179 ? -90.025 122.126 219.294 1.00 26.32 179 ASP D N 1
ATOM 13240 C CA . ASP D 1 179 ? -89.550 123.191 220.212 1.00 27.92 179 ASP D CA 1
ATOM 13241 C C . ASP D 1 179 ? -88.326 123.901 219.656 1.00 21.09 179 ASP D C 1
ATOM 13242 O O . ASP D 1 179 ? -88.227 125.135 219.723 1.00 23.65 179 ASP D O 1
ATOM 13251 N N . ALA D 1 180 ? -87.369 123.119 219.149 1.00 17.19 180 ALA D N 1
ATOM 13252 C CA . ALA D 1 180 ? -86.152 123.697 218.573 1.00 19.24 180 ALA D CA 1
ATOM 13253 C C . ALA D 1 180 ? -86.510 124.608 217.405 1.00 23.62 180 ALA D C 1
ATOM 13254 O O . ALA D 1 180 ? -85.980 125.713 217.279 1.00 20.96 180 ALA D O 1
ATOM 13261 N N . GLU D 1 181 ? -87.396 124.126 216.543 1.00 23.39 181 GLU D N 1
ATOM 13262 C CA . GLU D 1 181 ? -87.791 124.874 215.345 1.00 25.38 181 GLU D CA 1
ATOM 13263 C C . GLU D 1 181 ? -88.590 126.128 215.716 1.00 19.96 181 GLU D C 1
ATOM 13264 O O . GLU D 1 181 ? -88.464 127.167 215.064 1.00 23.82 181 GLU D O 1
ATOM 13276 N N . GLU D 1 182 ? -89.432 126.036 216.736 1.00 22.28 182 GLU D N 1
ATOM 13277 C CA . GLU D 1 182 ? -90.139 127.229 217.175 1.00 25.81 182 GLU D CA 1
ATOM 13278 C C . GLU D 1 182 ? -89.154 128.378 217.468 1.00 26.53 182 GLU D C 1
ATOM 13279 O O . GLU D 1 182 ? -89.329 129.489 216.964 1.00 25.05 182 GLU D O 1
ATOM 13291 N N . LEU D 1 183 ? -88.107 128.114 218.240 1.00 24.30 183 LEU D N 1
ATOM 13292 C CA . LEU D 1 183 ? -87.169 129.170 218.583 1.00 21.67 183 LEU D CA 1
ATOM 13293 C C . LEU D 1 183 ? -86.298 129.571 217.386 1.00 14.58 183 LEU D C 1
ATOM 13294 O O . LEU D 1 183 ? -86.009 130.746 217.186 1.00 21.02 183 LEU D O 1
ATOM 13310 N N . ALA D 1 184 ? -85.855 128.603 216.597 1.00 20.84 184 ALA D N 1
ATOM 13311 C CA . ALA D 1 184 ? -84.989 128.932 215.466 1.00 17.00 184 ALA D CA 1
ATOM 13312 C C . ALA D 1 184 ? -85.731 129.838 214.494 1.00 20.15 184 ALA D C 1
ATOM 13313 O O . ALA D 1 184 ? -85.159 130.803 213.969 1.00 25.55 184 ALA D O 1
ATOM 13320 N N . ALA D 1 185 ? -87.018 129.570 214.295 1.00 25.11 185 ALA D N 1
ATOM 13321 C CA . ALA D 1 185 ? -87.805 130.389 213.390 1.00 22.44 185 ALA D CA 1
ATOM 13322 C C . ALA D 1 185 ? -87.959 131.813 213.965 1.00 22.58 185 ALA D C 1
ATOM 13323 O O . ALA D 1 185 ? -87.740 132.801 213.274 1.00 24.16 185 ALA D O 1
ATOM 13330 N N . ALA D 1 186 ? -88.305 131.897 215.245 1.00 16.82 186 ALA D N 1
ATOM 13331 C CA . ALA D 1 186 ? -88.435 133.169 215.945 1.00 14.63 186 ALA D CA 1
ATOM 13332 C C . ALA D 1 186 ? -87.114 133.953 215.909 1.00 14.95 186 ALA D C 1
ATOM 13333 O O . ALA D 1 186 ? -87.097 135.162 215.664 1.00 21.22 186 ALA D O 1
ATOM 13340 N N . ILE D 1 187 ? -86.010 133.247 216.124 1.00 21.57 187 ILE D N 1
ATOM 13341 C CA . ILE D 1 187 ? -84.676 133.854 216.106 1.00 16.70 187 ILE D CA 1
ATOM 13342 C C . ILE D 1 187 ? -84.337 134.393 214.711 1.00 25.82 187 ILE D C 1
ATOM 13343 O O . ILE D 1 187 ? -83.769 135.497 214.586 1.00 21.81 187 ILE D O 1
ATOM 13359 N N . ARG D 1 188 ? -84.694 133.653 213.662 1.00 21.92 188 ARG D N 1
ATOM 13360 C CA . ARG D 1 188 ? -84.376 134.124 212.305 1.00 20.91 188 ARG D CA 1
ATOM 13361 C C . ARG D 1 188 ? -85.176 135.395 212.012 1.00 19.88 188 ARG D C 1
ATOM 13362 O O . ARG D 1 188 ? -84.679 136.313 211.350 1.00 23.31 188 ARG D O 1
ATOM 13383 N N . GLY D 1 189 ? -86.411 135.436 212.504 1.00 17.25 189 GLY D N 1
ATOM 13384 C CA . GLY D 1 189 ? -87.233 136.619 212.383 1.00 19.94 189 GLY D CA 1
ATOM 13385 C C . GLY D 1 189 ? -86.578 137.832 213.036 1.00 23.63 189 GLY D C 1
ATOM 13386 O O . GLY D 1 189 ? -86.562 138.912 212.443 1.00 25.83 189 GLY D O 1
ATOM 13390 N N . ALA D 1 190 ? -86.028 137.658 214.243 1.00 27.52 190 ALA D N 1
ATOM 13391 C CA . ALA D 1 190 ? -85.301 138.738 214.928 1.00 27.67 190 ALA D CA 1
ATOM 13392 C C . ALA D 1 190 ? -84.022 139.117 214.187 1.00 18.87 190 ALA D C 1
ATOM 13393 O O . ALA D 1 190 ? -83.655 140.290 214.121 1.00 23.44 190 ALA D O 1
ATOM 13400 N N . LEU D 1 191 ? -83.337 138.123 213.651 1.00 19.20 191 LEU D N 1
ATOM 13401 C CA . LEU D 1 191 ? -82.123 138.372 212.872 1.00 24.34 191 LEU D CA 1
ATOM 13402 C C . LEU D 1 191 ? -82.397 139.177 211.581 1.00 19.46 191 LEU D C 1
ATOM 13403 O O . LEU D 1 191 ? -81.548 139.963 211.139 1.00 20.96 191 LEU D O 1
ATOM 13419 N N . ARG D 1 192 ? -83.556 138.958 210.959 1.00 23.32 192 ARG D N 1
ATOM 13420 C CA . ARG D 1 192 ? -83.967 139.770 209.804 1.00 21.88 192 ARG D CA 1
ATOM 13421 C C . ARG D 1 192 ? -84.191 141.230 210.210 1.00 26.23 192 ARG D C 1
ATOM 13422 O O . ARG D 1 192 ? -83.768 142.137 209.508 1.00 26.32 192 ARG D O 1
ATOM 13443 N N . GLU D 1 193 ? -84.853 141.459 211.342 1.00 24.42 193 GLU D N 1
ATOM 13444 C CA . GLU D 1 193 ? -85.039 142.828 211.833 1.00 26.64 193 GLU D CA 1
ATOM 13445 C C . GLU D 1 193 ? -83.693 143.519 212.017 1.00 27.44 193 GLU D C 1
ATOM 13446 O O . GLU D 1 193 ? -83.549 144.713 211.721 1.00 22.50 193 GLU D O 1
ATOM 13458 N N . GLN D 1 194 ? -82.702 142.766 212.487 1.00 24.76 194 GLN D N 1
ATOM 13459 C CA . GLN D 1 194 ? -81.412 143.363 212.835 1.00 26.94 194 GLN D CA 1
ATOM 13460 C C . GLN D 1 194 ? -80.430 143.404 211.680 1.00 30.60 194 GLN D C 1
ATOM 13461 O O . GLN D 1 194 ? -79.646 144.338 211.586 1.00 27.21 194 GLN D O 1
ATOM 13475 N N . TYR D 1 195 ? -80.469 142.400 210.813 1.00 27.03 195 TYR D N 1
ATOM 13476 C CA . TYR D 1 195 ? -79.483 142.293 209.740 1.00 30.76 195 TYR D CA 1
ATOM 13477 C C . TYR D 1 195 ? -80.085 142.323 208.330 1.00 29.91 195 TYR D C 1
ATOM 13478 O O . TYR D 1 195 ? -79.344 142.371 207.357 1.00 38.38 195 TYR D O 1
ATOM 13496 N N . GLY D 1 196 ? -81.413 142.287 208.213 1.00 29.39 196 GLY D N 1
ATOM 13497 C CA . GLY D 1 196 ? -82.056 142.136 206.910 1.00 35.49 196 GLY D CA 1
ATOM 13498 C C . GLY D 1 196 ? -82.025 140.719 206.320 1.00 42.70 196 GLY D C 1
ATOM 13499 O O . GLY D 1 196 ? -81.878 139.718 207.026 1.00 33.16 196 GLY D O 1
ATOM 13503 N N . ALA D 1 197 ? -82.163 140.620 205.003 1.00 39.82 197 ALA D N 1
ATOM 13504 C CA . ALA D 1 197 ? -82.269 139.312 204.358 1.00 42.84 197 ALA D CA 1
ATOM 13505 C C . ALA D 1 197 ? -80.985 138.474 204.500 1.00 42.74 197 ALA D C 1
ATOM 13506 O O . ALA D 1 197 ? -81.013 137.250 204.294 1.00 41.99 197 ALA D O 1
ATOM 13513 N N . ARG D 1 198 ? -79.872 139.123 204.855 1.00 34.89 198 ARG D N 1
ATOM 13514 C CA . ARG D 1 198 ? -78.660 138.412 205.277 1.00 39.19 198 ARG D CA 1
ATOM 13515 C C . ARG D 1 198 ? -78.963 137.342 206.339 1.00 37.98 198 ARG D C 1
ATOM 13516 O O . ARG D 1 198 ? -78.272 136.326 206.450 1.00 32.56 198 ARG D O 1
ATOM 13537 N N . ALA D 1 199 ? -79.995 137.595 207.133 1.00 30.74 199 ALA D N 1
ATOM 13538 C CA . ALA D 1 199 ? -80.408 136.656 208.161 1.00 34.53 199 ALA D CA 1
ATOM 13539 C C . ALA D 1 199 ? -80.661 135.256 207.598 1.00 40.71 199 ALA D C 1
ATOM 13540 O O . ALA D 1 199 ? -80.526 134.262 208.315 1.00 34.59 199 ALA D O 1
ATOM 13547 N N . GLU D 1 200 ? -81.016 135.176 206.314 1.00 40.64 200 GLU D N 1
ATOM 13548 C CA . GLU D 1 200 ? -81.310 133.885 205.690 1.00 38.90 200 GLU D CA 1
ATOM 13549 C C . GLU D 1 200 ? -80.072 133.006 205.699 1.00 30.51 200 GLU D C 1
ATOM 13550 O O . GLU D 1 200 ? -80.193 131.787 205.771 1.00 32.37 200 GLU D O 1
ATOM 13562 N N . GLY D 1 201 ? -78.896 133.635 205.640 1.00 29.51 201 GLY D N 1
ATOM 13563 C CA . GLY D 1 201 ? -77.616 132.943 205.712 1.00 29.70 201 GLY D CA 1
ATOM 13564 C C . GLY D 1 201 ? -76.952 132.839 207.102 1.00 41.29 201 GLY D C 1
ATOM 13565 O O . GLY D 1 201 ? -75.851 132.287 207.227 1.00 30.69 201 GLY D O 1
ATOM 13569 N N . ILE D 1 202 ? -77.579 133.370 208.155 1.00 33.42 202 ILE D N 1
ATOM 13570 C CA . ILE D 1 202 ? -77.019 133.189 209.506 1.00 28.63 202 ILE D CA 1
ATOM 13571 C C . ILE D 1 202 ? -77.418 131.817 210.060 1.00 25.34 202 ILE D C 1
ATOM 13572 O O . ILE D 1 202 ? -78.596 131.458 210.089 1.00 25.70 202 ILE D O 1
ATOM 13588 N N . ARG D 1 203 ? -76.423 131.035 210.466 1.00 28.73 203 ARG D N 1
ATOM 13589 C CA . ARG D 1 203 ? -76.684 129.700 210.983 1.00 28.36 203 ARG D CA 1
ATOM 13590 C C . ARG D 1 203 ? -77.226 129.766 212.394 1.00 25.68 203 ARG D C 1
ATOM 13591 O O . ARG D 1 203 ? -76.671 130.444 213.242 1.00 17.15 203 ARG D O 1
ATOM 13612 N N . VAL D 1 204 ? -78.319 129.057 212.634 1.00 20.99 204 VAL D N 1
ATOM 13613 C CA . VAL D 1 204 ? -78.903 128.958 213.967 1.00 17.25 204 VAL D CA 1
ATOM 13614 C C . VAL D 1 204 ? -78.871 127.500 214.401 1.00 24.55 204 VAL D C 1
ATOM 13615 O O . VAL D 1 204 ? -79.387 126.637 213.685 1.00 22.54 204 VAL D O 1
ATOM 13628 N N . LEU D 1 205 ? -78.262 127.228 215.560 1.00 20.11 205 LEU D N 1
ATOM 13629 C CA . LEU D 1 205 ? -78.101 125.861 216.062 1.00 19.06 205 LEU D CA 1
ATOM 13630 C C . LEU D 1 205 ? -79.058 125.589 217.209 1.00 19.28 205 LEU D C 1
ATOM 13631 O O . LEU D 1 205 ? -79.602 126.523 217.806 1.00 23.45 205 LEU D O 1
ATOM 13647 N N . TYR D 1 206 ? -79.242 124.310 217.509 1.00 22.68 206 TYR D N 1
ATOM 13648 C CA . TYR D 1 206 ? -79.884 123.870 218.740 1.00 14.41 206 TYR D CA 1
ATOM 13649 C C . TYR D 1 206 ? -78.833 123.142 219.574 1.00 19.98 206 TYR D C 1
ATOM 13650 O O . TYR D 1 206 ? -78.023 122.417 219.022 1.00 15.69 206 TYR D O 1
ATOM 13668 N N . GLY D 1 207 ? -78.860 123.333 220.898 1.00 17.44 207 GLY D N 1
ATOM 13669 C CA . GLY D 1 207 ? -78.017 122.585 221.802 1.00 16.34 207 GLY D CA 1
ATOM 13670 C C . GLY D 1 207 ? -78.756 122.283 223.087 1.00 21.85 207 GLY D C 1
ATOM 13671 O O . GLY D 1 207 ? -79.692 122.997 223.449 1.00 21.49 207 GLY D O 1
ATOM 13675 N N . GLY D 1 208 ? -78.344 121.225 223.779 1.00 17.05 208 GLY D N 1
ATOM 13676 C CA . GLY D 1 208 ? -78.999 120.821 225.016 1.00 25.16 208 GLY D CA 1
ATOM 13677 C C . GLY D 1 208 ? -79.413 119.370 224.904 1.00 28.23 208 GLY D C 1
ATOM 13678 O O . GLY D 1 208 ? -80.452 119.060 224.300 1.00 18.56 208 GLY D O 1
ATOM 13682 N N . SER D 1 209 ? -78.564 118.499 225.458 1.00 20.71 209 SER D N 1
ATOM 13683 C CA . SER D 1 209 ? -78.714 117.040 225.405 1.00 18.67 209 SER D CA 1
ATOM 13684 C C . SER D 1 209 ? -78.965 116.520 223.993 1.00 27.88 209 SER D C 1
ATOM 13685 O O . SER D 1 209 ? -79.887 115.729 223.763 1.00 25.12 209 SER D O 1
ATOM 13693 N N . VAL D 1 210 ? -78.124 116.952 223.057 1.00 24.20 210 VAL D N 1
ATOM 13694 C CA . VAL D 1 210 ? -78.156 116.414 221.709 1.00 26.99 210 VAL D CA 1
ATOM 13695 C C . VAL D 1 210 ? -77.419 115.078 221.691 1.00 27.96 210 VAL D C 1
ATOM 13696 O O . VAL D 1 210 ? -76.362 114.935 222.295 1.00 21.59 210 VAL D O 1
ATOM 13709 N N . LYS D 1 211 ? -77.998 114.117 220.979 1.00 29.68 211 LYS D N 1
ATOM 13710 C CA . LYS D 1 211 ? -77.501 112.740 220.908 1.00 31.41 211 LYS D CA 1
ATOM 13711 C C . LYS D 1 211 ? -77.587 112.214 219.468 1.00 24.54 211 LYS D C 1
ATOM 13712 O O . LYS D 1 211 ? -78.381 112.709 218.671 1.00 20.29 211 LYS D O 1
ATOM 13731 N N . PRO D 1 212 ? -76.792 111.189 219.126 1.00 24.58 212 PRO D N 1
ATOM 13732 C CA . PRO D 1 212 ? -76.975 110.564 217.801 1.00 21.04 212 PRO D CA 1
ATOM 13733 C C . PRO D 1 212 ? -78.447 110.229 217.512 1.00 18.92 212 PRO D C 1
ATOM 13734 O O . PRO D 1 212 ? -78.916 110.448 216.402 1.00 32.93 212 PRO D O 1
ATOM 13745 N N . GLU D 1 213 ? -79.177 109.769 218.525 1.00 30.85 213 GLU D N 1
ATOM 13746 C CA . GLU D 1 213 ? -80.581 109.357 218.347 1.00 29.64 213 GLU D CA 1
ATOM 13747 C C . GLU D 1 213 ? -81.563 110.494 218.067 1.00 30.88 213 GLU D C 1
ATOM 13748 O O . GLU D 1 213 ? -82.666 110.206 217.605 1.00 32.62 213 GLU D O 1
ATOM 13760 N N . ASN D 1 214 ? -81.210 111.761 218.341 1.00 21.26 214 ASN D N 1
ATOM 13761 C CA . ASN D 1 214 ? -82.208 112.852 218.201 1.00 19.25 214 ASN D CA 1
ATOM 13762 C C . ASN D 1 214 ? -81.788 113.992 217.306 1.00 22.62 214 ASN D C 1
ATOM 13763 O O . ASN D 1 214 ? -82.590 114.882 217.002 1.00 30.89 214 ASN D O 1
ATOM 13774 N N . ILE D 1 215 ? -80.537 113.977 216.876 1.00 23.68 215 ILE D N 1
ATOM 13775 C CA . ILE D 1 215 ? -79.988 115.128 216.203 1.00 20.38 215 ILE D CA 1
ATOM 13776 C C . ILE D 1 215 ? -80.609 115.310 214.801 1.00 22.87 215 ILE D C 1
ATOM 13777 O O . ILE D 1 215 ? -80.813 116.439 214.355 1.00 24.31 215 ILE D O 1
ATOM 13793 N N . ALA D 1 216 ? -80.964 114.215 214.133 1.00 22.73 216 ALA D N 1
ATOM 13794 C CA . ALA D 1 216 ? -81.443 114.307 212.738 1.00 22.90 216 ALA D CA 1
ATOM 13795 C C . ALA D 1 216 ? -82.800 114.989 212.666 1.00 20.79 216 ALA D C 1
ATOM 13796 O O . ALA D 1 216 ? -83.033 115.859 211.819 1.00 23.86 216 ALA D O 1
ATOM 13803 N N . GLU D 1 217 ? -83.698 114.633 213.569 1.00 22.33 217 GLU D N 1
ATOM 13804 C CA . GLU D 1 217 ? -85.031 115.230 213.542 1.00 28.79 217 GLU D CA 1
ATOM 13805 C C . GLU D 1 217 ? -84.953 116.737 213.829 1.00 28.58 217 GLU D C 1
ATOM 13806 O O . GLU D 1 217 ? -85.680 117.551 213.239 1.00 29.08 217 GLU D O 1
ATOM 13818 N N . ILE D 1 218 ? -84.054 117.103 214.731 1.00 24.51 218 ILE D N 1
ATOM 13819 C CA . ILE D 1 218 ? -83.844 118.494 215.088 1.00 25.88 218 ILE D CA 1
ATOM 13820 C C . ILE D 1 218 ? -83.222 119.293 213.935 1.00 24.47 218 ILE D C 1
ATOM 13821 O O . ILE D 1 218 ? -83.741 120.338 213.553 1.00 21.95 218 ILE D O 1
ATOM 13837 N N . CYS D 1 219 ? -82.118 118.809 213.376 1.00 18.62 219 CYS D N 1
ATOM 13838 C CA . CYS D 1 219 ? -81.437 119.567 212.340 1.00 29.61 219 CYS D CA 1
ATOM 13839 C C . CYS D 1 219 ? -82.202 119.491 211.014 1.00 30.16 219 CYS D C 1
ATOM 13840 O O . CYS D 1 219 ? -81.979 120.283 210.108 1.00 20.69 219 CYS D O 1
ATOM 13848 N N . GLY D 1 220 ? -83.143 118.563 210.925 1.00 23.58 220 GLY D N 1
ATOM 13849 C CA . GLY D 1 220 ? -84.008 118.496 209.769 1.00 25.47 220 GLY D CA 1
ATOM 13850 C C . GLY D 1 220 ? -85.028 119.619 209.684 1.00 30.54 220 GLY D C 1
ATOM 13851 O O . GLY D 1 220 ? -85.604 119.837 208.625 1.00 30.43 220 GLY D O 1
ATOM 13855 N N . LYS D 1 221 ? -85.275 120.326 210.782 1.00 27.37 221 LYS D N 1
ATOM 13856 C CA . LYS D 1 221 ? -86.289 121.386 210.779 1.00 27.37 221 LYS D CA 1
ATOM 13857 C C . LYS D 1 221 ? -85.833 122.556 209.901 1.00 29.11 221 LYS D C 1
ATOM 13858 O O . LYS D 1 221 ? -84.629 122.794 209.769 1.00 29.19 221 LYS D O 1
ATOM 13877 N N . PRO D 1 222 ? -86.793 123.291 209.288 1.00 27.14 222 PRO D N 1
ATOM 13878 C CA . PRO D 1 222 ? -86.434 124.278 208.246 1.00 25.95 222 PRO D CA 1
ATOM 13879 C C . PRO D 1 222 ? -85.497 125.411 208.712 1.00 21.68 222 PRO D C 1
ATOM 13880 O O . PRO D 1 222 ? -84.660 125.839 207.905 1.00 23.79 222 PRO D O 1
ATOM 13891 N N . ASN D 1 223 ? -85.586 125.851 209.972 1.00 22.50 223 ASN D N 1
ATOM 13892 C CA . ASN D 1 223 ? -84.753 126.977 210.441 1.00 23.31 223 ASN D CA 1
ATOM 13893 C C . ASN D 1 223 ? -83.586 126.604 211.326 1.00 23.37 223 ASN D C 1
ATOM 13894 O O . ASN D 1 223 ? -82.811 127.470 211.695 1.00 24.02 223 ASN D O 1
ATOM 13905 N N . VAL D 1 224 ? -83.449 125.322 211.638 1.00 23.77 224 VAL D N 1
ATOM 13906 C CA . VAL D 1 224 ? -82.280 124.824 212.333 1.00 18.91 224 VAL D CA 1
ATOM 13907 C C . VAL D 1 224 ? -81.159 124.435 211.368 1.00 23.49 224 VAL D C 1
ATOM 13908 O O . VAL D 1 224 ? -81.373 123.666 210.443 1.00 26.96 224 VAL D O 1
ATOM 13921 N N . ASN D 1 225 ? -79.954 124.940 211.618 1.00 22.71 225 ASN D N 1
ATOM 13922 C CA . ASN D 1 225 ? -78.822 124.734 210.715 1.00 23.21 225 ASN D CA 1
ATOM 13923 C C . ASN D 1 225 ? -77.725 123.891 211.333 1.00 20.84 225 ASN D C 1
ATOM 13924 O O . ASN D 1 225 ? -76.607 123.818 210.817 1.00 19.84 225 ASN D O 1
ATOM 13935 N N . GLY D 1 226 ? -78.024 123.257 212.451 1.00 17.85 226 GLY D N 1
ATOM 13936 C CA . GLY D 1 226 ? -77.056 122.358 213.043 1.00 19.85 226 GLY D CA 1
ATOM 13937 C C . GLY D 1 226 ? -77.219 122.281 214.537 1.00 20.63 226 GLY D C 1
ATOM 13938 O O . GLY D 1 226 ? -78.240 122.723 215.079 1.00 17.35 226 GLY D O 1
ATOM 13942 N N . ALA D 1 227 ? -76.202 121.734 215.197 1.00 17.59 227 ALA D N 1
ATOM 13943 C CA . ALA D 1 227 ? -76.247 121.483 216.631 1.00 20.03 227 ALA D CA 1
ATOM 13944 C C . ALA D 1 227 ? -74.987 121.952 217.335 1.00 26.77 227 ALA D C 1
ATOM 13945 O O . ALA D 1 227 ? -73.892 121.862 216.787 1.00 18.36 227 ALA D O 1
ATOM 13952 N N . LEU D 1 228 ? -75.164 122.427 218.565 1.00 22.75 228 LEU D N 1
ATOM 13953 C CA . LEU D 1 228 ? -74.054 122.649 219.491 1.00 16.12 228 LEU D CA 1
ATOM 13954 C C . LEU D 1 228 ? -74.098 121.528 220.532 1.00 20.55 228 LEU D C 1
ATOM 13955 O O . LEU D 1 228 ? -75.047 121.442 221.296 1.00 20.90 228 LEU D O 1
ATOM 13971 N N . VAL D 1 229 ? -73.086 120.662 220.523 1.00 20.13 229 VAL D N 1
ATOM 13972 C CA . VAL D 1 229 ? -73.120 119.392 221.258 1.00 19.04 229 VAL D CA 1
ATOM 13973 C C . VAL D 1 229 ? -72.182 119.395 222.458 1.00 19.13 229 VAL D C 1
ATOM 13974 O O . VAL D 1 229 ? -70.992 119.699 222.332 1.00 19.84 229 VAL D O 1
ATOM 13987 N N . GLY D 1 230 ? -72.712 119.034 223.619 1.00 20.61 230 GLY D N 1
ATOM 13988 C CA . GLY D 1 230 ? -71.894 118.890 224.809 1.00 18.66 230 GLY D CA 1
ATOM 13989 C C . GLY D 1 230 ? -71.355 117.483 224.985 1.00 17.83 230 GLY D C 1
ATOM 13990 O O . GLY D 1 230 ? -70.409 117.085 224.316 1.00 16.70 230 GLY D O 1
ATOM 13994 N N . GLY D 1 231 ? -71.983 116.717 225.870 1.00 22.79 231 GLY D N 1
ATOM 13995 C CA . GLY D 1 231 ? -71.452 115.418 226.282 1.00 28.92 231 GLY D CA 1
ATOM 13996 C C . GLY D 1 231 ? -71.183 114.406 225.180 1.00 19.00 231 GLY D C 1
ATOM 13997 O O . GLY D 1 231 ? -70.212 113.634 225.243 1.00 23.40 231 GLY D O 1
ATOM 14001 N N . ALA D 1 232 ? -72.037 114.403 224.165 1.00 20.19 232 ALA D N 1
ATOM 14002 C CA . ALA D 1 232 ? -71.910 113.474 223.038 1.00 22.11 232 ALA D CA 1
ATOM 14003 C C . ALA D 1 232 ? -70.689 113.774 222.165 1.00 20.43 232 ALA D C 1
ATOM 14004 O O . ALA D 1 232 ? -70.387 113.031 221.236 1.00 27.30 232 ALA D O 1
ATOM 14011 N N . SER D 1 233 ? -69.961 114.839 222.477 1.00 19.56 233 SER D N 1
ATOM 14012 C CA . SER D 1 233 ? -68.793 115.208 221.687 1.00 18.41 233 SER D CA 1
ATOM 14013 C C . SER D 1 233 ? -67.529 114.576 222.224 1.00 16.94 233 SER D C 1
ATOM 14014 O O . SER D 1 233 ? -66.488 114.597 221.560 1.00 18.96 233 SER D O 1
ATOM 14022 N N . LEU D 1 234 ? -67.593 114.030 223.436 1.00 20.97 234 LEU D N 1
ATOM 14023 C CA . LEU D 1 234 ? -66.361 113.612 224.123 1.00 17.21 234 LEU D CA 1
ATOM 14024 C C . LEU D 1 234 ? -65.795 112.255 223.601 1.00 21.80 234 LEU D C 1
ATOM 14025 O O . LEU D 1 234 ? -64.589 111.993 223.683 1.00 23.66 234 LEU D O 1
ATOM 14041 N N . LYS D 1 235 ? -66.667 111.405 223.064 1.00 17.00 235 LYS D N 1
ATOM 14042 C CA . LYS D 1 235 ? -66.251 110.121 222.524 1.00 18.44 235 LYS D CA 1
ATOM 14043 C C . LYS D 1 235 ? -66.446 110.114 221.014 1.00 25.27 235 LYS D C 1
ATOM 14044 O O . LYS D 1 235 ? -67.538 110.413 220.506 1.00 21.33 235 LYS D O 1
ATOM 14063 N N . VAL D 1 236 ? -65.382 109.764 220.304 1.00 22.53 236 VAL D N 1
ATOM 14064 C CA . VAL D 1 236 ? -65.386 109.758 218.847 1.00 24.99 236 VAL D CA 1
ATOM 14065 C C . VAL D 1 236 ? -66.515 108.900 218.263 1.00 25.56 236 VAL D C 1
ATOM 14066 O O . VAL D 1 236 ? -67.155 109.313 217.299 1.00 26.58 236 VAL D O 1
ATOM 14079 N N . PRO D 1 237 ? -66.782 107.716 218.842 1.00 23.03 237 PRO D N 1
ATOM 14080 C CA . PRO D 1 237 ? -67.918 106.969 218.270 1.00 26.11 237 PRO D CA 1
ATOM 14081 C C . PRO D 1 237 ? -69.246 107.725 218.370 1.00 22.52 237 PRO D C 1
ATOM 14082 O O . PRO D 1 237 ? -70.080 107.573 217.478 1.00 21.48 237 PRO D O 1
ATOM 14093 N N . ASP D 1 238 ? -69.442 108.537 219.411 1.00 22.82 238 ASP D N 1
ATOM 14094 C CA . ASP D 1 238 ? -70.663 109.343 219.473 1.00 20.10 238 ASP D CA 1
ATOM 14095 C C . ASP D 1 238 ? -70.645 110.370 218.348 1.00 22.13 238 ASP D C 1
ATOM 14096 O O . ASP D 1 238 ? -71.669 110.590 217.715 1.00 21.03 238 ASP D O 1
ATOM 14105 N N . VAL D 1 239 ? -69.489 111.009 218.123 1.00 22.03 239 VAL D N 1
ATOM 14106 C CA . VAL D 1 239 ? -69.339 111.992 217.048 1.00 18.91 239 VAL D CA 1
ATOM 14107 C C . VAL D 1 239 ? -69.686 111.387 215.663 1.00 22.71 239 VAL D C 1
ATOM 14108 O O . VAL D 1 239 ? -70.473 111.972 214.902 1.00 19.25 239 VAL D O 1
ATOM 14121 N N . LEU D 1 240 ? -69.163 110.194 215.376 1.00 20.89 240 LEU D N 1
ATOM 14122 C CA . LEU D 1 240 ? -69.431 109.507 214.114 1.00 23.82 240 LEU D CA 1
ATOM 14123 C C . LEU D 1 240 ? -70.909 109.158 213.947 1.00 23.30 240 LEU D C 1
ATOM 14124 O O . LEU D 1 240 ? -71.455 109.236 212.835 1.00 24.39 240 LEU D O 1
ATOM 14140 N N . GLY D 1 241 ? -71.549 108.769 215.050 1.00 20.84 241 GLY D N 1
ATOM 14141 C CA . GLY D 1 241 ? -72.967 108.502 215.055 1.00 16.61 241 GLY D CA 1
ATOM 14142 C C . GLY D 1 241 ? -73.787 109.753 214.726 1.00 27.54 241 GLY D C 1
ATOM 14143 O O . GLY D 1 241 ? -74.798 109.686 214.023 1.00 21.16 241 GLY D O 1
ATOM 14147 N N . MET D 1 242 ? -73.366 110.910 215.222 1.00 26.62 242 MET D N 1
ATOM 14148 C CA . MET D 1 242 ? -74.147 112.120 214.969 1.00 26.40 242 MET D CA 1
ATOM 14149 C C . MET D 1 242 ? -73.932 112.495 213.510 1.00 16.44 242 MET D C 1
ATOM 14150 O O . MET D 1 242 ? -74.854 112.926 212.804 1.00 20.11 242 MET D O 1
ATOM 14164 N N . LEU D 1 243 ? -72.715 112.266 213.047 1.00 19.23 243 LEU D N 1
ATOM 14165 C CA . LEU D 1 243 ? -72.389 112.536 211.657 1.00 22.22 243 LEU D CA 1
ATOM 14166 C C . LEU D 1 243 ? -73.233 111.658 210.742 1.00 27.32 243 LEU D C 1
ATOM 14167 O O . LEU D 1 243 ? -73.843 112.171 209.794 1.00 22.11 243 LEU D O 1
ATOM 14183 N N . ASP D 1 244 ? -73.304 110.353 211.038 1.00 25.87 244 ASP D N 1
ATOM 14184 C CA . ASP D 1 244 ? -74.197 109.460 210.292 1.00 26.54 244 ASP D CA 1
ATOM 14185 C C . ASP D 1 244 ? -75.610 110.008 210.207 1.00 23.02 244 ASP D C 1
ATOM 14186 O O . ASP D 1 244 ? -76.218 110.014 209.146 1.00 24.91 244 ASP D O 1
ATOM 14195 N N . ALA D 1 245 ? -76.125 110.432 211.356 1.00 28.84 245 ALA D N 1
ATOM 14196 C CA . ALA D 1 245 ? -77.495 110.916 211.469 1.00 20.81 245 ALA D CA 1
ATOM 14197 C C . ALA D 1 245 ? -77.771 112.084 210.539 1.00 22.88 245 ALA D C 1
ATOM 14198 O O . ALA D 1 245 ? -78.913 112.293 210.090 1.00 26.14 245 ALA D O 1
ATOM 14205 N N . LEU D 1 246 ? -76.718 112.841 210.272 1.00 28.17 246 LEU D N 1
ATOM 14206 C CA . LEU D 1 246 ? -76.811 114.065 209.504 1.00 32.99 246 LEU D CA 1
ATOM 14207 C C . LEU D 1 246 ? -76.497 113.829 208.035 1.00 32.64 246 LEU D C 1
ATOM 14208 O O . LEU D 1 246 ? -76.669 114.721 207.231 1.00 30.87 246 LEU D O 1
ATOM 14224 N N . ARG D 1 247 ? -76.016 112.644 207.682 1.00 30.17 247 ARG D N 1
ATOM 14225 C CA . ARG D 1 247 ? -75.672 112.371 206.278 1.00 30.75 247 ARG D CA 1
ATOM 14226 C C . ARG D 1 247 ? -76.908 112.419 205.377 1.00 35.94 247 ARG D C 1
ATOM 14227 O O . ARG D 1 247 ? -78.019 112.009 205.772 1.00 28.30 247 ARG D O 1
#

GO terms:
  GO:0004807 triose-phosphate isomerase activity (F, EXP)

B-factor: mean 27.66, std 11.91, range [7.16, 124.1]

InterPro domains:
  IPR000652 Triosephosphate isomerase [PF00121] (4-241)
  IPR000652 Triosephosphate isomerase [PS51440] (2-242)
  IPR000652 Triosephosphate isomerase [PTHR21139] (3-238)
  IPR000652 Triosephosphate isomerase [TIGR00419] (5-232)
  IPR000652 Triosephosphate isomerase [cd00311] (4-241)
  IPR013785 Aldolase-type TIM barrel [G3DSA:3.20.20.70] (1-244)
  IPR020861 Triosephosphate isomerase, active site [PS00171] (159-169)
  IPR022896 Triosephosphate isomerase, bacterial/eukaryotic [MF_00147_B] (1-242)
  IPR035990 Triosephosphate isomerase superfamily [SSF51351] (2-242)

Solvent-accessible surface area: 35651 Å² total; per-residue (Å²): 126,82,31,12,0,0,0,2,1,19,0,32,37,22,24,66,91,0,116,61,12,0,62,59,0,14,83,104,31,52,98,6,160,23,12,55,3,4,0,0,1,3,12,12,0,1,61,16,0,48,28,16,8,17,29,73,12,39,24,0,1,6,29,2,4,30,70,127,62,20,45,47,1,25,23,24,2,2,36,5,1,93,60,19,38,2,47,6,0,0,0,1,2,16,12,18,39,113,105,52,99,18,57,47,74,45,0,6,37,17,0,132,34,0,49,83,34,48,2,27,0,1,0,3,3,14,8,73,95,68,25,41,132,145,47,68,22,32,80,85,1,39,48,36,0,134,20,0,6,115,51,8,33,23,93,2,0,0,0,3,11,0,46,43,0,29,76,75,44,143,35,5,82,7,97,46,1,29,80,0,3,41,25,0,9,27,12,0,110,152,66,16,36,92,145,0,91,50,5,62,1,2,2,0,6,23,6,77,45,146,28,0,47,121,4,13,64,47,110,27,6,19,0,0,2,0,18,58,14,0,49,140,2,82,48,0,41,22,0,0,89,36,28,149,122,81,36,8,0,0,0,2,1,19,0,35,33,21,24,81,94,0,130,60,16,0,69,76,0,37,90,119,39,56,102,8,176,32,11,46,1,4,0,0,0,3,12,14,0,0,59,18,0,56,63,38,15,20,65,58,6,36,23,0,2,5,28,3,4,30,72,125,62,20,45,46,1,25,25,23,3,2,38,4,1,91,60,18,37,3,48,6,0,0,1,0,2,16,12,15,38,112,110,52,102,17,60,48,72,45,0,5,37,16,0,135,36,0,46,83,34,49,2,35,0,1,0,3,4,11,8,72,95,75,18,41,129,130,47,67,20,33,78,77,1,41,46,35,0,132,21,0,6,114,50,8,33,22,97,5,1,0,0,2,10,0,48,38,0,28,75,70,55,135,36,5,81,8,97,44,2,28,79,0,3,42,25,0,10,27,12,0,113,151,67,20,36,90,144,0,86,55,6,42,0,2,2,0,6,24,5,82,36,141,29,0,50,124,3,17,63,55,111,28,7,15,0,0,1,0,18,57,14,0,49,143,6,91,48,0,37,24,0,1,82,35,26,148,133,75,32,8,1,0,0,2,1,21,0,30,34,20,20,81,92,0,98,62,13,0,86,62,0,18,89,93,30,54,82,7,173,23,12,53,4,5,0,0,0,3,13,14,0,1,66,1,1,57,48,11,11,10,30,74,10,38,27,0,1,5,28,2,6,30,69,130,58,20,48,47,1,24,22,22,2,1,38,5,0,94,62,21,38,2,48,6,0,0,0,0,2,16,10,15,39,113,106,46,102,17,56,47,73,44,0,5,37,16,0,132,38,0,48,83,41,46,3,39,0,2,0,3,4,10,9,70,91,79,20,41,124,148,47,68,22,33,78,81,1,40,42,36,0,136,20,0,8,112,51,7,35,17,98,5,1,0,0,3,10,0,49,44,0,29,78,74,60,149,40,5,86,6,94,44,2,29,79,0,3,40,24,0,11,32,13,0,113,154,72,39,36,92,170,0,92,52,6,47,0,2,2,0,6,17,2,88,43,164,28,0,48,120,3,16,62,53,110,30,6,16,0,0,1,0,19,50,3,0,51,136,1,76,44,0,36,23,0,1,86,37,31,151,127,76,29,10,0,0,0,2,1,22,0,32,35,22,25,84,94,0,104,62,13,0,74,62,0,35,111,99,35,55,95,8,171,38,11,51,3,4,0,0,0,2,13,14,0,0,64,5,1,53,38,18,14,31,54,64,5,40,26,0,1,6,26,2,4,29,71,130,60,21,44,46,1,24,21,23,4,1,38,4,1,89,62,19,37,2,51,7,0,0,0,1,1,18,10,15,38,115,105,44,96,17,59,47,73,42,0,5,35,16,0,129,35,0,50,82,36,49,2,41,0,1,0,3,4,11,8,73,92,82,18,41,126,145,46,69,21,33,78,81,1,38,50,37,0,128,20,0,6,115,51,9,34,20,97,6,2,0,0,2,10,0,48,44,0,28,75,74,43,143,36,4,82,8,96,38,1,28,84,0,2,41,26,0,10,22,9,0,107,147,71,27,33,83,158,0,90,53,6,46,0,2,2,0,5,25,6,72,48,145,26,0,47,128,3,16,62,56,114,29,7,18,0,0,1,0,18,57,13,0,50,145,2,81,50,0,37,22,0,0,84,33,27,151

Secondary structure (DSSP, 8-state):
--EEEEEE--B---HHHHHHHHHHHHHH--PPTTEEEEEE--GGGHHHHHHHSPTTEEEEES---SSSSBS-TT---HHHHHHTT--EEEES-HHHHHHS---HHHHHHHHHHHHHTT-EEEEEE---HHHHHTT-HHHHHHHHHHHHTTT--SS-EEEE--GGGSSSS-PPPHHHHHHHHHHHHHHHHHHHGGGGGGSEEEEESS--HHHHHHHHTSTT--EEEESGGGSSHHHHHHHHHHT-/--EEEEEE--B---HHHHHHHHHHHHHH----TTEEEEEE--GGGHHHHHHHS-TTEEEEES---SSSSBS-TT---HHHHHHTT--EEEES-HHHHHHS---HHHHHHHHHHHHHTT-EEEEEE---HHHHHTT-HHHHHHHHHHHHTTT--SS-EEEE--GGGSSSS-PPPHHHHHHHHHHHHHHHHHHHGGGGGGSEEEEESS--HHHHHHHHTSTT--EEEESGGGSSHHHHHHHHHHT-/--EEEEEE--B---HHHHHHHHHHHHTT--PPTTEEEEEE--GGGHHHHHHHSPTT-EEEES---SSSSBS-TT---HHHHHHTT--EEEES-HHHHHHS---HHHHHHHHHHHHHTT-EEEEEE---HHHHHTT-HHHHHHHHHHHHTTT--SS-EEEE--GGGSSSS-PPPHHHHHHHHHHHHHHHHHHHGGGGGGSEEEEESS--TTTHHHHHTSTT--EEEESGGGSSHHHHHHHHHHT-/--EEEEEE--B---HHHHHHHHHHHHHH----TTEEEEEE--GGGHHHHHHHS-TTSEEEES---SSSSBS-TT---HHHHHHTT--EEEES-HHHHHHS---HHHHHHHHHHHHHTT-EEEEEE---HHHHHHT-HHHHHHHHHHHHTTT--S--EEEE--GGGSSSS-PPPHHHHHHHHHHHHHHHHHHHGGGGGGSEEEEESS--HHHHHHHHTSTT--EEEESGGGSSHHHHHHHHHHH-

Radius of gyration: 33.05 Å; Cα contacts (8 Å, |Δi|>4): 2313; chains: 4; bounding box: 104×72×88 Å